Protein 3WY9 (pdb70)

Organism: Pyrococcus horikoshii (strain ATCC 700860 / DSM 12428 / JCM 9974 / NBRC 100139 / OT-3) (NCBI:txid70601)

Secondary structure (DSSP, 8-state):
--EEEEEEESSTTSSHHHHHHHHHHHHT---HHHHHHH----HHHHHHHHHHHHHTT--HHHH--EEE-SS-EEEEEE-SSSTTHHHHHHHTSS--SEEEEEEETTT-S-HHHHHHHHHHHHTT--EEEEEEE-GGGGTT-HHHHHHHHHHHHHHHHHHT--S--EEE--TTT-BTTTBPPSS-TT--S--HHHHHHTPPPPPPGGGSPPBEEEEEEEEETTTEEEEEEE--BS-EETT-EEEEETHHHHHTS--EEEEEEEEETTEEESEE-TT-EEEEEETT--GGG--TT-EEEESSSPPPEE-TT-EEEEEEEE-S--SPB-TT---EEEETTEEEEEEEEEEEEEE-TTT--EEEES-S-B-TT-EEEEEEEESS-EE---TTT-GGGTEEEEEETTEEEEEEEEEEEE--/--EEEEEEESSTTSSHHHHHHHHHHHHT---HHHHHHH----HHHHHHHHHHHHHTT--HHHH--EEEETTEEEEEEE-SSSTTHHHHHHHTSS--SEEEEEEETTT-S-HHHHHHHHHHHHTT--EEEEEEE-GGGGTT-HHHHHHHHHHHHHHHHHTT-----EEE--TTT-BTTTBPPSS-TT--S--HHHHHTTPPPPPPGGGSPPBEEEEEEEEETTTEEEEEEE--BS-EETT-EEEEETHHHHTTS--EEEEEEEEETTEEESEE-TT-EEEEEETT--TTT--TT-EEEETTSPPPEE-TTSEEEEEEEE-S--S-B-TT---EEEETTEEEEEEEEEEEEEE-TTT--EEEES-S-B-TT-EEEEEEEESS-EE---TTT-GGGSEEEEEETTEEEEEEEEEEEE--/-HHHHHHHHHHHHHHHHHHHHHHH--/-HHHHHHHHHHHHHHHHHHHHHHHH-

InterPro domains:
  IPR000795 Translational (tr)-type GTP-binding domain [PF00009] (5-209)
  IPR000795 Translational (tr)-type GTP-binding domain [PR00315] (9-22)
  IPR000795 Translational (tr)-type GTP-binding domain [PR00315] (66-74)
  IPR000795 Translational (tr)-type GTP-binding domain [PR00315] (86-96)
  IPR000795 Translational (tr)-type GTP-binding domain [PR00315] (102-113)
  IPR000795 Translational (tr)-type GTP-binding domain [PR00315] (139-148)
  IPR000795 Translational (tr)-type GTP-binding domain [PS51722] (5-217)
  IPR004161 Translation elongation factor EFTu-like, domain 2 [PF03144] (235-306)
  IPR004539 Translation elongation factor EF1A, eukaryotic/archaeal [MF_00118_A] (2-427)
  IPR004539 Translation elongation factor EF1A, eukaryotic/archaeal [TIGR00483] (1-426)
  IPR005225 Small GTP-binding domain [TIGR00231] (8-190)
  IPR009000 Translation protein, beta-barrel domain superfamily [SSF50447] (213-315)
  IPR009001 Translation elongation factor EF1A/initiation factor IF2gamma, C-terminal [SSF50465] (321-424)
  IPR027417 P-loop containing nucleoside triphosphate hydrolase [G3DSA:3.40.50.300] (1-213)
  IPR027417 P-loop containing nucleoside triphosphate hydrolase [SSF52540] (3-236)
  IPR031157 Tr-type G domain, conserved site [PS00301] (59-74)
  IPR050100 Translation factor GTPase superfamily members [PTHR23115] (3-426)
  IPR054696 GTP-eEF1A, C-terminal domain [PF22594] (323-421)

Sequence (884 aa):
KPHVNIVFIGHVDHGKSTTIGRLLYDTGNIPETIIKKFESFKFAWVMDRLKEERERGITIDVAHTKFETPHRYITIIDAPGHRDFVKNMITGASQADAAVLVVAATDGVMPQTKEHAFLARTLGIKHIIVTINKMDMVNYDQKVFEKVKAQVEKLLKTLGYKDFPVIPTSAWNGDNVVKKSDKMPWYNGPTLIEALDQIPEPEKPIDKPLRIPIQDVYSIKGVGTVPVGRVETGKLKVGDVVIFEPASTIFHKPIQGEVKSIEMHHEPLQEALPGDNIGFNVRGVSKNDIKRGDVAGHTDKPPTVVRTKDTFKAQIIVLNHPTAITVGYSPVLHAHTAQIPVRFEQILAKVDPRTGNIVEENPQFIKTGDSAIVVLRPMKPVVLEPVKEIPQLGRFAIRDMGMTIAAGMVISIQKGKPHVNIVFIGHVDHGKSTTIGRLLYDTGNIPETIIKKFESFKFAWVMDRLKEERERGITIDVAHTKFETPHRYITIIDAPGHRDFVKNMITGASQADAAVLVVAATDGVMPQTKEHAFLARTLGIKHIIVTINKMDMVNYDQKVFEKVKAQVEKLLKTLGYKDFPVIPTSAWNGDNVVKKSDKMPWYNGPTLIEALDQIPEPEKPIDKPLRIPIQDVYSIKGVGTVPVGRVETGKLKVGDVVIFEPASTIFHKPIQGEVKSIEMHHEPLQEALPGDNIGFNVRGVSKNDIKRGDVAGHTDKPPTVVRTKDTFKAQIIVLNHPTAITVGYSPVLHAHTAQIPVRFEQILAKVDPRTGNIVEENPQFIKTGDSAIVVLRPMKPVVLEPVKEIPQLGRFAIRDMGMTIAAGMVISIQKGEKKEEEEKEEEVSEEEALAGLSALFGEKKEEEEKEEEVSEEEALAGLSALFG

B-factor: mean 41.33, std 15.38, range [19.98, 108.2]

CATH classification: 3.40.50.300 (+2 more: 2.40.30.10, 2.40.30.10)

Radius of gyration: 32.59 Å; Cα contacts (8 Å, |Δi|>4): 2129; chains: 4; bounding box: 107×104×60 Å

Structure (mmCIF, N/CA/C/O backbone):
data_3WY9
#
_entry.id   3WY9
#
_cell.length_a   157.256
_cell.length_b   87.420
_cell.length_c   82.461
_cell.angle_alpha   90.00
_cell.angle_beta   92.26
_cell.angle_gamma   90.00
#
_symmetry.space_group_name_H-M   'C 1 2 1'
#
loop_
_entity.id
_entity.type
_entity.pdbx_description
1 polymer 'Elongation factor 1-alpha'
2 polymer '50S ribosomal protein L12'
3 non-polymer "GUANOSINE-5'-DIPHOSPHATE"
4 water water
#
loop_
_atom_site.group_PDB
_atom_site.id
_atom_site.type_symbol
_atom_site.label_atom_id
_atom_site.label_alt_id
_atom_site.label_comp_id
_atom_site.label_asym_id
_atom_site.label_entity_id
_atom_site.label_seq_id
_atom_site.pdbx_PDB_ins_code
_atom_site.Cartn_x
_atom_site.Cartn_y
_atom_site.Cartn_z
_atom_site.occupancy
_atom_site.B_iso_or_equiv
_atom_site.auth_seq_id
_atom_site.auth_comp_id
_atom_site.auth_asym_id
_atom_site.auth_atom_id
_atom_site.pdbx_PDB_model_num
ATOM 1 N N . LYS A 1 5 ? 18.968 -9.870 29.314 1.00 47.42 5 LYS A N 1
ATOM 2 C CA . LYS A 1 5 ? 20.460 -9.858 29.449 1.00 48.20 5 LYS A CA 1
ATOM 3 C C . LYS A 1 5 ? 21.085 -9.165 28.253 1.00 47.80 5 LYS A C 1
ATOM 4 O O . LYS A 1 5 ? 20.755 -9.496 27.099 1.00 47.47 5 LYS A O 1
ATOM 10 N N . PRO A 1 6 ? 22.001 -8.218 28.511 1.00 46.10 6 PRO A N 1
ATOM 11 C CA . PRO A 1 6 ? 22.673 -7.573 27.383 1.00 42.28 6 PRO A CA 1
ATOM 12 C C . PRO A 1 6 ? 23.652 -8.538 26.706 1.00 40.98 6 PRO A C 1
ATOM 13 O O . PRO A 1 6 ? 24.230 -9.413 27.373 1.00 36.83 6 PRO A O 1
ATOM 17 N N . HIS A 1 7 ? 23.795 -8.368 25.391 1.00 39.53 7 HIS A N 1
ATOM 18 C CA . HIS A 1 7 ? 24.736 -9.111 24.563 1.00 40.60 7 HIS A CA 1
ATOM 19 C C . HIS A 1 7 ? 26.023 -8.318 24.441 1.00 37.80 7 HIS A C 1
ATOM 20 O O . HIS A 1 7 ? 25.993 -7.122 24.237 1.00 37.13 7 HIS A O 1
ATOM 27 N N . VAL A 1 8 ? 27.149 -9.004 24.513 1.00 35.10 8 VAL A N 1
ATOM 28 C CA . VAL A 1 8 ? 28.431 -8.356 24.441 1.00 32.94 8 VAL A CA 1
ATOM 29 C C . VAL A 1 8 ? 29.411 -9.195 23.604 1.00 32.88 8 VAL A C 1
ATOM 30 O O . VAL A 1 8 ? 29.365 -10.438 23.615 1.00 32.24 8 VAL A O 1
ATOM 34 N N . ASN A 1 9 ? 30.241 -8.527 22.802 1.00 30.42 9 ASN A N 1
ATOM 35 C CA . ASN A 1 9 ? 31.181 -9.227 21.962 1.00 28.55 9 ASN A CA 1
ATOM 36 C C . ASN A 1 9 ? 32.594 -9.046 22.485 1.00 28.59 9 ASN A C 1
ATOM 37 O O . ASN A 1 9 ? 32.982 -7.959 22.923 1.00 26.62 9 ASN A O 1
ATOM 42 N N . ILE A 1 10 ? 33.389 -10.095 22.405 1.00 27.62 10 ILE A N 1
ATOM 43 C CA . ILE A 1 10 ? 34.765 -9.968 22.878 1.00 28.45 10 ILE A CA 1
ATOM 44 C C . ILE A 1 10 ? 35.745 -10.502 21.870 1.00 28.05 10 ILE A C 1
ATOM 45 O O . ILE A 1 10 ? 35.426 -11.371 21.072 1.00 26.94 10 ILE A O 1
ATOM 50 N N . VAL A 1 11 ? 36.943 -9.949 21.921 1.00 27.51 11 VAL A N 1
ATOM 51 C CA . VAL A 1 11 ? 38.030 -10.468 21.141 1.00 28.31 11 VAL A CA 1
ATOM 52 C C . VAL A 1 11 ? 39.201 -10.893 22.069 1.00 28.48 11 VAL A C 1
ATOM 53 O O . VAL A 1 11 ? 39.406 -10.328 23.146 1.00 28.31 11 VAL A O 1
ATOM 57 N N . PHE A 1 12 ? 39.936 -11.926 21.685 1.00 27.84 12 PHE A N 1
ATOM 58 C CA . PHE A 1 12 ? 41.132 -12.291 22.411 1.00 25.51 12 PHE A CA 1
ATOM 59 C C . PHE A 1 12 ? 42.345 -11.774 21.680 1.00 25.96 12 PHE A C 1
ATOM 60 O O . PHE A 1 12 ? 42.423 -11.909 20.460 1.00 25.91 12 PHE A O 1
ATOM 68 N N . ILE A 1 13 ? 43.251 -11.119 22.412 1.00 24.54 13 ILE A N 1
ATOM 69 C CA . ILE A 1 13 ? 44.505 -10.689 21.829 1.00 24.74 13 ILE A CA 1
ATOM 70 C C . ILE A 1 13 ? 45.709 -11.063 22.679 1.00 25.81 13 ILE A C 1
ATOM 71 O O . ILE A 1 13 ? 45.561 -11.583 23.770 1.00 27.29 13 ILE A O 1
ATOM 76 N N . GLY A 1 14 ? 46.906 -10.800 22.184 1.00 25.55 14 GLY A N 1
ATOM 77 C CA . GLY A 1 14 ? 48.104 -11.247 22.885 1.00 26.38 14 GLY A CA 1
ATOM 78 C C . GLY A 1 14 ? 49.057 -11.994 21.950 1.00 27.82 14 GLY A C 1
ATOM 79 O O . GLY A 1 14 ? 48.665 -12.469 20.862 1.00 25.60 14 GLY A O 1
ATOM 80 N N . HIS A 1 15 ? 50.305 -12.112 22.382 1.00 28.00 15 HIS A N 1
ATOM 81 C CA . HIS A 1 15 ? 51.364 -12.739 21.587 1.00 28.74 15 HIS A CA 1
ATOM 82 C C . HIS A 1 15 ? 51.053 -14.207 21.264 1.00 27.28 15 HIS A C 1
ATOM 83 O O . HIS A 1 15 ? 50.521 -14.945 22.107 1.00 27.26 15 HIS A O 1
ATOM 90 N N . VAL A 1 16 ? 51.374 -14.625 20.034 1.00 27.72 16 VAL A N 1
ATOM 91 C CA . VAL A 1 16 ? 51.286 -16.045 19.655 1.00 27.56 16 VAL A CA 1
ATOM 92 C C . VAL A 1 16 ? 51.894 -16.926 20.788 1.00 28.74 16 VAL A C 1
ATOM 93 O O . VAL A 1 16 ? 52.926 -16.578 21.394 1.00 29.06 16 VAL A O 1
ATOM 97 N N . ASP A 1 17 ? 51.222 -18.037 21.098 1.00 29.57 17 ASP A N 1
ATOM 98 C CA . ASP A 1 17 ? 51.632 -19.020 22.127 1.00 30.78 17 ASP A CA 1
ATOM 99 C C . ASP A 1 17 ? 51.387 -18.607 23.580 1.00 31.55 17 ASP A C 1
ATOM 100 O O . ASP A 1 17 ? 51.666 -19.386 24.483 1.00 30.66 17 ASP A O 1
ATOM 105 N N . HIS A 1 18 ? 50.875 -17.401 23.822 1.00 31.31 18 HIS A N 1
ATOM 106 C CA . HIS A 1 18 ? 50.710 -16.978 25.216 1.00 33.05 18 HIS A CA 1
ATOM 107 C C . HIS A 1 18 ? 49.471 -17.589 25.886 1.00 30.89 18 HIS A C 1
ATOM 108 O O . HIS A 1 18 ? 49.379 -17.591 27.113 1.00 31.38 18 HIS A O 1
ATOM 115 N N . GLY A 1 19 ? 48.534 -18.066 25.059 1.00 30.06 19 GLY A N 1
ATOM 116 C CA . GLY A 1 19 ? 47.453 -18.962 25.491 1.00 28.79 19 GLY A CA 1
ATOM 117 C C . GLY A 1 19 ? 46.036 -18.507 25.178 1.00 29.05 19 GLY A C 1
ATOM 118 O O . GLY A 1 19 ? 45.111 -18.860 25.909 1.00 28.76 19 GLY A O 1
ATOM 119 N N . LYS A 1 20 ? 45.858 -17.729 24.100 1.00 27.47 20 LYS A N 1
ATOM 120 C CA . LYS A 1 20 ? 44.528 -17.338 23.673 1.00 25.60 20 LYS A CA 1
ATOM 121 C C . LYS A 1 20 ? 43.590 -18.537 23.402 1.00 27.41 20 LYS A C 1
ATOM 122 O O . LYS A 1 20 ? 42.496 -18.601 23.990 1.00 25.15 20 LYS A O 1
ATOM 128 N N . SER A 1 21 ? 43.986 -19.467 22.513 1.00 27.95 21 SER A N 1
ATOM 129 C CA . SER A 1 21 ? 43.112 -20.647 22.203 1.00 28.03 21 SER A CA 1
ATOM 130 C C . SER A 1 21 ? 42.818 -21.490 23.397 1.00 26.99 21 SER A C 1
ATOM 131 O O . SER A 1 21 ? 41.706 -21.999 23.540 1.00 26.58 21 SER A O 1
ATOM 134 N N . THR A 1 22 ? 43.838 -21.689 24.236 1.00 27.11 22 THR A N 1
ATOM 135 C CA . THR A 1 22 ? 43.676 -22.516 25.429 1.00 27.70 22 THR A CA 1
ATOM 136 C C . THR A 1 22 ? 42.673 -21.860 26.405 1.00 27.87 22 THR A C 1
ATOM 137 O O . THR A 1 22 ? 41.823 -22.545 26.934 1.00 30.07 22 THR A O 1
ATOM 141 N N . THR A 1 23 ? 42.728 -20.538 26.573 1.00 27.45 23 THR A N 1
ATOM 142 C CA . THR A 1 23 ? 41.789 -19.804 27.461 1.00 27.17 23 THR A CA 1
ATOM 143 C C . THR A 1 23 ? 40.364 -19.844 26.934 1.00 26.18 23 THR A C 1
ATOM 144 O O . THR A 1 23 ? 39.419 -20.065 27.685 1.00 29.01 23 THR A O 1
ATOM 148 N N . ILE A 1 24 ? 40.195 -19.623 25.644 1.00 26.20 24 ILE A N 1
ATOM 149 C CA . ILE A 1 24 ? 38.867 -19.804 25.034 1.00 26.31 24 ILE A CA 1
ATOM 150 C C . ILE A 1 24 ? 38.358 -21.205 25.283 1.00 27.26 24 ILE A C 1
ATOM 151 O O . ILE A 1 24 ? 37.240 -21.389 25.775 1.00 29.02 24 ILE A O 1
ATOM 156 N N . GLY A 1 25 ? 39.205 -22.195 24.982 1.00 28.04 25 GLY A N 1
ATOM 157 C CA . GLY A 1 25 ? 38.845 -23.588 25.171 1.00 28.68 25 GLY A CA 1
ATOM 158 C C . GLY A 1 25 ? 38.412 -23.856 26.604 1.00 31.84 25 GLY A C 1
ATOM 159 O O . GLY A 1 25 ? 37.368 -24.499 26.851 1.00 32.30 25 GLY A O 1
ATOM 160 N N . ARG A 1 26 ? 39.207 -23.351 27.544 1.00 29.47 26 ARG A N 1
ATOM 161 C CA . ARG A 1 26 ? 38.933 -23.537 28.955 1.00 30.93 26 ARG A CA 1
ATOM 162 C C . ARG A 1 26 ? 37.615 -22.877 29.350 1.00 31.38 26 ARG A C 1
ATOM 163 O O . ARG A 1 26 ? 36.865 -23.441 30.149 1.00 31.67 26 ARG A O 1
ATOM 171 N N . LEU A 1 27 ? 37.332 -21.684 28.799 1.00 30.99 27 LEU A N 1
ATOM 172 C CA . LEU A 1 27 ? 36.031 -21.066 29.019 1.00 30.66 27 LEU A CA 1
ATOM 173 C C . LEU A 1 27 ? 34.891 -21.992 28.510 1.00 32.30 27 LEU A C 1
ATOM 174 O O . LEU A 1 27 ? 33.879 -22.215 29.195 1.00 32.77 27 LEU A O 1
ATOM 179 N N . LEU A 1 28 ? 35.054 -22.524 27.303 1.00 31.01 28 LEU A N 1
ATOM 180 C CA . LEU A 1 28 ? 34.022 -23.371 26.707 1.00 31.52 28 LEU A CA 1
ATOM 181 C C . LEU A 1 28 ? 33.834 -24.647 27.506 1.00 31.83 28 LEU A C 1
ATOM 182 O O . LEU A 1 28 ? 32.707 -25.015 27.887 1.00 32.06 28 LEU A O 1
ATOM 187 N N . TYR A 1 29 ? 34.953 -25.313 27.772 1.00 31.82 29 TYR A N 1
ATOM 188 C CA . TYR A 1 29 ? 34.982 -26.552 28.529 1.00 30.76 29 TYR A CA 1
ATOM 189 C C . TYR A 1 29 ? 34.342 -26.396 29.895 1.00 32.18 29 TYR A C 1
ATOM 190 O O . TYR A 1 29 ? 33.459 -27.179 30.269 1.00 31.95 29 TYR A O 1
ATOM 199 N N . ASP A 1 30 ? 34.774 -25.400 30.662 1.00 32.59 30 ASP A N 1
ATOM 200 C CA . ASP A 1 30 ? 34.298 -25.352 32.057 1.00 34.69 30 ASP A CA 1
ATOM 201 C C . ASP A 1 30 ? 32.856 -24.852 32.152 1.00 36.13 30 ASP A C 1
ATOM 202 O O . ASP A 1 30 ? 32.227 -25.005 33.193 1.00 36.22 30 ASP A O 1
ATOM 207 N N . THR A 1 31 ? 32.330 -24.241 31.079 1.00 35.30 31 THR A N 1
ATOM 208 C CA . THR A 1 31 ? 30.904 -23.815 31.089 1.00 35.33 31 THR A CA 1
ATOM 209 C C . THR A 1 31 ? 30.017 -24.817 30.369 1.00 35.57 31 THR A C 1
ATOM 210 O O . THR A 1 31 ? 28.782 -24.670 30.326 1.00 35.38 31 THR A O 1
ATOM 214 N N . GLY A 1 32 ? 30.657 -25.839 29.812 1.00 34.20 32 GLY A N 1
ATOM 215 C CA . GLY A 1 32 ? 29.952 -26.881 29.114 1.00 34.54 32 GLY A CA 1
ATOM 216 C C . GLY A 1 32 ? 29.444 -26.408 27.761 1.00 33.78 32 GLY A C 1
ATOM 217 O O . GLY A 1 32 ? 28.561 -27.037 27.202 1.00 33.48 32 GLY A O 1
ATOM 218 N N . ASN A 1 33 ? 29.993 -25.308 27.251 1.00 31.90 33 ASN A N 1
ATOM 219 C CA . ASN A 1 33 ? 29.617 -24.799 25.942 1.00 32.85 33 ASN A CA 1
ATOM 220 C C . ASN A 1 33 ? 30.524 -25.330 24.852 1.00 33.45 33 ASN A C 1
ATOM 221 O O . ASN A 1 33 ? 31.031 -24.567 24.045 1.00 32.29 33 ASN A O 1
ATOM 226 N N . ILE A 1 34 ? 30.741 -26.640 24.850 1.00 35.95 34 ILE A N 1
ATOM 227 C CA . ILE A 1 34 ? 31.529 -27.317 23.820 1.00 37.43 34 ILE A CA 1
ATOM 228 C C . ILE A 1 34 ? 30.813 -27.249 22.457 1.00 36.66 34 ILE A C 1
ATOM 229 O O . ILE A 1 34 ? 29.620 -27.549 22.369 1.00 38.25 34 ILE A O 1
ATOM 234 N N . PRO A 1 35 ? 31.536 -26.885 21.384 1.00 34.04 35 PRO A N 1
ATOM 235 C CA . PRO A 1 35 ? 30.861 -26.901 20.061 1.00 33.36 35 PRO A CA 1
ATOM 236 C C . PRO A 1 35 ? 30.213 -28.247 19.680 1.00 35.24 35 PRO A C 1
ATOM 237 O O . PRO A 1 35 ? 30.776 -29.333 19.914 1.00 35.71 35 PRO A O 1
ATOM 241 N N . GLU A 1 36 ? 29.035 -28.165 19.080 1.00 36.36 36 GLU A N 1
ATOM 242 C CA . GLU A 1 36 ? 28.249 -29.356 18.747 1.00 41.66 36 GLU A CA 1
ATOM 243 C C . GLU A 1 36 ? 29.034 -30.393 17.954 1.00 40.61 36 GLU A C 1
ATOM 244 O O . GLU A 1 36 ? 28.839 -31.601 18.144 1.00 37.18 36 GLU A O 1
ATOM 250 N N . THR A 1 37 ? 29.928 -29.938 17.071 1.00 39.23 37 THR A N 1
ATOM 251 C CA . THR A 1 37 ? 30.633 -30.892 16.199 1.00 39.29 37 THR A CA 1
ATOM 252 C C . THR A 1 37 ? 31.558 -31.718 17.070 1.00 38.40 37 THR A C 1
ATOM 253 O O . THR A 1 37 ? 31.789 -32.904 16.814 1.00 38.67 37 THR A O 1
ATOM 257 N N . ILE A 1 38 ? 32.048 -31.096 18.142 1.00 36.20 38 ILE A N 1
ATOM 258 C CA . ILE A 1 38 ? 32.975 -31.775 19.036 1.00 36.54 38 ILE A CA 1
ATOM 259 C C . ILE A 1 38 ? 32.215 -32.751 19.918 1.00 38.49 38 ILE A C 1
ATOM 260 O O . ILE A 1 38 ? 32.633 -33.890 20.095 1.00 37.47 38 ILE A O 1
ATOM 265 N N . ILE A 1 39 ? 31.060 -32.318 20.421 1.00 41.93 39 ILE A N 1
ATOM 266 C CA . ILE A 1 39 ? 30.167 -33.230 21.128 1.00 43.53 39 ILE A CA 1
ATOM 267 C C . ILE A 1 39 ? 29.868 -34.477 20.263 1.00 47.68 39 ILE A C 1
ATOM 268 O O . ILE A 1 39 ? 30.001 -35.606 20.770 1.00 47.38 39 ILE A O 1
ATOM 273 N N . LYS A 1 40 ? 29.523 -34.286 18.974 1.00 48.14 40 LYS A N 1
ATOM 274 C CA . LYS A 1 40 ? 29.283 -35.434 18.063 1.00 52.63 40 LYS A CA 1
ATOM 275 C C . LYS A 1 40 ? 30.532 -36.299 17.870 1.00 57.28 40 LYS A C 1
ATOM 276 O O . LYS A 1 40 ? 30.440 -37.531 17.938 1.00 59.69 40 LYS A O 1
ATOM 282 N N . LYS A 1 41 ? 31.688 -35.668 17.626 1.00 59.80 41 LYS A N 1
ATOM 283 C CA . LYS A 1 41 ? 32.954 -36.413 17.478 1.00 61.63 41 LYS A CA 1
ATOM 284 C C . LYS A 1 41 ? 33.075 -37.406 18.601 1.00 59.76 41 LYS A C 1
ATOM 285 O O . LYS A 1 41 ? 33.473 -38.552 18.390 1.00 65.07 41 LYS A O 1
ATOM 291 N N . PHE A 1 42 ? 32.698 -36.980 19.797 1.00 56.80 42 PHE A N 1
ATOM 292 C CA . PHE A 1 42 ? 32.874 -37.834 20.935 1.00 58.10 42 PHE A CA 1
ATOM 293 C C . PHE A 1 42 ? 31.940 -39.067 20.933 1.00 64.94 42 PHE A C 1
ATOM 294 O O . PHE A 1 42 ? 32.329 -40.156 21.383 1.00 65.36 42 PHE A O 1
ATOM 302 N N . GLU A 1 43 ? 30.728 -38.897 20.405 1.00 63.43 43 GLU A N 1
ATOM 303 C CA . GLU A 1 43 ? 29.698 -39.938 20.459 1.00 67.45 43 GLU A CA 1
ATOM 304 C C . GLU A 1 43 ? 30.069 -41.233 19.700 1.00 66.94 43 GLU A C 1
ATOM 305 O O . GLU A 1 43 ? 31.064 -41.270 18.962 1.00 68.71 43 GLU A O 1
ATOM 311 N N . SER A 1 51 ? 38.692 -40.735 26.179 1.00 74.33 51 SER A N 1
ATOM 312 C CA . SER A 1 51 ? 38.143 -40.124 27.396 1.00 78.85 51 SER A CA 1
ATOM 313 C C . SER A 1 51 ? 37.941 -38.590 27.244 1.00 80.39 51 SER A C 1
ATOM 314 O O . SER A 1 51 ? 38.724 -37.935 26.547 1.00 78.50 51 SER A O 1
ATOM 317 N N . PHE A 1 52 ? 36.901 -38.029 27.887 1.00 77.25 52 PHE A N 1
ATOM 318 C CA . PHE A 1 52 ? 36.498 -36.606 27.697 1.00 73.45 52 PHE A CA 1
ATOM 319 C C . PHE A 1 52 ? 37.275 -35.585 28.581 1.00 70.39 52 PHE A C 1
ATOM 320 O O . PHE A 1 52 ? 36.670 -34.755 29.279 1.00 67.11 52 PHE A O 1
ATOM 328 N N . LYS A 1 53 ? 38.613 -35.647 28.531 1.00 67.74 53 LYS A N 1
ATOM 329 C CA . LYS A 1 53 ? 39.501 -34.696 29.246 1.00 60.66 53 LYS A CA 1
ATOM 330 C C . LYS A 1 53 ? 39.725 -33.380 28.485 1.00 52.06 53 LYS A C 1
ATOM 331 O O . LYS A 1 53 ? 39.603 -33.326 27.258 1.00 49.50 53 LYS A O 1
ATOM 337 N N . PHE A 1 54 ? 40.079 -32.330 29.218 1.00 45.89 54 PHE A N 1
ATOM 338 C CA . PHE A 1 54 ? 40.349 -31.031 28.615 1.00 40.66 54 PHE A CA 1
ATOM 339 C C . PHE A 1 54 ? 41.323 -31.107 27.415 1.00 39.80 54 PHE A C 1
ATOM 340 O O . PHE A 1 54 ? 41.098 -30.474 26.375 1.00 38.87 54 PHE A O 1
ATOM 348 N N . ALA A 1 55 ? 42.389 -31.887 27.572 1.00 40.51 55 ALA A N 1
ATOM 349 C CA . ALA A 1 55 ? 43.459 -32.015 26.563 1.00 39.76 55 ALA A CA 1
ATOM 350 C C . ALA A 1 55 ? 42.900 -32.520 25.224 1.00 39.68 55 ALA A C 1
ATOM 351 O O . ALA A 1 55 ? 43.237 -32.003 24.169 1.00 41.25 55 ALA A O 1
ATOM 353 N N . TRP A 1 56 ? 42.030 -33.521 25.293 1.00 40.28 56 TRP A N 1
ATOM 354 C CA . TRP A 1 56 ? 41.361 -34.056 24.103 1.00 41.29 56 TRP A CA 1
ATOM 355 C C . TRP A 1 56 ? 40.498 -32.986 23.428 1.00 38.49 56 TRP A C 1
ATOM 356 O O . TRP A 1 56 ? 40.452 -32.893 22.198 1.00 41.79 56 TRP A O 1
ATOM 367 N N . VAL A 1 57 ? 39.802 -32.185 24.230 1.00 36.26 57 VAL A N 1
ATOM 368 C CA . VAL A 1 57 ? 38.938 -31.150 23.670 1.00 35.48 57 VAL A CA 1
ATOM 369 C C . VAL A 1 57 ? 39.821 -30.123 22.956 1.00 32.66 57 VAL A C 1
ATOM 370 O O . VAL A 1 57 ? 39.517 -29.755 21.861 1.00 30.68 57 VAL A O 1
ATOM 374 N N . MET A 1 58 ? 40.930 -29.703 23.577 1.00 33.47 58 MET A N 1
ATOM 375 C CA . MET A 1 58 ? 41.863 -28.764 22.929 1.00 33.22 58 MET A CA 1
ATOM 376 C C . MET A 1 58 ? 42.324 -29.323 21.590 1.00 34.56 58 MET A C 1
ATOM 377 O O . MET A 1 58 ? 42.314 -28.601 20.582 1.00 34.06 58 MET A O 1
ATOM 382 N N . ASP A 1 59 ? 42.678 -30.613 21.571 1.00 35.41 59 ASP A N 1
ATOM 383 C CA . ASP A 1 59 ? 43.044 -31.285 20.312 1.00 36.73 59 ASP A CA 1
ATOM 384 C C . ASP A 1 59 ? 41.945 -31.156 19.284 1.00 36.07 59 ASP A C 1
ATOM 385 O O . ASP A 1 59 ? 42.200 -30.834 18.112 1.00 36.33 59 ASP A O 1
ATOM 390 N N . ARG A 1 60 ? 40.708 -31.372 19.709 1.00 36.50 60 ARG A N 1
ATOM 391 C CA . ARG A 1 60 ? 39.593 -31.265 18.754 1.00 35.37 60 ARG A CA 1
ATOM 392 C C . ARG A 1 60 ? 39.292 -29.833 18.375 1.00 33.03 60 ARG A C 1
ATOM 393 O O . ARG A 1 60 ? 38.918 -29.582 17.245 1.00 31.88 60 ARG A O 1
ATOM 401 N N . LEU A 1 61 ? 39.452 -28.871 19.282 1.00 32.70 61 LEU A N 1
ATOM 402 C CA . LEU A 1 61 ? 39.277 -27.477 18.825 1.00 32.61 61 LEU A CA 1
ATOM 403 C C . LEU A 1 61 ? 40.357 -27.143 17.797 1.00 33.50 61 LEU A C 1
ATOM 404 O O . LEU A 1 61 ? 40.080 -26.516 16.774 1.00 32.83 61 LEU A O 1
ATOM 409 N N . LYS A 1 62 ? 41.586 -27.578 18.063 1.00 36.75 62 LYS A N 1
ATOM 410 C CA . LYS A 1 62 ? 42.686 -27.343 17.122 1.00 42.35 62 LYS A CA 1
ATOM 411 C C . LYS A 1 62 ? 42.369 -28.014 15.772 1.00 42.79 62 LYS A C 1
ATOM 412 O O . LYS A 1 62 ? 42.453 -27.395 14.702 1.00 42.87 62 LYS A O 1
ATOM 418 N N . GLU A 1 63 ? 41.936 -29.257 15.825 1.00 41.76 63 GLU A N 1
ATOM 419 C CA . GLU A 1 63 ? 41.575 -29.938 14.603 1.00 43.67 63 GLU A CA 1
ATOM 420 C C . GLU A 1 63 ? 40.479 -29.194 13.818 1.00 42.42 63 GLU A C 1
ATOM 421 O O . GLU A 1 63 ? 40.582 -29.081 12.590 1.00 39.28 63 GLU A O 1
ATOM 427 N N . GLU A 1 64 ? 39.458 -28.665 14.503 1.00 40.72 64 GLU A N 1
ATOM 428 C CA . GLU A 1 64 ? 38.421 -27.868 13.810 1.00 43.10 64 GLU A CA 1
ATOM 429 C C . GLU A 1 64 ? 39.037 -26.637 13.145 1.00 41.41 64 GLU A C 1
ATOM 430 O O . GLU A 1 64 ? 38.618 -26.219 12.056 1.00 38.66 64 GLU A O 1
ATOM 436 N N . ARG A 1 65 ? 40.044 -26.073 13.795 1.00 41.47 65 ARG A N 1
ATOM 437 C CA . ARG A 1 65 ? 40.686 -24.881 13.269 1.00 44.09 65 ARG A CA 1
ATOM 438 C C . ARG A 1 65 ? 41.386 -25.262 11.978 1.00 45.71 65 ARG A C 1
ATOM 439 O O . ARG A 1 65 ? 41.190 -24.613 10.961 1.00 48.08 65 ARG A O 1
ATOM 447 N N . GLU A 1 66 ? 42.152 -26.349 12.019 1.00 47.30 66 GLU A N 1
ATOM 448 C CA . GLU A 1 66 ? 42.864 -26.850 10.851 1.00 49.51 66 GLU A CA 1
ATOM 449 C C . GLU A 1 66 ? 41.938 -27.304 9.713 1.00 49.88 66 GLU A C 1
ATOM 450 O O . GLU A 1 66 ? 42.361 -27.394 8.575 1.00 51.55 66 GLU A O 1
ATOM 456 N N . ARG A 1 67 ? 40.684 -27.609 10.018 1.00 47.61 67 ARG A N 1
ATOM 457 C CA . ARG A 1 67 ? 39.723 -27.960 8.983 1.00 45.10 67 ARG A CA 1
ATOM 458 C C . ARG A 1 67 ? 39.161 -26.690 8.383 1.00 44.93 67 ARG A C 1
ATOM 459 O O . ARG A 1 67 ? 38.372 -26.748 7.455 1.00 47.92 67 ARG A O 1
ATOM 467 N N . GLY A 1 68 ? 39.566 -25.540 8.919 1.00 44.69 68 GLY A N 1
ATOM 468 C CA . GLY A 1 68 ? 39.164 -24.254 8.335 1.00 47.26 68 GLY A CA 1
ATOM 469 C C . GLY A 1 68 ? 38.059 -23.520 9.054 1.00 45.91 68 GLY A C 1
ATOM 470 O O . GLY A 1 68 ? 37.602 -22.466 8.598 1.00 44.21 68 GLY A O 1
ATOM 471 N N . ILE A 1 69 ? 37.620 -24.064 10.185 1.00 45.42 69 ILE A N 1
ATOM 472 C CA . ILE A 1 69 ? 36.681 -23.331 11.019 1.00 45.45 69 ILE A CA 1
ATOM 473 C C . ILE A 1 69 ? 37.478 -22.306 11.830 1.00 41.40 69 ILE A C 1
ATOM 474 O O . ILE A 1 69 ? 38.245 -22.653 12.716 1.00 43.78 69 ILE A O 1
ATOM 479 N N . THR A 1 70 ? 37.321 -21.042 11.491 1.00 38.73 70 THR A N 1
ATOM 480 C CA . THR A 1 70 ? 38.071 -19.988 12.167 1.00 37.29 70 THR A CA 1
ATOM 481 C C . THR A 1 70 ? 37.174 -19.398 13.274 1.00 34.94 70 THR A C 1
ATOM 482 O O . THR A 1 70 ? 35.948 -19.568 13.208 1.00 31.49 70 THR A O 1
ATOM 486 N N . ILE A 1 71 ? 37.758 -18.749 14.293 1.00 35.83 71 ILE A N 1
ATOM 487 C CA . ILE A 1 71 ? 36.927 -18.217 15.426 1.00 38.35 71 ILE A CA 1
ATOM 488 C C . ILE A 1 71 ? 35.830 -17.272 14.982 1.00 36.90 71 ILE A C 1
ATOM 489 O O . ILE A 1 71 ? 34.755 -17.268 15.573 1.00 37.92 71 ILE A O 1
ATOM 494 N N . ASP A 1 72 ? 36.095 -16.480 13.942 1.00 35.02 72 ASP A N 1
ATOM 495 C CA . ASP A 1 72 ? 35.111 -15.505 13.479 1.00 38.55 72 ASP A CA 1
ATOM 496 C C . ASP A 1 72 ? 33.870 -16.247 12.981 1.00 43.02 72 ASP A C 1
ATOM 497 O O . ASP A 1 72 ? 32.745 -15.877 13.322 1.00 46.74 72 ASP A O 1
ATOM 502 N N . VAL A 1 73 ? 34.108 -17.316 12.218 1.00 42.50 73 VAL A N 1
ATOM 503 C CA . VAL A 1 73 ? 33.074 -18.179 11.638 1.00 42.12 73 VAL A CA 1
ATOM 504 C C . VAL A 1 73 ? 32.383 -19.050 12.709 1.00 43.49 73 VAL A C 1
ATOM 505 O O . VAL A 1 73 ? 31.172 -19.259 12.671 1.00 44.26 73 VAL A O 1
ATOM 509 N N . ALA A 1 74 ? 33.154 -19.574 13.656 1.00 44.37 74 ALA A N 1
ATOM 510 C CA . ALA A 1 74 ? 32.572 -20.372 14.748 1.00 48.37 74 ALA A CA 1
ATOM 511 C C . ALA A 1 74 ? 31.709 -19.524 15.680 1.00 48.91 74 ALA A C 1
ATOM 512 O O . ALA A 1 74 ? 30.826 -20.055 16.329 1.00 49.93 74 ALA A O 1
ATOM 514 N N . HIS A 1 75 ? 31.982 -18.213 15.717 1.00 55.58 75 HIS A N 1
ATOM 515 C CA . HIS A 1 75 ? 31.440 -17.247 16.700 1.00 59.65 75 HIS A CA 1
ATOM 516 C C . HIS A 1 75 ? 30.778 -17.926 17.913 1.00 58.97 75 HIS A C 1
ATOM 517 O O . HIS A 1 75 ? 29.558 -17.882 18.083 1.00 60.91 75 HIS A O 1
ATOM 524 N N . THR A 1 76 ? 31.614 -18.580 18.723 1.00 52.55 76 THR A N 1
ATOM 525 C CA . THR A 1 76 ? 31.187 -19.300 19.902 1.00 50.09 76 THR A CA 1
ATOM 526 C C . THR A 1 76 ? 30.661 -18.334 20.967 1.00 50.20 76 THR A C 1
ATOM 527 O O . THR A 1 76 ? 31.157 -17.208 21.108 1.00 43.00 76 THR A O 1
ATOM 531 N N . LYS A 1 77 ? 29.628 -18.794 21.672 1.00 52.22 77 LYS A N 1
ATOM 532 C CA . LYS A 1 77 ? 28.829 -18.009 22.616 1.00 54.89 77 LYS A CA 1
ATOM 533 C C . LYS A 1 77 ? 28.718 -18.761 23.930 1.00 54.12 77 LYS A C 1
ATOM 534 O O . LYS A 1 77 ? 28.638 -19.990 23.937 1.00 56.80 77 LYS A O 1
ATOM 540 N N . PHE A 1 78 ? 28.709 -18.031 25.039 1.00 47.39 78 PHE A N 1
ATOM 541 C CA . PHE A 1 78 ? 28.259 -18.613 26.297 1.00 45.17 78 PHE A CA 1
ATOM 542 C C . PHE A 1 78 ? 27.519 -17.574 27.111 1.00 46.32 78 PHE A C 1
ATOM 543 O O . PHE A 1 78 ? 27.515 -16.384 26.770 1.00 42.31 78 PHE A O 1
ATOM 551 N N . GLU A 1 79 ? 26.911 -18.034 28.200 1.00 47.95 79 GLU A N 1
ATOM 552 C CA . GLU A 1 79 ? 26.085 -17.192 29.034 1.00 49.20 79 GLU A CA 1
ATOM 553 C C . GLU A 1 79 ? 26.737 -17.015 30.386 1.00 49.34 79 GLU A C 1
ATOM 554 O O . GLU A 1 79 ? 27.343 -17.933 30.904 1.00 51.97 79 GLU A O 1
ATOM 560 N N . THR A 1 80 ? 26.635 -15.819 30.951 1.00 47.44 80 THR A N 1
ATOM 561 C CA . THR A 1 80 ? 27.018 -15.627 32.330 1.00 44.26 80 THR A CA 1
ATOM 562 C C . THR A 1 80 ? 25.807 -15.064 33.037 1.00 44.00 80 THR A C 1
ATOM 563 O O . THR A 1 80 ? 24.792 -14.797 32.404 1.00 42.47 80 THR A O 1
ATOM 567 N N . PRO A 1 81 ? 25.898 -14.872 34.361 1.00 44.83 81 PRO A N 1
ATOM 568 C CA . PRO A 1 81 ? 24.697 -14.433 35.073 1.00 44.70 81 PRO A CA 1
ATOM 569 C C . PRO A 1 81 ? 24.066 -13.133 34.525 1.00 45.59 81 PRO A C 1
ATOM 570 O O . PRO A 1 81 ? 22.845 -12.978 34.597 1.00 46.08 81 PRO A O 1
ATOM 574 N N . HIS A 1 82 ? 24.864 -12.229 33.955 1.00 44.26 82 HIS A N 1
ATOM 575 C CA . HIS A 1 82 ? 24.321 -10.952 33.449 1.00 43.96 82 HIS A CA 1
ATOM 576 C C . HIS A 1 82 ? 24.586 -10.659 31.991 1.00 42.21 82 HIS A C 1
ATOM 577 O O . HIS A 1 82 ? 24.192 -9.600 31.513 1.00 42.36 82 HIS A O 1
ATOM 584 N N . ARG A 1 83 ? 25.247 -11.580 31.284 1.00 39.82 83 ARG A N 1
ATOM 585 C CA . ARG A 1 83 ? 25.595 -11.338 29.894 1.00 38.57 83 ARG A CA 1
ATOM 586 C C . ARG A 1 83 ? 25.333 -12.506 28.982 1.00 37.97 83 ARG A C 1
ATOM 587 O O . ARG A 1 83 ? 25.389 -13.658 29.415 1.00 38.95 83 ARG A O 1
ATOM 595 N N . TYR A 1 84 ? 25.099 -12.191 27.712 1.00 36.53 84 TYR A N 1
ATOM 596 C CA . TYR A 1 84 ? 25.410 -13.107 26.628 1.00 37.85 84 TYR A CA 1
ATOM 597 C C . TYR A 1 84 ? 26.726 -12.682 25.986 1.00 35.64 84 TYR A C 1
ATOM 598 O O . TYR A 1 84 ? 26.888 -11.539 25.559 1.00 34.45 84 TYR A O 1
ATOM 607 N N . ILE A 1 85 ? 27.647 -13.624 25.899 1.00 34.05 85 ILE A N 1
ATOM 608 C CA . ILE A 1 85 ? 28.974 -13.340 25.411 1.00 34.04 85 ILE A CA 1
ATOM 609 C C . ILE A 1 85 ? 29.284 -14.083 24.119 1.00 32.74 85 ILE A C 1
ATOM 610 O O . ILE A 1 85 ? 29.177 -15.301 24.070 1.00 32.94 85 ILE A O 1
ATOM 615 N N . THR A 1 86 ? 29.683 -13.335 23.092 1.00 30.11 86 THR A N 1
ATOM 616 C CA . THR A 1 86 ? 30.110 -13.925 21.824 1.00 30.85 86 THR A CA 1
ATOM 617 C C . THR A 1 86 ? 31.596 -13.657 21.660 1.00 28.31 86 THR A C 1
ATOM 618 O O . THR A 1 86 ? 32.065 -12.530 21.848 1.00 28.47 86 THR A O 1
ATOM 622 N N . ILE A 1 87 ? 32.342 -14.693 21.313 1.00 28.45 87 ILE A N 1
ATOM 623 C CA . ILE A 1 87 ? 33.750 -14.520 21.048 1.00 28.68 87 ILE A CA 1
ATOM 624 C C . ILE A 1 87 ? 33.772 -14.261 19.559 1.00 28.74 87 ILE A C 1
ATOM 625 O O . ILE A 1 87 ? 33.489 -15.159 18.797 1.00 29.62 87 ILE A O 1
ATOM 630 N N . ILE A 1 88 ? 34.024 -13.033 19.128 1.00 28.84 88 ILE A N 1
ATOM 631 C CA . ILE A 1 88 ? 33.826 -12.743 17.687 1.00 30.42 88 ILE A CA 1
ATOM 632 C C . ILE A 1 88 ? 35.058 -12.884 16.811 1.00 31.03 88 ILE A C 1
ATOM 633 O O . ILE A 1 88 ? 34.939 -12.897 15.586 1.00 30.91 88 ILE A O 1
ATOM 638 N N . ASP A 1 89 ? 36.243 -12.933 17.417 1.00 29.77 89 ASP A N 1
ATOM 639 C CA . ASP A 1 89 ? 37.439 -12.953 16.594 1.00 31.09 89 ASP A CA 1
ATOM 640 C C . ASP A 1 89 ? 38.696 -13.048 17.460 1.00 31.13 89 ASP A C 1
ATOM 641 O O . ASP A 1 89 ? 38.643 -12.864 18.677 1.00 31.11 89 ASP A O 1
ATOM 646 N N . ALA A 1 90 ? 39.821 -13.369 16.832 1.00 30.38 90 ALA A N 1
ATOM 647 C CA . ALA A 1 90 ? 41.120 -13.361 17.500 1.00 30.48 90 ALA A CA 1
ATOM 648 C C . ALA A 1 90 ? 42.136 -13.464 16.402 1.00 30.47 90 ALA A C 1
ATOM 649 O O . ALA A 1 90 ? 41.805 -13.948 15.317 1.00 28.31 90 ALA A O 1
ATOM 651 N N . PRO A 1 91 ? 43.366 -12.983 16.658 1.00 32.33 91 PRO A N 1
ATOM 652 C CA . PRO A 1 91 ? 44.383 -13.084 15.612 1.00 32.99 91 PRO A CA 1
ATOM 653 C C . PRO A 1 91 ? 44.586 -14.550 15.212 1.00 33.15 91 PRO A C 1
ATOM 654 O O . PRO A 1 91 ? 44.155 -15.439 15.936 1.00 29.87 91 PRO A O 1
ATOM 658 N N . GLY A 1 92 ? 45.188 -14.778 14.040 1.00 32.03 92 GLY A N 1
ATOM 659 C CA . GLY A 1 92 ? 45.584 -16.119 13.604 1.00 30.20 92 GLY A CA 1
ATOM 660 C C . GLY A 1 92 ? 44.779 -16.638 12.421 1.00 29.92 92 GLY A C 1
ATOM 661 O O . GLY A 1 92 ? 44.824 -17.807 12.108 1.00 28.86 92 GLY A O 1
ATOM 662 N N . HIS A 1 93 ? 44.023 -15.794 11.746 1.00 28.52 93 HIS A N 1
ATOM 663 C CA . HIS A 1 93 ? 43.329 -16.321 10.598 1.00 29.18 93 HIS A CA 1
ATOM 664 C C . HIS A 1 93 ? 43.282 -15.262 9.522 1.00 30.36 93 HIS A C 1
ATOM 665 O O . HIS A 1 93 ? 43.294 -14.052 9.814 1.00 28.40 93 HIS A O 1
ATOM 672 N N . ARG A 1 94 ? 43.222 -15.729 8.283 1.00 30.78 94 ARG A N 1
ATOM 673 C CA . ARG A 1 94 ? 43.390 -14.889 7.112 1.00 33.93 94 ARG A CA 1
ATOM 674 C C . ARG A 1 94 ? 42.722 -13.493 7.228 1.00 31.97 94 ARG A C 1
ATOM 675 O O . ARG A 1 94 ? 43.379 -12.493 6.977 1.00 31.75 94 ARG A O 1
ATOM 683 N N . ASP A 1 95 ? 41.446 -13.430 7.609 1.00 30.88 95 ASP A N 1
ATOM 684 C CA . ASP A 1 95 ? 40.698 -12.157 7.535 1.00 29.35 95 ASP A CA 1
ATOM 685 C C . ASP A 1 95 ? 40.560 -11.445 8.867 1.00 27.55 95 ASP A C 1
ATOM 686 O O . ASP A 1 95 ? 39.672 -10.606 9.054 1.00 28.66 95 ASP A O 1
ATOM 691 N N . PHE A 1 96 ? 41.433 -11.776 9.808 1.00 24.48 96 PHE A N 1
ATOM 692 C CA . PHE A 1 96 ? 41.336 -11.140 11.113 1.00 24.88 96 PHE A CA 1
ATOM 693 C C . PHE A 1 96 ? 41.323 -9.601 11.005 1.00 23.39 96 PHE A C 1
ATOM 694 O O . PHE A 1 96 ? 40.393 -8.972 11.456 1.00 25.60 96 PHE A O 1
ATOM 702 N N . VAL A 1 97 ? 42.355 -9.016 10.398 1.00 23.18 97 VAL A N 1
ATOM 703 C CA . VAL A 1 97 ? 42.493 -7.568 10.329 1.00 22.27 97 VAL A CA 1
ATOM 704 C C . VAL A 1 97 ? 41.367 -6.986 9.468 1.00 23.11 97 VAL A C 1
ATOM 705 O O . VAL A 1 97 ? 40.746 -6.009 9.842 1.00 22.58 97 VAL A O 1
ATOM 709 N N . LYS A 1 98 ? 41.061 -7.624 8.352 1.00 24.92 98 LYS A N 1
ATOM 710 C CA . LYS A 1 98 ? 39.936 -7.195 7.517 1.00 26.79 98 LYS A CA 1
ATOM 711 C C . LYS A 1 98 ? 38.622 -7.136 8.272 1.00 26.25 98 LYS A C 1
ATOM 712 O O . LYS A 1 98 ? 37.898 -6.151 8.157 1.00 27.45 98 LYS A O 1
ATOM 718 N N . ASN A 1 99 ? 38.305 -8.168 9.052 1.00 25.84 99 ASN A N 1
ATOM 719 C CA . ASN A 1 99 ? 37.064 -8.145 9.841 1.00 25.48 99 ASN A CA 1
ATOM 720 C C . ASN A 1 99 ? 37.041 -6.963 10.810 1.00 24.60 99 ASN A C 1
ATOM 721 O O . ASN A 1 99 ? 35.996 -6.395 11.050 1.00 25.15 99 ASN A O 1
ATOM 726 N N . MET A 1 100 ? 38.182 -6.637 11.423 1.00 25.67 100 MET A N 1
ATOM 727 C CA . MET A 1 100 ? 38.214 -5.554 12.449 1.00 25.63 100 MET A CA 1
ATOM 728 C C . MET A 1 100 ? 38.113 -4.186 11.750 1.00 26.40 100 MET A C 1
ATOM 729 O O . MET A 1 100 ? 37.414 -3.261 12.201 1.00 26.62 100 MET A O 1
ATOM 734 N N . ILE A 1 101 ? 38.827 -4.056 10.648 1.00 25.68 101 ILE A N 1
ATOM 735 C CA . ILE A 1 101 ? 38.809 -2.810 9.893 1.00 27.99 101 ILE A CA 1
ATOM 736 C C . ILE A 1 101 ? 37.427 -2.534 9.306 1.00 27.89 101 ILE A C 1
ATOM 737 O O . ILE A 1 101 ? 36.949 -1.433 9.434 1.00 27.36 101 ILE A O 1
ATOM 742 N N . THR A 1 102 ? 36.800 -3.535 8.672 1.00 28.25 102 THR A N 1
ATOM 743 C CA . THR A 1 102 ? 35.506 -3.311 8.029 1.00 30.82 102 THR A CA 1
ATOM 744 C C . THR A 1 102 ? 34.406 -3.133 9.066 1.00 32.38 102 THR A C 1
ATOM 745 O O . THR A 1 102 ? 33.384 -2.526 8.799 1.00 34.42 102 THR A O 1
ATOM 749 N N . GLY A 1 103 ? 34.615 -3.633 10.272 1.00 33.33 103 GLY A N 1
ATOM 750 C CA . GLY A 1 103 ? 33.575 -3.519 11.274 1.00 30.24 103 GLY A CA 1
ATOM 751 C C . GLY A 1 103 ? 32.702 -4.764 11.234 1.00 32.90 103 GLY A C 1
ATOM 752 O O . GLY A 1 103 ? 31.715 -4.828 11.947 1.00 33.01 103 GLY A O 1
ATOM 753 N N . ALA A 1 104 ? 33.065 -5.761 10.414 1.00 35.10 104 ALA A N 1
ATOM 754 C CA . ALA A 1 104 ? 32.348 -7.041 10.424 1.00 36.26 104 ALA A CA 1
ATOM 755 C C . ALA A 1 104 ? 32.479 -7.713 11.804 1.00 35.70 104 ALA A C 1
ATOM 756 O O . ALA A 1 104 ? 31.543 -8.302 12.295 1.00 38.99 104 ALA A O 1
ATOM 758 N N . SER A 1 105 ? 33.643 -7.610 12.427 1.00 32.89 105 SER A N 1
ATOM 759 C CA . SER A 1 105 ? 33.781 -7.970 13.818 1.00 32.83 105 SER A CA 1
ATOM 760 C C . SER A 1 105 ? 33.924 -6.661 14.573 1.00 35.22 105 SER A C 1
ATOM 761 O O . SER A 1 105 ? 34.817 -5.854 14.255 1.00 35.25 105 SER A O 1
ATOM 764 N N . GLN A 1 106 ? 33.010 -6.434 15.525 1.00 35.83 106 GLN A N 1
ATOM 765 C CA . GLN A 1 106 ? 33.052 -5.277 16.428 1.00 35.49 106 GLN A CA 1
ATOM 766 C C . GLN A 1 106 ? 33.108 -5.788 17.837 1.00 34.02 106 GLN A C 1
ATOM 767 O O . GLN A 1 106 ? 32.275 -6.593 18.222 1.00 36.10 106 GLN A O 1
ATOM 773 N N . ALA A 1 107 ? 34.097 -5.357 18.604 1.00 31.11 107 ALA A N 1
ATOM 774 C CA . ALA A 1 107 ? 34.255 -5.896 19.934 1.00 31.16 107 ALA A CA 1
ATOM 775 C C . ALA A 1 107 ? 33.915 -4.870 21.017 1.00 32.33 107 ALA A C 1
ATOM 776 O O . ALA A 1 107 ? 34.284 -3.714 20.893 1.00 34.07 107 ALA A O 1
ATOM 778 N N . ASP A 1 108 ? 33.163 -5.289 22.036 1.00 31.71 108 ASP A N 1
ATOM 779 C CA . ASP A 1 108 ? 32.972 -4.486 23.242 1.00 32.96 108 ASP A CA 1
ATOM 780 C C . ASP A 1 108 ? 34.202 -4.477 24.151 1.00 33.05 108 ASP A C 1
ATOM 781 O O . ASP A 1 108 ? 34.511 -3.470 24.769 1.00 31.32 108 ASP A O 1
ATOM 786 N N . ALA A 1 109 ? 34.862 -5.628 24.252 1.00 31.86 109 ALA A N 1
ATOM 787 C CA . ALA A 1 109 ? 36.024 -5.790 25.110 1.00 28.89 109 ALA A CA 1
ATOM 788 C C . ALA A 1 109 ? 37.057 -6.637 24.422 1.00 26.55 109 ALA A C 1
ATOM 789 O O . ALA A 1 109 ? 36.747 -7.451 23.562 1.00 25.96 109 ALA A O 1
ATOM 791 N N . ALA A 1 110 ? 38.298 -6.420 24.801 1.00 26.69 110 ALA A N 1
ATOM 792 C CA . ALA A 1 110 ? 39.393 -7.287 24.402 1.00 27.42 110 ALA A CA 1
ATOM 793 C C . ALA A 1 110 ? 39.964 -7.973 25.645 1.00 27.26 110 ALA A C 1
ATOM 794 O O . ALA A 1 110 ? 40.175 -7.336 26.665 1.00 28.46 110 ALA A O 1
ATOM 796 N N . VAL A 1 111 ? 40.193 -9.275 25.554 1.00 27.88 111 VAL A N 1
ATOM 797 C CA . VAL A 1 111 ? 40.900 -9.997 26.594 1.00 28.00 111 VAL A CA 1
ATOM 798 C C . VAL A 1 111 ? 42.324 -10.098 26.095 1.00 28.29 111 VAL A C 1
ATOM 799 O O . VAL A 1 111 ? 42.562 -10.721 25.049 1.00 29.25 111 VAL A O 1
ATOM 803 N N . LEU A 1 112 ? 43.255 -9.475 26.818 1.00 27.36 112 LEU A N 1
ATOM 804 C CA . LEU A 1 112 ? 44.648 -9.482 26.436 1.00 27.22 112 LEU A CA 1
ATOM 805 C C . LEU A 1 112 ? 45.411 -10.513 27.264 1.00 28.72 112 LEU A C 1
ATOM 806 O O . LEU A 1 112 ? 45.553 -10.363 28.479 1.00 28.88 112 LEU A O 1
ATOM 811 N N . VAL A 1 113 ? 45.869 -11.572 26.597 1.00 27.38 113 VAL A N 1
ATOM 812 C CA . VAL A 1 113 ? 46.546 -12.677 27.238 1.00 26.70 113 VAL A CA 1
ATOM 813 C C . VAL A 1 113 ? 48.054 -12.440 27.192 1.00 28.54 113 VAL A C 1
ATOM 814 O O . VAL A 1 113 ? 48.635 -12.298 26.111 1.00 26.34 113 VAL A O 1
ATOM 818 N N . VAL A 1 114 ? 48.691 -12.408 28.371 1.00 29.06 114 VAL A N 1
ATOM 819 C CA . VAL A 1 114 ? 50.133 -12.281 28.455 1.00 28.34 114 VAL A CA 1
ATOM 820 C C . VAL A 1 114 ? 50.663 -13.466 29.256 1.00 30.61 114 VAL A C 1
ATOM 821 O O . VAL A 1 114 ? 50.208 -13.702 30.390 1.00 32.16 114 VAL A O 1
ATOM 825 N N . ALA A 1 115 ? 51.625 -14.212 28.695 1.00 29.55 115 ALA A N 1
ATOM 826 C CA . ALA A 1 115 ? 52.174 -15.394 29.398 1.00 28.07 115 ALA A CA 1
ATOM 827 C C . ALA A 1 115 ? 53.093 -14.983 30.554 1.00 30.01 115 ALA A C 1
ATOM 828 O O . ALA A 1 115 ? 53.925 -14.064 30.405 1.00 29.72 115 ALA A O 1
ATOM 830 N N . ALA A 1 116 ? 52.976 -15.671 31.689 1.00 30.93 116 ALA A N 1
ATOM 831 C CA . ALA A 1 116 ? 53.768 -15.309 32.890 1.00 33.12 116 ALA A CA 1
ATOM 832 C C . ALA A 1 116 ? 55.223 -15.656 32.662 1.00 34.51 116 ALA A C 1
ATOM 833 O O . ALA A 1 116 ? 56.096 -15.068 33.227 1.00 35.83 116 ALA A O 1
ATOM 835 N N . THR A 1 117 ? 55.450 -16.620 31.791 1.00 36.26 117 THR A N 1
ATOM 836 C CA . THR A 1 117 ? 56.763 -17.117 31.457 1.00 38.11 117 THR A CA 1
ATOM 837 C C . THR A 1 117 ? 57.569 -16.158 30.552 1.00 40.88 117 THR A C 1
ATOM 838 O O . THR A 1 117 ? 58.782 -16.185 30.590 1.00 43.48 117 THR A O 1
ATOM 842 N N . ASP A 1 118 ? 56.903 -15.351 29.721 1.00 40.33 118 ASP A N 1
ATOM 843 C CA . ASP A 1 118 ? 57.589 -14.433 28.785 1.00 40.20 118 ASP A CA 1
ATOM 844 C C . ASP A 1 118 ? 57.408 -12.959 29.068 1.00 37.76 118 ASP A C 1
ATOM 845 O O . ASP A 1 118 ? 58.197 -12.169 28.598 1.00 37.10 118 ASP A O 1
ATOM 850 N N . GLY A 1 119 ? 56.357 -12.580 29.790 1.00 35.11 119 GLY A N 1
ATOM 851 C CA . GLY A 1 119 ? 56.031 -11.180 29.917 1.00 33.50 119 GLY A CA 1
ATOM 852 C C . GLY A 1 119 ? 55.500 -10.573 28.631 1.00 31.50 119 GLY A C 1
ATOM 853 O O . GLY A 1 119 ? 55.236 -11.271 27.654 1.00 31.52 119 GLY A O 1
ATOM 854 N N . VAL A 1 120 ? 55.301 -9.263 28.676 1.00 30.97 120 VAL A N 1
ATOM 855 C CA . VAL A 1 120 ? 54.902 -8.440 27.548 1.00 30.04 120 VAL A CA 1
ATOM 856 C C . VAL A 1 120 ? 55.972 -8.477 26.481 1.00 31.65 120 VAL A C 1
ATOM 857 O O . VAL A 1 120 ? 57.152 -8.245 26.769 1.00 31.25 120 VAL A O 1
ATOM 861 N N . MET A 1 121 ? 55.545 -8.759 25.243 1.00 30.28 121 MET A N 1
ATOM 862 C CA . MET A 1 121 ? 56.458 -8.872 24.125 1.00 30.61 121 MET A CA 1
ATOM 863 C C . MET A 1 121 ? 56.096 -7.781 23.104 1.00 30.31 121 MET A C 1
ATOM 864 O O . MET A 1 121 ? 55.024 -7.169 23.210 1.00 31.02 121 MET A O 1
ATOM 869 N N . PRO A 1 122 ? 56.991 -7.495 22.134 1.00 30.48 122 PRO A N 1
ATOM 870 C CA . PRO A 1 122 ? 56.638 -6.441 21.153 1.00 29.55 122 PRO A CA 1
ATOM 871 C C . PRO A 1 122 ? 55.267 -6.623 20.444 1.00 29.42 122 PRO A C 1
ATOM 872 O O . PRO A 1 122 ? 54.521 -5.669 20.298 1.00 30.05 122 PRO A O 1
ATOM 876 N N . GLN A 1 123 ? 54.917 -7.836 20.049 1.00 28.39 123 GLN A N 1
ATOM 877 C CA . GLN A 1 123 ? 53.610 -8.050 19.443 1.00 27.37 123 GLN A CA 1
ATOM 878 C C . GLN A 1 123 ? 52.411 -7.855 20.425 1.00 26.99 123 GLN A C 1
ATOM 879 O O . GLN A 1 123 ? 51.307 -7.497 20.003 1.00 28.57 123 GLN A O 1
ATOM 885 N N . THR A 1 124 ? 52.644 -8.027 21.724 1.00 27.83 124 THR A N 1
ATOM 886 C CA . THR A 1 124 ? 51.609 -7.765 22.753 1.00 27.28 124 THR A CA 1
ATOM 887 C C . THR A 1 124 ? 51.199 -6.317 22.689 1.00 27.84 124 THR A C 1
ATOM 888 O O . THR A 1 124 ? 50.002 -5.979 22.773 1.00 26.02 124 THR A O 1
ATOM 892 N N . LYS A 1 125 ? 52.217 -5.463 22.558 1.00 28.62 125 LYS A N 1
ATOM 893 C CA . LYS A 1 125 ? 52.009 -4.035 22.567 1.00 27.89 125 LYS A CA 1
ATOM 894 C C . LYS A 1 125 ? 51.295 -3.634 21.279 1.00 27.26 125 LYS A C 1
ATOM 895 O O . LYS A 1 125 ? 50.346 -2.843 21.312 1.00 25.90 125 LYS A O 1
ATOM 901 N N . GLU A 1 126 ? 51.754 -4.163 20.144 1.00 27.51 126 GLU A N 1
ATOM 902 C CA . GLU A 1 126 ? 51.054 -3.936 18.867 1.00 27.50 126 GLU A CA 1
ATOM 903 C C . GLU A 1 126 ? 49.544 -4.260 18.927 1.00 27.93 126 GLU A C 1
ATOM 904 O O . GLU A 1 126 ? 48.722 -3.446 18.455 1.00 28.06 126 GLU A O 1
ATOM 910 N N . HIS A 1 127 ? 49.156 -5.386 19.529 1.00 27.07 127 HIS A N 1
ATOM 911 C CA . HIS A 1 127 ? 47.681 -5.715 19.596 1.00 28.11 127 HIS A CA 1
ATOM 912 C C . HIS A 1 127 ? 46.912 -4.757 20.495 1.00 28.43 127 HIS A C 1
ATOM 913 O O . HIS A 1 127 ? 45.781 -4.389 20.197 1.00 30.94 127 HIS A O 1
ATOM 920 N N . ALA A 1 128 ? 47.519 -4.373 21.605 1.00 26.50 128 ALA A N 1
ATOM 921 C CA . ALA A 1 128 ? 46.938 -3.327 22.424 1.00 28.72 128 ALA A CA 1
ATOM 922 C C . ALA A 1 128 ? 46.673 -2.057 21.592 1.00 28.70 128 ALA A C 1
ATOM 923 O O . ALA A 1 128 ? 45.569 -1.519 21.642 1.00 28.86 128 ALA A O 1
ATOM 925 N N . PHE A 1 129 ? 47.649 -1.600 20.800 1.00 27.40 129 PHE A N 1
ATOM 926 C CA . PHE A 1 129 ? 47.386 -0.439 19.942 1.00 27.47 129 PHE A CA 1
ATOM 927 C C . PHE A 1 129 ? 46.239 -0.665 18.967 1.00 26.05 129 PHE A C 1
ATOM 928 O O . PHE A 1 129 ? 45.435 0.227 18.744 1.00 25.09 129 PHE A O 1
ATOM 936 N N . LEU A 1 130 ? 46.153 -1.873 18.411 1.00 26.62 130 LEU A N 1
ATOM 937 C CA . LEU A 1 130 ? 45.098 -2.190 17.486 1.00 26.78 130 LEU A CA 1
ATOM 938 C C . LEU A 1 130 ? 43.758 -2.060 18.237 1.00 28.78 130 LEU A C 1
ATOM 939 O O . LEU A 1 130 ? 42.791 -1.499 17.686 1.00 28.41 130 LEU A O 1
ATOM 944 N N . ALA A 1 131 ? 43.725 -2.520 19.497 1.00 27.16 131 ALA A N 1
ATOM 945 C CA . ALA A 1 131 ? 42.524 -2.438 20.304 1.00 28.44 131 ALA A CA 1
ATOM 946 C C . ALA A 1 131 ? 42.110 -0.981 20.549 1.00 29.94 131 ALA A C 1
ATOM 947 O O . ALA A 1 131 ? 40.951 -0.639 20.370 1.00 30.39 131 ALA A O 1
ATOM 949 N N . ARG A 1 132 ? 43.042 -0.131 20.971 1.00 31.14 132 ARG A N 1
ATOM 950 C CA . ARG A 1 132 ? 42.719 1.296 21.147 1.00 30.89 132 ARG A CA 1
ATOM 951 C C . ARG A 1 132 ? 42.228 1.933 19.831 1.00 30.76 132 ARG A C 1
ATOM 952 O O . ARG A 1 132 ? 41.200 2.603 19.806 1.00 31.13 132 ARG A O 1
ATOM 960 N N . THR A 1 133 ? 42.952 1.683 18.747 1.00 28.36 133 THR A N 1
ATOM 961 C CA . THR A 1 133 ? 42.601 2.197 17.435 1.00 27.77 133 THR A CA 1
ATOM 962 C C . THR A 1 133 ? 41.132 1.895 17.046 1.00 29.52 133 THR A C 1
ATOM 963 O O . THR A 1 133 ? 40.403 2.797 16.588 1.00 25.80 133 THR A O 1
ATOM 967 N N . LEU A 1 134 ? 40.680 0.658 17.306 1.00 30.04 134 LEU A N 1
ATOM 968 C CA . LEU A 1 134 ? 39.327 0.228 16.923 1.00 28.72 134 LEU A CA 1
ATOM 969 C C . LEU A 1 134 ? 38.249 0.841 17.801 1.00 30.28 134 LEU A C 1
ATOM 970 O O . LEU A 1 134 ? 37.058 0.698 17.516 1.00 33.84 134 LEU A O 1
ATOM 975 N N . GLY A 1 135 ? 38.648 1.476 18.894 1.00 30.54 135 GLY A N 1
ATOM 976 C CA . GLY A 1 135 ? 37.672 2.018 19.828 1.00 30.41 135 GLY A CA 1
ATOM 977 C C . GLY A 1 135 ? 37.203 1.046 20.919 1.00 31.78 135 GLY A C 1
ATOM 978 O O . GLY A 1 135 ? 36.213 1.302 21.612 1.00 32.02 135 GLY A O 1
ATOM 979 N N . ILE A 1 136 ? 37.911 -0.062 21.090 1.00 30.48 136 ILE A N 1
ATOM 980 C CA . ILE A 1 136 ? 37.602 -0.995 22.170 1.00 29.93 136 ILE A CA 1
ATOM 981 C C . ILE A 1 136 ? 37.925 -0.352 23.526 1.00 30.66 136 ILE A C 1
ATOM 982 O O . ILE A 1 136 ? 39.096 -0.142 23.859 1.00 31.48 136 ILE A O 1
ATOM 987 N N . LYS A 1 137 ? 36.900 -0.028 24.300 1.00 31.71 137 LYS A N 1
ATOM 988 C CA . LYS A 1 137 ? 37.102 0.736 25.575 1.00 33.99 137 LYS A CA 1
ATOM 989 C C . LYS A 1 137 ? 37.440 -0.152 26.774 1.00 33.50 137 LYS A C 1
ATOM 990 O O . LYS A 1 137 ? 37.967 0.326 27.790 1.00 34.48 137 LYS A O 1
ATOM 996 N N . HIS A 1 138 ? 37.105 -1.433 26.684 1.00 31.92 138 HIS A N 1
ATOM 997 C CA . HIS A 1 138 ? 37.227 -2.307 27.864 1.00 32.92 138 HIS A CA 1
ATOM 998 C C . HIS A 1 138 ? 38.267 -3.419 27.643 1.00 32.32 138 HIS A C 1
ATOM 999 O O . HIS A 1 138 ? 38.131 -4.257 26.719 1.00 30.66 138 HIS A O 1
ATOM 1006 N N . ILE A 1 139 ? 39.317 -3.378 28.454 1.00 31.19 139 ILE A N 1
ATOM 1007 C CA . ILE A 1 139 ? 40.389 -4.365 28.401 1.00 32.31 139 ILE A CA 1
ATOM 1008 C C . ILE A 1 139 ? 40.373 -5.235 29.659 1.00 32.06 139 ILE A C 1
ATOM 1009 O O . ILE A 1 139 ? 40.142 -4.767 30.773 1.00 32.40 139 ILE A O 1
ATOM 1014 N N . ILE A 1 140 ? 40.597 -6.523 29.465 1.00 30.45 140 ILE A N 1
ATOM 1015 C CA . ILE A 1 140 ? 40.713 -7.435 30.568 1.00 29.16 140 ILE A CA 1
ATOM 1016 C C . ILE A 1 140 ? 42.000 -8.145 30.235 1.00 30.31 140 ILE A C 1
ATOM 1017 O O . ILE A 1 140 ? 42.146 -8.704 29.128 1.00 30.08 140 ILE A O 1
ATOM 1022 N N . VAL A 1 141 ? 42.953 -8.046 31.153 1.00 30.31 141 VAL A N 1
ATOM 1023 C CA . VAL A 1 141 ? 44.225 -8.709 31.006 1.00 30.10 141 VAL A CA 1
ATOM 1024 C C . VAL A 1 141 ? 44.209 -9.979 31.843 1.00 30.69 141 VAL A C 1
ATOM 1025 O O . VAL A 1 141 ? 43.757 -9.978 33.003 1.00 29.70 141 VAL A O 1
ATOM 1029 N N . THR A 1 142 ? 44.668 -11.060 31.224 1.00 29.90 142 THR A N 1
ATOM 1030 C CA . THR A 1 142 ? 45.045 -12.245 31.947 1.00 32.11 142 THR A CA 1
ATOM 1031 C C . THR A 1 142 ? 46.579 -12.419 31.887 1.00 34.79 142 THR A C 1
ATOM 1032 O O . THR A 1 142 ? 47.237 -12.153 30.842 1.00 31.99 142 THR A O 1
ATOM 1036 N N . ILE A 1 143 ? 47.137 -12.820 33.030 1.00 33.58 143 ILE A N 1
ATOM 1037 C CA . ILE A 1 143 ? 48.517 -13.234 33.064 1.00 34.84 143 ILE A CA 1
ATOM 1038 C C . ILE A 1 143 ? 48.518 -14.751 33.183 1.00 34.74 143 ILE A C 1
ATOM 1039 O O . ILE A 1 143 ? 48.317 -15.336 34.263 1.00 37.43 143 ILE A O 1
ATOM 1044 N N . ASN A 1 144 ? 48.735 -15.365 32.037 1.00 32.60 144 ASN A N 1
ATOM 1045 C CA . ASN A 1 144 ? 48.508 -16.785 31.827 1.00 31.33 144 ASN A CA 1
ATOM 1046 C C . ASN A 1 144 ? 49.744 -17.619 32.100 1.00 31.26 144 ASN A C 1
ATOM 1047 O O . ASN A 1 144 ? 50.823 -17.071 32.361 1.00 31.05 144 ASN A O 1
ATOM 1052 N N . LYS A 1 145 ? 49.568 -18.946 32.062 1.00 32.94 145 LYS A N 1
ATOM 1053 C CA . LYS A 1 145 ? 50.623 -19.949 32.380 1.00 33.69 145 LYS A CA 1
ATOM 1054 C C . LYS A 1 145 ? 51.191 -19.808 33.795 1.00 34.96 145 LYS A C 1
ATOM 1055 O O . LYS A 1 145 ? 52.380 -20.054 34.044 1.00 35.45 145 LYS A O 1
ATOM 1061 N N . MET A 1 146 ? 50.340 -19.413 34.726 1.00 35.65 146 MET A N 1
ATOM 1062 C CA . MET A 1 146 ? 50.783 -19.258 36.118 1.00 37.62 146 MET A CA 1
ATOM 1063 C C . MET A 1 146 ? 51.396 -20.546 36.714 1.00 40.32 146 MET A C 1
ATOM 1064 O O . MET A 1 146 ? 52.331 -20.500 37.557 1.00 41.67 146 MET A O 1
ATOM 1069 N N . ASP A 1 147 ? 50.885 -21.686 36.246 1.00 40.33 147 ASP A N 1
ATOM 1070 C CA . ASP A 1 147 ? 51.378 -23.015 36.652 1.00 41.23 147 ASP A CA 1
ATOM 1071 C C . ASP A 1 147 ? 52.814 -23.251 36.261 1.00 41.91 147 ASP A C 1
ATOM 1072 O O . ASP A 1 147 ? 53.493 -24.033 36.900 1.00 44.89 147 ASP A O 1
ATOM 1077 N N . MET A 1 148 ? 53.277 -22.587 35.209 1.00 42.94 148 MET A N 1
ATOM 1078 C CA . MET A 1 148 ? 54.644 -22.784 34.756 1.00 43.90 148 MET A CA 1
ATOM 1079 C C . MET A 1 148 ? 55.636 -21.902 35.509 1.00 42.54 148 MET A C 1
ATOM 1080 O O . MET A 1 148 ? 56.843 -22.008 35.305 1.00 42.06 148 MET A O 1
ATOM 1085 N N . VAL A 1 149 ? 55.130 -21.041 36.382 1.00 41.15 149 VAL A N 1
ATOM 1086 C CA . VAL A 1 149 ? 56.010 -20.240 37.237 1.00 42.76 149 VAL A CA 1
ATOM 1087 C C . VAL A 1 149 ? 55.672 -20.454 38.709 1.00 44.71 149 VAL A C 1
ATOM 1088 O O . VAL A 1 149 ? 55.840 -19.557 39.523 1.00 47.39 149 VAL A O 1
ATOM 1092 N N . ASN A 1 150 ? 55.153 -21.641 39.030 1.00 47.19 150 ASN A N 1
ATOM 1093 C CA . ASN A 1 150 ? 54.862 -22.068 40.422 1.00 51.04 150 ASN A CA 1
ATOM 1094 C C . ASN A 1 150 ? 53.809 -21.226 41.161 1.00 49.63 150 ASN A C 1
ATOM 1095 O O . ASN A 1 150 ? 53.811 -21.145 42.391 1.00 52.16 150 ASN A O 1
ATOM 1100 N N . TYR A 1 151 ? 52.917 -20.610 40.398 1.00 46.49 151 TYR A N 1
ATOM 1101 C CA . TYR A 1 151 ? 51.828 -19.791 40.935 1.00 46.49 151 TYR A CA 1
ATOM 1102 C C . TYR A 1 151 ? 52.309 -18.605 41.757 1.00 47.66 151 TYR A C 1
ATOM 1103 O O . TYR A 1 151 ? 51.554 -18.042 42.553 1.00 47.59 151 TYR A O 1
ATOM 1112 N N . ASP A 1 152 ? 53.538 -18.180 41.466 1.00 49.19 152 ASP A N 1
ATOM 1113 C CA . ASP A 1 152 ? 54.247 -17.167 42.231 1.00 51.62 152 ASP A CA 1
ATOM 1114 C C . ASP A 1 152 ? 53.778 -15.725 42.019 1.00 50.99 152 ASP A C 1
ATOM 1115 O O . ASP A 1 152 ? 53.735 -15.206 40.880 1.00 48.83 152 ASP A O 1
ATOM 1120 N N . GLN A 1 153 ? 53.449 -15.083 43.140 1.00 51.14 153 GLN A N 1
ATOM 1121 C CA . GLN A 1 153 ? 52.944 -13.697 43.175 1.00 51.05 153 GLN A CA 1
ATOM 1122 C C . GLN A 1 153 ? 53.924 -12.677 42.579 1.00 50.44 153 GLN A C 1
ATOM 1123 O O . GLN A 1 153 ? 53.520 -11.746 41.858 1.00 47.70 153 GLN A O 1
ATOM 1129 N N . LYS A 1 154 ? 55.207 -12.851 42.910 1.00 51.81 154 LYS A N 1
ATOM 1130 C CA . LYS A 1 154 ? 56.277 -11.951 42.464 1.00 51.53 154 LYS A CA 1
ATOM 1131 C C . LYS A 1 154 ? 56.369 -11.933 40.938 1.00 47.48 154 LYS A C 1
ATOM 1132 O O . LYS A 1 154 ? 56.437 -10.876 40.351 1.00 46.20 154 LYS A O 1
ATOM 1138 N N . VAL A 1 155 ? 56.360 -13.107 40.308 1.00 45.77 155 VAL A N 1
ATOM 1139 C CA . VAL A 1 155 ? 56.321 -13.196 38.843 1.00 45.00 155 VAL A CA 1
ATOM 1140 C C . VAL A 1 155 ? 55.074 -12.487 38.286 1.00 42.63 155 VAL A C 1
ATOM 1141 O O . VAL A 1 155 ? 55.192 -11.581 37.450 1.00 43.26 155 VAL A O 1
ATOM 1145 N N . PHE A 1 156 ? 53.895 -12.869 38.775 1.00 41.46 156 PHE A N 1
ATOM 1146 C CA . PHE A 1 156 ? 52.664 -12.156 38.449 1.00 40.15 156 PHE A CA 1
ATOM 1147 C C . PHE A 1 156 ? 52.824 -10.638 38.564 1.00 41.00 156 PHE A C 1
ATOM 1148 O O . PHE A 1 156 ? 52.479 -9.901 37.648 1.00 41.00 156 PHE A O 1
ATOM 1156 N N . GLU A 1 157 ? 53.364 -10.177 39.683 1.00 43.55 157 GLU A N 1
ATOM 1157 C CA . GLU A 1 157 ? 53.472 -8.746 39.958 1.00 45.29 157 GLU A CA 1
ATOM 1158 C C . GLU A 1 157 ? 54.428 -8.046 38.994 1.00 43.02 157 GLU A C 1
ATOM 1159 O O . GLU A 1 157 ? 54.219 -6.896 38.598 1.00 44.03 157 GLU A O 1
ATOM 1165 N N . LYS A 1 158 ? 55.460 -8.754 38.586 1.00 41.83 158 LYS A N 1
ATOM 1166 C CA . LYS A 1 158 ? 56.435 -8.181 37.671 1.00 42.77 158 LYS A CA 1
ATOM 1167 C C . LYS A 1 158 ? 55.835 -8.055 36.261 1.00 40.81 158 LYS A C 1
ATOM 1168 O O . LYS A 1 158 ? 56.085 -7.075 35.562 1.00 40.60 158 LYS A O 1
ATOM 1174 N N . VAL A 1 159 ? 55.023 -9.026 35.847 1.00 41.01 159 VAL A N 1
ATOM 1175 C CA . VAL A 1 159 ? 54.376 -8.944 34.512 1.00 38.47 159 VAL A CA 1
ATOM 1176 C C . VAL A 1 159 ? 53.231 -7.928 34.530 1.00 38.93 159 VAL A C 1
ATOM 1177 O O . VAL A 1 159 ? 53.037 -7.163 33.561 1.00 38.07 159 VAL A O 1
ATOM 1181 N N . LYS A 1 160 ? 52.515 -7.885 35.651 1.00 40.02 160 LYS A N 1
ATOM 1182 C CA . LYS A 1 160 ? 51.421 -6.928 35.828 1.00 40.38 160 LYS A CA 1
ATOM 1183 C C . LYS A 1 160 ? 51.926 -5.508 35.654 1.00 41.44 160 LYS A C 1
ATOM 1184 O O . LYS A 1 160 ? 51.325 -4.718 34.918 1.00 40.79 160 LYS A O 1
ATOM 1190 N N . ALA A 1 161 ? 53.057 -5.210 36.294 1.00 41.62 161 ALA A N 1
ATOM 1191 C CA . ALA A 1 161 ? 53.689 -3.894 36.187 1.00 41.34 161 ALA A CA 1
ATOM 1192 C C . ALA A 1 161 ? 54.051 -3.570 34.749 1.00 39.05 161 ALA A C 1
ATOM 1193 O O . ALA A 1 161 ? 53.795 -2.453 34.298 1.00 38.87 161 ALA A O 1
ATOM 1195 N N . GLN A 1 162 ? 54.595 -4.541 34.009 1.00 38.41 162 GLN A N 1
ATOM 1196 C CA . GLN A 1 162 ? 54.827 -4.343 32.559 1.00 38.26 162 GLN A CA 1
ATOM 1197 C C . GLN A 1 162 ? 53.531 -3.981 31.842 1.00 37.28 162 GLN A C 1
ATOM 1198 O O . GLN A 1 162 ? 53.490 -3.047 31.031 1.00 36.65 162 GLN A O 1
ATOM 1204 N N . VAL A 1 163 ? 52.481 -4.745 32.140 1.00 36.92 163 VAL A N 1
ATOM 1205 C CA . VAL A 1 163 ? 51.166 -4.576 31.512 1.00 36.02 163 VAL A CA 1
ATOM 1206 C C . VAL A 1 163 ? 50.535 -3.219 31.858 1.00 35.87 163 VAL A C 1
ATOM 1207 O O . VAL A 1 163 ? 49.996 -2.541 30.989 1.00 33.93 163 VAL A O 1
ATOM 1211 N N . GLU A 1 164 ? 50.606 -2.847 33.133 1.00 37.47 164 GLU A N 1
ATOM 1212 C CA . GLU A 1 164 ? 50.124 -1.551 33.622 1.00 40.16 164 GLU A CA 1
ATOM 1213 C C . GLU A 1 164 ? 50.824 -0.414 32.901 1.00 39.80 164 GLU A C 1
ATOM 1214 O O . GLU A 1 164 ? 50.192 0.570 32.513 1.00 41.24 164 GLU A O 1
ATOM 1220 N N . LYS A 1 165 ? 52.124 -0.565 32.694 1.00 40.75 165 LYS A N 1
ATOM 1221 C CA . LYS A 1 165 ? 52.912 0.492 32.094 1.00 42.40 165 LYS A CA 1
ATOM 1222 C C . LYS A 1 165 ? 52.484 0.654 30.650 1.00 40.30 165 LYS A C 1
ATOM 1223 O O . LYS A 1 165 ? 52.239 1.775 30.178 1.00 41.47 165 LYS A O 1
ATOM 1229 N N . LEU A 1 166 ? 52.342 -0.466 29.958 1.00 38.01 166 LEU A N 1
ATOM 1230 C CA . LEU A 1 166 ? 51.888 -0.442 28.565 1.00 35.91 166 LEU A CA 1
ATOM 1231 C C . LEU A 1 166 ? 50.496 0.163 28.407 1.00 35.65 166 LEU A C 1
ATOM 1232 O O . LEU A 1 166 ? 50.310 1.066 27.592 1.00 36.77 166 LEU A O 1
ATOM 1237 N N . LEU A 1 167 ? 49.516 -0.347 29.157 1.00 35.60 167 LEU A N 1
ATOM 1238 C CA . LEU A 1 167 ? 48.107 0.043 28.935 1.00 34.56 167 LEU A CA 1
ATOM 1239 C C . LEU A 1 167 ? 47.815 1.458 29.414 1.00 36.29 167 LEU A C 1
ATOM 1240 O O . LEU A 1 167 ? 47.040 2.163 28.777 1.00 37.16 167 LEU A O 1
ATOM 1245 N N . LYS A 1 168 ? 48.462 1.890 30.504 1.00 39.39 168 LYS A N 1
ATOM 1246 C CA . LYS A 1 168 ? 48.355 3.293 30.940 1.00 41.01 168 LYS A CA 1
ATOM 1247 C C . LYS A 1 168 ? 48.869 4.272 29.864 1.00 40.26 168 LYS A C 1
ATOM 1248 O O . LYS A 1 168 ? 48.265 5.318 29.631 1.00 38.56 168 LYS A O 1
ATOM 1254 N N . THR A 1 169 ? 49.977 3.916 29.216 1.00 39.66 169 THR A N 1
ATOM 1255 C CA . THR A 1 169 ? 50.601 4.762 28.201 1.00 43.53 169 THR A CA 1
ATOM 1256 C C . THR A 1 169 ? 49.617 4.946 27.060 1.00 44.26 169 THR A C 1
ATOM 1257 O O . THR A 1 169 ? 49.560 6.007 26.457 1.00 42.92 169 THR A O 1
ATOM 1261 N N . LEU A 1 170 ? 48.845 3.893 26.803 1.00 46.05 170 LEU A N 1
ATOM 1262 C CA . LEU A 1 170 ? 47.819 3.866 25.771 1.00 45.53 170 LEU A CA 1
ATOM 1263 C C . LEU A 1 170 ? 46.534 4.570 26.173 1.00 48.19 170 LEU A C 1
ATOM 1264 O O . LEU A 1 170 ? 45.713 4.876 25.310 1.00 49.62 170 LEU A O 1
ATOM 1269 N N . GLY A 1 171 ? 46.351 4.807 27.472 1.00 45.59 171 GLY A N 1
ATOM 1270 C CA . GLY A 1 171 ? 45.220 5.582 27.935 1.00 42.93 171 GLY A CA 1
ATOM 1271 C C . GLY A 1 171 ? 44.155 4.825 28.698 1.00 43.34 171 GLY A C 1
ATOM 1272 O O . GLY A 1 171 ? 43.202 5.434 29.160 1.00 41.48 171 GLY A O 1
ATOM 1273 N N . TYR A 1 172 ? 44.306 3.504 28.826 1.00 42.45 172 TYR A N 1
ATOM 1274 C CA . TYR A 1 172 ? 43.394 2.701 29.638 1.00 42.07 172 TYR A CA 1
ATOM 1275 C C . TYR A 1 172 ? 43.731 2.839 31.111 1.00 44.43 172 TYR A C 1
ATOM 1276 O O . TYR A 1 172 ? 44.835 3.264 31.450 1.00 43.85 172 TYR A O 1
ATOM 1285 N N . LYS A 1 173 ? 42.804 2.385 31.961 1.00 47.65 173 LYS A N 1
ATOM 1286 C CA . LYS A 1 173 ? 42.854 2.585 33.405 1.00 54.88 173 LYS A CA 1
ATOM 1287 C C . LYS A 1 173 ? 41.879 1.619 34.091 1.00 53.90 173 LYS A C 1
ATOM 1288 O O . LYS A 1 173 ? 40.796 1.369 33.584 1.00 53.29 173 LYS A O 1
ATOM 1294 N N . ASP A 1 174 ? 42.270 1.080 35.240 1.00 55.45 174 ASP A N 1
ATOM 1295 C CA . ASP A 1 174 ? 41.374 0.252 36.080 1.00 59.70 174 ASP A CA 1
ATOM 1296 C C . ASP A 1 174 ? 40.792 -1.016 35.407 1.00 56.02 174 ASP A C 1
ATOM 1297 O O . ASP A 1 174 ? 39.703 -1.484 35.787 1.00 57.27 174 ASP A O 1
ATOM 1302 N N . PHE A 1 175 ? 41.518 -1.554 34.427 1.00 45.73 175 PHE A N 1
ATOM 1303 C CA . PHE A 1 175 ? 41.254 -2.856 33.849 1.00 41.74 175 PHE A CA 1
ATOM 1304 C C . PHE A 1 175 ? 41.714 -3.919 34.857 1.00 42.23 175 PHE A C 1
ATOM 1305 O O . PHE A 1 175 ? 42.641 -3.674 35.636 1.00 43.42 175 PHE A O 1
ATOM 1313 N N . PRO A 1 176 ? 41.052 -5.088 34.882 1.00 39.48 176 PRO A N 1
ATOM 1314 C CA . PRO A 1 176 ? 41.515 -6.151 35.777 1.00 38.34 176 PRO A CA 1
ATOM 1315 C C . PRO A 1 176 ? 42.762 -6.847 35.218 1.00 37.18 176 PRO A C 1
ATOM 1316 O O . PRO A 1 176 ? 42.992 -6.859 33.986 1.00 34.56 176 PRO A O 1
ATOM 1320 N N . VAL A 1 177 ? 43.559 -7.407 36.119 1.00 35.71 177 VAL A N 1
ATOM 1321 C CA . VAL A 1 177 ? 44.713 -8.206 35.742 1.00 35.73 177 VAL A CA 1
ATOM 1322 C C . VAL A 1 177 ? 44.630 -9.488 36.537 1.00 35.46 177 VAL A C 1
ATOM 1323 O O . VAL A 1 177 ? 44.802 -9.48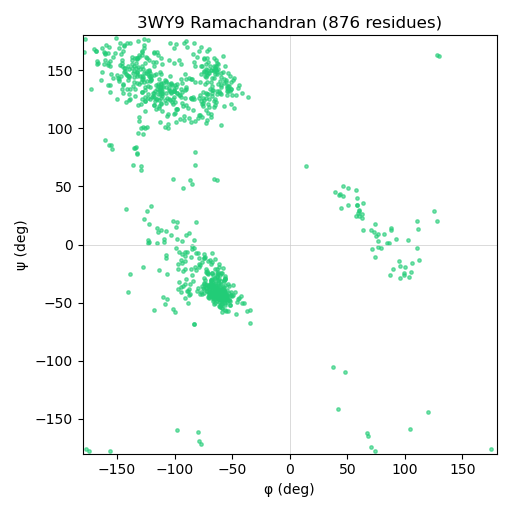5 37.754 1.00 36.53 177 VAL A O 1
ATOM 1327 N N . ILE A 1 178 ? 44.342 -10.576 35.842 1.00 34.27 178 ILE A N 1
ATOM 1328 C CA . ILE A 1 178 ? 43.946 -11.826 36.486 1.00 34.84 178 ILE A CA 1
ATOM 1329 C C . ILE A 1 178 ? 44.986 -12.897 36.213 1.00 34.58 178 ILE A C 1
ATOM 1330 O O . ILE A 1 178 ? 45.312 -13.163 35.051 1.00 36.19 178 ILE A O 1
ATOM 1335 N N . PRO A 1 179 ? 45.512 -13.513 37.274 1.00 35.58 179 PRO A N 1
ATOM 1336 C CA . PRO A 1 179 ? 46.436 -14.629 37.079 1.00 34.91 179 PRO A CA 1
ATOM 1337 C C . PRO A 1 179 ? 45.652 -15.884 36.751 1.00 34.73 179 PRO A C 1
ATOM 1338 O O . PRO A 1 179 ? 44.735 -16.256 37.498 1.00 35.54 179 PRO A O 1
ATOM 1342 N N . THR A 1 180 ? 45.994 -16.531 35.639 1.00 32.13 180 THR A N 1
ATOM 1343 C CA . THR A 1 180 ? 45.258 -17.705 35.208 1.00 31.11 180 THR A CA 1
ATOM 1344 C C . THR A 1 180 ? 46.192 -18.838 34.841 1.00 31.54 180 THR A C 1
ATOM 1345 O O . THR A 1 180 ? 47.377 -18.616 34.572 1.00 31.30 180 THR A O 1
ATOM 1349 N N . SER A 1 181 ? 45.634 -20.049 34.824 1.00 32.16 181 SER A N 1
ATOM 1350 C CA . SER A 1 181 ? 46.200 -21.169 34.081 1.00 33.09 181 SER A CA 1
ATOM 1351 C C . SER A 1 181 ? 45.097 -21.709 33.181 1.00 32.99 181 SER A C 1
ATOM 1352 O O . SER A 1 181 ? 44.218 -22.436 33.643 1.00 32.20 181 SER A O 1
ATOM 1355 N N . ALA A 1 182 ? 45.126 -21.344 31.894 1.00 33.15 182 ALA A N 1
ATOM 1356 C CA . ALA A 1 182 ? 44.091 -21.867 30.969 1.00 32.42 182 ALA A CA 1
ATOM 1357 C C . ALA A 1 182 ? 44.184 -23.386 31.027 1.00 33.05 182 ALA A C 1
ATOM 1358 O O . ALA A 1 182 ? 43.177 -24.062 31.056 1.00 34.55 182 ALA A O 1
ATOM 1360 N N . TRP A 1 183 ? 45.408 -23.897 31.122 1.00 32.59 183 TRP A N 1
ATOM 1361 C CA . TRP A 1 183 ? 45.627 -25.326 31.046 1.00 34.80 183 TRP A CA 1
ATOM 1362 C C . TRP A 1 183 ? 45.030 -26.133 32.252 1.00 35.26 183 TRP A C 1
ATOM 1363 O O . TRP A 1 183 ? 44.336 -27.134 32.042 1.00 34.49 183 TRP A O 1
ATOM 1374 N N . ASN A 1 184 ? 45.267 -25.678 33.479 1.00 35.41 184 ASN A N 1
ATOM 1375 C CA . ASN A 1 184 ? 44.705 -26.345 34.656 1.00 36.87 184 ASN A CA 1
ATOM 1376 C C . ASN A 1 184 ? 43.353 -25.757 35.046 1.00 37.66 184 ASN A C 1
ATOM 1377 O O . ASN A 1 184 ? 42.589 -26.390 35.761 1.00 37.98 184 ASN A O 1
ATOM 1382 N N . GLY A 1 185 ? 43.072 -24.529 34.620 1.00 36.72 185 GLY A N 1
ATOM 1383 C CA . GLY A 1 185 ? 41.763 -23.939 34.859 1.00 35.06 185 GLY A CA 1
ATOM 1384 C C . GLY A 1 185 ? 41.705 -22.762 35.815 1.00 34.74 185 GLY A C 1
ATOM 1385 O O . GLY A 1 185 ? 40.683 -22.069 35.884 1.00 35.21 185 GLY A O 1
ATOM 1386 N N . ASP A 1 186 ? 42.782 -22.539 36.558 1.00 33.27 186 ASP A N 1
ATOM 1387 C CA . ASP A 1 186 ? 42.817 -21.516 37.606 1.00 34.47 186 ASP A CA 1
ATOM 1388 C C . ASP A 1 186 ? 42.354 -20.159 37.146 1.00 34.07 186 ASP A C 1
ATOM 1389 O O . ASP A 1 186 ? 42.954 -19.567 36.235 1.00 32.93 186 ASP A O 1
ATOM 1394 N N . ASN A 1 187 ? 41.312 -19.665 37.809 1.00 33.61 187 ASN A N 1
ATOM 1395 C CA . ASN A 1 187 ? 40.800 -18.300 37.605 1.00 33.26 187 ASN A CA 1
ATOM 1396 C C . ASN A 1 187 ? 40.243 -17.978 36.208 1.00 31.08 187 ASN A C 1
ATOM 1397 O O . ASN A 1 187 ? 39.984 -16.801 35.874 1.00 31.24 187 ASN A O 1
ATOM 1402 N N . VAL A 1 188 ? 40.038 -19.007 35.401 1.00 31.10 188 VAL A N 1
ATOM 1403 C CA . VAL A 1 188 ? 39.349 -18.795 34.114 1.00 30.34 188 VAL A CA 1
ATOM 1404 C C . VAL A 1 188 ? 37.844 -18.807 34.382 1.00 30.90 188 VAL A C 1
ATOM 1405 O O . VAL A 1 188 ? 37.201 -17.768 34.310 1.00 31.71 188 VAL A O 1
ATOM 1409 N N . VAL A 1 189 ? 37.305 -19.964 34.738 1.00 32.63 189 VAL A N 1
ATOM 1410 C CA . VAL A 1 189 ? 35.924 -20.068 35.252 1.00 35.08 189 VAL A CA 1
ATOM 1411 C C . VAL A 1 189 ? 35.841 -20.337 36.775 1.00 37.70 189 VAL A C 1
ATOM 1412 O O . VAL A 1 189 ? 35.062 -19.703 37.476 1.00 37.90 189 VAL A O 1
ATOM 1416 N N . LYS A 1 190 ? 36.630 -21.297 37.251 1.00 41.00 190 LYS A N 1
ATOM 1417 C CA . LYS A 1 190 ? 36.659 -21.685 38.665 1.00 46.28 190 LYS A CA 1
ATOM 1418 C C . LYS A 1 190 ? 37.756 -20.909 39.387 1.00 46.50 190 LYS A C 1
ATOM 1419 O O . LYS A 1 190 ? 38.889 -20.835 38.896 1.00 45.90 190 LYS A O 1
ATOM 1425 N N . LYS A 1 191 ? 37.416 -20.317 40.528 1.00 47.94 191 LYS A N 1
ATOM 1426 C CA . LYS A 1 191 ? 38.404 -19.652 41.376 1.00 49.47 191 LYS A CA 1
ATOM 1427 C C . LYS A 1 191 ? 39.518 -20.647 41.681 1.00 48.91 191 LYS A C 1
ATOM 1428 O O . LYS A 1 191 ? 39.267 -21.813 41.931 1.00 48.70 191 LYS A O 1
ATOM 1434 N N . SER A 1 192 ? 40.756 -20.180 41.605 1.00 48.04 192 SER A N 1
ATOM 1435 C CA . SER A 1 192 ? 41.917 -20.991 41.929 1.00 48.27 192 SER A CA 1
ATOM 1436 C C . SER A 1 192 ? 41.978 -21.294 43.424 1.00 50.71 192 SER A C 1
ATOM 1437 O O . SER A 1 192 ? 41.494 -20.505 44.231 1.00 50.72 192 SER A O 1
ATOM 1440 N N . ASP A 1 193 ? 42.613 -22.402 43.790 1.00 53.37 193 ASP A N 1
ATOM 1441 C CA . ASP A 1 193 ? 43.013 -22.615 45.196 1.00 57.97 193 ASP A CA 1
ATOM 1442 C C . ASP A 1 193 ? 44.537 -22.586 45.365 1.00 57.93 193 ASP A C 1
ATOM 1443 O O . ASP A 1 193 ? 45.061 -22.957 46.420 1.00 58.17 193 ASP A O 1
ATOM 1448 N N . LYS A 1 194 ? 45.235 -22.133 44.320 1.00 55.30 194 LYS A N 1
ATOM 1449 C CA . LYS A 1 194 ? 46.698 -22.146 44.297 1.00 54.50 194 LYS A CA 1
ATOM 1450 C C . LYS A 1 194 ? 47.260 -20.753 44.451 1.00 52.57 194 LYS A C 1
ATOM 1451 O O . LYS A 1 194 ? 48.475 -20.574 44.626 1.00 52.01 194 LYS A O 1
ATOM 1457 N N . MET A 1 195 ? 46.374 -19.762 44.383 1.00 50.27 195 MET A N 1
ATOM 1458 C CA . MET A 1 195 ? 46.797 -18.361 44.433 1.00 47.68 195 MET A CA 1
ATOM 1459 C C . MET A 1 195 ? 46.022 -17.540 45.483 1.00 48.04 195 MET A C 1
ATOM 1460 O O . MET A 1 195 ? 45.314 -16.584 45.142 1.00 44.87 195 MET A O 1
ATOM 1465 N N . PRO A 1 196 ? 46.180 -17.897 46.785 1.00 49.01 196 PRO A N 1
ATOM 1466 C CA . PRO A 1 196 ? 45.422 -17.195 47.824 1.00 49.89 196 PRO A CA 1
ATOM 1467 C C . PRO A 1 196 ? 45.707 -15.687 47.810 1.00 50.22 196 PRO A C 1
ATOM 1468 O O . PRO A 1 196 ? 44.902 -14.897 48.331 1.00 50.36 196 PRO A O 1
ATOM 1472 N N . TRP A 1 197 ? 46.835 -15.292 47.208 1.00 48.92 197 TRP A N 1
ATOM 1473 C CA . TRP A 1 197 ? 47.247 -13.888 47.236 1.00 49.48 197 TRP A CA 1
ATOM 1474 C C . TRP A 1 197 ? 46.414 -13.016 46.298 1.00 48.55 197 TRP A C 1
ATOM 1475 O O . TRP A 1 197 ? 46.495 -11.795 46.361 1.00 48.58 197 TRP A O 1
ATOM 1486 N N . TYR A 1 198 ? 45.619 -13.637 45.422 1.00 48.58 198 TYR A N 1
ATOM 1487 C CA . TYR A 1 198 ? 44.775 -12.867 44.491 1.00 46.12 198 TYR A CA 1
ATOM 1488 C C . TYR A 1 198 ? 43.304 -12.854 44.938 1.00 47.41 198 TYR A C 1
ATOM 1489 O O . TYR A 1 198 ? 42.738 -13.896 45.245 1.00 47.01 198 TYR A O 1
ATOM 1498 N N . ASN A 1 199 ? 42.684 -11.680 44.984 1.00 50.07 199 ASN A N 1
ATOM 1499 C CA . ASN A 1 199 ? 41.297 -11.596 45.461 1.00 52.29 199 ASN A CA 1
ATOM 1500 C C . ASN A 1 199 ? 40.312 -10.985 44.465 1.00 50.84 199 ASN A C 1
ATOM 1501 O O . ASN A 1 199 ? 39.134 -10.854 44.781 1.00 52.15 199 ASN A O 1
ATOM 1506 N N . GLY A 1 200 ? 40.794 -10.634 43.271 1.00 49.31 200 GLY A N 1
ATOM 1507 C CA . GLY A 1 200 ? 39.967 -10.004 42.215 1.00 46.32 200 GLY A CA 1
ATOM 1508 C C . GLY A 1 200 ? 39.057 -10.982 41.474 1.00 43.17 200 GLY A C 1
ATOM 1509 O O . GLY A 1 200 ? 38.918 -12.134 41.865 1.00 43.13 200 GLY A O 1
ATOM 1510 N N . PRO A 1 201 ? 38.410 -10.529 40.397 1.00 41.41 201 PRO A N 1
ATOM 1511 C CA . PRO A 1 201 ? 37.512 -11.410 39.618 1.00 39.17 201 PRO A CA 1
ATOM 1512 C C . PRO A 1 201 ? 38.198 -12.575 38.886 1.00 37.52 201 PRO A C 1
ATOM 1513 O O . PRO A 1 201 ? 39.372 -12.489 38.548 1.00 36.95 201 PRO A O 1
ATOM 1517 N N . THR A 1 202 ? 37.463 -13.661 38.640 1.00 36.52 202 THR A N 1
ATOM 1518 C CA . THR A 1 202 ? 37.874 -14.648 37.649 1.00 34.65 202 THR A CA 1
ATOM 1519 C C . THR A 1 202 ? 37.701 -14.050 36.248 1.00 32.82 202 THR A C 1
ATOM 1520 O O . THR A 1 202 ? 37.046 -13.008 36.078 1.00 31.40 202 THR A O 1
ATOM 1524 N N . LEU A 1 203 ? 38.274 -14.691 35.236 1.00 30.96 203 LEU A N 1
ATOM 1525 C CA . LEU A 1 203 ? 38.041 -14.171 33.877 1.00 30.00 203 LEU A CA 1
ATOM 1526 C C . LEU A 1 203 ? 36.521 -14.118 33.549 1.00 30.15 203 LEU A C 1
ATOM 1527 O O . LEU A 1 203 ? 36.034 -13.093 33.051 1.00 31.36 203 LEU A O 1
ATOM 1532 N N . ILE A 1 204 ? 35.782 -15.183 33.849 1.00 29.67 204 ILE A N 1
ATOM 1533 C CA . ILE A 1 204 ? 34.348 -15.209 33.544 1.00 30.72 204 ILE A CA 1
ATOM 1534 C C . ILE A 1 204 ? 33.514 -14.150 34.321 1.00 32.45 204 ILE A C 1
ATOM 1535 O O . ILE A 1 204 ? 32.572 -13.579 33.766 1.00 32.64 204 ILE A O 1
ATOM 1540 N N . GLU A 1 205 ? 33.887 -13.885 35.577 1.00 33.66 205 GLU A N 1
ATOM 1541 C CA . GLU A 1 205 ? 33.341 -12.773 36.349 1.00 34.94 205 GLU A CA 1
ATOM 1542 C C . GLU A 1 205 ? 33.637 -11.407 35.719 1.00 33.40 205 GLU A C 1
ATOM 1543 O O . GLU A 1 205 ? 32.746 -10.564 35.631 1.00 33.02 205 GLU A O 1
ATOM 1549 N N . ALA A 1 206 ? 34.872 -11.197 35.278 1.00 32.40 206 ALA A N 1
ATOM 1550 C CA . ALA A 1 206 ? 35.239 -9.951 34.592 1.00 33.04 206 ALA A CA 1
ATOM 1551 C C . ALA A 1 206 ? 34.469 -9.792 33.278 1.00 33.18 206 ALA A C 1
ATOM 1552 O O . ALA A 1 206 ? 34.078 -8.684 32.904 1.00 34.95 206 ALA A O 1
ATOM 1554 N N . LEU A 1 207 ? 34.247 -10.899 32.583 1.00 33.04 207 LEU A N 1
ATOM 1555 C CA . LEU A 1 207 ? 33.427 -10.880 31.367 1.00 32.91 207 LEU A CA 1
ATOM 1556 C C . LEU A 1 207 ? 31.979 -10.481 31.693 1.00 33.16 207 LEU A C 1
ATOM 1557 O O . LEU A 1 207 ? 31.346 -9.714 30.968 1.00 32.45 207 LEU A O 1
ATOM 1562 N N . ASP A 1 208 ? 31.480 -10.992 32.804 1.00 34.83 208 ASP A N 1
ATOM 1563 C CA . ASP A 1 208 ? 30.116 -10.702 33.241 1.00 38.09 208 ASP A CA 1
ATOM 1564 C C . ASP A 1 208 ? 29.866 -9.205 33.513 1.00 38.86 208 ASP A C 1
ATOM 1565 O O . ASP A 1 208 ? 28.728 -8.778 33.523 1.00 41.82 208 ASP A O 1
ATOM 1570 N N . GLN A 1 209 ? 30.931 -8.436 33.717 1.00 40.12 209 GLN A N 1
ATOM 1571 C CA . GLN A 1 209 ? 30.846 -7.027 34.115 1.00 41.32 209 GLN A CA 1
ATOM 1572 C C . GLN A 1 209 ? 31.220 -6.059 32.982 1.00 40.16 209 GLN A C 1
ATOM 1573 O O . GLN A 1 209 ? 31.418 -4.876 33.240 1.00 40.99 209 GLN A O 1
ATOM 1579 N N . ILE A 1 210 ? 31.343 -6.554 31.750 1.00 37.25 210 ILE A N 1
ATOM 1580 C CA . ILE A 1 210 ? 31.627 -5.681 30.605 1.00 36.08 210 ILE A CA 1
ATOM 1581 C C . ILE A 1 210 ? 30.425 -4.767 30.422 1.00 38.00 210 ILE A C 1
ATOM 1582 O O . ILE A 1 210 ? 29.304 -5.250 30.294 1.00 39.09 210 ILE A O 1
ATOM 1587 N N . PRO A 1 211 ? 30.643 -3.439 30.441 1.00 40.60 211 PRO A N 1
ATOM 1588 C CA . PRO A 1 211 ? 29.497 -2.520 30.314 1.00 41.43 211 PRO A CA 1
ATOM 1589 C C . PRO A 1 211 ? 28.926 -2.497 28.886 1.00 42.94 211 PRO A C 1
ATOM 1590 O O . PRO A 1 211 ? 29.674 -2.733 27.904 1.00 38.33 211 PRO A O 1
ATOM 1594 N N . GLU A 1 212 ? 27.622 -2.221 28.778 1.00 44.22 212 GLU A N 1
ATOM 1595 C CA . GLU A 1 212 ? 26.949 -2.109 27.475 1.00 47.17 212 GLU A CA 1
ATOM 1596 C C . GLU A 1 212 ? 27.595 -1.008 26.644 1.00 45.84 212 GLU A C 1
ATOM 1597 O O . GLU A 1 212 ? 28.092 -0.032 27.201 1.00 41.56 212 GLU A O 1
ATOM 1603 N N . PRO A 1 213 ? 27.630 -1.163 25.309 1.00 47.44 213 PRO A N 1
ATOM 1604 C CA . PRO A 1 213 ? 28.339 -0.112 24.524 1.00 47.51 213 PRO A CA 1
ATOM 1605 C C . PRO A 1 213 ? 27.627 1.233 24.539 1.00 50.15 213 PRO A C 1
ATOM 1606 O O . PRO A 1 213 ? 26.394 1.279 24.664 1.00 49.50 213 PRO A O 1
ATOM 1610 N N . GLU A 1 214 ? 28.398 2.316 24.439 1.00 51.79 214 GLU A N 1
ATOM 1611 C CA . GLU A 1 214 ? 27.815 3.643 24.307 1.00 53.69 214 GLU A CA 1
ATOM 1612 C C . GLU A 1 214 ? 26.842 3.632 23.121 1.00 55.16 214 GLU A C 1
ATOM 1613 O O . GLU A 1 214 ? 27.122 3.054 22.065 1.00 54.28 214 GLU A O 1
ATOM 1619 N N . LYS A 1 215 ? 25.685 4.245 23.323 1.00 55.45 215 LYS A N 1
ATOM 1620 C CA . LYS A 1 215 ? 24.652 4.283 22.309 1.00 55.45 215 LYS A CA 1
ATOM 1621 C C . LYS A 1 215 ? 24.926 5.399 21.294 1.00 51.24 215 LYS A C 1
ATOM 1622 O O . LYS A 1 215 ? 25.359 6.492 21.676 1.00 50.47 215 LYS A O 1
ATOM 1628 N N . PRO A 1 216 ? 24.675 5.126 19.998 1.00 47.59 216 PRO A N 1
ATOM 1629 C CA . PRO A 1 216 ? 24.779 6.119 18.918 1.00 45.62 216 PRO A CA 1
ATOM 1630 C C . PRO A 1 216 ? 24.045 7.434 19.207 1.00 46.00 216 PRO A C 1
ATOM 1631 O O . PRO A 1 216 ? 24.531 8.497 18.807 1.00 44.42 216 PRO A O 1
ATOM 1635 N N . ILE A 1 217 ? 22.905 7.355 19.904 1.00 44.91 217 ILE A N 1
ATOM 1636 C CA . ILE A 1 217 ? 22.116 8.527 20.250 1.00 44.50 217 ILE A CA 1
ATOM 1637 C C . ILE A 1 217 ? 22.878 9.439 21.193 1.00 43.72 217 ILE A C 1
ATOM 1638 O O . ILE A 1 217 ? 22.570 10.621 21.290 1.00 45.13 217 ILE A O 1
ATOM 1643 N N . ASP A 1 218 ? 23.870 8.899 21.881 1.00 42.86 218 ASP A N 1
ATOM 1644 C CA . ASP A 1 218 ? 24.592 9.708 22.869 1.00 45.05 218 ASP A CA 1
ATOM 1645 C C . ASP A 1 218 ? 25.885 10.317 22.330 1.00 44.22 218 ASP A C 1
ATOM 1646 O O . ASP A 1 218 ? 26.524 11.136 23.005 1.00 43.42 218 ASP A O 1
ATOM 1651 N N . LYS A 1 219 ? 26.241 9.921 21.108 1.00 40.56 219 LYS A N 1
ATOM 1652 C CA . LYS A 1 219 ? 27.354 10.519 20.381 1.00 39.64 219 LYS A CA 1
ATOM 1653 C C . LYS A 1 219 ? 26.865 11.818 19.751 1.00 38.28 219 LYS A C 1
ATOM 1654 O O . LYS A 1 219 ? 25.664 12.021 19.627 1.00 38.66 219 LYS A O 1
ATOM 1660 N N . PRO A 1 220 ? 27.788 12.716 19.360 1.00 39.22 220 PRO A N 1
ATOM 1661 C CA . PRO A 1 220 ? 27.331 13.976 18.780 1.00 38.44 220 PRO A CA 1
ATOM 1662 C C . PRO A 1 220 ? 26.597 13.727 17.482 1.00 36.06 220 PRO A C 1
ATOM 1663 O O . PRO A 1 220 ? 26.874 12.754 16.793 1.00 37.08 220 PRO A O 1
ATOM 1667 N N . LEU A 1 221 ? 25.654 14.597 17.166 1.00 35.36 221 LEU A N 1
ATOM 1668 C CA . LEU A 1 221 ? 24.847 14.443 15.971 1.00 33.64 221 LEU A CA 1
ATOM 1669 C C . LEU A 1 221 ? 25.698 14.441 14.676 1.00 32.79 221 LEU A C 1
ATOM 1670 O O . LEU A 1 221 ? 26.544 15.323 14.466 1.00 32.77 221 LEU A O 1
ATOM 1675 N N . ARG A 1 222 ? 25.473 13.443 13.823 1.00 31.71 222 ARG A N 1
ATOM 1676 C CA . ARG A 1 222 ? 26.050 13.431 12.487 1.00 30.48 222 ARG A CA 1
ATOM 1677 C C . ARG A 1 222 ? 25.009 12.931 11.520 1.00 31.86 222 ARG A C 1
ATOM 1678 O O . ARG A 1 222 ? 24.457 11.843 11.705 1.00 31.98 222 ARG A O 1
ATOM 1686 N N . ILE A 1 223 ? 24.743 13.728 10.488 1.00 31.95 223 ILE A N 1
ATOM 1687 C CA . ILE A 1 223 ? 23.828 13.332 9.412 1.00 32.25 223 ILE A CA 1
ATOM 1688 C C . ILE A 1 223 ? 24.461 13.538 8.029 1.00 32.52 223 ILE A C 1
ATOM 1689 O O . ILE A 1 223 ? 24.486 14.658 7.521 1.00 32.88 223 ILE A O 1
ATOM 1694 N N . PRO A 1 224 ? 24.967 12.456 7.418 1.00 32.48 224 PRO A N 1
ATOM 1695 C CA . PRO A 1 224 ? 25.501 12.508 6.077 1.00 32.42 224 PRO A CA 1
ATOM 1696 C C . PRO A 1 224 ? 24.399 12.781 5.089 1.00 33.27 224 PRO A C 1
ATOM 1697 O O . PRO A 1 224 ? 23.372 12.105 5.099 1.00 35.00 224 PRO A O 1
ATOM 1701 N N . ILE A 1 225 ? 24.630 13.753 4.221 1.00 32.77 225 ILE A N 1
ATOM 1702 C CA . ILE A 1 225 ? 23.618 14.190 3.313 1.00 33.58 225 ILE A CA 1
ATOM 1703 C C . ILE A 1 225 ? 23.720 13.382 2.013 1.00 35.89 225 ILE A C 1
ATOM 1704 O O . ILE A 1 225 ? 24.786 13.329 1.386 1.00 35.32 225 ILE A O 1
ATOM 1709 N N . GLN A 1 226 ? 22.595 12.776 1.637 1.00 36.76 226 GLN A N 1
ATOM 1710 C CA . GLN A 1 226 ? 22.448 11.972 0.418 1.00 38.29 226 GLN A CA 1
ATOM 1711 C C . GLN A 1 226 ? 22.046 12.807 -0.752 1.00 37.60 226 GLN A C 1
ATOM 1712 O O . GLN A 1 226 ? 22.532 12.596 -1.842 1.00 37.88 226 GLN A O 1
ATOM 1718 N N . ASP A 1 227 ? 21.146 13.759 -0.532 1.00 38.36 227 ASP A N 1
ATOM 1719 C CA . ASP A 1 227 ? 20.550 14.503 -1.636 1.00 39.43 227 ASP A CA 1
ATOM 1720 C C . ASP A 1 227 ? 20.035 15.819 -1.026 1.00 39.96 227 ASP A C 1
ATOM 1721 O O . ASP A 1 227 ? 19.936 15.937 0.195 1.00 39.15 227 ASP A O 1
ATOM 1726 N N . VAL A 1 228 ? 19.724 16.797 -1.865 1.00 38.91 228 VAL A N 1
ATOM 1727 C CA . VAL A 1 228 ? 19.181 18.065 -1.397 1.00 42.04 228 VAL A CA 1
ATOM 1728 C C . VAL A 1 228 ? 18.078 18.539 -2.341 1.00 43.15 228 VAL A C 1
ATOM 1729 O O . VAL A 1 228 ? 18.286 18.611 -3.555 1.00 41.63 228 VAL A O 1
ATOM 1733 N N . TYR A 1 229 ? 16.924 18.883 -1.775 1.00 45.16 229 TYR A N 1
ATOM 1734 C CA . TYR A 1 229 ? 15.846 19.454 -2.563 1.00 48.71 229 TYR A CA 1
ATOM 1735 C C . TYR A 1 229 ? 15.608 20.900 -2.242 1.00 50.16 229 TYR A C 1
ATOM 1736 O O . TYR A 1 229 ? 15.922 21.366 -1.142 1.00 50.46 229 TYR A O 1
ATOM 1745 N N . SER A 1 230 ? 15.050 21.599 -3.224 1.00 49.68 230 SER A N 1
ATOM 1746 C CA . SER A 1 230 ? 14.569 22.934 -3.043 1.00 51.59 230 SER A CA 1
ATOM 1747 C C . SER A 1 230 ? 13.093 22.950 -3.454 1.00 56.45 230 SER A C 1
ATOM 1748 O O . SER A 1 230 ? 12.762 22.969 -4.640 1.00 55.34 230 SER A O 1
ATOM 1751 N N . ILE A 1 231 ? 12.213 22.929 -2.464 1.00 58.14 231 ILE A N 1
ATOM 1752 C CA . ILE A 1 231 ? 10.796 22.865 -2.731 1.00 62.56 231 ILE A CA 1
ATOM 1753 C C . ILE A 1 231 ? 10.158 24.267 -2.703 1.00 65.70 231 ILE A C 1
ATOM 1754 O O . ILE A 1 231 ? 10.356 25.034 -1.759 1.00 64.79 231 ILE A O 1
ATOM 1759 N N . LYS A 1 232 ? 9.421 24.593 -3.770 1.00 69.20 232 LYS A N 1
ATOM 1760 C CA . LYS A 1 232 ? 8.800 25.910 -3.950 1.00 71.12 232 LYS A CA 1
ATOM 1761 C C . LYS A 1 232 ? 7.927 26.247 -2.739 1.00 69.89 232 LYS A C 1
ATOM 1762 O O . LYS A 1 232 ? 7.085 25.440 -2.317 1.00 65.79 232 LYS A O 1
ATOM 1768 N N . GLY A 1 233 ? 8.161 27.434 -2.176 1.00 69.53 233 GLY A N 1
ATOM 1769 C CA . GLY A 1 233 ? 7.480 27.880 -0.959 1.00 69.13 233 GLY A CA 1
ATOM 1770 C C . GLY A 1 233 ? 7.675 27.025 0.290 1.00 69.13 233 GLY A C 1
ATOM 1771 O O . GLY A 1 233 ? 6.790 26.940 1.131 1.00 69.55 233 GLY A O 1
ATOM 1772 N N . VAL A 1 234 ? 8.824 26.365 0.408 1.00 67.20 234 VAL A N 1
ATOM 1773 C CA . VAL A 1 234 ? 9.197 25.655 1.646 1.00 62.49 234 VAL A CA 1
ATOM 1774 C C . VAL A 1 234 ? 10.684 25.859 1.908 1.00 58.33 234 VAL A C 1
ATOM 1775 O O . VAL A 1 234 ? 11.091 26.131 3.036 1.00 55.79 234 VAL A O 1
ATOM 1779 N N . GLY A 1 235 ? 11.460 25.786 0.829 1.00 56.44 235 GLY A N 1
ATOM 1780 C CA . GLY A 1 235 ? 12.879 26.051 0.847 1.00 53.61 235 GLY A CA 1
ATOM 1781 C C . GLY A 1 235 ? 13.672 24.761 0.779 1.00 51.01 235 GLY A C 1
ATOM 1782 O O . GLY A 1 235 ? 13.159 23.706 0.366 1.00 50.39 235 GLY A O 1
ATOM 1783 N N . THR A 1 236 ? 14.914 24.866 1.235 1.00 47.49 236 THR A N 1
ATOM 1784 C CA . THR A 1 236 ? 15.920 23.818 1.128 1.00 45.44 236 THR A CA 1
ATOM 1785 C C . THR A 1 236 ? 15.646 22.657 2.057 1.00 44.69 236 THR A C 1
ATOM 1786 O O . THR A 1 236 ? 15.409 22.847 3.252 1.00 46.60 236 THR A O 1
ATOM 1790 N N . VAL A 1 237 ? 15.668 21.453 1.493 1.00 43.55 237 VAL A N 1
ATOM 1791 C CA . VAL A 1 237 ? 15.391 20.229 2.229 1.00 41.96 237 VAL A CA 1
ATOM 1792 C C . VAL A 1 237 ? 16.493 19.216 1.910 1.00 41.61 237 VAL A C 1
ATOM 1793 O O . VAL A 1 237 ? 16.437 18.531 0.878 1.00 42.35 237 VAL A O 1
ATOM 1797 N N . PRO A 1 238 ? 17.527 19.138 2.770 1.00 39.99 238 PRO A N 1
ATOM 1798 C CA . PRO A 1 238 ? 18.488 18.047 2.630 1.00 37.51 238 PRO A CA 1
ATOM 1799 C C . PRO A 1 238 ? 17.840 16.747 3.043 1.00 37.47 238 PRO A C 1
ATOM 1800 O O . PRO A 1 238 ? 16.872 16.761 3.802 1.00 38.48 238 PRO A O 1
ATOM 1804 N N . VAL A 1 239 ? 18.388 15.640 2.549 1.00 36.45 239 VAL A N 1
ATOM 1805 C CA . VAL A 1 239 ? 17.937 14.297 2.868 1.00 36.36 239 VAL A CA 1
ATOM 1806 C C . VAL A 1 239 ? 19.171 13.500 3.244 1.00 36.32 239 VAL A C 1
ATOM 1807 O O . VAL A 1 239 ? 20.228 13.628 2.600 1.00 35.29 239 VAL A O 1
ATOM 1811 N N . GLY A 1 240 ? 19.049 12.689 4.297 1.00 37.67 240 GLY A N 1
ATOM 1812 C CA . GLY A 1 240 ? 20.127 11.816 4.716 1.00 37.99 240 GLY A CA 1
ATOM 1813 C C . GLY A 1 240 ? 19.710 10.957 5.891 1.00 40.96 240 GLY A C 1
ATOM 1814 O O . GLY A 1 240 ? 18.555 11.013 6.317 1.00 43.44 240 GLY A O 1
ATOM 1815 N N . ARG A 1 241 ? 20.651 10.168 6.421 1.00 41.54 241 ARG A N 1
ATOM 1816 C CA . ARG A 1 241 ? 20.407 9.331 7.593 1.00 43.58 241 ARG A CA 1
ATOM 1817 C C . ARG A 1 241 ? 21.062 9.902 8.856 1.00 42.20 241 ARG A C 1
ATOM 1818 O O . ARG A 1 241 ? 22.241 10.276 8.833 1.00 43.53 241 ARG A O 1
ATOM 1826 N N . VAL A 1 242 ? 20.308 9.957 9.955 1.00 40.37 242 VAL A N 1
ATOM 1827 C CA . VAL A 1 242 ? 20.873 10.252 11.264 1.00 39.73 242 VAL A CA 1
ATOM 1828 C C . VAL A 1 242 ? 21.761 9.063 11.678 1.00 43.05 242 VAL A C 1
ATOM 1829 O O . VAL A 1 242 ? 21.256 7.965 11.933 1.00 42.22 242 VAL A O 1
ATOM 1833 N N . GLU A 1 243 ? 23.076 9.272 11.743 1.00 41.91 243 GLU A N 1
ATOM 1834 C CA . GLU A 1 243 ? 24.002 8.191 12.138 1.00 40.53 243 GLU A CA 1
ATOM 1835 C C . GLU A 1 243 ? 24.193 8.172 13.633 1.00 39.58 243 GLU A C 1
ATOM 1836 O O . GLU A 1 243 ? 24.265 7.108 14.239 1.00 40.72 243 GLU A O 1
ATOM 1842 N N . THR A 1 244 ? 24.292 9.356 14.235 1.00 37.79 244 THR A N 1
ATOM 1843 C CA . THR A 1 244 ? 24.527 9.478 15.665 1.00 37.20 244 THR A CA 1
ATOM 1844 C C . THR A 1 244 ? 23.808 10.709 16.177 1.00 38.49 244 THR A C 1
ATOM 1845 O O . THR A 1 244 ? 23.413 11.577 15.392 1.00 36.63 244 THR A O 1
ATOM 1849 N N . GLY A 1 245 ? 23.648 10.789 17.494 1.00 39.45 245 GLY A N 1
ATOM 1850 C CA . GLY A 1 245 ? 22.933 11.891 18.122 1.00 40.48 245 GLY A CA 1
ATOM 1851 C C . GLY A 1 245 ? 21.448 11.897 17.783 1.00 42.39 245 GLY A C 1
ATOM 1852 O O . GLY A 1 245 ? 20.893 10.894 17.335 1.00 41.94 245 GLY A O 1
ATOM 1853 N N . LYS A 1 246 ? 20.803 13.038 18.003 1.00 44.24 246 LYS A N 1
ATOM 1854 C CA . LYS A 1 246 ? 19.400 13.190 17.658 1.00 45.99 246 LYS A CA 1
ATOM 1855 C C . LYS A 1 246 ? 19.066 14.601 17.141 1.00 46.23 246 LYS A C 1
ATOM 1856 O O . LYS A 1 246 ? 19.687 15.606 17.534 1.00 43.63 246 LYS A O 1
ATOM 1862 N N . LEU A 1 247 ? 18.086 14.650 16.245 1.00 44.04 247 LEU A N 1
ATOM 1863 C CA . LEU A 1 247 ? 17.710 15.894 15.611 1.00 44.54 247 LEU A CA 1
ATOM 1864 C C . LEU A 1 247 ? 16.294 16.309 16.012 1.00 45.93 247 LEU A C 1
ATOM 1865 O O . LEU A 1 247 ? 15.360 15.517 15.924 1.00 44.25 247 LEU A O 1
ATOM 1870 N N . LYS A 1 248 ? 16.162 17.564 16.441 1.00 49.41 248 LYS A N 1
ATOM 1871 C CA . LYS A 1 248 ? 14.883 18.134 16.826 1.00 52.45 248 LYS A CA 1
ATOM 1872 C C . LYS A 1 248 ? 14.528 19.366 16.002 1.00 51.19 248 LYS A C 1
ATOM 1873 O O . LYS A 1 248 ? 15.397 20.179 15.666 1.00 50.15 248 LYS A O 1
ATOM 1879 N N . VAL A 1 249 ? 13.234 19.498 15.714 1.00 51.09 249 VAL A N 1
ATOM 1880 C CA . VAL A 1 249 ? 12.662 20.723 15.193 1.00 50.96 249 VAL A CA 1
ATOM 1881 C C . VAL A 1 249 ? 13.064 21.802 16.200 1.00 51.40 249 VAL A C 1
ATOM 1882 O O . VAL A 1 249 ? 13.024 21.583 17.424 1.00 50.07 249 VAL A O 1
ATOM 1886 N N . GLY A 1 250 ? 13.525 22.935 15.681 1.00 48.80 250 GLY A N 1
ATOM 1887 C CA . GLY A 1 250 ? 14.066 23.955 16.539 1.00 48.42 250 GLY A CA 1
ATOM 1888 C C . GLY A 1 250 ? 15.580 23.962 16.617 1.00 46.81 250 GLY A C 1
ATOM 1889 O O . GLY A 1 250 ? 16.151 25.013 16.880 1.00 46.37 250 GLY A O 1
ATOM 1890 N N . ASP A 1 251 ? 16.233 22.817 16.390 1.00 45.60 251 ASP A N 1
ATOM 1891 C CA . ASP A 1 251 ? 17.709 22.753 16.458 1.00 45.47 251 ASP A CA 1
ATOM 1892 C C . ASP A 1 251 ? 18.376 23.603 15.388 1.00 44.34 251 ASP A C 1
ATOM 1893 O O . ASP A 1 251 ? 17.824 23.786 14.303 1.00 45.04 251 ASP A O 1
ATOM 1898 N N . VAL A 1 252 ? 19.564 24.112 15.701 1.00 42.31 252 VAL A N 1
ATOM 1899 C CA . VAL A 1 252 ? 20.419 24.712 14.693 1.00 39.94 252 VAL A CA 1
ATOM 1900 C C . VAL A 1 252 ? 21.429 23.632 14.307 1.00 39.58 252 VAL A C 1
ATOM 1901 O O . VAL A 1 252 ? 22.047 22.995 15.178 1.00 38.42 252 VAL A O 1
ATOM 1905 N N . VAL A 1 253 ? 21.571 23.427 12.998 1.00 39.02 253 VAL A N 1
ATOM 1906 C CA . VAL A 1 253 ? 22.585 22.535 12.422 1.00 36.29 253 VAL A CA 1
ATOM 1907 C C . VAL A 1 253 ? 23.509 23.277 11.438 1.00 35.67 253 VAL A C 1
ATOM 1908 O O . VAL A 1 253 ? 23.090 24.214 10.737 1.00 36.34 253 VAL A O 1
ATOM 1912 N N . ILE A 1 254 ? 24.773 22.866 11.422 1.00 33.33 254 ILE A N 1
ATOM 1913 C CA . ILE A 1 254 ? 25.805 23.415 10.550 1.00 32.48 254 ILE A CA 1
ATOM 1914 C C . ILE A 1 254 ? 26.268 22.283 9.601 1.00 31.96 254 ILE A C 1
ATOM 1915 O O . ILE A 1 254 ? 26.270 21.097 9.989 1.00 30.59 254 ILE A O 1
ATOM 1920 N N . PHE A 1 255 ? 26.627 22.653 8.366 1.00 31.89 255 PHE A N 1
ATOM 1921 C CA . PHE A 1 255 ? 27.040 21.697 7.353 1.00 30.56 255 PHE A CA 1
ATOM 1922 C C . PHE A 1 255 ? 28.512 21.862 7.057 1.00 30.59 255 PHE A C 1
ATOM 1923 O O . PHE A 1 255 ? 28.984 22.959 6.752 1.00 30.55 255 PHE A O 1
ATOM 1931 N N . GLU A 1 256 ? 29.204 20.735 7.091 1.00 29.96 256 GLU A N 1
ATOM 1932 C CA . GLU A 1 256 ? 30.611 20.641 6.773 1.00 30.19 256 GLU A CA 1
ATOM 1933 C C . GLU A 1 256 ? 30.758 19.528 5.726 1.00 30.59 256 GLU A C 1
ATOM 1934 O O . GLU A 1 256 ? 30.043 18.527 5.795 1.00 31.18 256 GLU A O 1
ATOM 1940 N N . PRO A 1 257 ? 31.699 19.673 4.776 1.00 30.39 257 PRO A N 1
ATOM 1941 C CA . PRO A 1 257 ? 32.661 20.766 4.713 1.00 31.10 257 PRO A CA 1
ATOM 1942 C C . PRO A 1 257 ? 32.156 22.065 4.053 1.00 32.01 257 PRO A C 1
ATOM 1943 O O . PRO A 1 257 ? 32.946 22.996 3.899 1.00 35.15 257 PRO A O 1
ATOM 1947 N N . ALA A 1 258 ? 30.876 22.128 3.661 1.00 31.50 258 ALA A N 1
ATOM 1948 C CA . ALA A 1 258 ? 30.251 23.377 3.186 1.00 30.63 258 ALA A CA 1
ATOM 1949 C C . ALA A 1 258 ? 30.772 24.627 3.904 1.00 31.33 258 ALA A C 1
ATOM 1950 O O . ALA A 1 258 ? 31.246 25.546 3.251 1.00 31.96 258 ALA A O 1
ATOM 1952 N N . SER A 1 259 ? 30.684 24.669 5.236 1.00 32.41 259 SER A N 1
ATOM 1953 C CA . SER A 1 259 ? 31.139 25.858 6.020 1.00 33.53 259 SER A CA 1
ATOM 1954 C C . SER A 1 259 ? 32.607 26.205 5.804 1.00 33.72 259 SER A C 1
ATOM 1955 O O . SER A 1 259 ? 32.965 27.366 5.670 1.00 34.09 259 SER A O 1
ATOM 1958 N N . THR A 1 260 ? 33.442 25.180 5.746 1.00 33.28 260 THR A N 1
ATOM 1959 C CA . THR A 1 260 ? 34.883 25.350 5.533 1.00 35.63 260 THR A CA 1
ATOM 1960 C C . THR A 1 260 ? 35.175 25.825 4.107 1.00 35.97 260 THR A C 1
ATOM 1961 O O . THR A 1 260 ? 35.965 26.732 3.903 1.00 36.92 260 THR A O 1
ATOM 1965 N N . ILE A 1 261 ? 34.537 25.200 3.124 1.00 35.41 261 ILE A N 1
ATOM 1966 C CA . ILE A 1 261 ? 34.749 25.574 1.734 1.00 35.45 261 ILE A CA 1
ATOM 1967 C C . ILE A 1 261 ? 34.297 27.011 1.519 1.00 36.91 261 ILE A C 1
ATOM 1968 O O . ILE A 1 261 ? 34.944 27.748 0.807 1.00 39.35 261 ILE A O 1
ATOM 1973 N N . PHE A 1 262 ? 33.194 27.420 2.140 1.00 37.81 262 PHE A N 1
ATOM 1974 C CA . PHE A 1 262 ? 32.655 28.769 1.881 1.00 40.05 262 PHE A CA 1
ATOM 1975 C C . PHE A 1 262 ? 33.212 29.857 2.810 1.00 40.23 262 PHE A C 1
ATOM 1976 O O . PHE A 1 262 ? 32.917 31.036 2.621 1.00 38.68 262 PHE A O 1
ATOM 1984 N N . HIS A 1 263 ? 33.996 29.461 3.819 1.00 40.37 263 HIS A N 1
ATOM 1985 C CA . HIS A 1 263 ? 34.591 30.408 4.760 1.00 41.19 263 HIS A CA 1
ATOM 1986 C C . HIS A 1 263 ? 33.544 31.216 5.511 1.00 40.96 263 HIS A C 1
ATOM 1987 O O . HIS A 1 263 ? 33.792 32.352 5.900 1.00 40.48 263 HIS A O 1
ATOM 1994 N N . LYS A 1 264 ? 32.367 30.612 5.696 1.00 38.57 264 LYS A N 1
ATOM 1995 C CA . LYS A 1 264 ? 31.292 31.181 6.504 1.00 39.64 264 LYS A CA 1
ATOM 1996 C C . LYS A 1 264 ? 30.436 30.004 6.953 1.00 38.11 264 LYS A C 1
ATOM 1997 O O . LYS A 1 264 ? 30.467 28.960 6.317 1.00 36.41 264 LYS A O 1
ATOM 2003 N N . PRO A 1 265 ? 29.676 30.174 8.046 1.00 38.65 265 PRO A N 1
ATOM 2004 C CA . PRO A 1 265 ? 28.834 29.102 8.541 1.00 37.29 265 PRO A CA 1
ATOM 2005 C C . PRO A 1 265 ? 27.664 28.868 7.614 1.00 36.61 265 PRO A C 1
ATOM 2006 O O . PRO A 1 265 ? 26.892 29.777 7.349 1.00 38.35 265 PRO A O 1
ATOM 2010 N N . ILE A 1 266 ? 27.571 27.661 7.095 1.00 33.66 266 ILE A N 1
ATOM 2011 C CA . ILE A 1 266 ? 26.392 27.228 6.378 1.00 34.11 266 ILE A CA 1
ATOM 2012 C C . ILE A 1 266 ? 25.629 26.427 7.408 1.00 34.43 266 ILE A C 1
ATOM 2013 O O . ILE A 1 266 ? 26.003 25.286 7.735 1.00 33.55 266 ILE A O 1
ATOM 2018 N N . GLN A 1 267 ? 24.566 27.034 7.900 1.00 36.17 267 GLN A N 1
ATOM 2019 C CA . GLN A 1 267 ? 23.852 26.562 9.076 1.00 38.66 267 GLN A CA 1
ATOM 2020 C C . GLN A 1 267 ? 22.521 27.265 9.177 1.00 38.86 267 GLN A C 1
ATOM 2021 O O . GLN A 1 267 ? 22.362 28.360 8.647 1.00 39.17 267 GLN A O 1
ATOM 2027 N N . GLY A 1 268 ? 21.572 26.649 9.861 1.00 38.62 268 GLY A N 1
ATOM 2028 C CA . GLY A 1 268 ? 20.296 27.289 10.099 1.00 40.67 268 GLY A CA 1
ATOM 2029 C C . GLY A 1 268 ? 19.441 26.446 11.018 1.00 43.07 268 GLY A C 1
ATOM 2030 O O . GLY A 1 268 ? 19.868 25.377 11.478 1.00 42.21 268 GLY A O 1
ATOM 2031 N N . GLU A 1 269 ? 18.225 26.928 11.258 1.00 44.97 269 GLU A N 1
ATOM 2032 C CA . GLU A 1 269 ? 17.275 26.315 12.175 1.00 46.92 269 GLU A CA 1
ATOM 2033 C C . GLU A 1 269 ? 16.405 25.298 11.443 1.00 45.76 269 GLU A C 1
ATOM 2034 O O . GLU A 1 269 ? 15.910 25.558 10.342 1.00 45.10 269 GLU A O 1
ATOM 2040 N N . VAL A 1 270 ? 16.226 24.137 12.064 1.00 45.54 270 VAL A N 1
ATOM 2041 C CA . VAL A 1 270 ? 15.383 23.093 11.510 1.00 45.85 270 VAL A CA 1
ATOM 2042 C C . VAL A 1 270 ? 13.900 23.473 11.627 1.00 48.05 270 VAL A C 1
ATOM 2043 O O . VAL A 1 270 ? 13.315 23.417 12.711 1.00 49.57 270 VAL A O 1
ATOM 2047 N N . LYS A 1 271 ? 13.310 23.873 10.502 1.00 49.50 271 LYS A N 1
ATOM 2048 C CA . LYS A 1 271 ? 11.891 24.266 10.453 1.00 53.38 271 LYS A CA 1
ATOM 2049 C C . LYS A 1 271 ? 10.989 23.029 10.579 1.00 53.64 271 LYS A C 1
ATOM 2050 O O . LYS A 1 271 ? 9.944 23.095 11.212 1.00 54.08 271 LYS A O 1
ATOM 2056 N N . SER A 1 272 ? 11.404 21.907 9.981 1.00 52.01 272 SER A N 1
ATOM 2057 C CA . SER A 1 272 ? 10.606 20.669 10.015 1.00 51.16 272 SER A CA 1
ATOM 2058 C C . SER A 1 272 ? 11.397 19.446 9.542 1.00 50.16 272 SER A C 1
ATOM 2059 O O . SER A 1 272 ? 12.399 19.560 8.801 1.00 46.71 272 SER A O 1
ATOM 2062 N N . ILE A 1 273 ? 10.922 18.278 9.965 1.00 49.43 273 ILE A N 1
ATOM 2063 C CA . ILE A 1 273 ? 11.570 17.001 9.668 1.00 49.61 273 ILE A CA 1
ATOM 2064 C C . ILE A 1 273 ? 10.537 16.056 9.073 1.00 51.75 273 ILE A C 1
ATOM 2065 O O . ILE A 1 273 ? 9.385 16.046 9.523 1.00 53.06 273 ILE A O 1
ATOM 2070 N N . GLU A 1 274 ? 10.926 15.245 8.093 1.00 53.37 274 GLU A N 1
ATOM 2071 C CA . GLU A 1 274 ? 10.020 14.187 7.636 1.00 58.33 274 GLU A CA 1
ATOM 2072 C C . GLU A 1 274 ? 10.666 12.864 7.202 1.00 58.92 274 GLU A C 1
ATOM 2073 O O . GLU A 1 274 ? 11.695 12.854 6.538 1.00 58.08 274 GLU A O 1
ATOM 2079 N N . MET A 1 275 ? 10.042 11.760 7.609 1.00 61.94 275 MET A N 1
ATOM 2080 C CA . MET A 1 275 ? 10.428 10.409 7.200 1.00 62.62 275 MET A CA 1
ATOM 2081 C C . MET A 1 275 ? 9.198 9.751 6.586 1.00 66.87 275 MET A C 1
ATOM 2082 O O . MET A 1 275 ? 8.074 9.944 7.080 1.00 68.37 275 MET A O 1
ATOM 2087 N N . HIS A 1 276 ? 9.402 8.986 5.512 1.00 68.82 276 HIS A N 1
ATOM 2088 C CA . HIS A 1 276 ? 8.289 8.448 4.700 1.00 75.59 276 HIS A CA 1
ATOM 2089 C C . HIS A 1 276 ? 7.211 9.520 4.440 1.00 78.24 276 HIS A C 1
ATOM 2090 O O . HIS A 1 276 ? 6.015 9.246 4.570 1.00 82.41 276 HIS A O 1
ATOM 2097 N N . HIS A 1 277 ? 7.639 10.739 4.108 1.00 77.51 277 HIS A N 1
ATOM 2098 C CA . HIS A 1 277 ? 6.731 11.846 3.757 1.00 80.56 277 HIS A CA 1
ATOM 2099 C C . HIS A 1 277 ? 5.697 12.215 4.836 1.00 79.04 277 HIS A C 1
ATOM 2100 O O . HIS A 1 277 ? 4.650 12.795 4.543 1.00 77.78 277 HIS A O 1
ATOM 2107 N N . GLU A 1 278 ? 6.021 11.896 6.087 1.00 76.63 278 GLU A N 1
ATOM 2108 C CA . GLU A 1 278 ? 5.168 12.209 7.229 1.00 73.26 278 GLU A CA 1
ATOM 2109 C C . GLU A 1 278 ? 5.978 12.941 8.291 1.00 70.09 278 GLU A C 1
ATOM 2110 O O . GLU A 1 278 ? 7.067 12.493 8.637 1.00 65.32 278 GLU A O 1
ATOM 2116 N N . PRO A 1 279 ? 5.448 14.069 8.808 1.00 69.68 279 PRO A N 1
ATOM 2117 C CA . PRO A 1 279 ? 6.093 14.933 9.821 1.00 69.64 279 PRO A CA 1
ATOM 2118 C C . PRO A 1 279 ? 6.610 14.209 11.087 1.00 69.65 279 PRO A C 1
ATOM 2119 O O . PRO A 1 279 ? 5.945 13.295 11.575 1.00 71.47 279 PRO A O 1
ATOM 2123 N N . LEU A 1 280 ? 7.791 14.611 11.587 1.00 68.16 280 LEU A N 1
ATOM 2124 C CA . LEU A 1 280 ? 8.340 14.165 12.895 1.00 65.24 280 LEU A CA 1
ATOM 2125 C C . LEU A 1 280 ? 8.792 15.380 13.714 1.00 63.18 280 LEU A C 1
ATOM 2126 O O . LEU A 1 280 ? 9.209 16.384 13.138 1.00 63.33 280 LEU A O 1
ATOM 2131 N N . GLN A 1 281 ? 8.747 15.286 15.043 1.00 63.47 281 GLN A N 1
ATOM 2132 C CA . GLN A 1 281 ? 9.317 16.347 15.903 1.00 62.64 281 GLN A CA 1
ATOM 2133 C C . GLN A 1 281 ? 10.768 16.058 16.298 1.00 60.44 281 GLN A C 1
ATOM 2134 O O . GLN A 1 281 ? 11.509 16.978 16.668 1.00 58.92 281 GLN A O 1
ATOM 2140 N N . GLU A 1 282 ? 11.164 14.783 16.256 1.00 60.07 282 GLU A N 1
ATOM 2141 C CA . GLU A 1 282 ? 12.572 14.428 16.455 1.00 60.28 282 GLU A CA 1
ATOM 2142 C C . GLU A 1 282 ? 13.000 13.184 15.668 1.00 58.17 282 GLU A C 1
ATOM 2143 O O . GLU A 1 282 ? 12.218 12.249 15.528 1.00 58.15 282 GLU A O 1
ATOM 2149 N N . ALA A 1 283 ? 14.220 13.214 15.121 1.00 53.45 283 ALA A N 1
ATOM 2150 C CA . ALA A 1 283 ? 14.787 12.075 14.387 1.00 52.35 283 ALA A CA 1
ATOM 2151 C C . ALA A 1 283 ? 15.880 11.388 15.178 1.00 50.78 283 ALA A C 1
ATOM 2152 O O . ALA A 1 283 ? 16.722 12.048 15.794 1.00 49.74 283 ALA A O 1
ATOM 2154 N N . LEU A 1 284 ? 15.872 10.059 15.101 1.00 51.51 284 LEU A N 1
ATOM 2155 C CA . LEU A 1 284 ? 16.763 9.187 15.872 1.00 51.10 284 LEU A CA 1
ATOM 2156 C C . LEU A 1 284 ? 17.757 8.403 14.993 1.00 47.72 284 LEU A C 1
ATOM 2157 O O . LEU A 1 284 ? 17.565 8.287 13.773 1.00 47.74 284 LEU A O 1
ATOM 2162 N N . PRO A 1 285 ? 18.825 7.858 15.609 1.00 45.04 285 PRO A N 1
ATOM 2163 C CA . PRO A 1 285 ? 19.804 7.111 14.824 1.00 45.33 285 PRO A CA 1
ATOM 2164 C C . PRO A 1 285 ? 19.113 6.062 13.969 1.00 45.69 285 PRO A C 1
ATOM 2165 O O . PRO A 1 285 ? 18.224 5.376 14.448 1.00 45.62 285 PRO A O 1
ATOM 2169 N N . GLY A 1 286 ? 19.483 5.981 12.695 1.00 46.99 286 GLY A N 1
ATOM 2170 C CA . GLY A 1 286 ? 18.882 5.019 11.774 1.00 44.92 286 GLY A CA 1
ATOM 2171 C C . GLY A 1 286 ? 17.754 5.597 10.943 1.00 47.45 286 GLY A C 1
ATOM 2172 O O . GLY A 1 286 ? 17.391 5.013 9.929 1.00 48.97 286 GLY A O 1
ATOM 2173 N N . ASP A 1 287 ? 17.188 6.730 11.362 1.00 46.81 287 ASP A N 1
ATOM 2174 C CA . ASP A 1 287 ? 16.109 7.359 10.594 1.00 48.40 287 ASP A CA 1
ATOM 2175 C C . ASP A 1 287 ? 16.573 7.985 9.275 1.00 49.37 287 ASP A C 1
ATOM 2176 O O . ASP A 1 287 ? 17.510 8.786 9.240 1.00 46.09 287 ASP A O 1
ATOM 2181 N N . ASN A 1 288 ? 15.880 7.637 8.197 1.00 52.59 288 ASN A N 1
ATOM 2182 C CA . ASN A 1 288 ? 16.051 8.317 6.925 1.00 52.64 288 ASN A CA 1
ATOM 2183 C C . ASN A 1 288 ? 15.079 9.480 6.740 1.00 52.67 288 ASN A C 1
ATOM 2184 O O . ASN A 1 288 ? 13.866 9.289 6.557 1.00 53.89 288 ASN A O 1
ATOM 2189 N N . ILE A 1 289 ? 15.626 10.693 6.772 1.00 47.62 289 ILE A N 1
ATOM 2190 C CA . ILE A 1 289 ? 14.785 11.868 6.901 1.00 45.84 289 ILE A CA 1
ATOM 2191 C C . ILE A 1 289 ? 15.015 12.896 5.803 1.00 45.76 289 ILE A C 1
ATOM 2192 O O . ILE A 1 289 ? 16.077 12.915 5.166 1.00 44.66 289 ILE A O 1
ATOM 2197 N N . GLY A 1 290 ? 13.984 13.710 5.569 1.00 44.88 290 GLY A N 1
ATOM 2198 C CA . GLY A 1 290 ? 14.130 15.024 4.962 1.00 44.69 290 GLY A CA 1
ATOM 2199 C C . GLY A 1 290 ? 13.986 16.093 6.048 1.00 46.22 290 GLY A C 1
ATOM 2200 O O . GLY A 1 290 ? 13.228 15.929 7.000 1.00 46.99 290 GLY A O 1
ATOM 2201 N N . PHE A 1 291 ? 14.734 17.185 5.929 1.00 46.08 291 PHE A N 1
ATOM 2202 C CA . PHE A 1 291 ? 14.586 18.283 6.870 1.00 44.18 291 PHE A CA 1
ATOM 2203 C C . PHE A 1 291 ? 14.704 19.645 6.203 1.00 44.00 291 PHE A C 1
ATOM 2204 O O . PHE A 1 291 ? 15.562 19.874 5.361 1.00 44.36 291 PHE A O 1
ATOM 2212 N N . ASN A 1 292 ? 13.782 20.525 6.555 1.00 44.12 292 ASN A N 1
ATOM 2213 C CA . ASN A 1 292 ? 13.756 21.847 6.011 1.00 45.28 292 ASN A CA 1
ATOM 2214 C C . ASN A 1 292 ? 14.601 22.733 6.920 1.00 44.86 292 ASN A C 1
ATOM 2215 O O . ASN A 1 292 ? 14.335 22.842 8.121 1.00 44.59 292 ASN A O 1
ATOM 2220 N N . VAL A 1 293 ? 15.640 23.325 6.336 1.00 43.64 293 VAL A N 1
ATOM 2221 C CA . VAL A 1 293 ? 16.538 24.212 7.055 1.00 44.71 293 VAL A CA 1
ATOM 2222 C C . VAL A 1 293 ? 16.408 25.630 6.524 1.00 45.18 293 VAL A C 1
ATOM 2223 O O . VAL A 1 293 ? 16.653 25.885 5.333 1.00 44.99 293 VAL A O 1
ATOM 2227 N N . ARG A 1 294 ? 16.017 26.551 7.402 1.00 45.47 294 ARG A N 1
ATOM 2228 C CA . ARG A 1 294 ? 15.891 27.956 7.021 1.00 44.97 294 ARG A CA 1
ATOM 2229 C C . ARG A 1 294 ? 17.244 28.604 6.812 1.00 43.98 294 ARG A C 1
ATOM 2230 O O . ARG A 1 294 ? 18.203 28.283 7.516 1.00 42.78 294 ARG A O 1
ATOM 2238 N N . GLY A 1 295 ? 17.309 29.536 5.865 1.00 45.30 295 GLY A N 1
ATOM 2239 C CA . GLY A 1 295 ? 18.482 30.387 5.692 1.00 45.88 295 GLY A CA 1
ATOM 2240 C C . GLY A 1 295 ? 19.651 29.671 5.041 1.00 48.79 295 GLY A C 1
ATOM 2241 O O . GLY A 1 295 ? 20.765 30.212 4.989 1.00 50.15 295 GLY A O 1
ATOM 2242 N N . VAL A 1 296 ? 19.415 28.439 4.581 1.00 46.30 296 VAL A N 1
ATOM 2243 C CA . VAL A 1 296 ? 20.419 27.693 3.846 1.00 45.15 296 VAL A CA 1
ATOM 2244 C C . VAL A 1 296 ? 19.942 27.589 2.396 1.00 46.29 296 VAL A C 1
ATOM 2245 O O . VAL A 1 296 ? 18.780 27.258 2.132 1.00 46.58 296 VAL A O 1
ATOM 2249 N N . SER A 1 297 ? 20.812 27.973 1.468 1.00 45.48 297 SER A N 1
ATOM 2250 C CA . SER A 1 297 ? 20.465 27.955 0.055 1.00 47.02 297 SER A CA 1
ATOM 2251 C C . SER A 1 297 ? 20.716 26.564 -0.516 1.00 45.82 297 SER A C 1
ATOM 2252 O O . SER A 1 297 ? 21.686 25.907 -0.132 1.00 44.34 297 SER A O 1
ATOM 2255 N N . LYS A 1 298 ? 19.842 26.125 -1.421 1.00 47.40 298 LYS A N 1
ATOM 2256 C CA . LYS A 1 298 ? 20.017 24.844 -2.117 1.00 47.78 298 LYS A CA 1
ATOM 2257 C C . LYS A 1 298 ? 21.450 24.657 -2.584 1.00 44.94 298 LYS A C 1
ATOM 2258 O O . LYS A 1 298 ? 22.026 23.612 -2.387 1.00 43.33 298 LYS A O 1
ATOM 2264 N N . ASN A 1 299 ? 22.016 25.695 -3.179 1.00 45.46 299 ASN A N 1
ATOM 2265 C CA . ASN A 1 299 ? 23.378 25.654 -3.699 1.00 46.94 299 ASN A CA 1
ATOM 2266 C C . ASN A 1 299 ? 24.499 25.541 -2.658 1.00 45.19 299 ASN A C 1
ATOM 2267 O O . ASN A 1 299 ? 25.640 25.264 -3.012 1.00 42.47 299 ASN A O 1
ATOM 2272 N N . ASP A 1 300 ? 24.180 25.788 -1.389 1.00 44.72 300 ASP A N 1
ATOM 2273 C CA . ASP A 1 300 ? 25.187 25.839 -0.331 1.00 42.14 300 ASP A CA 1
ATOM 2274 C C . ASP A 1 300 ? 25.520 24.429 0.159 1.00 40.08 300 ASP A C 1
ATOM 2275 O O . ASP A 1 300 ? 26.512 24.239 0.844 1.00 38.74 300 ASP A O 1
ATOM 2280 N N . ILE A 1 301 ? 24.647 23.462 -0.102 1.00 38.01 301 ILE A N 1
ATOM 2281 C CA . ILE A 1 301 ? 24.871 22.108 0.411 1.00 37.57 301 ILE A CA 1
ATOM 2282 C C . ILE A 1 301 ? 24.639 21.075 -0.668 1.00 38.24 301 ILE A C 1
ATOM 2283 O O . ILE A 1 301 ? 23.908 21.323 -1.638 1.00 37.19 301 ILE A O 1
ATOM 2288 N N . LYS A 1 302 ? 25.256 19.910 -0.488 1.00 37.29 302 LYS A N 1
ATOM 2289 C CA . LYS A 1 302 ? 25.226 18.902 -1.514 1.00 37.35 302 LYS A CA 1
ATOM 2290 C C . LYS A 1 302 ? 25.534 17.526 -0.931 1.00 36.01 302 LYS A C 1
ATOM 2291 O O . LYS A 1 302 ? 25.906 17.414 0.251 1.00 34.98 302 LYS A O 1
ATOM 2297 N N . ARG A 1 303 ? 25.367 16.497 -1.767 1.00 34.98 303 ARG A N 1
ATOM 2298 C CA . ARG A 1 303 ? 25.617 15.117 -1.391 1.00 35.39 303 ARG A CA 1
ATOM 2299 C C . ARG A 1 303 ? 27.023 15.026 -0.833 1.00 32.51 303 ARG A C 1
ATOM 2300 O O . ARG A 1 303 ? 27.945 15.553 -1.429 1.00 31.07 303 ARG A O 1
ATOM 2308 N N . GLY A 1 304 ? 27.210 14.379 0.313 1.00 31.97 304 GLY A N 1
ATOM 2309 C CA . GLY A 1 304 ? 28.567 14.294 0.874 1.00 30.86 304 GLY A CA 1
ATOM 2310 C C . GLY A 1 304 ? 28.882 15.370 1.907 1.00 32.15 304 GLY A C 1
ATOM 2311 O O . GLY A 1 304 ? 29.871 15.253 2.647 1.00 31.95 304 GLY A O 1
ATOM 2312 N N . ASP A 1 305 ? 28.052 16.414 1.990 1.00 31.81 305 ASP A N 1
ATOM 2313 C CA . ASP A 1 305 ? 28.062 17.248 3.229 1.00 32.56 305 ASP A CA 1
ATOM 2314 C C . ASP A 1 305 ? 27.568 16.430 4.412 1.00 30.34 305 ASP A C 1
ATOM 2315 O O . ASP A 1 305 ? 26.923 15.411 4.221 1.00 29.16 305 ASP A O 1
ATOM 2320 N N . VAL A 1 306 ? 27.887 16.882 5.625 1.00 30.04 306 VAL A N 1
ATOM 2321 C CA . VAL A 1 306 ? 27.403 16.260 6.842 1.00 28.52 306 VAL A CA 1
ATOM 2322 C C . VAL A 1 306 ? 26.909 17.376 7.782 1.00 29.26 306 VAL A C 1
ATOM 2323 O O . VAL A 1 306 ? 27.596 18.386 7.970 1.00 29.51 306 VAL A O 1
ATOM 2327 N N . ALA A 1 307 ? 25.721 17.178 8.362 1.00 29.38 307 ALA A N 1
ATOM 2328 C CA . ALA A 1 307 ? 25.134 18.091 9.344 1.00 30.90 307 ALA A CA 1
ATOM 2329 C C . ALA A 1 307 ? 25.459 17.651 10.768 1.00 32.24 307 ALA A C 1
ATOM 2330 O O . ALA A 1 307 ? 25.478 16.449 11.067 1.00 31.48 307 ALA A O 1
ATOM 2332 N N . GLY A 1 308 ? 25.700 18.633 11.638 1.00 33.99 308 GLY A N 1
ATOM 2333 C CA . GLY A 1 308 ? 25.876 18.398 13.086 1.00 35.34 308 GLY A CA 1
ATOM 2334 C C . GLY A 1 308 ? 25.337 19.600 13.875 1.00 38.56 308 GLY A C 1
ATOM 2335 O O . GLY A 1 308 ? 24.974 20.632 13.286 1.00 40.55 308 GLY A O 1
ATOM 2336 N N . HIS A 1 309 ? 25.289 19.501 15.201 1.00 37.42 309 HIS A N 1
ATOM 2337 C CA . HIS A 1 309 ? 24.941 20.676 15.995 1.00 37.24 309 HIS A CA 1
ATOM 2338 C C . HIS A 1 309 ? 26.145 21.585 15.985 1.00 37.54 309 HIS A C 1
ATOM 2339 O O . HIS A 1 309 ? 27.247 21.108 15.705 1.00 34.05 309 HIS A O 1
ATOM 2346 N N . THR A 1 310 ? 25.944 22.877 16.276 1.00 39.25 310 THR A N 1
ATOM 2347 C CA . THR A 1 310 ? 27.027 23.877 16.201 1.00 42.32 310 THR A CA 1
ATOM 2348 C C . THR A 1 310 ? 28.016 23.660 17.359 1.00 45.48 310 THR A C 1
ATOM 2349 O O . THR A 1 310 ? 29.174 24.063 17.305 1.00 45.69 310 THR A O 1
ATOM 2353 N N . ASP A 1 311 ? 27.477 23.054 18.409 1.00 49.65 311 ASP A N 1
ATOM 2354 C CA . ASP A 1 311 ? 28.137 22.515 19.584 1.00 53.02 311 ASP A CA 1
ATOM 2355 C C . ASP A 1 311 ? 29.380 21.663 19.200 1.00 50.36 311 ASP A C 1
ATOM 2356 O O . ASP A 1 311 ? 30.518 21.944 19.617 1.00 46.24 311 ASP A O 1
ATOM 2361 N N . LYS A 1 312 ? 29.143 20.609 18.419 1.00 45.44 312 LYS A N 1
ATOM 2362 C CA . LYS A 1 312 ? 30.192 19.695 17.996 1.00 44.92 312 LYS A CA 1
ATOM 2363 C C . LYS A 1 312 ? 30.091 19.444 16.490 1.00 41.64 312 LYS A C 1
ATOM 2364 O O . LYS A 1 312 ? 29.599 18.401 16.049 1.00 39.13 312 LYS A O 1
ATOM 2370 N N . PRO A 1 313 ? 30.564 20.412 15.697 1.00 39.68 313 PRO A N 1
ATOM 2371 C CA . PRO A 1 313 ? 30.410 20.337 14.245 1.00 38.30 313 PRO A CA 1
ATOM 2372 C C . PRO A 1 313 ? 31.188 19.141 13.698 1.00 35.88 313 PRO A C 1
ATOM 2373 O O . PRO A 1 313 ? 32.158 18.706 14.333 1.00 35.35 313 PRO A O 1
ATOM 2377 N N . PRO A 1 314 ? 30.755 18.592 12.549 1.00 33.80 314 PRO A N 1
ATOM 2378 C CA . PRO A 1 314 ? 31.455 17.425 11.970 1.00 32.88 314 PRO A CA 1
ATOM 2379 C C . PRO A 1 314 ? 32.888 17.798 11.686 1.00 31.06 314 PRO A C 1
ATOM 2380 O O . PRO A 1 314 ? 33.132 18.897 11.209 1.00 32.65 314 PRO A O 1
ATOM 2384 N N . THR A 1 315 ? 33.826 16.911 12.003 1.00 30.30 315 THR A N 1
ATOM 2385 C CA . THR A 1 315 ? 35.255 17.167 11.762 1.00 28.83 315 THR A CA 1
ATOM 2386 C C . THR A 1 315 ? 35.579 17.163 10.274 1.00 27.76 315 THR A C 1
ATOM 2387 O O . THR A 1 315 ? 35.155 16.252 9.541 1.00 25.36 315 THR A O 1
ATOM 2391 N N . VAL A 1 316 ? 36.338 18.161 9.837 1.00 27.73 316 VAL A N 1
ATOM 2392 C CA . VAL A 1 316 ? 36.746 18.290 8.436 1.00 27.53 316 VAL A CA 1
ATOM 2393 C C . VAL A 1 316 ? 38.236 18.056 8.236 1.00 27.94 316 VAL A C 1
ATOM 2394 O O . VAL A 1 316 ? 39.039 18.617 8.955 1.00 30.41 316 VAL A O 1
ATOM 2398 N N . VAL A 1 317 ? 38.613 17.239 7.251 1.00 27.92 317 VAL A N 1
ATOM 2399 C CA . VAL A 1 317 ? 40.007 17.176 6.813 1.00 26.98 317 VAL A CA 1
ATOM 2400 C C . VAL A 1 317 ? 40.111 18.046 5.555 1.00 28.42 317 VAL A C 1
ATOM 2401 O O . VAL A 1 317 ? 39.453 17.748 4.566 1.00 25.48 317 VAL A O 1
ATOM 2405 N N . ARG A 1 318 ? 40.902 19.134 5.611 1.00 30.31 318 ARG A N 1
ATOM 2406 C CA . ARG A 1 318 ? 41.045 20.068 4.476 1.00 32.53 318 ARG A CA 1
ATOM 2407 C C . ARG A 1 318 ? 42.193 19.519 3.659 1.00 32.99 318 ARG A C 1
ATOM 2408 O O . ARG A 1 318 ? 42.917 18.606 4.126 1.00 32.71 318 ARG A O 1
ATOM 2416 N N . THR A 1 319 ? 42.388 20.069 2.467 1.00 32.14 319 THR A N 1
ATOM 2417 C CA . THR A 1 319 ? 43.505 19.676 1.599 1.00 33.91 319 THR A CA 1
ATOM 2418 C C . THR A 1 319 ? 44.869 19.982 2.191 1.00 33.25 319 THR A C 1
ATOM 2419 O O . THR A 1 319 ? 45.859 19.359 1.824 1.00 32.96 319 THR A O 1
ATOM 2423 N N . LYS A 1 320 ? 44.920 20.950 3.093 1.00 35.06 320 LYS A N 1
ATOM 2424 C CA . LYS A 1 320 ? 46.146 21.234 3.828 1.00 38.21 320 LYS A CA 1
ATOM 2425 C C . LYS A 1 320 ? 46.322 20.341 5.073 1.00 36.28 320 LYS A C 1
ATOM 2426 O O . LYS A 1 320 ? 47.325 20.463 5.782 1.00 37.29 320 LYS A O 1
ATOM 2432 N N . ASP A 1 321 ? 45.354 19.466 5.333 1.00 32.23 321 ASP A N 1
ATOM 2433 C CA . ASP A 1 321 ? 45.452 18.514 6.430 1.00 30.46 321 ASP A CA 1
ATOM 2434 C C . ASP A 1 321 ? 45.867 17.130 5.900 1.00 31.14 321 ASP A C 1
ATOM 2435 O O . ASP A 1 321 ? 45.893 16.895 4.697 1.00 32.48 321 ASP A O 1
ATOM 2440 N N . THR A 1 322 ? 46.213 16.210 6.789 1.00 31.03 322 THR A N 1
ATOM 2441 C CA . THR A 1 322 ? 46.284 14.813 6.397 1.00 30.61 322 THR A CA 1
ATOM 2442 C C . THR A 1 322 ? 45.459 14.023 7.400 1.00 29.32 322 THR A C 1
ATOM 2443 O O . THR A 1 322 ? 45.051 14.563 8.449 1.00 27.63 322 THR A O 1
ATOM 2447 N N . PHE A 1 323 ? 45.175 12.766 7.060 1.00 25.76 323 PHE A N 1
ATOM 2448 C CA . PHE A 1 323 ? 44.722 11.839 8.072 1.00 24.78 323 PHE A CA 1
ATOM 2449 C C . PHE A 1 323 ? 45.444 10.538 7.935 1.00 23.33 323 PHE A C 1
ATOM 2450 O O . PHE A 1 323 ? 46.000 10.227 6.891 1.00 23.23 323 PHE A O 1
ATOM 2458 N N . LYS A 1 324 ? 45.407 9.781 9.018 1.00 23.62 324 LYS A N 1
ATOM 2459 C CA . LYS A 1 324 ? 46.125 8.529 9.146 1.00 22.87 324 LYS A CA 1
ATOM 2460 C C . LYS A 1 324 ? 45.076 7.441 9.254 1.00 22.06 324 LYS A C 1
ATOM 2461 O O . LYS A 1 324 ? 44.066 7.612 9.931 1.00 22.15 324 LYS A O 1
ATOM 2467 N N . ALA A 1 325 ? 45.282 6.346 8.543 1.00 22.54 325 ALA A N 1
ATOM 2468 C CA . ALA A 1 325 ? 44.276 5.285 8.439 1.00 20.87 325 ALA A CA 1
ATOM 2469 C C . ALA A 1 325 ? 44.999 3.954 8.507 1.00 22.33 325 ALA A C 1
ATOM 2470 O O . ALA A 1 325 ? 46.149 3.852 8.079 1.00 23.15 325 ALA A O 1
ATOM 2472 N N . GLN A 1 326 ? 44.318 2.932 9.008 1.00 21.81 326 GLN A N 1
ATOM 2473 C CA . GLN A 1 326 ? 44.770 1.579 8.773 1.00 22.71 326 GLN A CA 1
ATOM 2474 C C . GLN A 1 326 ? 43.899 0.964 7.697 1.00 22.18 326 GLN A C 1
ATOM 2475 O O . GLN A 1 326 ? 42.672 1.057 7.764 1.00 23.07 326 GLN A O 1
ATOM 2481 N N . ILE A 1 327 ? 44.530 0.352 6.707 1.00 22.30 327 ILE A N 1
ATOM 2482 C CA . ILE A 1 327 ? 43.796 -0.199 5.587 1.00 23.46 327 ILE A CA 1
ATOM 2483 C C . ILE A 1 327 ? 44.085 -1.683 5.399 1.00 24.11 327 ILE A C 1
ATOM 2484 O O . ILE A 1 327 ? 45.067 -2.197 5.929 1.00 24.69 327 ILE A O 1
ATOM 2489 N N . ILE A 1 328 ? 43.192 -2.368 4.690 1.00 23.67 328 ILE A N 1
ATOM 2490 C CA . ILE A 1 328 ? 43.491 -3.676 4.148 1.00 24.07 328 ILE A CA 1
ATOM 2491 C C . ILE A 1 328 ? 43.374 -3.540 2.629 1.00 24.70 328 ILE A C 1
ATOM 2492 O O . ILE A 1 328 ? 42.386 -2.981 2.131 1.00 22.88 328 ILE A O 1
ATOM 2497 N N . VAL A 1 329 ? 44.391 -4.021 1.906 1.00 25.03 329 VAL A N 1
ATOM 2498 C CA . VAL A 1 329 ? 44.372 -3.973 0.447 1.00 24.71 329 VAL A CA 1
ATOM 2499 C C . VAL A 1 329 ? 43.598 -5.172 -0.102 1.00 26.53 329 VAL A C 1
ATOM 2500 O O . VAL A 1 329 ? 44.017 -6.339 0.064 1.00 28.17 329 VAL A O 1
ATOM 2504 N N . LEU A 1 330 ? 42.479 -4.892 -0.759 1.00 26.53 330 LEU A N 1
ATOM 2505 C CA . LEU A 1 330 ? 41.564 -5.937 -1.216 1.00 29.00 330 LEU A CA 1
ATOM 2506 C C . LEU A 1 330 ? 41.833 -6.335 -2.634 1.00 31.29 330 LEU A C 1
ATOM 2507 O O . LEU A 1 330 ? 41.681 -7.497 -3.003 1.00 32.47 330 LEU A O 1
ATOM 2512 N N . ASN A 1 331 ? 42.201 -5.360 -3.456 1.00 34.35 331 ASN A N 1
ATOM 2513 C CA . ASN A 1 331 ? 42.372 -5.642 -4.862 1.00 35.78 331 ASN A CA 1
ATOM 2514 C C . ASN A 1 331 ? 43.297 -4.666 -5.574 1.00 35.75 331 ASN A C 1
ATOM 2515 O O . ASN A 1 331 ? 42.863 -3.699 -6.169 1.00 33.68 331 ASN A O 1
ATOM 2520 N N . HIS A 1 332 ? 44.583 -4.944 -5.524 1.00 35.40 332 HIS A N 1
ATOM 2521 C CA . HIS A 1 332 ? 45.533 -4.129 -6.248 1.00 38.42 332 HIS A CA 1
ATOM 2522 C C . HIS A 1 332 ? 46.752 -5.010 -6.343 1.00 42.60 332 HIS A C 1
ATOM 2523 O O . HIS A 1 332 ? 47.566 -5.047 -5.421 1.00 43.72 332 HIS A O 1
ATOM 2530 N N . PRO A 1 333 ? 46.838 -5.801 -7.413 1.00 44.68 333 PRO A N 1
ATOM 2531 C CA . PRO A 1 333 ? 47.943 -6.760 -7.438 1.00 46.50 333 PRO A CA 1
ATOM 2532 C C . PRO A 1 333 ? 49.313 -6.096 -7.713 1.00 45.64 333 PRO A C 1
ATOM 2533 O O . PRO A 1 333 ? 50.324 -6.611 -7.230 1.00 44.40 333 PRO A O 1
ATOM 2537 N N . THR A 1 334 ? 49.353 -4.986 -8.469 1.00 43.20 334 THR A N 1
ATOM 2538 C CA . THR A 1 334 ? 50.617 -4.250 -8.637 1.00 40.29 334 THR A CA 1
ATOM 2539 C C . THR A 1 334 ? 50.922 -3.436 -7.398 1.00 37.49 334 THR A C 1
ATOM 2540 O O . THR A 1 334 ? 50.074 -3.273 -6.509 1.00 37.30 334 THR A O 1
ATOM 2544 N N . ALA A 1 335 ? 52.125 -2.889 -7.345 1.00 35.05 335 ALA A N 1
ATOM 2545 C CA . ALA A 1 335 ? 52.570 -2.190 -6.162 1.00 33.80 335 ALA A CA 1
ATOM 2546 C C . ALA A 1 335 ? 51.800 -0.872 -5.904 1.00 32.22 335 ALA A C 1
ATOM 2547 O O . ALA A 1 335 ? 51.582 -0.090 -6.824 1.00 32.62 335 ALA A O 1
ATOM 2549 N N . ILE A 1 336 ? 51.354 -0.663 -4.664 1.00 29.89 336 ILE A N 1
ATOM 2550 C CA . ILE A 1 336 ? 50.891 0.664 -4.227 1.00 28.60 336 ILE A CA 1
ATOM 2551 C C . ILE A 1 336 ? 52.103 1.335 -3.574 1.00 28.83 336 ILE A C 1
ATOM 2552 O O . ILE A 1 336 ? 52.764 0.727 -2.711 1.00 28.06 336 ILE A O 1
ATOM 2557 N N . THR A 1 337 ? 52.433 2.543 -4.035 1.00 29.02 337 THR A N 1
ATOM 2558 C CA . THR A 1 337 ? 53.552 3.305 -3.509 1.00 30.12 337 THR A CA 1
ATOM 2559 C C . THR A 1 337 ? 53.066 4.725 -3.206 1.00 31.55 337 THR A C 1
ATOM 2560 O O . THR A 1 337 ? 52.013 5.137 -3.684 1.00 31.89 337 THR A O 1
ATOM 2564 N N . VAL A 1 338 ? 53.846 5.456 -2.412 1.00 31.73 338 VAL A N 1
ATOM 2565 C CA . VAL A 1 338 ? 53.624 6.856 -2.102 1.00 31.03 338 VAL A CA 1
ATOM 2566 C C . VAL A 1 338 ? 53.286 7.570 -3.389 1.00 32.99 338 VAL A C 1
ATOM 2567 O O . VAL A 1 338 ? 53.905 7.303 -4.422 1.00 35.72 338 VAL A O 1
ATOM 2571 N N . GLY A 1 339 ? 52.271 8.417 -3.376 1.00 31.41 339 GLY A N 1
ATOM 2572 C CA . GLY A 1 339 ? 51.890 9.094 -4.614 1.00 31.69 339 GLY A CA 1
ATOM 2573 C C . GLY A 1 339 ? 50.688 8.449 -5.308 1.00 32.13 339 GLY A C 1
ATOM 2574 O O . GLY A 1 339 ? 50.015 9.106 -6.102 1.00 30.11 339 GLY A O 1
ATOM 2575 N N . TYR A 1 340 ? 50.382 7.187 -4.989 1.00 30.91 340 TYR A N 1
ATOM 2576 C CA . TYR A 1 340 ? 49.101 6.598 -5.425 1.00 30.57 340 TYR A CA 1
ATOM 2577 C C . TYR A 1 340 ? 47.913 7.558 -5.158 1.00 31.09 340 TYR A C 1
ATOM 2578 O O . TYR A 1 340 ? 47.765 8.073 -4.042 1.00 29.48 340 TYR A O 1
ATOM 2587 N N . SER A 1 341 ? 47.078 7.816 -6.173 1.00 32.76 341 SER A N 1
ATOM 2588 C CA . SER A 1 341 ? 45.971 8.766 -5.990 1.00 33.38 341 SER A CA 1
ATOM 2589 C C . SER A 1 341 ? 44.598 8.259 -6.419 1.00 31.51 341 SER A C 1
ATOM 2590 O O . SER A 1 341 ? 44.005 8.801 -7.341 1.00 32.00 341 SER A O 1
ATOM 2593 N N . PRO A 1 342 ? 44.060 7.270 -5.697 1.00 30.80 342 PRO A N 1
ATOM 2594 C CA . PRO A 1 342 ? 42.718 6.769 -5.983 1.00 29.54 342 PRO A CA 1
ATOM 2595 C C . PRO A 1 342 ? 41.608 7.674 -5.394 1.00 29.40 342 PRO A C 1
ATOM 2596 O O . PRO A 1 342 ? 41.869 8.832 -5.053 1.00 29.53 342 PRO A O 1
ATOM 2600 N N . VAL A 1 343 ? 40.399 7.137 -5.267 1.00 29.25 343 VAL A N 1
ATOM 2601 C CA . VAL A 1 343 ? 39.213 7.877 -4.783 1.00 28.92 343 VAL A CA 1
ATOM 2602 C C . VAL A 1 343 ? 38.721 7.242 -3.482 1.00 29.45 343 VAL A C 1
ATOM 2603 O O . VAL A 1 343 ? 38.583 6.025 -3.376 1.00 29.09 343 VAL A O 1
ATOM 2607 N N . LEU A 1 344 ? 38.475 8.065 -2.482 1.00 29.20 344 LEU A N 1
ATOM 2608 C CA . LEU A 1 344 ? 38.022 7.557 -1.191 1.00 28.72 344 LEU A CA 1
ATOM 2609 C C . LEU A 1 344 ? 36.527 7.764 -1.124 1.00 27.81 344 LEU A C 1
ATOM 2610 O O . LEU A 1 344 ? 36.050 8.860 -1.465 1.00 28.06 344 LEU A O 1
ATOM 2615 N N . HIS A 1 345 ? 35.797 6.726 -0.719 1.00 27.74 345 HIS A N 1
ATOM 2616 C CA . HIS A 1 345 ? 34.346 6.795 -0.480 1.00 28.31 345 HIS A CA 1
ATOM 2617 C C . HIS A 1 345 ? 34.118 6.599 1.005 1.00 27.10 345 HIS A C 1
ATOM 2618 O O . HIS A 1 345 ? 34.567 5.612 1.561 1.00 26.90 345 HIS A O 1
ATOM 2625 N N . ALA A 1 346 ? 33.442 7.544 1.644 1.00 27.67 346 ALA A N 1
ATOM 2626 C CA . ALA A 1 346 ? 33.032 7.407 3.048 1.00 30.13 346 ALA A CA 1
ATOM 2627 C C . ALA A 1 346 ? 31.698 8.093 3.220 1.00 32.75 346 ALA A C 1
ATOM 2628 O O . ALA A 1 346 ? 31.516 9.259 2.770 1.00 35.43 346 ALA A O 1
ATOM 2630 N N . HIS A 1 347 ? 30.793 7.400 3.904 1.00 32.22 347 HIS A N 1
ATOM 2631 C CA . HIS A 1 347 ? 29.417 7.830 4.112 1.00 32.12 347 HIS A CA 1
ATOM 2632 C C . HIS A 1 347 ? 28.841 8.279 2.760 1.00 33.59 347 HIS A C 1
ATOM 2633 O O . HIS A 1 347 ? 28.655 7.447 1.888 1.00 37.68 347 HIS A O 1
ATOM 2640 N N . THR A 1 348 ? 28.594 9.551 2.522 1.00 32.84 348 THR A N 1
ATOM 2641 C CA . THR A 1 348 ? 28.053 9.893 1.210 1.00 35.25 348 THR A CA 1
ATOM 2642 C C . THR A 1 348 ? 29.070 10.642 0.318 1.00 34.73 348 THR A C 1
ATOM 2643 O O . THR A 1 348 ? 28.760 11.057 -0.797 1.00 35.95 348 THR A O 1
ATOM 2647 N N . ALA A 1 349 ? 30.285 10.841 0.825 1.00 31.35 349 ALA A N 1
ATOM 2648 C CA . ALA A 1 349 ? 31.251 11.595 0.065 1.00 29.84 349 ALA A CA 1
ATOM 2649 C C . ALA A 1 349 ? 32.155 10.713 -0.763 1.00 29.46 349 ALA A C 1
ATOM 2650 O O . ALA A 1 349 ? 32.417 9.528 -0.425 1.00 27.98 349 ALA A O 1
ATOM 2652 N N . GLN A 1 350 ? 32.669 11.322 -1.817 1.00 29.95 350 GLN A N 1
ATOM 2653 C CA . GLN A 1 350 ? 33.768 10.749 -2.579 1.00 35.32 350 GLN A CA 1
ATOM 2654 C C . GLN A 1 350 ? 34.764 11.803 -2.996 1.00 35.37 350 GLN A C 1
ATOM 2655 O O . GLN A 1 350 ? 34.395 12.775 -3.649 1.00 36.85 350 GLN A O 1
ATOM 2661 N N . ILE A 1 351 ? 36.028 11.597 -2.621 1.00 32.36 351 ILE A N 1
ATOM 2662 C CA . ILE A 1 351 ? 37.067 12.559 -2.949 1.00 33.18 351 ILE A CA 1
ATOM 2663 C C . ILE A 1 351 ? 38.366 11.862 -3.325 1.00 32.20 351 ILE A C 1
ATOM 2664 O O . ILE A 1 351 ? 38.707 10.805 -2.780 1.00 32.81 351 ILE A O 1
ATOM 2669 N N . PRO A 1 352 ? 39.113 12.459 -4.251 1.00 32.45 352 PRO A N 1
ATOM 2670 C CA . PRO A 1 352 ? 40.436 11.916 -4.499 1.00 31.87 352 PRO A CA 1
ATOM 2671 C C . PRO A 1 352 ? 41.326 12.092 -3.283 1.00 31.21 352 PRO A C 1
ATOM 2672 O O . PRO A 1 352 ? 41.199 13.047 -2.491 1.00 29.96 352 PRO A O 1
ATOM 2676 N N . VAL A 1 353 ? 42.248 11.167 -3.156 1.00 31.08 353 VAL A N 1
ATOM 2677 C CA . VAL A 1 353 ? 43.092 11.150 -2.005 1.00 32.32 353 VAL A CA 1
ATOM 2678 C C . VAL A 1 353 ? 44.491 10.777 -2.501 1.00 32.80 353 VAL A C 1
ATOM 2679 O O . VAL A 1 353 ? 44.617 10.019 -3.458 1.00 34.82 353 VAL A O 1
ATOM 2683 N N . ARG A 1 354 ? 45.531 11.332 -1.893 1.00 30.99 354 ARG A N 1
ATOM 2684 C CA . ARG A 1 354 ? 46.888 10.926 -2.231 1.00 30.50 354 ARG A CA 1
ATOM 2685 C C . ARG A 1 354 ? 47.555 10.182 -1.042 1.00 29.67 354 ARG A C 1
ATOM 2686 O O . ARG A 1 354 ? 47.466 10.618 0.117 1.00 27.47 354 ARG A O 1
ATOM 2694 N N . PHE A 1 355 ? 48.236 9.076 -1.350 1.00 28.99 355 PHE A N 1
ATOM 2695 C CA . PHE A 1 355 ? 49.039 8.354 -0.391 1.00 28.21 355 PHE A CA 1
ATOM 2696 C C . PHE A 1 355 ? 50.341 9.113 -0.173 1.00 29.58 355 PHE A C 1
ATOM 2697 O O . PHE A 1 355 ? 51.184 9.114 -1.054 1.00 30.17 355 PHE A O 1
ATOM 2705 N N . GLU A 1 356 ? 50.519 9.726 1.002 1.00 29.17 356 GLU A N 1
ATOM 2706 C CA . GLU A 1 356 ? 51.704 10.557 1.277 1.00 31.53 356 GLU A CA 1
ATOM 2707 C C . GLU A 1 356 ? 52.815 9.782 1.929 1.00 30.76 356 GLU A C 1
ATOM 2708 O O . GLU A 1 356 ? 53.969 10.077 1.706 1.00 30.70 356 GLU A O 1
ATOM 2714 N N . GLN A 1 357 ? 52.450 8.832 2.784 1.00 29.17 357 GLN A N 1
ATOM 2715 C CA . GLN A 1 357 ? 53.411 7.977 3.447 1.00 29.04 357 GLN A CA 1
ATOM 2716 C C . GLN A 1 357 ? 52.777 6.624 3.701 1.00 27.71 357 GLN A C 1
ATOM 2717 O O . GLN A 1 357 ? 51.577 6.527 4.013 1.00 26.51 357 GLN A O 1
ATOM 2723 N N . ILE A 1 358 ? 53.584 5.576 3.568 1.00 26.10 358 ILE A N 1
ATOM 2724 C CA . ILE A 1 358 ? 53.197 4.299 4.064 1.00 25.82 358 ILE A CA 1
ATOM 2725 C C . ILE A 1 358 ? 54.065 4.027 5.295 1.00 26.00 358 ILE A C 1
ATOM 2726 O O . ILE A 1 358 ? 55.217 3.622 5.143 1.00 25.58 358 ILE A O 1
ATOM 2731 N N . LEU A 1 359 ? 53.503 4.216 6.493 1.00 24.97 359 LEU A N 1
ATOM 2732 C CA . LEU A 1 359 ? 54.301 4.137 7.745 1.00 25.27 359 LEU A CA 1
ATOM 2733 C C . LEU A 1 359 ? 54.644 2.728 8.166 1.00 25.76 359 LEU A C 1
ATOM 2734 O O . LEU A 1 359 ? 55.713 2.490 8.711 1.00 27.73 359 LEU A O 1
ATOM 2739 N N . ALA A 1 360 ? 53.735 1.788 7.933 1.00 24.83 360 ALA A N 1
ATOM 2740 C CA . ALA A 1 360 ? 53.940 0.419 8.378 1.00 25.48 360 ALA A CA 1
ATOM 2741 C C . ALA A 1 360 ? 53.157 -0.559 7.539 1.00 25.55 360 ALA A C 1
ATOM 2742 O O . ALA A 1 360 ? 52.064 -0.256 7.046 1.00 25.48 360 ALA A O 1
ATOM 2744 N N . LYS A 1 361 ? 53.739 -1.739 7.375 1.00 26.05 361 LYS A N 1
ATOM 2745 C CA . LYS A 1 361 ? 53.046 -2.831 6.746 1.00 26.01 361 LYS A CA 1
ATOM 2746 C C . LYS A 1 361 ? 52.639 -3.722 7.897 1.00 25.81 361 LYS A C 1
ATOM 2747 O O . LYS A 1 361 ? 53.402 -3.892 8.851 1.00 25.15 361 LYS A O 1
ATOM 2753 N N . VAL A 1 362 ? 51.421 -4.244 7.834 1.00 24.72 362 VAL A N 1
ATOM 2754 C CA . VAL A 1 362 ? 50.848 -4.955 8.939 1.00 23.22 362 VAL A CA 1
ATOM 2755 C C . VAL A 1 362 ? 50.380 -6.330 8.460 1.00 24.15 362 VAL A C 1
ATOM 2756 O O . VAL A 1 362 ? 49.833 -6.462 7.388 1.00 22.78 362 VAL A O 1
ATOM 2760 N N . ASP A 1 363 ? 50.599 -7.345 9.291 1.00 26.28 363 ASP A N 1
ATOM 2761 C CA . ASP A 1 363 ? 50.189 -8.727 9.041 1.00 25.63 363 ASP A CA 1
ATOM 2762 C C . ASP A 1 363 ? 48.677 -8.834 9.159 1.00 24.75 363 ASP A C 1
ATOM 2763 O O . ASP A 1 363 ? 48.113 -8.664 10.242 1.00 23.34 363 ASP A O 1
ATOM 2768 N N . PRO A 1 364 ? 48.017 -9.116 8.031 1.00 25.47 364 PRO A N 1
ATOM 2769 C CA . PRO A 1 364 ? 46.568 -9.252 7.914 1.00 24.20 364 PRO A CA 1
ATOM 2770 C C . PRO A 1 364 ? 46.023 -10.362 8.811 1.00 25.94 364 PRO A C 1
ATOM 2771 O O . PRO A 1 364 ? 44.848 -10.335 9.205 1.00 25.41 364 PRO A O 1
ATOM 2775 N N . ARG A 1 365 ? 46.862 -11.329 9.150 1.00 26.99 365 ARG A N 1
ATOM 2776 C CA . ARG A 1 365 ? 46.395 -12.444 9.984 1.00 29.31 365 ARG A CA 1
ATOM 2777 C C . ARG A 1 365 ? 46.367 -12.133 11.468 1.00 27.65 365 ARG A C 1
ATOM 2778 O O . ARG A 1 365 ? 45.647 -12.801 12.183 1.00 27.01 365 ARG A O 1
ATOM 2786 N N . THR A 1 366 ? 47.139 -11.141 11.928 1.00 27.60 366 THR A N 1
ATOM 2787 C CA . THR A 1 366 ? 47.434 -11.011 13.370 1.00 26.06 366 THR A CA 1
ATOM 2788 C C . THR A 1 366 ? 47.382 -9.585 13.850 1.00 28.38 366 THR A C 1
ATOM 2789 O O . THR A 1 366 ? 47.176 -9.322 15.033 1.00 29.49 366 THR A O 1
ATOM 2793 N N . GLY A 1 367 ? 47.607 -8.645 12.942 1.00 29.71 367 GLY A N 1
ATOM 2794 C CA . GLY A 1 367 ? 47.699 -7.250 13.335 1.00 27.42 367 GLY A CA 1
ATOM 2795 C C . GLY A 1 367 ? 49.082 -6.916 13.859 1.00 27.99 367 GLY A C 1
ATOM 2796 O O . GLY A 1 367 ? 49.279 -5.826 14.375 1.00 27.79 367 GLY A O 1
ATOM 2797 N N . ASN A 1 368 ? 50.040 -7.845 13.726 1.00 27.07 368 ASN A N 1
ATOM 2798 C CA . ASN A 1 368 ? 51.446 -7.511 14.004 1.00 27.91 368 ASN A CA 1
ATOM 2799 C C . ASN A 1 368 ? 52.028 -6.662 12.885 1.00 26.58 368 ASN A C 1
ATOM 2800 O O . ASN A 1 368 ? 51.675 -6.827 11.695 1.00 25.44 368 ASN A O 1
ATOM 2805 N N . ILE A 1 369 ? 52.958 -5.800 13.262 1.00 25.97 369 ILE A N 1
ATOM 2806 C CA . ILE A 1 369 ? 53.704 -4.990 12.307 1.00 27.39 369 ILE A CA 1
ATOM 2807 C C . ILE A 1 369 ? 54.738 -5.868 11.602 1.00 28.27 369 ILE A C 1
ATOM 2808 O O . ILE A 1 369 ? 55.471 -6.647 12.244 1.00 27.25 369 ILE A O 1
ATOM 2813 N N . VAL A 1 370 ? 54.775 -5.776 10.279 1.00 26.88 370 VAL A N 1
ATOM 2814 C CA . VAL A 1 370 ? 55.715 -6.585 9.515 1.00 28.00 370 VAL A CA 1
ATOM 2815 C C . VAL A 1 370 ? 56.953 -5.744 9.224 1.00 28.79 370 VAL A C 1
ATOM 2816 O O . VAL A 1 370 ? 58.076 -6.264 9.159 1.00 30.29 370 VAL A O 1
ATOM 2820 N N . GLU A 1 371 ? 56.767 -4.441 9.067 1.00 27.76 371 GLU A N 1
ATOM 2821 C CA . GLU A 1 371 ? 57.826 -3.619 8.529 1.00 29.53 371 GLU A CA 1
ATOM 2822 C C . GLU A 1 371 ? 57.431 -2.174 8.615 1.00 29.11 371 GLU A C 1
ATOM 2823 O O . GLU A 1 371 ? 56.325 -1.801 8.245 1.00 27.84 371 GLU A O 1
ATOM 2829 N N . GLU A 1 372 ? 58.367 -1.372 9.090 1.00 29.43 372 GLU A N 1
ATOM 2830 C CA . GLU A 1 372 ? 58.190 0.039 9.204 1.00 32.53 372 GLU A CA 1
ATOM 2831 C C . GLU A 1 372 ? 58.601 0.673 7.866 1.00 31.83 372 GLU A C 1
ATOM 2832 O O . GLU A 1 372 ? 59.535 0.215 7.210 1.00 30.86 372 GLU A O 1
ATOM 2838 N N . ASN A 1 373 ? 57.899 1.720 7.446 1.00 32.17 373 ASN A N 1
ATOM 2839 C CA . ASN A 1 373 ? 58.239 2.410 6.180 1.00 32.92 373 ASN A CA 1
ATOM 2840 C C . ASN A 1 373 ? 58.508 1.487 4.972 1.00 32.95 373 ASN A C 1
ATOM 2841 O O . ASN A 1 373 ? 59.521 1.638 4.299 1.00 34.18 373 ASN A O 1
ATOM 2846 N N . PRO A 1 374 ? 57.594 0.538 4.690 1.00 30.03 374 PRO A N 1
ATOM 2847 C CA . PRO A 1 374 ? 57.813 -0.291 3.489 1.00 30.03 374 PRO A CA 1
ATOM 2848 C C . PRO A 1 374 ? 57.740 0.580 2.216 1.00 31.42 374 PRO A C 1
ATOM 2849 O O . PRO A 1 374 ? 57.039 1.603 2.185 1.00 30.31 374 PRO A O 1
ATOM 2853 N N . GLN A 1 375 ? 58.427 0.148 1.185 1.00 32.36 375 GLN A N 1
ATOM 2854 C CA . GLN A 1 375 ? 58.398 0.813 -0.105 1.00 34.71 375 GLN A CA 1
ATOM 2855 C C . GLN A 1 375 ? 57.074 0.674 -0.844 1.00 33.13 375 GLN A C 1
ATOM 2856 O O . GLN A 1 375 ? 56.665 1.587 -1.560 1.00 33.75 375 GLN A O 1
ATOM 2862 N N . PHE A 1 376 ? 56.422 -0.476 -0.694 1.00 32.62 376 PHE A N 1
ATOM 2863 C CA . PHE A 1 376 ? 55.165 -0.741 -1.392 1.00 31.49 376 PHE A CA 1
ATOM 2864 C C . PHE A 1 376 ? 54.272 -1.733 -0.667 1.00 30.67 376 PHE A C 1
ATOM 2865 O O . PHE A 1 376 ? 54.724 -2.488 0.205 1.00 29.38 376 PHE A O 1
ATOM 2873 N N . ILE A 1 377 ? 52.995 -1.729 -1.028 1.00 29.27 377 ILE A N 1
ATOM 2874 C CA . ILE A 1 377 ? 52.056 -2.723 -0.491 1.00 28.21 377 ILE A CA 1
ATOM 2875 C C . ILE A 1 377 ? 51.244 -3.292 -1.660 1.00 28.83 377 ILE A C 1
ATOM 2876 O O . ILE A 1 377 ? 51.162 -2.675 -2.729 1.00 29.64 377 ILE A O 1
ATOM 2881 N N . LYS A 1 378 ? 50.653 -4.459 -1.451 1.00 29.70 378 LYS A N 1
ATOM 2882 C CA . LYS A 1 378 ? 49.854 -5.143 -2.469 1.00 32.34 378 LYS A CA 1
ATOM 2883 C C . LYS A 1 378 ? 48.614 -5.809 -1.856 1.00 30.16 378 LYS A C 1
ATOM 2884 O O . LYS A 1 378 ? 48.441 -5.845 -0.620 1.00 28.54 378 LYS A O 1
ATOM 2890 N N . THR A 1 379 ? 47.767 -6.332 -2.745 1.00 29.82 379 THR A N 1
ATOM 2891 C CA . THR A 1 379 ? 46.621 -7.167 -2.388 1.00 29.60 379 THR A CA 1
ATOM 2892 C C . THR A 1 379 ? 46.963 -8.049 -1.214 1.00 28.34 379 THR A C 1
ATOM 2893 O O . THR A 1 379 ? 47.960 -8.769 -1.249 1.00 28.40 379 THR A O 1
ATOM 2897 N N . GLY A 1 380 ? 46.140 -7.997 -0.182 1.00 27.60 380 GLY A N 1
ATOM 2898 C CA . GLY A 1 380 ? 46.352 -8.864 0.967 1.00 27.26 380 GLY A CA 1
ATOM 2899 C C . GLY A 1 380 ? 47.125 -8.179 2.096 1.00 27.96 380 GLY A C 1
ATOM 2900 O O . GLY A 1 380 ? 46.943 -8.543 3.239 1.00 28.37 380 GLY A O 1
ATOM 2901 N N . ASP A 1 381 ? 47.996 -7.215 1.789 1.00 27.22 381 ASP A N 1
ATOM 2902 C CA . ASP A 1 381 ? 48.671 -6.450 2.853 1.00 26.41 381 ASP A CA 1
ATOM 2903 C C . ASP A 1 381 ? 47.703 -5.611 3.674 1.00 26.50 381 ASP A C 1
ATOM 2904 O O . ASP A 1 381 ? 46.679 -5.115 3.156 1.00 26.74 381 ASP A O 1
ATOM 2909 N N . SER A 1 382 ? 48.007 -5.453 4.960 1.00 24.60 382 SER A N 1
ATOM 2910 C CA . SER A 1 382 ? 47.430 -4.371 5.686 1.00 22.70 382 SER A CA 1
ATOM 2911 C C . SER A 1 382 ? 48.528 -3.311 5.856 1.00 23.23 382 SER A C 1
ATOM 2912 O O . SER A 1 382 ? 49.740 -3.613 5.763 1.00 22.36 382 SER A O 1
ATOM 2915 N N . ALA A 1 383 ? 48.123 -2.069 6.107 1.00 22.40 383 ALA A N 1
ATOM 2916 C CA . ALA A 1 383 ? 49.089 -0.985 6.256 1.00 22.37 383 ALA A CA 1
ATOM 2917 C C . ALA A 1 383 ? 48.557 0.184 7.021 1.00 22.35 383 ALA A C 1
ATOM 2918 O O . ALA A 1 383 ? 47.365 0.436 7.029 1.00 21.69 383 ALA A O 1
ATOM 2920 N N . ILE A 1 384 ? 49.473 0.931 7.628 1.00 23.46 384 ILE A N 1
ATOM 2921 C CA . ILE A 1 384 ? 49.153 2.200 8.228 1.00 23.59 384 ILE A CA 1
ATOM 2922 C C . ILE A 1 384 ? 49.627 3.265 7.241 1.00 24.42 384 ILE A C 1
ATOM 2923 O O . ILE A 1 384 ? 50.812 3.270 6.826 1.00 24.54 384 ILE A O 1
ATOM 2928 N N . VAL A 1 385 ? 48.703 4.151 6.857 1.00 23.05 385 VAL A N 1
ATOM 2929 C CA . VAL A 1 385 ? 48.980 5.125 5.801 1.00 24.75 385 VAL A CA 1
ATOM 2930 C C . VAL A 1 385 ? 48.572 6.559 6.161 1.00 24.78 385 VAL A C 1
ATOM 2931 O O . VAL A 1 385 ? 47.594 6.771 6.880 1.00 25.82 385 VAL A O 1
ATOM 2935 N N . VAL A 1 386 ? 49.316 7.527 5.629 1.00 26.32 386 VAL A N 1
ATOM 2936 C CA . VAL A 1 386 ? 48.935 8.931 5.741 1.00 26.37 386 VAL A CA 1
ATOM 2937 C C . VAL A 1 386 ? 48.391 9.362 4.374 1.00 28.25 386 VAL A C 1
ATOM 2938 O O . VAL A 1 386 ? 49.057 9.185 3.347 1.00 27.66 386 VAL A O 1
ATOM 2942 N N . LEU A 1 387 ? 47.166 9.901 4.372 1.00 28.35 387 LEU A N 1
ATOM 2943 C CA . LEU A 1 387 ? 46.491 10.315 3.142 1.00 27.44 387 LEU A CA 1
ATOM 2944 C C . LEU A 1 387 ? 46.168 11.800 3.181 1.00 28.31 387 LEU A C 1
ATOM 2945 O O . LEU A 1 387 ? 45.794 12.334 4.246 1.00 26.78 387 LEU A O 1
ATOM 2950 N N . ARG A 1 388 ? 46.316 12.467 2.024 1.00 27.99 388 ARG A N 1
ATOM 2951 C CA . ARG A 1 388 ? 45.914 13.861 1.868 1.00 26.90 388 ARG A CA 1
ATOM 2952 C C . ARG A 1 388 ? 44.730 13.901 0.917 1.00 27.63 388 ARG A C 1
ATOM 2953 O O . ARG A 1 388 ? 44.814 13.416 -0.197 1.00 27.00 388 ARG A O 1
ATOM 2961 N N . PRO A 1 389 ? 43.599 14.442 1.386 1.00 27.79 389 PRO A N 1
ATOM 2962 C CA . PRO A 1 389 ? 42.447 14.600 0.524 1.00 28.11 389 PRO A CA 1
ATOM 2963 C C . PRO A 1 389 ? 42.681 15.735 -0.508 1.00 31.18 389 PRO A C 1
ATOM 2964 O O . PRO A 1 389 ? 43.283 16.768 -0.188 1.00 29.71 389 PRO A O 1
ATOM 2968 N N . MET A 1 390 ? 42.241 15.532 -1.742 1.00 33.06 390 MET A N 1
ATOM 2969 C CA . MET A 1 390 ? 42.415 16.589 -2.727 1.00 37.72 390 MET A CA 1
ATOM 2970 C C . MET A 1 390 ? 41.212 17.527 -2.757 1.00 36.44 390 MET A C 1
ATOM 2971 O O . MET A 1 390 ? 41.266 18.557 -3.400 1.00 35.98 390 MET A O 1
ATOM 2976 N N . LYS A 1 391 ? 40.137 17.145 -2.067 1.00 34.38 391 LYS A N 1
ATOM 2977 C CA . LYS A 1 391 ? 39.021 18.032 -1.759 1.00 34.58 391 LYS A CA 1
ATOM 2978 C C . LYS A 1 391 ? 38.692 17.730 -0.298 1.00 32.72 391 LYS A C 1
ATOM 2979 O O . LYS A 1 391 ? 38.951 16.623 0.165 1.00 31.72 391 LYS A O 1
ATOM 2985 N N . PRO A 1 392 ? 38.143 18.716 0.430 1.00 31.57 392 PRO A N 1
ATOM 2986 C CA . PRO A 1 392 ? 37.824 18.575 1.853 1.00 29.43 392 PRO A CA 1
ATOM 2987 C C . PRO A 1 392 ? 36.775 17.495 2.095 1.00 27.93 392 PRO A C 1
ATOM 2988 O O . PRO A 1 392 ? 35.870 17.283 1.274 1.00 26.92 392 PRO A O 1
ATOM 2992 N N . VAL A 1 393 ? 36.888 16.821 3.227 1.00 25.12 393 VAL A N 1
ATOM 2993 C CA . VAL A 1 393 ? 36.015 15.708 3.517 1.00 24.76 393 VAL A CA 1
ATOM 2994 C C . VAL A 1 393 ? 35.780 15.616 5.025 1.00 25.23 393 VAL A C 1
ATOM 2995 O O . VAL A 1 393 ? 36.688 15.899 5.818 1.00 26.25 393 VAL A O 1
ATOM 2999 N N . VAL A 1 394 ? 34.559 15.264 5.427 1.00 24.87 394 VAL A N 1
ATOM 3000 C CA . VAL A 1 394 ? 34.283 14.949 6.834 1.00 24.39 394 VAL A CA 1
ATOM 3001 C C . VAL A 1 394 ? 34.665 13.481 7.136 1.00 24.70 394 VAL A C 1
ATOM 3002 O O . VAL A 1 394 ? 34.239 12.572 6.447 1.00 25.93 394 VAL A O 1
ATOM 3006 N N . LEU A 1 395 ? 35.506 13.285 8.131 1.00 24.27 395 LEU A N 1
ATOM 3007 C CA . LEU A 1 395 ? 35.912 11.977 8.602 1.00 24.97 395 LEU A CA 1
ATOM 3008 C C . LEU A 1 395 ? 36.045 12.099 10.112 1.00 27.21 395 LEU A C 1
ATOM 3009 O O . LEU A 1 395 ? 36.398 13.173 10.611 1.00 29.55 395 LEU A O 1
ATOM 3014 N N . GLU A 1 396 ? 35.785 11.021 10.843 1.00 27.08 396 GLU A N 1
ATOM 3015 C CA . GLU A 1 396 ? 36.053 11.008 12.291 1.00 27.49 396 GLU A CA 1
ATOM 3016 C C . GLU A 1 396 ? 36.920 9.793 12.588 1.00 26.05 396 GLU A C 1
ATOM 3017 O O . GLU A 1 396 ? 36.775 8.786 11.910 1.00 26.29 396 GLU A O 1
ATOM 3023 N N . PRO A 1 397 ? 37.828 9.886 13.596 1.00 26.04 397 PRO A N 1
ATOM 3024 C CA . PRO A 1 397 ? 38.542 8.678 14.068 1.00 26.04 397 PRO A CA 1
ATOM 3025 C C . PRO A 1 397 ? 37.551 7.553 14.440 1.00 27.22 397 PRO A C 1
ATOM 3026 O O . PRO A 1 397 ? 36.565 7.836 15.129 1.00 26.81 397 PRO A O 1
ATOM 3030 N N . VAL A 1 398 ? 37.793 6.304 13.999 1.00 28.70 398 VAL A N 1
ATOM 3031 C CA . VAL A 1 398 ? 36.792 5.239 14.251 1.00 28.97 398 VAL A CA 1
ATOM 3032 C C . VAL A 1 398 ? 36.547 5.033 15.727 1.00 28.01 398 VAL A C 1
ATOM 3033 O O . VAL A 1 398 ? 35.479 4.635 16.070 1.00 28.77 398 VAL A O 1
ATOM 3037 N N . LYS A 1 399 ? 37.556 5.256 16.554 1.00 29.18 399 LYS A N 1
ATOM 3038 C CA . LYS A 1 399 ? 37.441 5.055 18.000 1.00 32.79 399 LYS A CA 1
ATOM 3039 C C . LYS A 1 399 ? 36.524 6.066 18.671 1.00 33.73 399 LYS A C 1
ATOM 3040 O O . LYS A 1 399 ? 36.111 5.849 19.817 1.00 33.96 399 LYS A O 1
ATOM 3046 N N . GLU A 1 400 ? 36.229 7.164 17.969 1.00 33.71 400 GLU A N 1
ATOM 3047 C CA . GLU A 1 400 ? 35.316 8.211 18.475 1.00 35.20 400 GLU A CA 1
ATOM 3048 C C . GLU A 1 400 ? 33.916 8.079 17.878 1.00 33.63 400 GLU A C 1
ATOM 3049 O O . GLU A 1 400 ? 32.955 7.939 18.618 1.00 30.74 400 GLU A O 1
ATOM 3055 N N . ILE A 1 401 ? 33.818 8.123 16.538 1.00 31.01 401 ILE A N 1
ATOM 3056 C CA . ILE A 1 401 ? 32.534 8.041 15.847 1.00 29.90 401 ILE A CA 1
ATOM 3057 C C . ILE A 1 401 ? 32.680 7.071 14.673 1.00 29.88 401 ILE A C 1
ATOM 3058 O O . ILE A 1 401 ? 32.924 7.486 13.528 1.00 29.96 401 ILE A O 1
ATOM 3063 N N . PRO A 1 402 ? 32.560 5.763 14.966 1.00 29.93 402 PRO A N 1
ATOM 3064 C CA . PRO A 1 402 ? 32.836 4.709 13.963 1.00 29.32 402 PRO A CA 1
ATOM 3065 C C . PRO A 1 402 ? 31.986 4.861 12.720 1.00 30.01 402 PRO A C 1
ATOM 3066 O O . PRO A 1 402 ? 32.440 4.527 11.608 1.00 29.76 402 PRO A O 1
ATOM 3070 N N . GLN A 1 403 ? 30.780 5.401 12.875 1.00 29.25 403 GLN A N 1
ATOM 3071 C CA . GLN A 1 403 ? 29.885 5.542 11.723 1.00 31.00 403 GLN A CA 1
ATOM 3072 C C . GLN A 1 403 ? 30.479 6.442 10.668 1.00 30.32 403 GLN A C 1
ATOM 3073 O O . GLN A 1 403 ? 30.033 6.447 9.523 1.00 32.07 403 GLN A O 1
ATOM 3079 N N . LEU A 1 404 ? 31.484 7.222 11.043 1.00 29.93 404 LEU A N 1
ATOM 3080 C CA . LEU A 1 404 ? 32.097 8.152 10.093 1.00 31.07 404 LEU A CA 1
ATOM 3081 C C . LEU A 1 404 ? 33.620 7.948 10.043 1.00 29.86 404 LEU A C 1
ATOM 3082 O O . LEU A 1 404 ? 34.359 8.844 9.645 1.00 27.39 404 LEU A O 1
ATOM 3087 N N . GLY A 1 405 ? 34.058 6.748 10.464 1.00 29.20 405 GLY A N 1
ATOM 3088 C CA . GLY A 1 405 ? 35.479 6.400 10.575 1.00 26.38 405 GLY A CA 1
ATOM 3089 C C . GLY A 1 405 ? 35.952 5.297 9.649 1.00 26.33 405 GLY A C 1
ATOM 3090 O O . GLY A 1 405 ? 37.140 4.942 9.653 1.00 26.57 405 GLY A O 1
ATOM 3091 N N . ARG A 1 406 ? 35.054 4.784 8.820 1.00 25.52 406 ARG A N 1
ATOM 3092 C CA . ARG A 1 406 ? 35.381 3.716 7.860 1.00 26.40 406 ARG A CA 1
ATOM 3093 C C . ARG A 1 406 ? 35.167 4.221 6.448 1.00 26.65 406 ARG A C 1
ATOM 3094 O O . ARG A 1 406 ? 34.349 5.118 6.216 1.00 25.43 406 ARG A O 1
ATOM 3102 N N . PHE A 1 407 ? 35.890 3.633 5.498 1.00 25.05 407 PHE A N 1
ATOM 3103 C CA . PHE A 1 407 ? 35.853 4.109 4.135 1.00 24.96 407 PHE A CA 1
ATOM 3104 C C . PHE A 1 407 ? 36.344 3.031 3.218 1.00 25.12 407 PHE A C 1
ATOM 3105 O O . PHE A 1 407 ? 36.968 2.058 3.653 1.00 25.72 407 PHE A O 1
ATOM 3113 N N . ALA A 1 408 ? 36.070 3.225 1.941 1.00 25.36 408 ALA A N 1
ATOM 3114 C CA . ALA A 1 408 ? 36.584 2.331 0.919 1.00 26.16 408 ALA A CA 1
ATOM 3115 C C . ALA A 1 408 ? 37.372 3.215 -0.019 1.00 26.96 408 ALA A C 1
ATOM 3116 O O . ALA A 1 408 ? 37.184 4.431 -0.021 1.00 28.26 408 ALA A O 1
ATOM 3118 N N . ILE A 1 409 ? 38.275 2.590 -0.764 1.00 28.23 409 ILE A N 1
ATOM 3119 C CA . ILE A 1 409 ? 39.155 3.234 -1.721 1.00 29.00 409 ILE A CA 1
ATOM 3120 C C . ILE A 1 409 ? 38.788 2.569 -3.034 1.00 30.44 409 ILE A C 1
ATOM 3121 O O . ILE A 1 409 ? 38.773 1.334 -3.143 1.00 30.37 409 ILE A O 1
ATOM 3126 N N . ARG A 1 410 ? 38.485 3.392 -4.018 1.00 31.89 410 ARG A N 1
ATOM 3127 C CA . ARG A 1 410 ? 38.117 2.941 -5.338 1.00 35.81 410 ARG A CA 1
ATOM 3128 C C . ARG A 1 410 ? 39.074 3.476 -6.405 1.00 37.29 410 ARG A C 1
ATOM 3129 O O . ARG A 1 410 ? 39.575 4.621 -6.340 1.00 35.56 410 ARG A O 1
ATOM 3137 N N . ASP A 1 411 ? 39.318 2.652 -7.408 1.00 37.18 411 ASP A N 1
ATOM 3138 C CA . ASP A 1 411 ? 40.072 3.095 -8.561 1.00 39.51 411 ASP A CA 1
ATOM 3139 C C . ASP A 1 411 ? 39.689 2.194 -9.720 1.00 41.22 411 ASP A C 1
ATOM 3140 O O . ASP A 1 411 ? 39.563 0.961 -9.546 1.00 37.93 411 ASP A O 1
ATOM 3145 N N . MET A 1 412 ? 39.486 2.813 -10.887 1.00 45.54 412 MET A N 1
ATOM 3146 C CA . MET A 1 412 ? 39.283 2.085 -12.155 1.00 52.20 412 MET A CA 1
ATOM 3147 C C . MET A 1 412 ? 38.087 1.146 -12.047 1.00 51.34 412 MET A C 1
ATOM 3148 O O . MET A 1 412 ? 38.188 -0.030 -12.384 1.00 51.59 412 MET A O 1
ATOM 3153 N N . GLY A 1 413 ? 36.978 1.655 -11.516 1.00 51.78 413 GLY A N 1
ATOM 3154 C CA . GLY A 1 413 ? 35.785 0.837 -11.322 1.00 55.11 413 GLY A CA 1
ATOM 3155 C C . GLY A 1 413 ? 35.774 -0.181 -10.186 1.00 58.87 413 GLY A C 1
ATOM 3156 O O . GLY A 1 413 ? 34.713 -0.728 -9.877 1.00 60.94 413 GLY A O 1
ATOM 3157 N N . MET A 1 414 ? 36.917 -0.448 -9.549 1.00 54.11 414 MET A N 1
ATOM 3158 C CA . MET A 1 414 ? 36.940 -1.477 -8.498 1.00 50.06 414 MET A CA 1
ATOM 3159 C C . MET A 1 414 ? 37.303 -1.022 -7.083 1.00 46.06 414 MET A C 1
ATOM 3160 O O . MET A 1 414 ? 37.801 0.087 -6.884 1.00 41.18 414 MET A O 1
ATOM 3165 N N . THR A 1 415 ? 37.033 -1.889 -6.108 1.00 42.54 415 THR A N 1
ATOM 3166 C CA . THR A 1 415 ? 37.325 -1.609 -4.715 1.00 38.50 415 THR A CA 1
ATOM 3167 C C . THR A 1 415 ? 38.761 -2.022 -4.346 1.00 37.39 415 THR A C 1
ATOM 3168 O O . THR A 1 415 ? 39.070 -3.208 -4.254 1.00 35.98 415 THR A O 1
ATOM 3172 N N . ILE A 1 416 ? 39.624 -1.033 -4.119 1.00 33.36 416 ILE A N 1
ATOM 3173 C CA . ILE A 1 416 ? 41.036 -1.295 -3.871 1.00 31.42 416 ILE A CA 1
ATOM 3174 C C . ILE A 1 416 ? 41.280 -1.726 -2.412 1.00 29.57 416 ILE A C 1
ATOM 3175 O O . ILE A 1 416 ? 42.060 -2.639 -2.150 1.00 30.41 416 ILE A O 1
ATOM 3180 N N . ALA A 1 417 ? 40.595 -1.091 -1.474 1.00 26.81 417 ALA A N 1
ATOM 3181 C CA . ALA A 1 417 ? 40.915 -1.277 -0.059 1.00 28.50 417 ALA A CA 1
ATOM 3182 C C . ALA A 1 417 ? 39.740 -0.849 0.786 1.00 28.48 417 ALA A C 1
ATOM 3183 O O . ALA A 1 417 ? 38.857 -0.128 0.305 1.00 29.03 417 ALA A O 1
ATOM 3185 N N . ALA A 1 418 ? 39.761 -1.268 2.050 1.00 26.15 418 ALA A N 1
ATOM 3186 C CA . ALA A 1 418 ? 38.856 -0.718 3.059 1.00 25.15 418 ALA A CA 1
ATOM 3187 C C . ALA A 1 418 ? 39.738 -0.157 4.181 1.00 22.83 418 ALA A C 1
ATOM 3188 O O . ALA A 1 418 ? 40.834 -0.643 4.400 1.00 23.34 418 ALA A O 1
ATOM 3190 N N . GLY A 1 419 ? 39.288 0.878 4.875 1.00 22.13 419 GLY A N 1
ATOM 3191 C CA . GLY A 1 419 ? 40.155 1.522 5.855 1.00 21.44 419 GLY A CA 1
ATOM 3192 C C . GLY A 1 419 ? 39.379 2.014 7.052 1.00 21.67 419 GLY A C 1
ATOM 3193 O O . GLY A 1 419 ? 38.179 2.101 7.007 1.00 21.55 419 GLY A O 1
ATOM 3194 N N . MET A 1 420 ? 40.096 2.354 8.115 1.00 22.54 420 MET A N 1
ATOM 3195 C CA . MET A 1 420 ? 39.534 3.014 9.269 1.00 21.74 420 MET A CA 1
ATOM 3196 C C . MET A 1 420 ? 40.451 4.154 9.694 1.00 22.38 420 MET A C 1
ATOM 3197 O O . MET A 1 420 ? 41.700 4.050 9.637 1.00 23.85 420 MET A O 1
ATOM 3202 N N . VAL A 1 421 ? 39.841 5.231 10.155 1.00 21.68 421 VAL A N 1
ATOM 3203 C CA . VAL A 1 421 ? 40.579 6.434 10.429 1.00 21.38 421 VAL A CA 1
ATOM 3204 C C . VAL A 1 421 ? 41.155 6.294 11.821 1.00 23.53 421 VAL A C 1
ATOM 3205 O O . VAL A 1 421 ? 40.408 6.016 12.777 1.00 23.23 421 VAL A O 1
ATOM 3209 N N . ILE A 1 422 ? 42.471 6.495 11.907 1.00 23.42 422 ILE A N 1
ATOM 3210 C CA . ILE A 1 422 ? 43.214 6.514 13.158 1.00 26.99 422 ILE A CA 1
ATOM 3211 C C . ILE A 1 422 ? 43.251 7.932 13.783 1.00 29.17 422 ILE A C 1
ATOM 3212 O O . ILE A 1 422 ? 42.945 8.115 14.941 1.00 30.12 422 ILE A O 1
ATOM 3217 N N . SER A 1 423 ? 43.623 8.936 13.002 1.00 28.83 423 SER A N 1
ATOM 3218 C CA . SER A 1 423 ? 43.803 10.276 13.545 1.00 30.23 423 SER A CA 1
ATOM 3219 C C . SER A 1 423 ? 43.803 11.280 12.401 1.00 31.11 423 SER A C 1
ATOM 3220 O O . SER A 1 423 ? 43.879 10.886 11.238 1.00 29.21 423 SER A O 1
ATOM 3223 N N . ILE A 1 424 ? 43.739 12.572 12.748 1.00 32.38 424 ILE A N 1
ATOM 3224 C CA . ILE A 1 424 ? 43.747 13.649 11.766 1.00 31.19 424 ILE A CA 1
ATOM 3225 C C . ILE A 1 424 ? 44.856 14.627 12.102 1.00 32.53 424 ILE A C 1
ATOM 3226 O O . ILE A 1 424 ? 44.973 15.046 13.255 1.00 31.15 424 ILE A O 1
ATOM 3231 N N . GLN A 1 425 ? 45.649 15.008 11.098 1.00 30.73 425 GLN A N 1
ATOM 3232 C CA . GLN A 1 425 ? 46.731 15.965 11.331 1.00 33.53 425 GLN A CA 1
ATOM 3233 C C . GLN A 1 425 ? 46.349 17.319 10.757 1.00 37.25 425 GLN A C 1
ATOM 3234 O O . GLN A 1 425 ? 46.187 17.484 9.521 1.00 35.18 425 GLN A O 1
ATOM 3240 N N . LYS A 1 426 ? 46.143 18.282 11.659 1.00 40.10 426 LYS A N 1
ATOM 3241 C CA . LYS A 1 426 ? 45.770 19.619 11.228 1.00 44.54 426 LYS A CA 1
ATOM 3242 C C . LYS A 1 426 ? 47.002 20.316 10.647 1.00 48.73 426 LYS A C 1
ATOM 3243 O O . LYS A 1 426 ? 48.029 20.383 11.299 1.00 50.22 426 LYS A O 1
ATOM 3249 N N . GLY A 1 427 ? 46.898 20.788 9.402 1.00 50.18 427 GLY A N 1
ATOM 3250 C CA . GLY A 1 427 ? 48.036 21.357 8.684 1.00 51.84 427 GLY A CA 1
ATOM 3251 C C . GLY A 1 427 ? 47.896 22.840 8.380 1.00 57.41 427 GLY A C 1
ATOM 3252 O O . GLY A 1 427 ? 47.819 23.676 9.286 1.00 56.12 427 GLY A O 1
ATOM 3253 N N . LYS B 1 5 ? 96.034 27.341 8.201 1.00 49.51 5 LYS B N 1
ATOM 3254 C CA . LYS B 1 5 ? 95.414 26.012 8.524 1.00 47.40 5 LYS B CA 1
ATOM 3255 C C . LYS B 1 5 ? 94.165 26.131 9.389 1.00 45.38 5 LYS B C 1
ATOM 3256 O O . LYS B 1 5 ? 94.264 26.493 10.553 1.00 46.17 5 LYS B O 1
ATOM 3262 N N . PRO B 1 6 ? 92.989 25.800 8.832 1.00 43.13 6 PRO B N 1
ATOM 3263 C CA . PRO B 1 6 ? 91.722 25.793 9.566 1.00 41.69 6 PRO B CA 1
ATOM 3264 C C . PRO B 1 6 ? 91.808 25.030 10.893 1.00 40.37 6 PRO B C 1
ATOM 3265 O O . PRO B 1 6 ? 92.498 24.006 10.968 1.00 38.74 6 PRO B O 1
ATOM 3269 N N . HIS B 1 7 ? 91.137 25.541 11.925 1.00 38.89 7 HIS B N 1
ATOM 3270 C CA . HIS B 1 7 ? 91.043 24.858 13.216 1.00 39.87 7 HIS B CA 1
ATOM 3271 C C . HIS B 1 7 ? 89.699 24.177 13.273 1.00 38.03 7 HIS B C 1
ATOM 3272 O O . HIS B 1 7 ? 88.670 24.793 12.988 1.00 38.05 7 HIS B O 1
ATOM 3279 N N . VAL B 1 8 ? 89.703 22.916 13.671 1.00 35.59 8 VAL B N 1
ATOM 3280 C CA . VAL B 1 8 ? 88.481 22.115 13.690 1.00 34.56 8 VAL B CA 1
ATOM 3281 C C . VAL B 1 8 ? 88.393 21.392 15.039 1.00 32.65 8 VAL B C 1
ATOM 3282 O O . VAL B 1 8 ? 89.417 20.933 15.561 1.00 30.06 8 VAL B O 1
ATOM 3286 N N . ASN B 1 9 ? 87.181 21.335 15.603 1.00 30.50 9 ASN B N 1
ATOM 3287 C CA . ASN B 1 9 ? 86.908 20.641 16.860 1.00 30.12 9 ASN B CA 1
ATOM 3288 C C . ASN B 1 9 ? 86.216 19.282 16.613 1.00 29.47 9 ASN B C 1
ATOM 3289 O O . ASN B 1 9 ? 85.330 19.204 15.775 1.00 28.73 9 ASN B O 1
ATOM 3294 N N . ILE B 1 10 ? 86.602 18.230 17.330 1.00 26.54 10 ILE B N 1
ATOM 3295 C CA . ILE B 1 10 ? 85.945 16.928 17.177 1.00 26.00 10 ILE B CA 1
ATOM 3296 C C . ILE B 1 10 ? 85.460 16.349 18.520 1.00 26.30 10 ILE B C 1
ATOM 3297 O O . ILE B 1 10 ? 86.030 16.626 19.571 1.00 25.13 10 ILE B O 1
ATOM 3302 N N . VAL B 1 11 ? 84.401 15.553 18.471 1.00 25.48 11 VAL B N 1
ATOM 3303 C CA . VAL B 1 11 ? 83.951 14.812 19.636 1.00 26.38 11 VAL B CA 1
ATOM 3304 C C . VAL B 1 11 ? 83.952 13.344 19.249 1.00 26.83 11 VAL B C 1
ATOM 3305 O O . VAL B 1 11 ? 83.771 13.026 18.074 1.00 27.87 11 VAL B O 1
ATOM 3309 N N . PHE B 1 12 ? 84.200 12.467 20.214 1.00 26.53 12 PHE B N 1
ATOM 3310 C CA . PHE B 1 12 ? 84.071 11.034 19.997 1.00 25.50 12 PHE B CA 1
ATOM 3311 C C . PHE B 1 12 ? 82.760 10.567 20.611 1.00 26.08 12 PHE B C 1
ATOM 3312 O O . PHE B 1 12 ? 82.402 11.049 21.675 1.00 26.46 12 PHE B O 1
ATOM 3320 N N . ILE B 1 13 ? 82.024 9.707 19.902 1.00 24.29 13 ILE B N 1
ATOM 3321 C CA . ILE B 1 13 ? 80.773 9.153 20.395 1.00 24.16 13 ILE B CA 1
ATOM 3322 C C . ILE B 1 13 ? 80.740 7.683 20.030 1.00 23.90 13 ILE B C 1
ATOM 3323 O O . ILE B 1 13 ? 81.642 7.191 19.342 1.00 23.02 13 ILE B O 1
ATOM 3328 N N . GLY B 1 14 ? 79.721 6.979 20.524 1.00 23.01 14 GLY B N 1
ATOM 3329 C CA . GLY B 1 14 ? 79.637 5.533 20.389 1.00 23.18 14 GLY B CA 1
ATOM 3330 C C . GLY B 1 14 ? 79.401 4.873 21.751 1.00 23.65 14 GLY B C 1
ATOM 3331 O O . GLY B 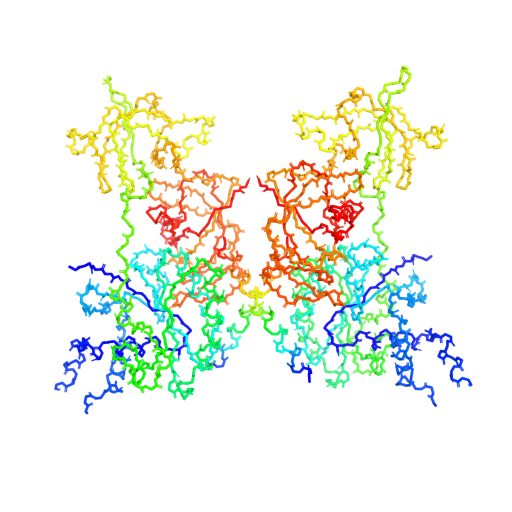1 14 ? 79.613 5.482 22.789 1.00 24.72 14 GLY B O 1
ATOM 3332 N N . HIS B 1 15 ? 78.965 3.628 21.730 1.00 23.03 15 HIS B N 1
ATOM 3333 C CA . HIS B 1 15 ? 78.616 2.867 22.914 1.00 24.42 15 HIS B CA 1
ATOM 3334 C C . HIS B 1 15 ? 79.810 2.724 23.875 1.00 25.62 15 HIS B C 1
ATOM 3335 O O . HIS B 1 15 ? 80.973 2.611 23.435 1.00 26.83 15 HIS B O 1
ATOM 3342 N N . VAL B 1 16 ? 79.537 2.739 25.187 1.00 25.62 16 VAL B N 1
ATOM 3343 C CA . VAL B 1 16 ? 80.584 2.516 26.210 1.00 25.04 16 VAL B CA 1
ATOM 3344 C C . VAL B 1 16 ? 81.326 1.220 25.851 1.00 26.33 16 VAL B C 1
ATOM 3345 O O . VAL B 1 16 ? 80.701 0.273 25.320 1.00 26.98 16 VAL B O 1
ATOM 3349 N N . ASP B 1 17 ? 82.639 1.182 26.118 1.00 25.73 17 ASP B N 1
ATOM 3350 C CA . ASP B 1 17 ? 83.488 0.020 25.792 1.00 26.76 17 ASP B CA 1
ATOM 3351 C C . ASP B 1 17 ? 83.818 -0.256 24.293 1.00 26.86 17 ASP B C 1
ATOM 3352 O O . ASP B 1 17 ? 84.589 -1.176 24.030 1.00 25.03 17 ASP B O 1
ATOM 3357 N N . HIS B 1 18 ? 83.263 0.507 23.345 1.00 24.06 18 HIS B N 1
ATOM 3358 C CA . HIS B 1 18 ? 83.532 0.223 21.936 1.00 24.75 18 HIS B CA 1
ATOM 3359 C C . HIS B 1 18 ? 84.906 0.707 21.458 1.00 23.91 18 HIS B C 1
ATOM 3360 O O . HIS B 1 18 ? 85.370 0.255 20.411 1.00 24.56 18 HIS B O 1
ATOM 3367 N N . GLY B 1 19 ? 85.526 1.621 22.213 1.00 23.56 19 GLY B N 1
ATOM 3368 C CA . GLY B 1 19 ? 86.905 2.036 21.975 1.00 23.62 19 GLY B CA 1
ATOM 3369 C C . GLY B 1 19 ? 87.212 3.520 21.842 1.00 24.63 19 GLY B C 1
ATOM 3370 O O . GLY B 1 19 ? 88.266 3.913 21.307 1.00 25.12 19 GLY B O 1
ATOM 3371 N N . LYS B 1 20 ? 86.330 4.374 22.341 1.00 24.25 20 LYS B N 1
ATOM 3372 C CA . LYS B 1 20 ? 86.603 5.806 22.247 1.00 23.54 20 LYS B CA 1
ATOM 3373 C C . LYS B 1 20 ? 87.953 6.227 22.857 1.00 24.86 20 LYS B C 1
ATOM 3374 O O . LYS B 1 20 ? 88.790 6.815 22.154 1.00 23.33 20 LYS B O 1
ATOM 3380 N N . SER B 1 21 ? 88.177 5.921 24.149 1.00 25.96 21 SER B N 1
ATOM 3381 C CA . SER B 1 21 ? 89.407 6.350 24.862 1.00 25.90 21 SER B CA 1
ATOM 3382 C C . SER B 1 21 ? 90.640 5.769 24.216 1.00 25.14 21 SER B C 1
ATOM 3383 O O . SER B 1 21 ? 91.675 6.427 24.140 1.00 23.48 21 SER B O 1
ATOM 3386 N N . THR B 1 22 ? 90.534 4.495 23.832 1.00 24.35 22 THR B N 1
ATOM 3387 C CA . THR B 1 22 ? 91.679 3.786 23.239 1.00 24.48 22 THR B CA 1
ATOM 3388 C C . THR B 1 22 ? 91.991 4.373 21.862 1.00 24.34 22 THR B C 1
ATOM 3389 O O . THR B 1 22 ? 93.147 4.479 21.489 1.00 25.56 22 THR B O 1
ATOM 3393 N N . THR B 1 23 ? 90.970 4.826 21.148 1.00 24.62 23 THR B N 1
ATOM 3394 C CA . THR B 1 23 ? 91.198 5.435 19.843 1.00 24.88 23 THR B CA 1
ATOM 3395 C C . THR B 1 23 ? 91.889 6.788 20.019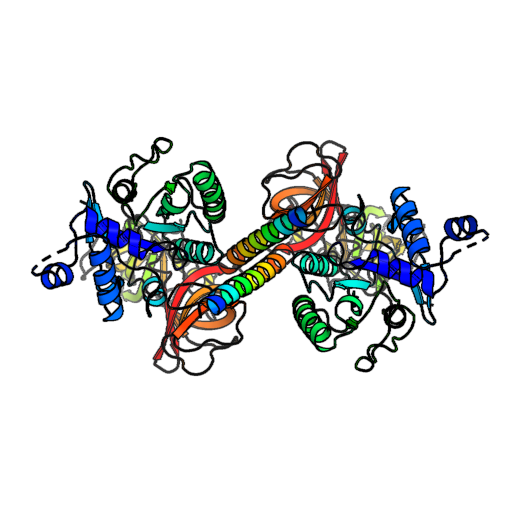 1.00 25.55 23 THR B C 1
ATOM 3396 O O . THR B 1 23 ? 92.823 7.130 19.289 1.00 26.02 23 THR B O 1
ATOM 3400 N N . ILE B 1 24 ? 91.424 7.557 20.991 1.00 25.34 24 ILE B N 1
ATOM 3401 C CA . ILE B 1 24 ? 92.051 8.860 21.297 1.00 24.91 24 ILE B CA 1
ATOM 3402 C C . ILE B 1 24 ? 93.503 8.640 21.725 1.00 25.27 24 ILE B C 1
ATOM 3403 O O . ILE B 1 24 ? 94.426 9.236 21.164 1.00 25.54 24 ILE B O 1
ATOM 3408 N N . GLY B 1 25 ? 93.698 7.766 22.721 1.00 25.83 25 GLY B N 1
ATOM 3409 C CA . GLY B 1 25 ? 95.027 7.363 23.144 1.00 25.44 25 GLY B CA 1
ATOM 3410 C C . GLY B 1 25 ? 95.944 6.892 22.000 1.00 26.22 25 GLY B C 1
ATOM 3411 O O . GLY B 1 25 ? 97.147 7.202 21.976 1.00 25.26 25 GLY B O 1
ATOM 3412 N N . ARG B 1 26 ? 95.394 6.123 21.060 1.00 26.16 26 ARG B N 1
ATOM 3413 C CA . ARG B 1 26 ? 96.212 5.638 19.958 1.00 26.37 26 ARG B CA 1
ATOM 3414 C C . ARG B 1 26 ? 96.590 6.779 19.016 1.00 26.57 26 ARG B C 1
ATOM 3415 O O . ARG B 1 26 ? 97.737 6.838 18.576 1.00 25.92 26 ARG B O 1
ATOM 3423 N N . LEU B 1 27 ? 95.669 7.711 18.767 1.00 26.22 27 LEU B N 1
ATOM 3424 C CA . LEU B 1 27 ? 96.012 8.950 18.034 1.00 26.17 27 LEU B CA 1
ATOM 3425 C C . LEU B 1 27 ? 97.188 9.718 18.687 1.00 26.72 27 LEU B C 1
ATOM 3426 O O . LEU B 1 27 ? 98.124 10.122 18.015 1.00 27.03 27 LEU B O 1
ATOM 3431 N N . LEU B 1 28 ? 97.106 9.940 19.992 1.00 27.33 28 LEU B N 1
ATOM 3432 C CA . LEU B 1 28 ? 98.162 10.625 20.743 1.00 28.67 28 LEU B CA 1
ATOM 3433 C C . LEU B 1 28 ? 99.493 9.883 20.655 1.00 29.01 28 LEU B C 1
ATOM 3434 O O . LEU B 1 28 ? 100.539 10.480 20.335 1.00 29.87 28 LEU B O 1
ATOM 3439 N N . TYR B 1 29 ? 99.450 8.581 20.948 1.00 28.45 29 TYR B N 1
ATOM 3440 C CA . TYR B 1 29 ? 100.640 7.726 20.961 1.00 28.62 29 TYR B CA 1
ATOM 3441 C C . TYR B 1 29 ? 101.340 7.659 19.604 1.00 29.62 29 TYR B C 1
ATOM 3442 O O . TYR B 1 29 ? 102.530 7.952 19.498 1.00 30.41 29 TYR B O 1
ATOM 3451 N N . ASP B 1 30 ? 100.608 7.310 18.556 1.00 29.93 30 ASP B N 1
ATOM 3452 C CA . ASP B 1 30 ? 101.231 7.153 17.245 1.00 31.73 30 ASP B CA 1
ATOM 3453 C C . ASP B 1 30 ? 101.624 8.476 16.597 1.00 32.08 30 ASP B C 1
ATOM 3454 O O . ASP B 1 30 ? 102.475 8.485 15.736 1.00 33.43 30 ASP B O 1
ATOM 3459 N N . THR B 1 31 ? 101.040 9.594 17.006 1.00 31.21 31 THR B N 1
ATOM 3460 C CA . THR B 1 31 ? 101.599 10.873 16.542 1.00 31.38 31 THR B CA 1
ATOM 3461 C C . THR B 1 31 ? 102.649 11.393 17.508 1.00 32.79 31 THR B C 1
ATOM 3462 O O . THR B 1 31 ? 103.293 12.411 17.257 1.00 34.86 31 THR B O 1
ATOM 3466 N N . GLY B 1 32 ? 102.808 10.738 18.645 1.00 32.45 32 GLY B N 1
ATOM 3467 C CA . GLY B 1 32 ? 103.761 11.268 19.619 1.00 33.89 32 GLY B CA 1
ATOM 3468 C C . GLY B 1 32 ? 103.328 12.522 20.374 1.00 32.37 32 GLY B C 1
ATOM 3469 O O . GLY B 1 32 ? 104.150 13.115 21.035 1.00 33.12 32 GLY B O 1
ATOM 3470 N N . ASN B 1 33 ? 102.059 12.928 20.280 1.00 32.04 33 ASN B N 1
ATOM 3471 C CA . ASN B 1 33 ? 101.504 14.007 21.105 1.00 34.32 33 ASN B CA 1
ATOM 3472 C C . ASN B 1 33 ? 101.088 13.483 22.484 1.00 35.14 33 ASN B C 1
ATOM 3473 O O . ASN B 1 33 ? 99.906 13.408 22.816 1.00 36.15 33 ASN B O 1
ATOM 3478 N N . ILE B 1 34 ? 102.057 13.111 23.292 1.00 35.98 34 ILE B N 1
ATOM 3479 C CA . ILE B 1 34 ? 101.744 12.546 24.594 1.00 34.85 34 ILE B CA 1
ATOM 3480 C C . ILE B 1 34 ? 101.857 13.667 25.632 1.00 32.59 34 ILE B C 1
ATOM 3481 O O . ILE B 1 34 ? 102.754 14.486 25.541 1.00 31.33 34 ILE B O 1
ATOM 3486 N N . PRO B 1 35 ? 100.922 13.741 26.598 1.00 32.18 35 PRO B N 1
ATOM 3487 C CA . PRO B 1 35 ? 101.021 14.817 27.604 1.00 31.96 35 PRO B CA 1
ATOM 3488 C C . PRO B 1 35 ? 102.383 14.868 28.293 1.00 33.35 35 PRO B C 1
ATOM 3489 O O . PRO B 1 35 ? 103.064 13.841 28.465 1.00 33.49 35 PRO B O 1
ATOM 3493 N N . GLU B 1 36 ? 102.792 16.071 28.648 1.00 33.94 36 GLU B N 1
ATOM 3494 C CA . GLU B 1 36 ? 104.113 16.262 29.212 1.00 37.03 36 GLU B CA 1
ATOM 3495 C C . GLU B 1 36 ? 104.292 15.586 30.575 1.00 35.44 36 GLU B C 1
ATOM 3496 O O . GLU B 1 36 ? 105.377 15.125 30.877 1.00 34.48 36 GLU B O 1
ATOM 3502 N N . THR B 1 37 ? 103.233 15.453 31.366 1.00 35.30 37 THR B N 1
ATOM 3503 C CA . THR B 1 37 ? 103.392 14.769 32.683 1.00 35.65 37 THR B CA 1
ATOM 3504 C C . THR B 1 37 ? 103.698 13.268 32.482 1.00 34.27 37 THR B C 1
ATOM 3505 O O . THR B 1 37 ? 104.532 12.692 33.185 1.00 33.58 37 THR B O 1
ATOM 3509 N N . ILE B 1 38 ? 103.092 12.671 31.455 1.00 31.96 38 ILE B N 1
ATOM 3510 C CA . ILE B 1 38 ? 103.398 11.275 31.092 1.00 31.64 38 ILE B CA 1
ATOM 3511 C C . ILE B 1 38 ? 104.845 11.108 30.591 1.00 33.79 38 ILE B C 1
ATOM 3512 O O . ILE B 1 38 ? 105.556 10.183 30.993 1.00 34.97 38 ILE B O 1
ATOM 3517 N N . ILE B 1 39 ? 105.291 12.023 29.733 1.00 35.32 39 ILE B N 1
ATOM 3518 C CA . ILE B 1 39 ? 106.689 12.038 29.298 1.00 36.67 39 ILE B CA 1
ATOM 3519 C C . ILE B 1 39 ? 107.640 12.143 30.475 1.00 40.06 39 ILE B C 1
ATOM 3520 O O . ILE B 1 39 ? 108.637 11.399 30.544 1.00 41.01 39 ILE B O 1
ATOM 3525 N N . LYS B 1 40 ? 107.329 13.059 31.398 1.00 42.08 40 LYS B N 1
ATOM 3526 C CA . LYS B 1 40 ? 108.162 13.251 32.600 1.00 48.45 40 LYS B CA 1
ATOM 3527 C C . LYS B 1 40 ? 108.197 11.947 33.407 1.00 49.11 40 LYS B C 1
ATOM 3528 O O . LYS B 1 40 ? 109.256 11.494 33.784 1.00 48.67 40 LYS B O 1
ATOM 3534 N N . LYS B 1 41 ? 107.016 11.350 33.600 1.00 51.80 41 LYS B N 1
ATOM 3535 C CA . LYS B 1 41 ? 106.839 10.116 34.342 1.00 53.62 41 LYS B CA 1
ATOM 3536 C C . LYS B 1 41 ? 107.709 9.030 33.745 1.00 53.12 41 LYS B C 1
ATOM 3537 O O . LYS B 1 41 ? 108.338 8.281 34.480 1.00 52.01 41 LYS B O 1
ATOM 3543 N N . PHE B 1 42 ? 107.804 8.983 32.420 1.00 51.41 42 PHE B N 1
ATOM 3544 C CA . PHE B 1 42 ? 108.697 8.023 31.813 1.00 53.64 42 PHE B CA 1
ATOM 3545 C C . PHE B 1 42 ? 110.218 8.214 32.054 1.00 57.30 42 PHE B C 1
ATOM 3546 O O . PHE B 1 42 ? 110.953 7.227 32.198 1.00 58.37 42 PHE B O 1
ATOM 3554 N N . GLU B 1 43 ? 110.672 9.465 32.119 1.00 55.68 43 GLU B N 1
ATOM 3555 C CA . GLU B 1 43 ? 112.092 9.793 32.278 1.00 56.96 43 GLU B CA 1
ATOM 3556 C C . GLU B 1 43 ? 112.738 9.368 33.628 1.00 57.10 43 GLU B C 1
ATOM 3557 O O . GLU B 1 43 ? 112.052 9.217 34.651 1.00 58.33 43 GLU B O 1
ATOM 3563 N N . SER B 1 51 ? 109.161 0.308 30.471 1.00 72.88 51 SER B N 1
ATOM 3564 C CA . SER B 1 51 ? 108.996 0.198 29.010 1.00 74.14 51 SER B CA 1
ATOM 3565 C C . SER B 1 51 ? 107.879 1.117 28.439 1.00 70.20 51 SER B C 1
ATOM 3566 O O . SER B 1 51 ? 106.784 1.188 29.018 1.00 65.09 51 SER B O 1
ATOM 3569 N N . PHE B 1 52 ? 108.157 1.797 27.311 1.00 64.81 52 PHE B N 1
ATOM 3570 C CA . PHE B 1 52 ? 107.230 2.803 26.719 1.00 60.74 52 PHE B CA 1
ATOM 3571 C C . PHE B 1 52 ? 106.182 2.174 25.773 1.00 56.87 52 PHE B C 1
ATOM 3572 O O . PHE B 1 52 ? 106.049 2.571 24.610 1.00 58.11 52 PHE B O 1
ATOM 3580 N N . LYS B 1 53 ? 105.432 1.206 26.299 1.00 55.49 53 LYS B N 1
ATOM 3581 C CA . LYS B 1 53 ? 104.404 0.472 25.548 1.00 50.98 53 LYS B CA 1
ATOM 3582 C C . LYS B 1 53 ? 103.110 1.246 25.508 1.00 46.15 53 LYS B C 1
ATOM 3583 O O . LYS B 1 53 ? 102.798 2.029 26.426 1.00 44.35 53 LYS B O 1
ATOM 3589 N N . PHE B 1 54 ? 102.323 0.998 24.464 1.00 41.84 54 PHE B N 1
ATOM 3590 C CA . PHE B 1 54 ? 101.013 1.616 24.361 1.00 35.24 54 PHE B CA 1
ATOM 3591 C C . PHE B 1 54 ? 100.141 1.333 25.599 1.00 34.19 54 PHE B C 1
ATOM 3592 O O . PHE B 1 54 ? 99.472 2.224 26.093 1.00 32.58 54 PHE B O 1
ATOM 3600 N N . ALA B 1 55 ? 100.164 0.096 26.096 1.00 34.04 55 ALA B N 1
ATOM 3601 C CA . ALA B 1 55 ? 99.384 -0.278 27.297 1.00 34.79 55 ALA B CA 1
ATOM 3602 C C . ALA B 1 55 ? 99.713 0.612 28.486 1.00 33.33 55 ALA B C 1
ATOM 3603 O O . ALA B 1 55 ? 98.825 1.020 29.225 1.00 33.19 55 ALA B O 1
ATOM 3605 N N . TRP B 1 56 ? 101.002 0.884 28.658 1.00 34.34 56 TRP B N 1
ATOM 3606 C CA . TRP B 1 56 ? 101.466 1.697 29.776 1.00 35.76 56 TRP B CA 1
ATOM 3607 C C . TRP B 1 56 ? 100.948 3.133 29.613 1.00 33.51 56 TRP B C 1
ATOM 3608 O O . TRP B 1 56 ? 100.485 3.751 30.568 1.00 33.98 56 TRP B O 1
ATOM 3619 N N . VAL B 1 57 ? 100.997 3.644 28.388 1.00 32.01 57 VAL B N 1
ATOM 3620 C CA . VAL B 1 57 ? 100.522 4.997 28.117 1.00 31.28 57 VAL B CA 1
ATOM 3621 C C . VAL B 1 57 ? 99.033 5.078 28.341 1.00 30.34 57 VAL B C 1
ATOM 3622 O O . VAL B 1 57 ? 98.553 6.027 28.960 1.00 30.88 57 VAL B O 1
ATOM 3626 N N . MET B 1 58 ? 98.304 4.069 27.887 1.00 31.63 58 MET B N 1
ATOM 3627 C CA . MET B 1 58 ? 96.851 4.039 28.141 1.00 32.26 58 MET B CA 1
ATOM 3628 C C . MET B 1 58 ? 96.535 4.070 29.643 1.00 31.63 58 MET B C 1
ATOM 3629 O O . MET B 1 58 ? 95.673 4.830 30.076 1.00 30.44 58 MET B O 1
ATOM 3634 N N . ASP B 1 59 ? 97.239 3.253 30.422 1.00 31.97 59 ASP B N 1
ATOM 3635 C CA . ASP B 1 59 ? 97.135 3.292 31.885 1.00 33.75 59 ASP B CA 1
ATOM 3636 C C . ASP B 1 59 ? 97.351 4.727 32.410 1.00 33.25 59 ASP B C 1
ATOM 3637 O O . ASP B 1 59 ? 96.560 5.226 33.209 1.00 31.46 59 ASP B O 1
ATOM 3642 N N . ARG B 1 60 ? 98.409 5.387 31.936 1.00 31.98 60 ARG B N 1
ATOM 3643 C CA . ARG B 1 60 ? 98.676 6.730 32.419 1.00 32.88 60 ARG B CA 1
ATOM 3644 C C . ARG B 1 60 ? 97.646 7.742 31.969 1.00 31.05 60 ARG B C 1
ATOM 3645 O O . ARG B 1 60 ? 97.415 8.687 32.704 1.00 31.33 60 ARG B O 1
ATOM 3653 N N . LEU B 1 61 ? 97.033 7.566 30.789 1.00 29.99 61 LEU B N 1
ATOM 3654 C CA . LEU B 1 61 ? 95.941 8.467 30.372 1.00 30.25 61 LEU B CA 1
ATOM 3655 C C . LEU B 1 61 ? 94.728 8.235 31.252 1.00 31.65 61 LEU B C 1
ATOM 3656 O O . LEU B 1 61 ? 94.010 9.173 31.595 1.00 29.24 61 LEU B O 1
ATOM 3661 N N . LYS B 1 62 ? 94.480 6.962 31.563 1.00 34.23 62 LYS B N 1
ATOM 3662 C CA . LYS B 1 62 ? 93.378 6.568 32.431 1.00 38.95 62 LYS B CA 1
ATOM 3663 C C . LYS B 1 62 ? 93.526 7.277 33.794 1.00 36.66 62 LYS B C 1
ATOM 3664 O O . LYS B 1 62 ? 92.571 7.905 34.272 1.00 34.76 62 LYS B O 1
ATOM 3670 N N . GLU B 1 63 ? 94.734 7.218 34.375 1.00 36.14 63 GLU B N 1
ATOM 3671 C CA . GLU B 1 63 ? 95.036 7.896 35.650 1.00 38.49 63 GLU B CA 1
ATOM 3672 C C . GLU B 1 63 ? 94.774 9.390 35.588 1.00 36.45 63 GLU B C 1
ATOM 3673 O O . GLU B 1 63 ? 94.255 9.989 36.535 1.00 34.00 63 GLU B O 1
ATOM 3679 N N . GLU B 1 64 ? 95.135 9.991 34.457 1.00 35.66 64 GLU B N 1
ATOM 3680 C CA . GLU B 1 64 ? 94.889 11.416 34.297 1.00 37.02 64 GLU B CA 1
ATOM 3681 C C . GLU B 1 64 ? 93.416 11.788 34.336 1.00 34.92 64 GLU B C 1
ATOM 3682 O O . GLU B 1 64 ? 93.051 12.822 34.910 1.00 33.58 64 GLU B O 1
ATOM 3688 N N . ARG B 1 65 ? 92.589 10.930 33.746 1.00 33.38 65 ARG B N 1
ATOM 3689 C CA . ARG B 1 65 ? 91.149 11.124 33.744 1.00 37.21 65 ARG B CA 1
ATOM 3690 C C . ARG B 1 65 ? 90.663 11.014 35.174 1.00 35.15 65 ARG B C 1
ATOM 3691 O O . ARG B 1 65 ? 89.963 11.875 35.636 1.00 32.88 65 ARG B O 1
ATOM 3699 N N . GLU B 1 66 ? 91.118 9.989 35.881 1.00 37.81 66 GLU B N 1
ATOM 3700 C CA . GLU B 1 66 ? 90.844 9.845 37.322 1.00 38.99 66 GLU B CA 1
ATOM 3701 C C . GLU B 1 66 ? 91.241 11.095 38.096 1.00 38.16 66 GLU B C 1
ATOM 3702 O O . GLU B 1 66 ? 90.577 11.445 39.047 1.00 36.32 66 GLU B O 1
ATOM 3708 N N . ARG B 1 67 ? 92.305 11.780 37.681 1.00 37.21 67 ARG B N 1
ATOM 3709 C CA . ARG B 1 67 ? 92.691 13.029 38.374 1.00 38.41 67 ARG B CA 1
ATOM 3710 C C . ARG B 1 67 ? 91.888 14.236 37.914 1.00 37.74 67 ARG B C 1
ATOM 3711 O O . ARG B 1 67 ? 92.309 15.377 38.104 1.00 39.09 67 ARG B O 1
ATOM 3719 N N . GLY B 1 68 ? 90.739 13.990 37.300 1.00 36.61 68 GLY B N 1
ATOM 3720 C CA . GLY B 1 68 ? 89.875 15.076 36.854 1.00 36.26 68 GLY B CA 1
ATOM 3721 C C . GLY B 1 68 ? 90.348 15.763 35.577 1.00 35.47 68 GLY B C 1
ATOM 3722 O O . GLY B 1 68 ? 89.735 16.718 35.125 1.00 35.74 68 GLY B O 1
ATOM 3723 N N . ILE B 1 69 ? 91.427 15.286 34.979 1.00 34.19 69 ILE B N 1
ATOM 3724 C CA . ILE B 1 69 ? 91.795 15.789 33.654 1.00 34.95 69 ILE B CA 1
ATOM 3725 C C . ILE B 1 69 ? 90.953 15.035 32.604 1.00 35.28 69 ILE B C 1
ATOM 3726 O O . ILE B 1 69 ? 91.378 14.058 31.996 1.00 34.21 69 ILE B O 1
ATOM 3731 N N . THR B 1 70 ? 89.710 15.469 32.451 1.00 34.48 70 THR B N 1
ATOM 3732 C CA . THR B 1 70 ? 88.796 14.799 31.569 1.00 33.64 70 THR B CA 1
ATOM 3733 C C . THR B 1 70 ? 89.068 15.339 30.172 1.00 33.78 70 THR B C 1
ATOM 3734 O O . THR B 1 70 ? 89.868 16.276 29.978 1.00 29.85 70 THR B O 1
ATOM 3738 N N . ILE B 1 71 ? 88.393 14.727 29.203 1.00 34.87 71 ILE B N 1
ATOM 3739 C CA . ILE B 1 71 ? 88.654 14.992 27.794 1.00 35.46 71 ILE B CA 1
ATOM 3740 C C . ILE B 1 71 ? 88.443 16.466 27.462 1.00 33.97 71 ILE B C 1
ATOM 3741 O O . ILE B 1 71 ? 89.298 17.080 26.806 1.00 34.55 71 ILE B O 1
ATOM 3746 N N . ASP B 1 72 ? 87.362 17.047 27.997 1.00 33.41 72 ASP B N 1
ATOM 3747 C CA . ASP B 1 72 ? 87.105 18.482 27.838 1.00 33.56 72 ASP B CA 1
ATOM 3748 C C . ASP B 1 72 ? 88.129 19.343 28.565 1.00 35.60 72 ASP B C 1
ATOM 3749 O O . ASP B 1 72 ? 88.322 20.488 28.187 1.00 39.02 72 ASP B O 1
ATOM 3754 N N . VAL B 1 73 ? 88.753 18.834 29.629 1.00 35.13 73 VAL B N 1
ATOM 3755 C CA . VAL B 1 73 ? 89.844 19.586 30.275 1.00 34.85 73 VAL B CA 1
ATOM 3756 C C . VAL B 1 73 ? 91.178 19.476 29.484 1.00 34.85 73 VAL B C 1
ATOM 3757 O O . VAL B 1 73 ? 91.856 20.462 29.307 1.00 35.23 73 VAL B O 1
ATOM 3761 N N . ALA B 1 74 ? 91.543 18.300 28.992 1.00 33.51 74 ALA B N 1
ATOM 3762 C CA . ALA B 1 74 ? 92.739 18.193 28.166 1.00 37.60 74 ALA B CA 1
ATOM 3763 C C . ALA B 1 74 ? 92.671 19.126 26.955 1.00 39.80 74 ALA B C 1
ATOM 3764 O O . ALA B 1 74 ? 93.662 19.778 26.606 1.00 39.11 74 ALA B O 1
ATOM 3766 N N . HIS B 1 75 ? 91.503 19.165 26.306 1.00 44.43 75 HIS B N 1
ATOM 3767 C CA . HIS B 1 75 ? 91.349 19.826 25.000 1.00 48.33 75 HIS B CA 1
ATOM 3768 C C . HIS B 1 75 ? 92.545 19.507 24.073 1.00 48.60 75 HIS B C 1
ATOM 3769 O O . HIS B 1 75 ? 93.065 20.395 23.382 1.00 49.02 75 HIS B O 1
ATOM 3776 N N . THR B 1 76 ? 92.978 18.241 24.073 1.00 44.84 76 THR B N 1
ATOM 3777 C CA . THR B 1 76 ? 94.146 17.809 23.308 1.00 42.56 76 THR B CA 1
ATOM 3778 C C . THR B 1 76 ? 94.102 18.270 21.829 1.00 39.84 76 THR B C 1
ATOM 3779 O O . THR B 1 76 ? 93.091 18.133 21.127 1.00 35.85 76 THR B O 1
ATOM 3783 N N . LYS B 1 77 ? 95.178 18.900 21.387 1.00 42.81 77 LYS B N 1
ATOM 3784 C CA . LYS B 1 77 ? 95.230 19.416 20.034 1.00 45.43 77 LYS B CA 1
ATOM 3785 C C . LYS B 1 77 ? 96.396 18.815 19.276 1.00 44.51 77 LYS B C 1
ATOM 3786 O O . LYS B 1 77 ? 97.472 18.661 19.818 1.00 43.21 77 LYS B O 1
ATOM 3792 N N . PHE B 1 78 ? 96.158 18.401 18.039 1.00 41.38 78 PHE B N 1
ATOM 3793 C CA . PHE B 1 78 ? 97.275 18.036 17.198 1.00 40.23 78 PHE B CA 1
ATOM 3794 C C . PHE B 1 78 ? 97.100 18.580 15.782 1.00 38.96 78 PHE B C 1
ATOM 3795 O O . PHE B 1 78 ? 95.989 18.961 15.379 1.00 35.34 78 PHE B O 1
ATOM 3803 N N . GLU B 1 79 ? 98.212 18.633 15.056 1.00 38.79 79 GLU B N 1
ATOM 3804 C CA . GLU B 1 79 ? 98.282 19.244 13.720 1.00 42.13 79 GLU B CA 1
ATOM 3805 C C . GLU B 1 79 ? 98.424 18.152 12.641 1.00 41.15 79 GLU B C 1
ATOM 3806 O O . GLU B 1 79 ? 99.113 17.146 12.849 1.00 38.73 79 GLU B O 1
ATOM 3812 N N . THR B 1 80 ? 97.739 18.351 11.517 1.00 38.73 80 THR B N 1
ATOM 3813 C CA . THR B 1 80 ? 97.844 17.466 10.363 1.00 37.39 80 THR B CA 1
ATOM 3814 C C . THR B 1 80 ? 98.178 18.354 9.189 1.00 38.62 80 THR B C 1
ATOM 3815 O O . THR B 1 80 ? 98.234 19.585 9.339 1.00 39.59 80 THR B O 1
ATOM 3819 N N . PRO B 1 81 ? 98.388 17.761 8.002 1.00 39.40 81 PRO B N 1
ATOM 3820 C CA . PRO B 1 81 ? 98.922 18.652 6.965 1.00 39.37 81 PRO B CA 1
ATOM 3821 C C . PRO B 1 81 ? 98.001 19.851 6.609 1.00 40.72 81 PRO B C 1
ATOM 3822 O O . PRO B 1 81 ? 98.496 20.895 6.200 1.00 43.21 81 PRO B O 1
ATOM 3826 N N . HIS B 1 82 ? 96.689 19.736 6.798 1.00 39.82 82 HIS B N 1
ATOM 3827 C CA . HIS B 1 82 ? 95.783 20.837 6.448 1.00 39.51 82 HIS B CA 1
ATOM 3828 C C . HIS B 1 82 ? 94.895 21.354 7.584 1.00 39.13 82 HIS B C 1
ATOM 3829 O O . HIS B 1 82 ? 94.043 22.207 7.361 1.00 40.15 82 HIS B O 1
ATOM 3836 N N . ARG B 1 83 ? 95.076 20.835 8.791 1.00 37.61 83 ARG B N 1
ATOM 3837 C CA . ARG B 1 83 ? 94.195 21.191 9.915 1.00 37.97 83 ARG B CA 1
ATOM 3838 C C . ARG B 1 83 ? 94.944 21.237 11.236 1.00 36.72 83 ARG B C 1
ATOM 3839 O O . ARG B 1 83 ? 95.989 20.603 11.401 1.00 35.89 83 ARG B O 1
ATOM 3847 N N . TYR B 1 84 ? 94.379 22.009 12.158 1.00 37.85 84 TYR B N 1
ATOM 3848 C CA . TYR B 1 84 ? 94.607 21.858 13.590 1.00 38.45 84 TYR B CA 1
ATOM 3849 C C . TYR B 1 84 ? 93.384 21.163 14.145 1.00 34.93 84 TYR B C 1
ATOM 3850 O O . TYR B 1 84 ? 92.247 21.623 13.962 1.00 34.57 84 TYR B O 1
ATOM 3859 N N . ILE B 1 85 ? 93.614 20.034 14.785 1.00 33.25 85 ILE B N 1
ATOM 3860 C CA . ILE B 1 85 ? 92.526 19.304 15.391 1.00 32.43 85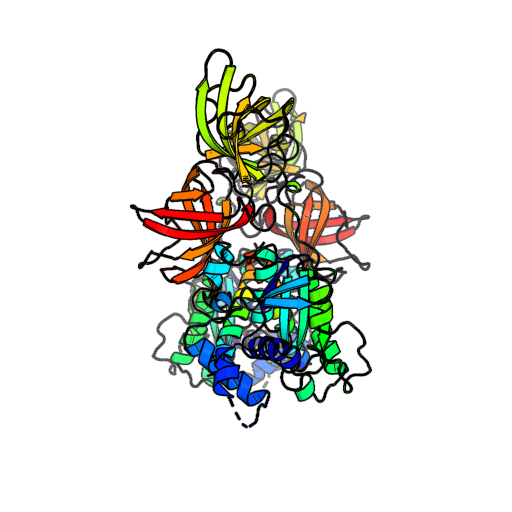 ILE B CA 1
ATOM 3861 C C . ILE B 1 85 ? 92.528 19.361 16.897 1.00 32.14 85 ILE B C 1
ATOM 3862 O O . ILE B 1 85 ? 93.515 19.011 17.552 1.00 34.78 85 ILE B O 1
ATOM 3867 N N . THR B 1 86 ? 91.395 19.808 17.432 1.00 31.44 86 THR B N 1
ATOM 3868 C CA . THR B 1 86 ? 91.148 19.785 18.871 1.00 29.83 86 THR B CA 1
ATOM 3869 C C . THR B 1 86 ? 90.049 18.774 19.152 1.00 28.27 86 THR B C 1
ATOM 3870 O O . THR B 1 86 ? 88.993 18.845 18.550 1.00 27.77 86 THR B O 1
ATOM 3874 N N . ILE B 1 87 ? 90.341 17.837 20.051 1.00 27.99 87 ILE B N 1
ATOM 3875 C CA . ILE B 1 87 ? 89.365 16.902 20.592 1.00 27.54 87 ILE B CA 1
ATOM 3876 C C . ILE B 1 87 ? 88.712 17.606 21.748 1.00 27.84 87 ILE B C 1
ATOM 3877 O O . ILE B 1 87 ? 89.315 17.757 22.793 1.00 28.74 87 ILE B O 1
ATOM 3882 N N . ILE B 1 88 ? 87.478 18.041 21.542 1.00 29.02 88 ILE B N 1
ATOM 3883 C CA . ILE B 1 88 ? 86.830 18.989 22.428 1.00 29.37 88 ILE B CA 1
ATOM 3884 C C . ILE B 1 88 ? 86.066 18.242 23.547 1.00 30.77 88 ILE B C 1
ATOM 3885 O O . ILE B 1 88 ? 85.927 18.757 24.654 1.00 29.56 88 ILE B O 1
ATOM 3890 N N . ASP B 1 89 ? 85.587 17.026 23.273 1.00 29.48 89 ASP B N 1
ATOM 3891 C CA . ASP B 1 89 ? 84.783 16.347 24.290 1.00 32.07 89 ASP B CA 1
ATOM 3892 C C . ASP B 1 89 ? 84.509 14.907 23.936 1.00 31.80 89 ASP B C 1
ATOM 3893 O O . ASP B 1 89 ? 84.751 14.493 22.799 1.00 31.45 89 ASP B O 1
ATOM 3898 N N . ALA B 1 90 ? 83.998 14.157 24.917 1.00 29.95 90 ALA B N 1
ATOM 3899 C CA . ALA B 1 90 ? 83.531 12.769 24.733 1.00 29.22 90 ALA B CA 1
ATOM 3900 C C . ALA B 1 90 ? 82.609 12.383 25.907 1.00 28.74 90 ALA B C 1
ATOM 3901 O O . ALA B 1 90 ? 82.669 12.988 26.979 1.00 29.63 90 ALA B O 1
ATOM 3903 N N . PRO B 1 91 ? 81.721 11.419 25.696 1.00 28.05 91 PRO B N 1
ATOM 3904 C CA . PRO B 1 91 ? 80.861 10.973 26.782 1.00 29.51 91 PRO B CA 1
ATOM 3905 C C . PRO B 1 91 ? 81.705 10.339 27.885 1.00 30.42 91 PRO B C 1
ATOM 3906 O O . PRO B 1 91 ? 82.811 9.882 27.620 1.00 31.16 91 PRO B O 1
ATOM 3910 N N . GLY B 1 92 ? 81.167 10.273 29.093 1.00 30.91 92 GLY B N 1
ATOM 3911 C CA . GLY B 1 92 ? 81.844 9.565 30.166 1.00 31.28 92 GLY B CA 1
ATOM 3912 C C . GLY B 1 92 ? 82.378 10.480 31.232 1.00 33.65 92 GLY B C 1
ATOM 3913 O O . GLY B 1 92 ? 83.271 10.093 31.961 1.00 36.34 92 GLY B O 1
ATOM 3914 N N . HIS B 1 93 ? 81.859 11.700 31.326 1.00 32.39 93 HIS B N 1
ATOM 3915 C CA . HIS B 1 93 ? 82.254 12.574 32.428 1.00 34.01 93 HIS B CA 1
ATOM 3916 C C . HIS B 1 93 ? 81.084 13.458 32.812 1.00 34.06 93 HIS B C 1
ATOM 3917 O O . HIS B 1 93 ? 80.215 13.736 31.985 1.00 31.47 93 HIS B O 1
ATOM 3924 N N . ARG B 1 94 ? 81.087 13.904 34.057 1.00 34.51 94 ARG B N 1
ATOM 3925 C CA . ARG B 1 94 ? 79.966 14.630 34.645 1.00 37.57 94 ARG B CA 1
ATOM 3926 C C . ARG B 1 94 ? 79.255 15.577 33.672 1.00 35.29 94 ARG B C 1
ATOM 3927 O O . ARG B 1 94 ? 78.042 15.432 33.443 1.00 34.81 94 ARG B O 1
ATOM 3935 N N . ASP B 1 95 ? 80.005 16.517 33.089 1.00 34.22 95 ASP B N 1
ATOM 3936 C CA . ASP B 1 95 ? 79.402 17.662 32.364 1.00 33.73 95 ASP B CA 1
ATOM 3937 C C . ASP B 1 95 ? 79.313 17.541 30.855 1.00 31.13 95 ASP B C 1
ATOM 3938 O O . ASP B 1 95 ? 79.175 18.551 30.145 1.00 30.52 95 ASP B O 1
ATOM 3943 N N . PHE B 1 96 ? 79.390 16.324 30.355 1.00 28.01 96 PHE B N 1
ATOM 3944 C CA . PHE B 1 96 ? 79.387 16.138 28.910 1.00 28.14 96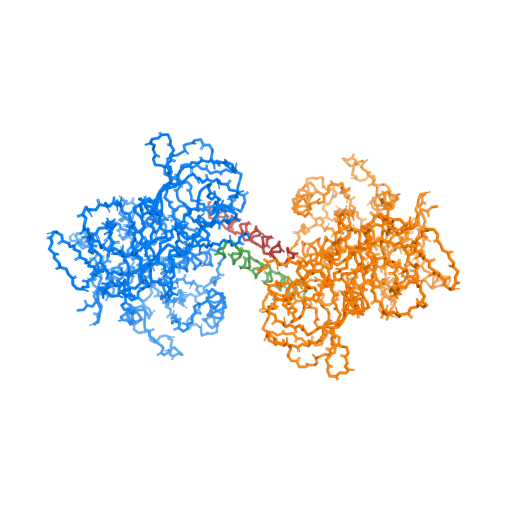 PHE B CA 1
ATOM 3945 C C . PHE B 1 96 ? 78.109 16.726 28.284 1.00 27.82 96 PHE B C 1
ATOM 3946 O O . PHE B 1 96 ? 78.189 17.510 27.353 1.00 27.71 96 PHE B O 1
ATOM 3954 N N . VAL B 1 97 ? 76.940 16.363 28.801 1.00 27.02 97 VAL B N 1
ATOM 3955 C CA . VAL B 1 97 ? 75.709 16.824 28.162 1.00 26.97 97 VAL B CA 1
ATOM 3956 C C . VAL B 1 97 ? 75.583 18.353 28.305 1.00 27.60 97 VAL B C 1
ATOM 3957 O O . VAL B 1 97 ? 75.255 19.056 27.321 1.00 24.77 97 VAL B O 1
ATOM 3961 N N . LYS B 1 98 ? 75.886 18.844 29.512 1.00 27.85 98 LYS B N 1
ATOM 3962 C CA . LYS B 1 98 ? 75.906 20.274 29.813 1.00 29.69 98 LYS B CA 1
ATOM 3963 C C . LYS B 1 98 ? 76.765 21.002 28.809 1.00 30.15 98 LYS B C 1
ATOM 3964 O O . LYS B 1 98 ? 76.305 21.964 28.205 1.00 33.24 98 LYS B O 1
ATOM 3970 N N . ASN B 1 99 ? 78.002 20.533 28.623 1.00 31.44 99 ASN B N 1
ATOM 3971 C CA . ASN B 1 99 ? 78.937 21.197 27.726 1.00 31.84 99 ASN B CA 1
ATOM 3972 C C . ASN B 1 99 ? 78.321 21.316 26.338 1.00 33.33 99 ASN B C 1
ATOM 3973 O O . ASN B 1 99 ? 78.349 22.388 25.748 1.00 34.87 99 ASN B O 1
ATOM 3978 N N . MET B 1 100 ? 77.748 20.219 25.848 1.00 29.26 100 MET B N 1
ATOM 3979 C CA . MET B 1 100 ? 77.206 20.172 24.525 1.00 29.25 100 MET B CA 1
ATOM 3980 C C . MET B 1 100 ? 75.989 21.129 24.396 1.00 29.36 100 MET B C 1
ATOM 3981 O O . MET B 1 100 ? 75.865 21.883 23.407 1.00 25.50 100 MET B O 1
ATOM 3986 N N . ILE B 1 101 ? 75.146 21.119 25.430 1.00 28.18 101 ILE B N 1
ATOM 3987 C CA . ILE B 1 101 ? 73.942 21.921 25.470 1.00 29.30 101 ILE B CA 1
ATOM 3988 C C . ILE B 1 101 ? 74.255 23.401 25.512 1.00 29.83 101 ILE B C 1
ATOM 3989 O O . ILE B 1 101 ? 73.678 24.155 24.767 1.00 33.63 101 ILE B O 1
ATOM 3994 N N . THR B 1 102 ? 75.116 23.823 26.421 1.00 31.34 102 THR B N 1
ATOM 3995 C CA . THR B 1 102 ? 75.394 25.243 26.568 1.00 34.60 102 THR B CA 1
ATOM 3996 C C . THR B 1 102 ? 76.278 25.753 25.432 1.00 36.41 102 THR B C 1
ATOM 3997 O O . THR B 1 102 ? 76.511 26.942 25.340 1.00 37.71 102 THR B O 1
ATOM 4001 N N . GLY B 1 103 ? 76.805 24.860 24.594 1.00 34.42 103 GLY B N 1
ATOM 4002 C CA . GLY B 1 103 ? 77.754 25.280 23.576 1.00 34.96 103 GLY B CA 1
ATOM 4003 C C . GLY B 1 103 ? 79.175 25.558 24.056 1.00 35.21 103 GLY B C 1
ATOM 4004 O O . GLY B 1 103 ? 79.992 26.076 23.293 1.00 36.00 103 GLY B O 1
ATOM 4005 N N . ALA B 1 104 ? 79.478 25.222 25.313 1.00 36.10 104 ALA B N 1
ATOM 4006 C CA . ALA B 1 104 ? 80.861 25.274 25.822 1.00 35.14 104 ALA B CA 1
ATOM 4007 C C . ALA B 1 104 ? 81.789 24.376 24.976 1.00 35.86 104 ALA B C 1
ATOM 4008 O O . ALA B 1 104 ? 82.944 24.727 24.727 1.00 34.37 104 ALA B O 1
ATOM 4010 N N . SER B 1 105 ? 81.261 23.221 24.550 1.00 34.23 105 SER B N 1
ATOM 4011 C CA . SER B 1 105 ? 81.912 22.347 23.578 1.00 35.08 105 SER B CA 1
ATOM 4012 C C . SER B 1 105 ? 81.082 22.383 22.320 1.00 37.21 105 SER B C 1
ATOM 4013 O O . SER B 1 105 ? 79.886 22.049 22.359 1.00 38.78 105 SER B O 1
ATOM 4016 N N . GLN B 1 106 ? 81.711 22.795 21.223 1.00 39.00 106 GLN B N 1
ATOM 4017 C CA . GLN B 1 106 ? 81.069 22.847 19.918 1.00 40.00 106 GLN B CA 1
ATOM 4018 C C . GLN B 1 106 ? 81.885 22.075 18.900 1.00 37.33 106 GLN B C 1
ATOM 4019 O O . GLN B 1 106 ? 83.087 22.313 18.746 1.00 36.92 106 GLN B O 1
ATOM 4025 N N . ALA B 1 107 ? 81.237 21.148 18.209 1.00 31.47 107 ALA B N 1
ATOM 4026 C CA . ALA B 1 107 ? 81.993 20.242 17.378 1.00 31.65 107 ALA B CA 1
ATOM 4027 C C . ALA B 1 107 ? 81.701 20.423 15.898 1.00 30.29 107 ALA B C 1
ATOM 4028 O O . ALA B 1 107 ? 80.551 20.587 15.505 1.00 29.34 107 ALA B O 1
ATOM 4030 N N . ASP B 1 108 ? 82.768 20.381 15.102 1.00 29.32 108 ASP B N 1
ATOM 4031 C CA . ASP B 1 108 ? 82.688 20.399 13.645 1.00 31.27 108 ASP B CA 1
ATOM 4032 C C . ASP B 1 108 ? 82.339 19.015 13.125 1.00 30.62 108 ASP B C 1
ATOM 4033 O O . ASP B 1 108 ? 81.565 18.874 12.158 1.00 30.19 108 ASP B O 1
ATOM 4038 N N . ALA B 1 109 ? 82.900 17.998 13.788 1.00 28.36 109 ALA B N 1
ATOM 4039 C CA . ALA B 1 109 ? 82.750 16.601 13.360 1.00 26.60 109 ALA B CA 1
ATOM 4040 C C . ALA B 1 109 ? 82.627 15.667 14.561 1.00 24.49 109 ALA B C 1
ATOM 4041 O O . ALA B 1 109 ? 83.150 15.948 15.611 1.00 24.18 109 ALA B O 1
ATOM 4043 N N . ALA B 1 110 ? 81.952 14.547 14.384 1.00 24.20 110 ALA B N 1
ATOM 4044 C CA . ALA B 1 110 ? 81.931 13.517 15.393 1.00 25.38 110 ALA B CA 1
ATOM 4045 C C . ALA B 1 110 ? 82.597 12.287 14.821 1.00 24.69 110 ALA B C 1
ATOM 4046 O O . ALA B 1 110 ? 82.365 11.918 13.663 1.00 25.00 110 ALA B O 1
ATOM 4048 N N . VAL B 1 111 ? 83.429 11.655 15.639 1.00 24.03 111 VAL B N 1
ATOM 4049 C CA . VAL B 1 111 ? 83.946 10.342 15.324 1.00 22.67 111 VAL B CA 1
ATOM 4050 C C . VAL B 1 111 ? 83.076 9.350 16.082 1.00 23.61 111 VAL B C 1
ATOM 4051 O O . VAL B 1 111 ? 83.006 9.376 17.323 1.00 22.87 111 VAL B O 1
ATOM 4055 N N . LEU B 1 112 ? 82.380 8.509 15.314 1.00 24.37 112 LEU B N 1
ATOM 4056 C CA . LEU B 1 112 ? 81.478 7.492 15.846 1.00 24.54 112 LEU B CA 1
ATOM 4057 C C . LEU B 1 112 ? 82.204 6.165 15.843 1.00 24.88 112 LEU B C 1
ATOM 4058 O O . LEU B 1 112 ? 82.508 5.619 14.783 1.00 25.01 112 LEU B O 1
ATOM 4063 N N . VAL B 1 113 ? 82.465 5.654 17.040 1.00 23.80 113 VAL B N 1
ATOM 4064 C CA . VAL B 1 113 ? 83.239 4.448 17.238 1.00 22.85 113 VAL B CA 1
ATOM 4065 C C . VAL B 1 113 ? 82.247 3.312 17.461 1.00 23.31 113 VAL B C 1
ATOM 4066 O O . VAL B 1 113 ? 81.383 3.399 18.336 1.00 21.80 113 VAL B O 1
ATOM 4070 N N . VAL B 1 114 ? 82.324 2.285 16.619 1.00 23.28 114 VAL B N 1
ATOM 4071 C CA . VAL B 1 114 ? 81.434 1.112 16.724 1.00 24.26 114 VAL B CA 1
ATOM 4072 C C . VAL B 1 114 ? 82.277 -0.168 16.796 1.00 25.79 114 VAL B C 1
ATOM 4073 O O . VAL B 1 114 ? 83.084 -0.416 15.911 1.00 29.07 114 VAL B O 1
ATOM 4077 N N . ALA B 1 115 ? 82.107 -0.977 17.834 1.00 25.91 115 ALA B N 1
ATOM 4078 C CA . ALA B 1 115 ? 82.920 -2.172 17.976 1.00 28.22 115 ALA B CA 1
ATOM 4079 C C . ALA B 1 115 ? 82.504 -3.256 16.960 1.00 29.98 115 ALA B C 1
ATOM 4080 O O . ALA B 1 115 ? 81.332 -3.564 16.801 1.00 31.12 115 ALA B O 1
ATOM 4082 N N . ALA B 1 116 ? 83.472 -3.807 16.263 1.00 29.51 116 ALA B N 1
ATOM 4083 C CA . ALA B 1 116 ? 83.173 -4.868 15.314 1.00 31.45 116 ALA B CA 1
ATOM 4084 C C . ALA B 1 116 ? 82.595 -6.086 16.025 1.00 31.86 116 ALA B C 1
ATOM 4085 O O . ALA B 1 116 ? 81.884 -6.871 15.424 1.00 30.73 116 ALA B O 1
ATOM 4087 N N . THR B 1 117 ? 82.913 -6.236 17.309 1.00 33.48 117 THR B N 1
ATOM 4088 C CA . THR B 1 117 ? 82.483 -7.397 18.076 1.00 34.50 117 THR B CA 1
ATOM 4089 C C . THR B 1 117 ? 80.989 -7.289 18.417 1.00 36.96 117 THR B C 1
ATOM 4090 O O . THR B 1 117 ? 80.289 -8.310 18.456 1.00 41.00 117 THR B O 1
ATOM 4094 N N . ASP B 1 118 ? 80.500 -6.063 18.631 1.00 35.35 118 ASP B N 1
ATOM 4095 C CA . ASP B 1 118 ? 79.142 -5.849 19.151 1.00 35.15 118 ASP B CA 1
ATOM 4096 C C . ASP B 1 118 ? 78.177 -5.343 18.107 1.00 32.51 118 ASP B C 1
ATOM 4097 O O . ASP B 1 118 ? 76.981 -5.517 18.250 1.00 33.89 118 ASP B O 1
ATOM 4102 N N . GLY B 1 119 ? 78.683 -4.685 17.078 1.00 29.42 119 GLY B N 1
ATOM 4103 C CA . GLY B 1 119 ? 77.806 -4.037 16.103 1.00 29.19 119 GLY B CA 1
ATOM 4104 C C . GLY B 1 119 ? 77.160 -2.772 16.653 1.00 28.55 119 GLY B C 1
ATOM 4105 O O . GLY B 1 119 ? 77.426 -2.357 17.802 1.00 28.07 119 GLY B O 1
ATOM 4106 N N . VAL B 1 120 ? 76.305 -2.155 15.840 1.00 28.37 120 VAL B N 1
ATOM 4107 C CA . VAL B 1 120 ? 75.574 -0.963 16.249 1.00 28.68 120 VAL B CA 1
ATOM 4108 C C . VAL B 1 120 ? 74.573 -1.344 17.343 1.00 30.29 120 VAL B C 1
ATOM 4109 O O . VAL B 1 120 ? 73.793 -2.291 17.181 1.00 31.81 120 VAL B O 1
ATOM 4113 N N . MET B 1 121 ? 74.608 -0.623 18.454 1.00 30.92 121 MET B N 1
ATOM 4114 C CA . MET B 1 121 ? 73.785 -0.953 19.621 1.00 32.03 121 MET B CA 1
ATOM 4115 C C . MET B 1 121 ? 72.785 0.164 19.864 1.00 31.99 121 MET B C 1
ATOM 4116 O O . MET B 1 121 ? 72.969 1.284 19.337 1.00 33.43 121 MET B O 1
ATOM 4121 N N . PRO B 1 122 ? 71.748 -0.091 20.700 1.00 31.85 122 PRO B N 1
ATOM 4122 C CA . PRO B 1 122 ? 70.799 1.012 20.921 1.00 29.59 122 PRO B CA 1
ATOM 4123 C C . PRO B 1 122 ? 71.449 2.354 21.298 1.00 30.05 122 PRO B C 1
ATOM 4124 O O . PRO B 1 122 ? 71.091 3.368 20.709 1.00 31.91 122 PRO B O 1
ATOM 4128 N N . GLN B 1 123 ? 72.421 2.368 22.198 1.00 28.02 123 GLN B N 1
ATOM 4129 C CA . GLN B 1 123 ? 73.065 3.630 22.598 1.00 27.06 123 GLN B CA 1
ATOM 4130 C C . GLN B 1 123 ? 73.966 4.242 21.515 1.00 26.44 123 GLN B C 1
ATOM 4131 O O . GLN B 1 123 ? 74.151 5.456 21.488 1.00 26.43 123 GLN B O 1
ATOM 4137 N N . THR B 1 124 ? 74.472 3.408 20.604 1.00 26.30 124 THR B N 1
ATOM 4138 C CA . THR B 1 124 ? 75.193 3.889 19.445 1.00 26.12 124 THR B CA 1
ATOM 4139 C C . THR B 1 124 ? 74.242 4.781 18.714 1.00 26.90 124 THR B C 1
ATOM 4140 O O . THR B 1 124 ? 74.622 5.879 18.324 1.00 26.81 124 THR B O 1
ATOM 4144 N N . LYS B 1 125 ? 73.001 4.318 18.527 1.00 28.08 125 LYS B N 1
ATOM 4145 C CA . LYS B 1 125 ? 72.014 5.086 17.748 1.00 29.05 125 LYS B CA 1
ATOM 4146 C C . LYS B 1 125 ? 71.630 6.408 18.395 1.00 28.92 125 LYS B C 1
ATOM 4147 O O . LYS B 1 125 ? 71.556 7.404 17.707 1.00 29.77 125 LYS B O 1
ATOM 4153 N N . GLU B 1 126 ? 71.400 6.400 19.709 1.00 28.46 126 GLU B N 1
ATOM 4154 C CA . GLU B 1 126 ? 71.098 7.603 20.474 1.00 29.14 126 GLU B CA 1
ATOM 4155 C C . GLU B 1 126 ? 72.169 8.650 20.277 1.00 29.64 126 GLU B C 1
ATOM 4156 O O . GLU B 1 126 ? 71.844 9.827 20.072 1.00 30.04 126 GLU B O 1
ATOM 4162 N N . HIS B 1 127 ? 73.447 8.239 20.375 1.00 29.66 127 HIS B N 1
ATOM 4163 C CA . HIS B 1 127 ? 74.573 9.183 20.155 1.00 27.92 127 HIS B CA 1
ATOM 4164 C C . HIS B 1 127 ? 74.501 9.810 18.758 1.00 25.67 127 HIS B C 1
ATOM 4165 O O . HIS B 1 127 ? 74.669 11.016 18.601 1.00 27.38 127 HIS B O 1
ATOM 4172 N N . ALA B 1 128 ? 74.209 9.009 17.749 1.00 24.43 128 ALA B N 1
ATOM 4173 C CA . ALA B 1 128 ? 74.170 9.566 16.388 1.00 26.92 128 ALA B CA 1
ATOM 4174 C C . ALA B 1 128 ? 73.036 10.612 16.279 1.00 28.11 128 ALA B C 1
ATOM 4175 O O . ALA B 1 128 ? 73.211 11.658 15.662 1.00 29.06 128 ALA B O 1
ATOM 4177 N N . PHE B 1 129 ? 71.907 10.346 16.951 1.00 29.37 129 PHE B N 1
ATOM 4178 C CA . PHE B 1 129 ? 70.741 11.257 16.959 1.00 28.48 129 PHE B CA 1
ATOM 4179 C C . PHE B 1 129 ? 71.080 12.530 17.675 1.00 29.93 129 PHE B C 1
ATOM 4180 O O . PHE B 1 129 ? 70.720 13.630 17.235 1.00 34.02 129 PHE B O 1
ATOM 4188 N N . LEU B 1 130 ? 71.791 12.401 18.786 1.00 29.82 130 LEU B N 1
ATOM 4189 C CA . LEU B 1 130 ? 72.237 13.587 19.482 1.00 32.07 130 LEU B CA 1
ATOM 4190 C C . LEU B 1 130 ? 73.185 14.457 18.643 1.00 32.23 130 LEU B C 1
ATOM 4191 O O . LEU B 1 130 ? 73.075 15.684 18.678 1.00 34.62 130 LEU B O 1
ATOM 4196 N N . ALA B 1 131 ? 74.091 13.826 17.885 1.00 31.43 131 ALA B N 1
ATOM 4197 C CA . ALA B 1 131 ? 75.046 14.557 17.039 1.00 31.37 131 ALA B CA 1
ATOM 4198 C C . ALA B 1 131 ? 74.292 15.379 16.000 1.00 32.14 131 ALA B C 1
ATOM 4199 O O . ALA B 1 131 ? 74.574 16.559 15.839 1.00 32.67 131 ALA B O 1
ATOM 4201 N N . ARG B 1 132 ? 73.342 14.756 15.298 1.00 32.75 132 ARG B N 1
ATOM 4202 C CA . ARG B 1 132 ? 72.459 15.503 14.384 1.00 36.18 132 ARG B CA 1
ATOM 4203 C C . ARG B 1 132 ? 71.701 16.649 15.073 1.00 33.42 132 ARG B C 1
ATOM 4204 O O . ARG B 1 132 ? 71.669 17.783 14.575 1.00 34.64 132 ARG B O 1
ATOM 4212 N N . THR B 1 133 ? 71.146 16.365 16.243 1.00 31.47 133 THR B N 1
ATOM 4213 C CA . THR B 1 133 ? 70.387 17.351 16.995 1.00 32.02 133 THR B CA 1
ATOM 4214 C C . THR B 1 133 ? 71.255 18.567 17.343 1.00 33.09 133 THR B C 1
ATOM 4215 O O . THR B 1 133 ? 70.758 19.713 17.342 1.00 30.70 133 THR B O 1
ATOM 4219 N N . LEU B 1 134 ? 72.548 18.320 17.588 1.00 30.61 134 LEU B N 1
ATOM 4220 C CA . LEU B 1 134 ? 73.477 19.383 17.964 1.00 31.69 134 LEU B CA 1
ATOM 4221 C C . LEU B 1 134 ? 73.843 20.266 16.779 1.00 32.67 134 LEU B C 1
ATOM 4222 O O . LEU B 1 134 ? 74.462 21.315 16.931 1.00 35.78 134 LEU B O 1
ATOM 4227 N N . GLY B 1 135 ? 73.493 19.829 15.590 1.00 32.01 135 GLY B N 1
ATOM 4228 C CA . GLY B 1 135 ? 73.968 20.533 14.429 1.00 33.26 135 GLY B CA 1
ATOM 4229 C C . GLY B 1 135 ? 75.309 20.066 13.909 1.00 34.67 135 GLY B C 1
ATOM 4230 O O . GLY B 1 135 ? 75.861 20.723 13.055 1.00 36.18 135 GLY B O 1
ATOM 4231 N N . ILE B 1 136 ? 75.818 18.914 14.366 1.00 34.05 136 ILE B N 1
ATOM 4232 C CA . ILE B 1 136 ? 77.112 18.404 13.861 1.00 32.79 136 ILE B CA 1
ATOM 4233 C C . ILE B 1 136 ? 76.887 17.842 12.463 1.00 33.69 136 ILE B C 1
ATOM 4234 O O . ILE B 1 136 ? 76.083 16.940 12.295 1.00 34.84 136 ILE B O 1
ATOM 4239 N N . LYS B 1 137 ? 77.595 18.370 11.468 1.00 33.30 137 LYS B N 1
ATOM 4240 C CA . LYS B 1 137 ? 77.309 18.040 10.077 1.00 34.70 137 LYS B CA 1
ATOM 4241 C C . LYS B 1 137 ? 78.182 16.957 9.498 1.00 34.75 137 LYS B C 1
ATOM 4242 O O . LYS B 1 137 ? 77.816 16.377 8.467 1.00 31.52 137 LYS B O 1
ATOM 4248 N N . HIS B 1 138 ? 79.352 16.714 10.108 1.00 31.73 138 HIS B N 1
ATOM 4249 C CA . HIS B 1 138 ? 80.306 15.767 9.539 1.00 30.46 138 HIS B CA 1
ATOM 4250 C C . HIS B 1 138 ? 80.505 14.634 10.514 1.00 29.60 138 HIS B C 1
ATOM 4251 O O . HIS B 1 138 ? 80.748 14.856 11.722 1.00 27.93 138 HIS B O 1
ATOM 4258 N N . ILE B 1 139 ? 80.389 13.414 9.999 1.00 28.34 139 ILE B N 1
ATOM 4259 C CA . ILE B 1 139 ? 80.633 12.243 10.816 1.00 27.87 139 ILE B CA 1
ATOM 4260 C C . ILE B 1 139 ? 81.764 11.430 10.219 1.00 26.98 139 ILE B C 1
ATOM 4261 O O . ILE B 1 139 ? 81.873 11.281 9.002 1.00 25.79 139 ILE B O 1
ATOM 4266 N N . ILE B 1 140 ? 82.592 10.871 11.096 1.00 25.37 140 ILE B N 1
ATOM 4267 C CA . ILE B 1 140 ? 83.556 9.880 10.654 1.00 24.29 140 ILE B CA 1
ATOM 4268 C C . ILE B 1 140 ? 83.301 8.636 11.479 1.00 24.84 140 ILE B C 1
ATOM 4269 O O . ILE B 1 140 ? 83.210 8.709 12.704 1.00 25.15 140 ILE B O 1
ATOM 4274 N N . VAL B 1 141 ? 83.157 7.490 10.822 1.00 24.16 141 VAL B N 1
ATOM 4275 C CA . VAL B 1 141 ? 82.888 6.269 11.560 1.00 23.63 141 VAL B CA 1
ATOM 4276 C C . VAL B 1 141 ? 84.143 5.410 11.613 1.00 23.86 141 VAL B C 1
ATOM 4277 O O . VAL B 1 141 ? 84.832 5.246 10.603 1.00 24.91 141 VAL B O 1
ATOM 4281 N N . THR B 1 142 ? 84.467 4.876 12.778 1.00 23.07 142 THR B N 1
ATOM 4282 C CA . THR B 1 142 ? 85.400 3.769 12.831 1.00 24.27 142 THR B CA 1
ATOM 4283 C C . THR B 1 142 ? 84.695 2.494 13.258 1.00 25.45 142 THR B C 1
ATOM 4284 O O . THR B 1 142 ? 83.867 2.501 14.168 1.00 25.93 142 THR B O 1
ATOM 4288 N N . ILE B 1 143 ? 85.022 1.380 12.617 1.00 25.80 143 ILE B N 1
ATOM 4289 C CA . ILE B 1 143 ? 84.490 0.112 13.082 1.00 25.86 143 ILE B CA 1
ATOM 4290 C C . ILE B 1 143 ? 85.677 -0.533 13.747 1.00 26.34 143 ILE B C 1
ATOM 4291 O O . ILE B 1 143 ? 86.596 -0.974 13.063 1.00 27.17 143 ILE B O 1
ATOM 4296 N N . ASN B 1 144 ? 85.682 -0.505 15.079 1.00 25.88 144 ASN B N 1
ATOM 4297 C CA . ASN B 1 144 ? 86.889 -0.721 15.883 1.00 26.79 144 ASN B CA 1
ATOM 4298 C C . ASN B 1 144 ? 86.963 -2.166 16.397 1.00 27.39 144 ASN B C 1
ATOM 4299 O O . ASN B 1 144 ? 86.050 -2.938 16.172 1.00 29.89 144 ASN B O 1
ATOM 4304 N N . LYS B 1 145 ? 88.076 -2.542 17.015 1.00 29.98 145 LYS B N 1
ATOM 4305 C CA . LYS B 1 145 ? 88.352 -3.929 17.527 1.00 30.12 145 LYS B CA 1
ATOM 4306 C C . LYS B 1 145 ? 88.408 -4.970 16.426 1.00 30.80 145 LYS B C 1
ATOM 4307 O O . LYS B 1 145 ? 87.972 -6.113 16.618 1.00 29.11 145 LYS B O 1
ATOM 4313 N N . MET B 1 146 ? 88.942 -4.570 15.272 1.00 30.79 146 MET B N 1
ATOM 4314 C CA . MET B 1 146 ? 89.070 -5.476 14.128 1.00 31.61 146 MET B CA 1
ATOM 4315 C C . MET B 1 146 ? 89.983 -6.656 14.442 1.00 32.34 146 MET B C 1
ATOM 4316 O O . MET B 1 146 ? 89.754 -7.740 13.944 1.00 32.86 146 MET B O 1
ATOM 4321 N N . ASP B 1 147 ? 90.982 -6.461 15.300 1.00 34.78 147 ASP B N 1
ATOM 4322 C CA . ASP B 1 147 ? 91.840 -7.567 15.734 1.00 36.89 147 ASP B CA 1
ATOM 4323 C C . ASP B 1 147 ? 91.067 -8.652 16.504 1.00 40.26 147 ASP B C 1
ATOM 4324 O O . ASP B 1 147 ? 91.439 -9.832 16.444 1.00 40.93 147 ASP B O 1
ATOM 4329 N N . MET B 1 148 ? 89.974 -8.283 17.182 1.00 40.07 148 MET B N 1
ATOM 4330 C CA . MET B 1 148 ? 89.210 -9.279 17.943 1.00 42.73 148 MET B CA 1
ATOM 4331 C C . MET B 1 148 ? 88.293 -10.115 17.059 1.00 43.54 148 MET B C 1
ATOM 4332 O O . MET B 1 148 ? 87.695 -11.088 17.520 1.00 44.75 148 MET B O 1
ATOM 4337 N N . VAL B 1 149 ? 88.179 -9.750 15.786 1.00 42.29 149 VAL B N 1
ATOM 4338 C CA . VAL B 1 149 ? 87.422 -10.585 14.847 1.00 41.19 149 VAL B CA 1
ATOM 4339 C C . VAL B 1 149 ? 88.354 -11.013 13.717 1.00 42.56 149 VAL B C 1
ATOM 4340 O O . VAL B 1 149 ? 87.960 -11.122 12.553 1.00 42.94 149 VAL B O 1
ATOM 4344 N N . ASN B 1 150 ? 89.618 -11.202 14.077 1.00 42.93 150 ASN B N 1
ATOM 4345 C CA . ASN B 1 150 ? 90.649 -11.645 13.140 1.00 46.55 150 ASN B CA 1
ATOM 4346 C C . ASN B 1 150 ? 90.727 -10.831 11.843 1.00 43.08 150 ASN B C 1
ATOM 4347 O O . ASN B 1 150 ? 91.019 -11.390 10.760 1.00 42.03 150 ASN B O 1
ATOM 4352 N N . TYR B 1 151 ? 90.442 -9.524 11.950 1.00 38.37 151 TYR B N 1
ATOM 4353 C CA . TYR B 1 151 ? 90.570 -8.609 10.819 1.00 37.28 151 TYR B CA 1
ATOM 4354 C C . TYR B 1 151 ? 89.675 -9.061 9.646 1.00 38.17 151 TYR B C 1
ATOM 4355 O O . TYR B 1 151 ? 90.023 -8.931 8.491 1.00 40.22 151 TYR B O 1
ATOM 4364 N N . ASP B 1 152 ? 88.523 -9.628 9.973 1.00 39.47 152 ASP B N 1
ATOM 4365 C CA . ASP B 1 152 ? 87.636 -10.244 8.984 1.00 40.88 152 ASP B CA 1
ATOM 4366 C C . ASP B 1 152 ? 86.817 -9.240 8.171 1.00 38.66 152 ASP B C 1
ATOM 4367 O O . ASP B 1 152 ? 86.090 -8.455 8.720 1.00 37.37 152 ASP B O 1
ATOM 4372 N N . GLN B 1 153 ? 86.940 -9.286 6.856 1.00 39.53 153 GLN B N 1
ATOM 4373 C CA . GLN B 1 153 ? 86.174 -8.405 5.985 1.00 39.95 153 GLN B CA 1
ATOM 4374 C C . GLN B 1 153 ? 84.642 -8.510 6.122 1.00 40.18 153 GLN B C 1
ATOM 4375 O O . GLN B 1 153 ? 83.961 -7.490 6.199 1.00 40.09 153 GLN B O 1
ATOM 4381 N N . LYS B 1 154 ? 84.108 -9.732 6.112 1.00 42.11 154 LYS B N 1
ATOM 4382 C CA . LYS B 1 154 ? 82.661 -9.933 6.243 1.00 42.83 154 LYS B CA 1
ATOM 4383 C C . LYS B 1 154 ? 82.063 -9.280 7.480 1.00 41.14 154 LYS B C 1
ATOM 4384 O O . LYS B 1 154 ? 81.012 -8.629 7.384 1.00 41.57 154 LYS B O 1
ATOM 4390 N N . VAL B 1 155 ? 82.723 -9.451 8.630 1.00 37.99 155 VAL B N 1
ATOM 4391 C CA . VAL B 1 155 ? 82.239 -8.867 9.877 1.00 36.26 155 VAL B CA 1
ATOM 4392 C C . VAL B 1 155 ? 82.211 -7.347 9.736 1.00 35.07 155 VAL B C 1
ATOM 4393 O O . VAL B 1 155 ? 81.231 -6.709 10.094 1.00 32.67 155 VAL B O 1
ATOM 4397 N N . PHE B 1 156 ? 83.280 -6.773 9.179 1.00 35.77 156 PHE B N 1
ATOM 4398 C CA . PHE B 1 156 ? 83.306 -5.325 8.939 1.00 35.80 156 PHE B CA 1
ATOM 4399 C C . PHE B 1 156 ? 82.129 -4.899 8.070 1.00 35.87 156 PHE B C 1
ATOM 4400 O O . PHE B 1 156 ? 81.460 -3.930 8.373 1.00 35.54 156 PHE B O 1
ATOM 4408 N N . GLU B 1 157 ? 81.867 -5.647 7.007 1.00 38.16 157 GLU B N 1
ATOM 4409 C CA . GLU B 1 157 ? 80.799 -5.290 6.076 1.00 40.00 157 GLU B CA 1
ATOM 4410 C C . GLU B 1 157 ? 79.417 -5.358 6.741 1.00 37.96 157 GLU B C 1
ATOM 4411 O O . GLU B 1 157 ? 78.564 -4.500 6.529 1.00 36.21 157 GLU B O 1
ATOM 4417 N N . LYS B 1 158 ? 79.227 -6.358 7.581 1.00 37.58 158 LYS B N 1
ATOM 4418 C CA . LYS B 1 158 ? 77.991 -6.490 8.337 1.00 39.07 158 LYS B CA 1
ATOM 4419 C C . LYS B 1 158 ? 77.749 -5.263 9.223 1.00 37.58 158 LYS B C 1
ATOM 4420 O O . LYS B 1 158 ? 76.649 -4.718 9.244 1.00 37.48 158 LYS B O 1
ATOM 4426 N N . VAL B 1 159 ? 78.781 -4.810 9.936 1.00 35.47 159 VAL B N 1
ATOM 4427 C CA . VAL B 1 159 ? 78.620 -3.653 10.833 1.00 32.57 159 VAL B CA 1
ATOM 4428 C C . VAL B 1 159 ? 78.527 -2.370 10.035 1.00 32.45 159 VAL B C 1
ATOM 4429 O O . VAL B 1 159 ? 77.768 -1.481 10.385 1.00 31.79 159 VAL B O 1
ATOM 4433 N N . LYS B 1 160 ? 79.240 -2.313 8.918 1.00 33.82 160 LYS B N 1
ATOM 4434 C CA . LYS B 1 160 ? 79.178 -1.132 8.047 1.00 35.97 160 LYS B CA 1
ATOM 4435 C C . LYS B 1 160 ? 77.753 -0.914 7.593 1.00 34.46 160 LYS B C 1
ATOM 4436 O O . LYS B 1 160 ? 77.201 0.158 7.781 1.00 33.81 160 LYS B O 1
ATOM 4442 N N . ALA B 1 161 ? 77.181 -1.961 7.002 1.00 35.80 161 ALA B N 1
ATOM 4443 C CA . ALA B 1 161 ? 75.769 -2.015 6.635 1.00 37.09 161 ALA B CA 1
ATOM 4444 C C . ALA B 1 161 ? 74.828 -1.503 7.744 1.00 36.61 161 ALA B C 1
ATOM 4445 O O . ALA B 1 161 ? 73.962 -0.674 7.455 1.00 37.53 161 ALA B O 1
ATOM 4447 N N . GLN B 1 162 ? 75.007 -1.932 8.999 1.00 35.09 162 GLN B N 1
ATOM 4448 C CA . GLN B 1 162 ? 74.196 -1.351 10.098 1.00 35.91 162 GLN B CA 1
ATOM 4449 C C . GLN B 1 162 ? 74.411 0.167 10.224 1.00 36.56 162 GLN B C 1
ATOM 4450 O O . GLN B 1 162 ? 73.453 0.947 10.335 1.00 36.23 162 GLN B O 1
ATOM 4456 N N . VAL B 1 163 ? 75.677 0.585 10.211 1.00 33.39 163 VAL B N 1
ATOM 4457 C CA . VAL B 1 163 ? 76.007 1.995 10.395 1.00 33.44 163 VAL B CA 1
ATOM 4458 C C . VAL B 1 163 ? 75.457 2.828 9.225 1.00 33.17 163 VAL B C 1
ATOM 4459 O O . VAL B 1 163 ? 75.016 3.972 9.392 1.00 30.92 163 VAL B O 1
ATOM 4463 N N . GLU B 1 164 ? 75.550 2.251 8.038 1.00 35.79 164 GLU B N 1
ATOM 4464 C CA . GLU B 1 164 ? 75.115 2.893 6.800 1.00 40.34 164 GLU B CA 1
ATOM 4465 C C . GLU B 1 164 ? 73.594 3.196 6.892 1.00 40.63 164 GLU B C 1
ATOM 4466 O O . GLU B 1 164 ? 73.144 4.315 6.587 1.00 39.09 164 GLU B O 1
ATOM 4472 N N . LYS B 1 165 ? 72.831 2.229 7.415 1.00 40.76 165 LYS B N 1
ATOM 4473 C CA . LYS B 1 165 ? 71.391 2.375 7.650 1.00 44.04 165 LYS B CA 1
ATOM 4474 C C . LYS B 1 165 ? 71.056 3.542 8.588 1.00 39.33 165 LYS B C 1
ATOM 4475 O O . LYS B 1 165 ? 70.321 4.456 8.215 1.00 38.31 165 LYS B O 1
ATOM 4481 N N . LEU B 1 166 ? 71.619 3.488 9.793 1.00 37.19 166 LEU B N 1
ATOM 4482 C CA . LEU B 1 166 ? 71.454 4.504 10.827 1.00 35.06 166 LEU B CA 1
ATOM 4483 C C . LEU B 1 166 ? 71.751 5.912 10.334 1.00 34.80 166 LEU B C 1
ATOM 4484 O O . LEU B 1 166 ? 70.948 6.823 10.527 1.00 33.83 16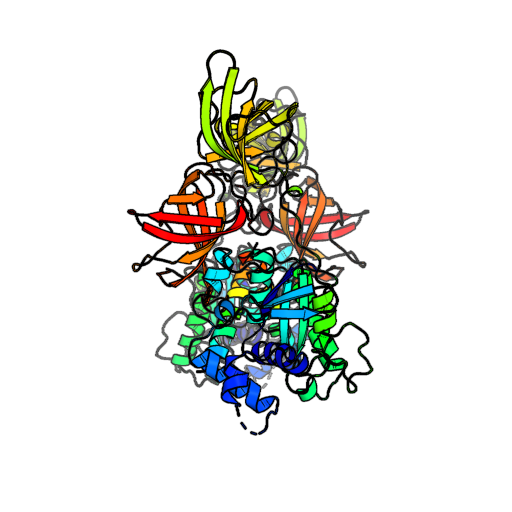6 LEU B O 1
ATOM 4489 N N . LEU B 1 167 ? 72.920 6.082 9.722 1.00 34.60 167 LEU B N 1
ATOM 4490 C CA . LEU B 1 167 ? 73.387 7.421 9.341 1.00 35.62 167 LEU B CA 1
ATOM 4491 C C . LEU B 1 167 ? 72.579 8.006 8.190 1.00 35.84 167 LEU B C 1
ATOM 4492 O O . LEU B 1 167 ? 72.302 9.203 8.178 1.00 35.25 167 LEU B O 1
ATOM 4497 N N . LYS B 1 168 ? 72.155 7.165 7.255 1.00 38.07 168 LYS B N 1
ATOM 4498 C CA . LYS B 1 168 ? 71.324 7.675 6.173 1.00 42.43 168 LYS B CA 1
ATOM 4499 C C . LYS B 1 168 ? 69.955 8.091 6.703 1.00 42.22 168 LYS B C 1
ATOM 4500 O O . LYS B 1 168 ? 69.390 9.034 6.210 1.00 44.68 168 LYS B O 1
ATOM 4506 N N . THR B 1 169 ? 69.458 7.443 7.754 1.00 39.92 169 THR B N 1
ATOM 4507 C CA . THR B 1 169 ? 68.154 7.816 8.295 1.00 40.15 169 THR B CA 1
ATOM 4508 C C . THR B 1 169 ? 68.237 9.230 8.840 1.00 40.38 169 THR B C 1
ATOM 4509 O O . THR B 1 169 ? 67.249 9.965 8.881 1.00 38.94 169 THR B O 1
ATOM 4513 N N . LEU B 1 170 ? 69.439 9.587 9.276 1.00 39.04 170 LEU B N 1
ATOM 4514 C CA . LEU B 1 170 ? 69.683 10.839 9.947 1.00 37.33 170 LEU B CA 1
ATOM 4515 C C . LEU B 1 170 ? 70.124 11.891 8.948 1.00 39.89 170 LEU B C 1
ATOM 4516 O O . LEU B 1 170 ? 70.453 12.998 9.337 1.00 40.91 170 LEU B O 1
ATOM 4521 N N . GLY B 1 171 ? 70.148 11.536 7.664 1.00 41.26 171 GLY B N 1
ATOM 4522 C CA . GLY B 1 171 ? 70.493 12.484 6.621 1.00 40.99 171 GLY B CA 1
ATOM 4523 C C . GLY B 1 171 ? 71.970 12.695 6.318 1.00 43.57 171 GLY B C 1
ATOM 4524 O O . GLY B 1 171 ? 72.289 13.502 5.445 1.00 43.75 171 GLY B O 1
ATOM 4525 N N . TYR B 1 172 ? 72.877 11.984 6.998 1.00 41.43 172 TYR B N 1
ATOM 4526 C CA . TYR B 1 172 ? 74.310 12.129 6.692 1.00 41.48 172 TYR B CA 1
ATOM 4527 C C . TYR B 1 172 ? 74.716 11.476 5.365 1.00 44.02 172 TYR B C 1
ATOM 4528 O O . TYR B 1 172 ? 74.213 10.410 4.994 1.00 42.72 172 TYR B O 1
ATOM 4537 N N . LYS B 1 173 ? 75.656 12.102 4.664 1.00 49.01 173 LYS B N 1
ATOM 4538 C CA . LYS B 1 173 ? 75.921 11.705 3.284 1.00 56.89 173 LYS B CA 1
ATOM 4539 C C . LYS B 1 173 ? 77.324 11.186 3.023 1.00 57.96 173 LYS B C 1
ATOM 4540 O O . LYS B 1 173 ? 77.491 10.076 2.519 1.00 62.99 173 LYS B O 1
ATOM 4546 N N . ASP B 1 174 ? 78.324 11.994 3.345 1.00 58.92 174 ASP B N 1
ATOM 4547 C CA . ASP B 1 174 ? 79.708 11.595 3.129 1.00 62.14 174 ASP B CA 1
ATOM 4548 C C . ASP B 1 174 ? 80.262 11.287 4.482 1.00 52.95 174 ASP B C 1
ATOM 4549 O O . ASP B 1 174 ? 80.422 12.180 5.305 1.00 56.30 174 ASP B O 1
ATOM 4554 N N . PHE B 1 175 ? 80.524 10.019 4.723 1.00 40.51 175 PHE B N 1
ATOM 4555 C CA . PHE B 1 175 ? 81.245 9.686 5.882 1.00 37.02 175 PHE B CA 1
ATOM 4556 C C . PHE B 1 175 ? 82.109 8.507 5.542 1.00 34.69 175 PHE B C 1
ATOM 4557 O O . PHE B 1 175 ? 81.657 7.552 4.950 1.00 33.85 175 PHE B O 1
ATOM 4565 N N . PRO B 1 176 ? 83.393 8.605 5.878 1.00 33.07 176 PRO B N 1
ATOM 4566 C CA . PRO B 1 176 ? 84.281 7.445 5.786 1.00 30.45 176 PRO B CA 1
ATOM 4567 C C . PRO B 1 176 ? 83.775 6.429 6.817 1.00 28.40 176 PRO B C 1
ATOM 4568 O O . PRO B 1 176 ? 83.201 6.836 7.861 1.00 26.39 176 PRO B O 1
ATOM 4572 N N . VAL B 1 177 ? 83.966 5.149 6.526 1.00 25.96 177 VAL B N 1
ATOM 4573 C CA . VAL B 1 177 ? 83.743 4.115 7.514 1.00 27.38 177 VAL B CA 1
ATOM 4574 C C . VAL B 1 177 ? 85.027 3.317 7.566 1.00 28.60 177 VAL B C 1
ATOM 4575 O O . VAL B 1 177 ? 85.390 2.687 6.584 1.00 28.24 177 VAL B O 1
ATOM 4579 N N . ILE B 1 178 ? 85.723 3.347 8.707 1.00 29.82 178 ILE B N 1
ATOM 4580 C CA . ILE B 1 178 ? 87.116 2.886 8.760 1.00 27.98 178 ILE B CA 1
ATOM 4581 C C . ILE B 1 178 ? 87.318 1.679 9.679 1.00 27.92 178 ILE B C 1
ATOM 4582 O O . ILE B 1 178 ? 87.052 1.757 10.868 1.00 28.75 178 ILE B O 1
ATOM 4587 N N . PRO B 1 179 ? 87.861 0.587 9.135 1.00 27.39 179 PRO B N 1
ATOM 4588 C CA . PRO B 1 179 ? 88.166 -0.530 9.985 1.00 28.27 179 PRO B CA 1
ATOM 4589 C C . PRO B 1 179 ? 89.430 -0.256 10.782 1.00 28.36 179 PRO B C 1
ATOM 4590 O O . PRO B 1 179 ? 90.496 -0.005 10.204 1.00 28.56 179 PRO B O 1
ATOM 4594 N N . THR B 1 180 ? 89.305 -0.278 12.110 1.00 27.26 180 THR B N 1
ATOM 4595 C CA . THR B 1 180 ? 90.434 0.043 12.952 1.00 27.26 180 THR B CA 1
ATOM 4596 C C . THR B 1 180 ? 90.680 -1.018 14.002 1.00 26.84 180 THR B C 1
ATOM 4597 O O . THR B 1 180 ? 89.808 -1.826 14.327 1.00 26.11 180 THR B O 1
ATOM 4601 N N . SER B 1 181 ? 91.875 -0.966 14.568 1.00 26.80 181 SER B N 1
ATOM 4602 C CA . SER B 1 181 ? 92.103 -1.588 15.857 1.00 26.51 181 SER B CA 1
ATOM 4603 C C . SER B 1 181 ? 92.795 -0.501 16.620 1.00 26.21 181 SER B C 1
ATOM 4604 O O . SER B 1 181 ? 93.948 -0.196 16.321 1.00 26.94 181 SER B O 1
ATOM 4607 N N . ALA B 1 182 ? 92.092 0.124 17.567 1.00 25.52 182 ALA B N 1
ATOM 4608 C CA . ALA B 1 182 ? 92.752 1.103 18.421 1.00 26.00 182 ALA B CA 1
ATOM 4609 C C . ALA B 1 182 ? 93.864 0.436 19.246 1.00 27.33 182 ALA B C 1
ATOM 4610 O O . ALA B 1 182 ? 94.871 1.076 19.533 1.00 26.81 182 ALA B O 1
ATOM 4612 N N . TRP B 1 183 ? 93.684 -0.830 19.624 1.00 28.02 183 TRP B N 1
ATOM 4613 C CA . TRP B 1 183 ? 94.674 -1.484 20.492 1.00 30.59 183 TRP B CA 1
ATOM 4614 C C . TRP B 1 183 ? 96.013 -1.795 19.777 1.00 31.87 183 TRP B C 1
ATOM 4615 O O . TRP B 1 183 ? 97.070 -1.513 20.339 1.00 32.87 183 TRP B O 1
ATOM 4626 N N . ASN B 1 184 ? 95.963 -2.341 18.558 1.00 32.24 184 ASN B N 1
ATOM 4627 C CA . ASN B 1 184 ? 97.177 -2.611 17.768 1.00 34.07 184 ASN B CA 1
ATOM 4628 C C . ASN B 1 184 ? 97.621 -1.488 16.839 1.00 32.83 184 ASN B C 1
ATOM 4629 O O . ASN B 1 184 ? 98.723 -1.543 16.334 1.00 34.40 184 ASN B O 1
ATOM 4634 N N . GLY B 1 185 ? 96.755 -0.503 16.590 1.00 30.91 185 GLY B N 1
ATOM 4635 C CA . GLY B 1 185 ? 97.098 0.686 15.816 1.00 28.59 185 GLY B CA 1
ATOM 4636 C C . GLY B 1 185 ? 96.518 0.733 14.396 1.00 29.00 185 GLY B C 1
ATOM 4637 O O . GLY B 1 185 ? 96.513 1.793 13.742 1.00 28.38 185 GLY B O 1
ATOM 4638 N N . ASP B 1 186 ? 96.050 -0.400 13.893 1.00 29.03 186 ASP B N 1
ATOM 4639 C CA . ASP B 1 186 ? 95.610 -0.469 12.484 1.00 30.41 186 ASP B CA 1
ATOM 4640 C C . ASP B 1 186 ? 94.664 0.671 12.046 1.00 29.20 186 ASP B C 1
ATOM 4641 O O . ASP B 1 186 ? 93.553 0.791 12.548 1.00 28.31 186 ASP B O 1
ATOM 4646 N N . ASN B 1 187 ? 95.108 1.480 11.090 1.00 28.81 187 ASN B N 1
ATOM 4647 C CA . ASN B 1 187 ? 94.244 2.482 10.429 1.00 27.57 187 ASN B CA 1
ATOM 4648 C C . ASN B 1 187 ? 93.843 3.666 11.301 1.00 27.58 187 ASN B C 1
ATOM 4649 O O . ASN B 1 187 ? 92.988 4.468 10.912 1.00 26.35 187 ASN B O 1
ATOM 4654 N N . VAL B 1 188 ? 94.509 3.814 12.461 1.00 27.30 188 VAL B N 1
ATOM 4655 C CA . VAL B 1 188 ? 94.283 5.012 13.273 1.00 25.92 188 VAL B CA 1
ATOM 4656 C C . VAL B 1 188 ? 95.157 6.143 12.718 1.00 25.80 188 VAL B C 1
ATOM 4657 O O . VAL B 1 188 ? 94.609 7.108 12.151 1.00 24.60 188 VAL B O 1
ATOM 4661 N N . VAL B 1 189 ? 96.478 6.012 12.868 1.00 26.17 189 VAL B N 1
ATOM 4662 C CA . VAL B 1 189 ? 97.443 6.899 12.236 1.00 27.31 189 VAL B CA 1
ATOM 4663 C C . VAL B 1 189 ? 98.180 6.106 11.149 1.00 30.24 189 VAL B C 1
ATOM 4664 O O . VAL B 1 189 ? 98.384 6.592 10.054 1.00 29.62 189 VAL B O 1
ATOM 4668 N N . LYS B 1 190 ? 98.597 4.884 11.473 1.00 31.91 190 LYS B N 1
ATOM 4669 C CA . LYS B 1 190 ? 99.368 4.065 10.548 1.00 34.31 190 LYS B CA 1
ATOM 4670 C C . LYS B 1 190 ? 98.439 3.145 9.766 1.00 34.34 190 LYS B C 1
ATOM 4671 O O . LYS B 1 190 ? 97.542 2.519 10.344 1.00 33.07 190 LYS B O 1
ATOM 4677 N N . LYS B 1 191 ? 98.650 3.079 8.451 1.00 33.24 191 LYS B N 1
ATOM 4678 C CA . LYS B 1 191 ? 97.949 2.129 7.609 1.00 33.40 191 LYS B CA 1
ATOM 4679 C C . LYS B 1 191 ? 98.206 0.695 8.036 1.00 34.71 191 LYS B C 1
ATOM 4680 O O . LYS B 1 191 ? 99.332 0.313 8.351 1.00 34.55 191 LYS B O 1
ATOM 4686 N N . SER B 1 192 ? 97.131 -0.084 8.084 1.00 36.57 192 SER B N 1
ATOM 4687 C CA . SER B 1 192 ? 97.201 -1.535 8.346 1.00 39.95 192 SER B CA 1
ATOM 4688 C C . SER B 1 192 ? 97.856 -2.391 7.216 1.00 40.83 192 SER B C 1
ATOM 4689 O O . SER B 1 192 ? 97.601 -2.180 6.022 1.00 38.89 192 SER B O 1
ATOM 4692 N N . ASP B 1 193 ? 98.663 -3.372 7.621 1.00 40.03 193 ASP B N 1
ATOM 4693 C CA . ASP B 1 193 ? 99.066 -4.441 6.728 1.00 39.79 193 ASP B CA 1
ATOM 4694 C C . ASP B 1 193 ? 98.207 -5.686 6.973 1.00 39.34 193 ASP B C 1
ATOM 4695 O O . ASP B 1 193 ? 98.541 -6.778 6.541 1.00 38.74 193 ASP B O 1
ATOM 4700 N N . LYS B 1 194 ? 97.095 -5.525 7.677 1.00 38.52 194 LYS B N 1
ATOM 4701 C CA . LYS B 1 194 ? 96.258 -6.685 8.011 1.00 38.04 194 LYS B CA 1
ATOM 4702 C C . LYS B 1 194 ? 94.955 -6.741 7.225 1.00 36.77 194 LYS B C 1
ATOM 4703 O O . LYS B 1 194 ? 94.284 -7.761 7.247 1.00 36.74 194 LYS B O 1
ATOM 4709 N N . MET B 1 195 ? 94.597 -5.668 6.526 1.00 35.76 195 MET B N 1
ATOM 4710 C CA . MET B 1 195 ? 93.284 -5.610 5.865 1.00 36.18 195 MET B CA 1
ATOM 4711 C C . MET B 1 195 ? 93.389 -5.054 4.443 1.00 37.71 195 MET B C 1
ATOM 4712 O O . MET B 1 195 ? 92.908 -3.954 4.159 1.00 36.86 195 MET B O 1
ATOM 4717 N N . PRO B 1 196 ? 94.018 -5.819 3.530 1.00 39.06 196 PRO B N 1
ATOM 4718 C CA . PRO B 1 196 ? 94.317 -5.278 2.204 1.00 39.04 196 PRO B CA 1
ATOM 4719 C C . PRO B 1 196 ? 93.044 -5.017 1.389 1.00 38.96 196 PRO B C 1
ATOM 4720 O O . PRO B 1 196 ? 93.121 -4.421 0.323 1.00 36.88 196 PRO B O 1
ATOM 4724 N N . TRP B 1 197 ? 91.879 -5.437 1.907 1.00 38.34 197 TRP B N 1
ATOM 4725 C CA . TRP B 1 197 ? 90.608 -5.223 1.220 1.00 37.35 197 TRP B CA 1
ATOM 4726 C C . TRP B 1 197 ? 90.076 -3.805 1.475 1.00 37.25 197 TRP B C 1
ATOM 4727 O O . TRP B 1 197 ? 89.078 -3.387 0.887 1.00 36.73 197 TRP B O 1
ATOM 4738 N N . TYR B 1 198 ? 90.742 -3.068 2.364 1.00 35.98 198 TYR B N 1
ATOM 4739 C CA . TYR B 1 198 ? 90.379 -1.668 2.624 1.00 35.40 198 TYR B CA 1
ATOM 4740 C C . TYR B 1 198 ? 91.476 -0.738 2.168 1.00 37.33 198 TYR B C 1
ATOM 4741 O O . TYR B 1 198 ? 92.665 -0.975 2.452 1.00 37.18 198 TYR B O 1
ATOM 4750 N N . ASN B 1 199 ? 91.104 0.317 1.451 1.00 38.07 199 ASN B N 1
ATOM 4751 C CA . ASN B 1 199 ? 92.112 1.271 1.055 1.00 38.45 199 ASN B CA 1
ATOM 4752 C C . ASN B 1 199 ? 91.596 2.705 1.102 1.00 38.26 199 ASN B C 1
ATOM 4753 O O . ASN B 1 199 ? 92.073 3.588 0.355 1.00 37.61 199 ASN B O 1
ATOM 4758 N N . GLY B 1 200 ? 90.658 2.947 2.019 1.00 35.12 200 GLY B N 1
ATOM 4759 C CA . GLY B 1 200 ? 90.204 4.303 2.266 1.00 33.69 200 GLY B CA 1
ATOM 4760 C C . GLY B 1 200 ? 91.204 5.053 3.137 1.00 32.69 200 GLY B C 1
ATOM 4761 O O . GLY B 1 200 ? 92.325 4.567 3.362 1.00 30.38 200 GLY B O 1
ATOM 4762 N N . PRO B 1 201 ? 90.797 6.248 3.640 1.00 32.80 201 PRO B N 1
ATOM 4763 C CA . PRO B 1 201 ? 91.643 7.018 4.580 1.00 31.03 201 PRO B CA 1
ATOM 4764 C C . PRO B 1 201 ? 91.772 6.333 5.931 1.00 30.48 201 PRO B C 1
ATOM 4765 O O . PRO B 1 201 ? 90.859 5.625 6.379 1.00 30.77 201 PRO B O 1
ATOM 4769 N N . THR B 1 202 ? 92.904 6.556 6.588 1.00 30.17 202 THR B N 1
ATOM 4770 C CA . THR B 1 202 ? 93.028 6.258 7.988 1.00 29.02 202 THR B CA 1
ATOM 4771 C C . THR B 1 202 ? 92.180 7.251 8.772 1.00 28.26 202 THR B C 1
ATOM 4772 O O . THR B 1 202 ? 91.694 8.256 8.218 1.00 27.43 202 THR B O 1
ATOM 4776 N N . LEU B 1 203 ? 91.975 6.983 10.060 1.00 26.58 203 LEU B N 1
ATOM 4777 C CA . LEU B 1 203 ? 91.279 7.980 10.872 1.00 26.17 203 LEU B CA 1
ATOM 4778 C C . LEU B 1 203 ? 91.921 9.357 10.760 1.00 26.06 203 LEU B C 1
ATOM 4779 O O . LEU B 1 203 ? 91.221 10.346 10.565 1.00 26.49 203 LEU B O 1
ATOM 4784 N N . ILE B 1 204 ? 93.244 9.411 10.898 1.00 26.45 204 ILE B N 1
ATOM 4785 C CA . ILE B 1 204 ? 93.915 10.683 10.927 1.00 27.03 204 ILE B CA 1
ATOM 4786 C C . ILE B 1 204 ? 93.839 11.400 9.554 1.00 27.13 204 ILE B C 1
ATOM 4787 O O . ILE B 1 204 ? 93.817 12.641 9.506 1.00 26.72 204 ILE B O 1
ATOM 4792 N N . GLU B 1 205 ? 93.773 10.642 8.463 1.00 26.16 205 GLU B N 1
ATOM 4793 C CA . GLU B 1 205 ? 93.578 11.270 7.145 1.00 27.47 205 GLU B CA 1
ATOM 4794 C C . GLU B 1 205 ? 92.167 11.843 7.044 1.00 27.55 205 GLU B C 1
ATOM 4795 O O . GLU B 1 205 ? 91.970 12.913 6.478 1.00 28.06 205 GLU B O 1
ATOM 4801 N N . ALA B 1 206 ? 91.187 11.124 7.601 1.00 26.28 206 ALA B N 1
ATOM 4802 C CA . ALA B 1 206 ? 89.810 11.583 7.548 1.00 26.31 206 ALA B CA 1
ATOM 4803 C C . ALA B 1 206 ? 89.636 12.869 8.363 1.00 26.39 206 ALA B C 1
ATOM 4804 O O . ALA B 1 206 ? 88.882 13.743 7.961 1.00 27.24 206 ALA B O 1
ATOM 4806 N N . LEU B 1 207 ? 90.308 12.962 9.511 1.00 25.68 207 LEU B N 1
ATOM 4807 C CA . LEU B 1 207 ? 90.275 14.198 10.326 1.00 25.91 207 LEU B CA 1
ATOM 4808 C C . LEU B 1 207 ? 90.834 15.379 9.540 1.00 27.84 207 LEU B C 1
ATOM 4809 O O . LEU B 1 207 ? 90.321 16.503 9.632 1.00 28.20 207 LEU B O 1
ATOM 4814 N N . ASP B 1 208 ? 91.893 15.106 8.771 1.00 28.41 208 ASP B N 1
ATOM 4815 C CA . ASP B 1 208 ? 92.568 16.114 8.007 1.00 31.43 208 ASP B CA 1
ATOM 4816 C C . ASP B 1 208 ? 91.655 16.682 6.921 1.00 33.51 208 ASP B C 1
ATOM 4817 O O . ASP B 1 208 ? 91.971 17.723 6.372 1.00 33.52 208 ASP B O 1
ATOM 4822 N N . GLN B 1 209 ? 90.518 16.024 6.654 1.00 33.32 209 GLN B N 1
ATOM 4823 C CA . GLN B 1 209 ? 89.641 16.417 5.555 1.00 36.05 209 GLN B CA 1
ATOM 4824 C C . GLN B 1 209 ? 88.263 16.934 6.015 1.00 34.61 209 GLN B C 1
ATOM 4825 O O . GLN B 1 209 ? 87.368 17.070 5.206 1.00 36.05 209 GLN B O 1
ATOM 4831 N N . ILE B 1 210 ? 88.090 17.176 7.308 1.00 31.55 210 ILE B N 1
ATOM 4832 C CA . ILE B 1 210 ? 86.873 17.766 7.825 1.00 30.79 210 ILE B CA 1
ATOM 4833 C C . ILE B 1 210 ? 86.723 19.186 7.271 1.00 32.32 210 ILE B C 1
ATOM 4834 O O . ILE B 1 210 ? 87.631 20.004 7.439 1.00 32.71 210 ILE B O 1
ATOM 4839 N N . PRO B 1 211 ? 85.595 19.477 6.588 1.00 34.61 211 PRO B N 1
ATOM 4840 C CA . PRO B 1 211 ? 85.391 20.827 6.038 1.00 36.43 211 PRO B CA 1
ATOM 4841 C C . PRO B 1 211 ? 85.326 21.873 7.122 1.00 38.83 211 PRO B C 1
ATOM 4842 O O . PRO B 1 211 ? 84.920 21.561 8.246 1.00 39.84 211 PRO B O 1
ATOM 4846 N N . GLU B 1 212 ? 85.798 23.080 6.789 1.00 44.22 212 GLU B N 1
ATOM 4847 C CA . GLU B 1 212 ? 85.662 24.269 7.626 1.00 47.21 212 GLU B CA 1
ATOM 4848 C C . GLU B 1 212 ? 84.192 24.470 7.920 1.00 45.74 212 GLU B C 1
ATOM 4849 O O . GLU B 1 212 ? 83.358 24.265 7.034 1.00 49.09 212 GLU B O 1
ATOM 4855 N N . PRO B 1 213 ? 83.863 24.895 9.141 1.00 46.30 213 PRO B N 1
ATOM 4856 C CA . PRO B 1 213 ? 82.465 25.151 9.555 1.00 46.23 213 PRO B CA 1
ATOM 4857 C C . PRO B 1 213 ? 81.817 26.259 8.731 1.00 49.26 213 PRO B C 1
ATOM 4858 O O . PRO B 1 213 ? 82.545 27.111 8.194 1.00 48.79 213 PRO B O 1
ATOM 4862 N N . GLU B 1 214 ? 80.483 26.262 8.617 1.00 50.86 214 GLU B N 1
ATOM 4863 C CA . GLU B 1 214 ? 79.793 27.434 8.035 1.00 53.40 214 GLU B CA 1
ATOM 4864 C C . GLU B 1 214 ? 80.058 28.659 8.934 1.00 55.17 214 GLU B C 1
ATOM 4865 O O . GLU B 1 214 ? 80.066 28.554 10.161 1.00 55.89 214 GLU B O 1
ATOM 4871 N N . LYS B 1 215 ? 80.327 29.801 8.315 1.00 57.31 215 LYS B N 1
ATOM 4872 C CA . LYS B 1 215 ? 80.562 31.033 9.069 1.00 57.52 215 LYS B CA 1
ATOM 4873 C C . LYS B 1 215 ? 79.258 31.765 9.400 1.00 53.16 215 LYS B C 1
ATOM 4874 O O . LYS B 1 215 ? 78.329 31.795 8.570 1.00 53.39 215 LYS B O 1
ATOM 4880 N N . PRO B 1 216 ? 79.186 32.360 10.608 1.00 49.31 216 PRO B N 1
ATOM 4881 C CA . PRO B 1 216 ? 78.037 33.166 11.025 1.00 49.70 216 PRO B CA 1
ATOM 4882 C C . PRO B 1 216 ? 77.485 34.121 9.935 1.00 50.78 216 PRO B C 1
ATOM 4883 O O . PRO B 1 216 ? 76.261 34.177 9.723 1.00 48.86 216 PRO B O 1
ATOM 4887 N N . ILE B 1 217 ? 78.378 34.818 9.228 1.00 51.82 217 ILE B N 1
ATOM 4888 C CA . ILE B 1 217 ? 77.998 35.776 8.180 1.00 54.38 217 ILE B CA 1
ATOM 4889 C C . ILE B 1 217 ? 77.126 35.138 7.095 1.00 52.28 217 ILE B C 1
ATOM 4890 O O . ILE B 1 217 ? 76.303 35.816 6.468 1.00 54.05 217 ILE B O 1
ATOM 4895 N N . ASP B 1 218 ? 77.285 33.835 6.897 1.00 51.15 218 ASP B N 1
ATOM 4896 C CA . ASP B 1 218 ? 76.518 33.103 5.878 1.00 52.67 218 ASP B CA 1
ATOM 4897 C C . ASP B 1 218 ? 75.127 32.600 6.318 1.00 51.05 218 ASP B C 1
ATOM 4898 O O . ASP B 1 218 ? 74.322 32.162 5.484 1.00 49.67 218 ASP B O 1
ATOM 4903 N N . LYS B 1 219 ? 74.841 32.669 7.615 1.00 48.11 219 LYS B N 1
ATOM 4904 C CA . LYS B 1 219 ? 73.493 32.367 8.103 1.00 48.82 219 LYS B CA 1
ATOM 4905 C C . LYS B 1 219 ? 72.600 33.602 7.986 1.00 49.83 219 LYS B C 1
ATOM 4906 O O . LYS B 1 219 ? 73.101 34.725 7.826 1.00 50.06 219 LYS B O 1
ATOM 4912 N N . PRO B 1 220 ? 71.270 33.402 8.068 1.00 49.59 220 PRO B N 1
ATOM 4913 C CA . PRO B 1 220 ? 70.362 34.540 7.984 1.00 48.04 220 PRO B CA 1
ATOM 4914 C C . PRO B 1 220 ? 70.702 35.547 9.063 1.00 46.50 220 PRO B C 1
ATOM 4915 O O . PRO B 1 220 ? 71.087 35.170 10.166 1.00 44.96 220 PRO B O 1
ATOM 4919 N N . LEU B 1 221 ? 70.584 36.819 8.726 1.00 46.54 221 LEU B N 1
ATOM 4920 C CA . LEU B 1 221 ? 70.795 37.887 9.680 1.00 45.99 221 LEU B CA 1
ATOM 4921 C C . LEU B 1 221 ? 69.923 37.735 10.927 1.00 44.01 221 LEU B C 1
ATOM 4922 O O . LEU B 1 221 ? 68.722 37.451 10.838 1.00 41.85 221 LEU B O 1
ATOM 4927 N N . ARG B 1 222 ? 70.541 37.882 12.092 1.00 42.11 222 ARG B N 1
ATOM 4928 C CA . ARG B 1 222 ? 69.781 37.881 13.332 1.00 42.23 222 ARG B CA 1
ATOM 4929 C C . ARG B 1 222 ? 70.359 38.885 14.316 1.00 43.12 222 ARG B C 1
ATOM 4930 O O . ARG B 1 222 ? 71.549 38.800 14.647 1.00 44.34 222 ARG B O 1
ATOM 4938 N N . ILE B 1 223 ? 69.539 39.845 14.766 1.00 43.50 223 ILE B N 1
ATOM 4939 C CA . ILE B 1 223 ? 70.011 40.857 15.722 1.00 43.76 223 ILE B CA 1
ATOM 4940 C C . ILE B 1 223 ? 69.115 40.954 16.953 1.00 43.36 223 ILE B C 1
ATOM 4941 O O . ILE B 1 223 ? 68.107 41.659 16.940 1.00 45.18 223 ILE B O 1
ATOM 4946 N N . PRO B 1 224 ? 69.480 40.239 18.030 1.00 43.20 224 PRO B N 1
ATOM 4947 C CA . PRO B 1 224 ? 68.751 40.408 19.289 1.00 43.35 224 PRO B CA 1
ATOM 4948 C C . PRO B 1 224 ? 68.861 41.847 19.775 1.00 44.98 224 PRO B C 1
ATOM 4949 O O . PRO B 1 224 ? 69.952 42.394 19.850 1.00 46.13 224 PRO B O 1
ATOM 4953 N N . ILE B 1 225 ? 67.723 42.433 20.106 1.00 46.62 225 ILE B N 1
ATOM 4954 C CA . ILE B 1 225 ? 67.637 43.827 20.500 1.00 49.20 225 ILE B CA 1
ATOM 4955 C C . ILE B 1 225 ? 67.751 43.962 22.024 1.00 50.58 225 ILE B C 1
ATOM 4956 O O . ILE B 1 225 ? 66.918 43.430 22.758 1.00 48.11 225 ILE B O 1
ATOM 4961 N N . GLN B 1 226 ? 68.782 44.673 22.482 1.00 54.31 226 GLN B N 1
ATOM 4962 C CA . GLN B 1 226 ? 69.019 44.887 23.923 1.00 58.30 226 GLN B CA 1
ATOM 4963 C C . GLN B 1 226 ? 68.278 46.095 24.467 1.00 60.31 226 GLN B C 1
ATOM 4964 O O . GLN B 1 226 ? 67.717 46.031 25.549 1.00 60.47 226 GLN B O 1
ATOM 4970 N N . ASP B 1 227 ? 68.305 47.201 23.724 1.00 63.67 227 ASP B N 1
ATOM 4971 C CA . ASP B 1 227 ? 67.576 48.421 24.100 1.00 65.43 227 ASP B CA 1
ATOM 4972 C C . ASP B 1 227 ? 67.052 49.162 22.885 1.00 66.01 227 ASP B C 1
ATOM 4973 O O . ASP B 1 227 ? 67.554 48.981 21.777 1.00 67.57 227 ASP B O 1
ATOM 4978 N N . VAL B 1 228 ? 66.039 49.992 23.109 1.00 67.43 228 VAL B N 1
ATOM 4979 C CA . VAL B 1 228 ? 65.514 50.906 22.093 1.00 69.18 228 VAL B CA 1
ATOM 4980 C C . VAL B 1 228 ? 65.503 52.353 22.644 1.00 74.02 228 VAL B C 1
ATOM 4981 O O . VAL B 1 228 ? 64.907 52.622 23.701 1.00 72.48 228 VAL B O 1
ATOM 4985 N N . TYR B 1 229 ? 66.166 53.270 21.928 1.00 78.74 229 TYR B N 1
ATOM 4986 C CA . TYR B 1 229 ? 66.288 54.685 22.339 1.00 81.84 229 TYR B CA 1
ATOM 4987 C C . TYR B 1 229 ? 65.622 55.667 21.370 1.00 83.56 229 TYR B C 1
ATOM 4988 O O . TYR B 1 229 ? 65.430 55.343 20.195 1.00 82.69 229 TYR B O 1
ATOM 4997 N N . SER B 1 230 ? 65.266 56.853 21.875 1.00 87.21 230 SER B N 1
ATOM 4998 C CA . SER B 1 230 ? 64.919 58.015 21.036 1.00 92.33 230 SER B CA 1
ATOM 4999 C C . SER B 1 230 ? 66.152 58.921 20.853 1.00 94.36 230 SER B C 1
ATOM 5000 O O . SER B 1 230 ? 66.784 59.293 21.841 1.00 93.99 230 SER B O 1
ATOM 5003 N N . ILE B 1 231 ? 66.490 59.266 19.603 1.00 96.63 231 ILE B N 1
ATOM 5004 C CA . ILE B 1 231 ? 67.657 60.128 19.283 1.00 97.42 231 ILE B CA 1
ATOM 5005 C C . ILE B 1 231 ? 67.310 61.263 18.311 1.00 97.11 231 ILE B C 1
ATOM 5006 O O . ILE B 1 231 ? 66.867 60.990 17.193 1.00 96.90 231 ILE B O 1
ATOM 5011 N N . LYS B 1 232 ? 67.518 62.514 18.752 1.00 98.70 232 LYS B N 1
ATOM 5012 C CA . LYS B 1 232 ? 67.419 63.769 17.927 1.00 97.14 232 LYS B CA 1
ATOM 5013 C C . LYS B 1 232 ? 66.239 63.849 16.948 1.00 96.09 232 LYS B C 1
ATOM 5014 O O . LYS B 1 232 ? 65.125 63.412 17.246 1.00 94.82 232 LYS B O 1
ATOM 5020 N N . GLY B 1 233 ? 66.518 64.414 15.774 1.00 95.67 233 GLY B N 1
ATOM 5021 C CA . GLY B 1 233 ? 65.667 64.270 14.599 1.00 95.81 233 GLY B CA 1
ATOM 5022 C C . GLY B 1 233 ? 66.297 63.225 13.696 1.00 94.34 233 GLY B C 1
ATOM 5023 O O . GLY B 1 233 ? 66.609 63.497 12.541 1.00 94.73 233 GLY B O 1
ATOM 5024 N N . VAL B 1 234 ? 66.504 62.034 14.262 1.00 93.51 234 VAL B N 1
ATOM 5025 C CA . VAL B 1 234 ? 67.018 60.849 13.574 1.00 89.30 234 VAL B CA 1
ATOM 5026 C C . VAL B 1 234 ? 65.840 59.890 13.448 1.00 88.10 234 VAL B C 1
ATOM 5027 O O . VAL B 1 234 ? 65.517 59.400 12.346 1.00 88.85 234 VAL B O 1
ATOM 5031 N N . GLY B 1 235 ? 65.194 59.655 14.597 1.00 86.65 235 GLY B N 1
ATOM 5032 C CA . GLY B 1 235 ? 64.087 58.715 14.729 1.00 85.66 235 GLY B CA 1
ATOM 5033 C C . GLY B 1 235 ? 64.421 57.618 15.732 1.00 83.64 235 GLY B C 1
ATOM 5034 O O . GLY B 1 235 ? 65.097 57.851 16.742 1.00 83.61 235 GLY B O 1
ATOM 5035 N N . THR B 1 236 ? 63.957 56.410 15.450 1.00 81.81 236 THR B N 1
ATOM 5036 C CA . THR B 1 236 ? 64.144 55.311 16.396 1.00 79.51 236 THR B CA 1
ATOM 5037 C C . THR B 1 236 ? 65.438 54.542 16.165 1.00 74.72 236 THR B C 1
ATOM 5038 O O . THR B 1 236 ? 65.787 54.203 15.017 1.00 74.44 236 THR B O 1
ATOM 5042 N N . VAL B 1 237 ? 66.145 54.288 17.274 1.00 70.39 237 VAL B N 1
ATOM 5043 C CA . VAL B 1 237 ? 67.420 53.574 17.248 1.00 67.16 237 VAL B CA 1
ATOM 5044 C C . VAL B 1 237 ? 67.509 52.344 18.211 1.00 64.49 237 VAL B C 1
ATOM 5045 O O . VAL B 1 237 ? 67.717 52.497 19.424 1.00 63.60 237 VAL B O 1
ATOM 5049 N N . PRO B 1 238 ? 67.352 51.121 17.666 1.00 62.65 238 PRO B N 1
ATOM 5050 C CA . PRO B 1 238 ? 67.625 49.917 18.460 1.00 60.12 238 PRO B CA 1
ATOM 5051 C C . PRO B 1 238 ? 69.118 49.658 18.599 1.00 60.02 238 PRO B C 1
ATOM 5052 O O . PRO B 1 238 ? 69.900 50.078 17.749 1.00 61.14 238 PRO B O 1
ATOM 5056 N N . VAL B 1 239 ? 69.492 48.975 19.677 1.00 58.72 239 VAL B N 1
ATOM 5057 C CA . VAL B 1 239 ? 70.871 48.581 19.941 1.00 58.30 239 VAL B CA 1
ATOM 5058 C C . VAL B 1 239 ? 70.937 47.083 20.262 1.00 55.94 239 VAL B C 1
ATOM 5059 O O . VAL B 1 239 ? 70.071 46.550 20.952 1.00 55.39 239 VAL B O 1
ATOM 5063 N N . GLY B 1 240 ? 71.967 46.411 19.750 1.00 56.67 240 GLY B N 1
ATOM 5064 C CA . GLY B 1 240 ? 72.157 44.977 19.990 1.00 55.08 240 GLY B CA 1
ATOM 5065 C C . GLY B 1 240 ? 73.315 44.411 19.203 1.00 56.40 240 GLY B C 1
ATOM 5066 O O . GLY B 1 240 ? 74.031 45.151 18.497 1.00 57.37 240 GLY B O 1
ATOM 5067 N N . ARG B 1 241 ? 73.492 43.096 19.305 1.00 54.58 241 ARG B N 1
ATOM 5068 C CA . ARG B 1 241 ? 74.641 42.426 18.719 1.00 55.29 241 ARG B CA 1
ATOM 5069 C C . ARG B 1 241 ? 74.256 41.620 17.482 1.00 53.31 241 ARG B C 1
ATOM 5070 O O . ARG B 1 241 ? 73.353 40.807 17.558 1.00 54.68 241 ARG B O 1
ATOM 5078 N N . VAL B 1 242 ? 74.929 41.849 16.351 1.00 52.38 242 VAL B N 1
ATOM 5079 C CA . VAL B 1 242 ? 74.768 41.014 15.150 1.00 50.01 242 VAL B CA 1
ATOM 5080 C C . VAL B 1 242 ? 75.281 39.625 15.473 1.00 48.87 242 VAL B C 1
ATOM 5081 O O . VAL B 1 242 ? 76.460 39.444 15.797 1.00 48.83 242 VAL B O 1
ATOM 5085 N N . GLU B 1 243 ? 74.383 38.649 15.395 1.00 46.66 243 GLU B N 1
ATOM 5086 C CA . GLU B 1 243 ? 74.722 37.287 15.732 1.00 46.14 243 GLU B CA 1
ATOM 5087 C C . GLU B 1 243 ? 75.056 36.537 14.474 1.00 43.46 243 GLU B C 1
ATOM 5088 O O . GLU B 1 243 ? 75.961 35.717 14.467 1.00 42.25 243 GLU B O 1
ATOM 5094 N N . THR B 1 244 ? 74.328 36.825 13.408 1.00 43.87 244 THR B N 1
ATOM 5095 C CA . THR B 1 244 ? 74.506 36.109 12.160 1.00 43.48 244 THR B CA 1
ATOM 5096 C C . THR B 1 244 ? 74.126 37.005 11.012 1.00 46.04 244 THR B C 1
ATOM 5097 O O . THR B 1 244 ? 73.457 38.024 11.202 1.00 46.42 244 THR B O 1
ATOM 5101 N N . GLY B 1 245 ? 74.533 36.603 9.812 1.00 46.82 245 GLY B N 1
ATOM 5102 C CA . GLY B 1 245 ? 74.249 37.356 8.603 1.00 49.68 245 GLY B CA 1
ATOM 5103 C C . GLY B 1 245 ? 74.986 38.680 8.577 1.00 51.11 245 GLY B C 1
ATOM 5104 O O . GLY B 1 245 ? 75.910 38.907 9.374 1.00 49.85 245 GLY B O 1
ATOM 5105 N N . LYS B 1 246 ? 74.553 39.558 7.677 1.00 53.55 246 LYS B N 1
ATOM 5106 C CA . LYS B 1 246 ? 75.152 40.881 7.545 1.00 58.48 246 LYS B CA 1
ATOM 5107 C C . LYS B 1 246 ? 74.124 41.989 7.389 1.00 60.85 246 LYS B C 1
ATOM 5108 O O . LYS B 1 246 ? 73.153 41.853 6.634 1.00 61.67 246 LYS B O 1
ATOM 5114 N N . LEU B 1 247 ? 74.361 43.092 8.104 1.00 62.33 247 LEU B N 1
ATOM 5115 C CA . LEU B 1 247 ? 73.526 44.289 8.003 1.00 61.80 247 LEU B CA 1
ATOM 5116 C C . LEU B 1 247 ? 74.196 45.400 7.199 1.00 64.96 247 LEU B C 1
ATOM 5117 O O . LEU B 1 247 ? 75.291 45.820 7.554 1.00 66.63 247 LEU B O 1
ATOM 5122 N N . LYS B 1 248 ? 73.525 45.888 6.150 1.00 66.54 248 LYS B N 1
ATOM 5123 C CA . LYS B 1 248 ? 74.031 46.998 5.316 1.00 69.29 248 LYS B CA 1
ATOM 5124 C C . LYS B 1 248 ? 73.165 48.257 5.489 1.00 70.94 248 LYS B C 1
ATOM 5125 O O . LYS B 1 248 ? 71.956 48.146 5.725 1.00 72.09 248 LYS B O 1
ATOM 5131 N N . VAL B 1 249 ? 73.768 49.442 5.370 1.00 71.48 249 VAL B N 1
ATOM 5132 C CA . VAL B 1 249 ? 72.992 50.710 5.199 1.00 72.22 249 VAL B CA 1
ATOM 5133 C C . VAL B 1 249 ? 72.221 50.675 3.831 1.00 72.62 249 VAL B C 1
ATOM 5134 O O . VAL B 1 249 ? 72.817 50.266 2.739 1.00 70.94 249 VAL B O 1
ATOM 5138 N N . GLY B 1 250 ? 70.898 50.879 3.904 1.00 72.48 250 GLY B N 1
ATOM 5139 C CA . GLY B 1 250 ? 70.009 50.497 2.781 1.00 70.53 250 GLY B CA 1
ATOM 5140 C C . GLY B 1 250 ? 69.182 49.201 2.951 1.00 70.28 250 GLY B C 1
ATOM 5141 O O . GLY B 1 250 ? 68.098 49.107 2.378 1.00 72.51 250 GLY B O 1
ATOM 5142 N N . ASP B 1 251 ? 69.649 48.212 3.729 1.00 67.06 251 ASP B N 1
ATOM 5143 C CA . ASP B 1 251 ? 68.883 46.952 3.925 1.00 65.95 251 ASP B CA 1
ATOM 5144 C C . ASP B 1 251 ? 67.488 47.251 4.469 1.00 66.02 251 ASP B C 1
ATOM 5145 O O . ASP B 1 251 ? 67.282 48.292 5.133 1.00 65.39 251 ASP B O 1
ATOM 5150 N N . VAL B 1 252 ? 66.540 46.343 4.184 1.00 64.82 252 VAL B N 1
ATOM 5151 C CA . VAL B 1 252 ? 65.267 46.329 4.912 1.00 64.01 252 VAL B CA 1
ATOM 5152 C C . VAL B 1 252 ? 65.360 45.247 6.012 1.00 62.23 252 VAL B C 1
ATOM 5153 O O . VAL B 1 252 ? 65.876 44.143 5.770 1.00 60.65 252 VAL B O 1
ATOM 5157 N N . VAL B 1 253 ? 64.899 45.596 7.219 1.00 61.04 253 VAL B N 1
ATOM 5158 C CA . VAL B 1 253 ? 64.833 44.674 8.366 1.00 57.31 253 VAL B CA 1
ATOM 5159 C C . VAL B 1 253 ? 63.441 44.660 8.968 1.00 56.68 253 VAL B C 1
ATOM 5160 O O . VAL B 1 253 ? 62.779 45.707 9.033 1.00 57.75 253 VAL B O 1
ATOM 5164 N N . ILE B 1 254 ? 63.034 43.470 9.418 1.00 53.13 254 ILE B N 1
ATOM 5165 C CA . ILE B 1 254 ? 61.759 43.234 10.070 1.00 52.33 254 ILE B CA 1
ATOM 5166 C C . ILE B 1 254 ? 62.001 42.733 11.506 1.00 51.82 254 ILE B C 1
ATOM 5167 O O . ILE B 1 254 ? 62.970 42.013 11.784 1.00 50.14 254 ILE B O 1
ATOM 5172 N N . PHE B 1 255 ? 61.118 43.126 12.411 1.00 52.03 255 PHE B N 1
ATOM 5173 C CA . PHE B 1 255 ? 61.264 42.810 13.799 1.00 50.47 255 PHE B CA 1
ATOM 5174 C C . PHE B 1 255 ? 60.246 41.754 14.220 1.00 50.26 255 PHE B C 1
ATOM 5175 O O . PHE B 1 255 ? 59.083 41.818 13.839 1.00 52.29 255 PHE B O 1
ATOM 5183 N N . GLU B 1 256 ? 60.706 40.772 14.986 1.00 47.78 256 GLU B N 1
ATOM 5184 C CA . GLU B 1 256 ? 59.849 39.740 15.524 1.00 46.36 256 GLU B CA 1
ATOM 5185 C C . GLU B 1 256 ? 60.183 39.596 16.988 1.00 45.81 256 GLU B C 1
ATOM 5186 O O . GLU B 1 256 ? 61.337 39.787 17.362 1.00 45.13 256 GLU B O 1
ATOM 5192 N N . PRO B 1 257 ? 59.184 39.273 17.834 1.00 46.57 257 PRO B N 1
ATOM 5193 C CA . PRO B 1 257 ? 57.785 38.981 17.496 1.00 47.13 257 PRO B CA 1
ATOM 5194 C C . PRO B 1 257 ? 56.869 40.204 17.421 1.00 49.36 257 PRO B C 1
ATOM 5195 O O . PRO B 1 257 ? 55.637 40.054 17.325 1.00 50.35 257 PRO B O 1
ATOM 5199 N N . ALA B 1 258 ? 57.467 41.391 17.457 1.00 49.53 258 ALA B N 1
ATOM 5200 C CA . ALA B 1 258 ? 56.751 42.642 17.215 1.00 52.00 258 ALA B CA 1
ATOM 5201 C C . ALA B 1 258 ? 55.741 42.550 16.058 1.00 52.72 258 ALA B C 1
ATOM 5202 O O . ALA B 1 258 ? 54.577 42.919 16.235 1.00 52.79 258 ALA B O 1
ATOM 5204 N N . SER B 1 259 ? 56.187 42.048 14.900 1.00 51.67 259 SER B N 1
ATOM 5205 C CA . SER B 1 259 ? 55.318 41.878 13.721 1.00 52.84 259 SER B CA 1
ATOM 5206 C C . SER B 1 259 ? 54.171 40.921 13.974 1.00 53.76 259 SER B C 1
ATOM 5207 O O . SER B 1 259 ? 53.040 41.198 13.578 1.00 55.29 259 SER B O 1
ATOM 5210 N N . THR B 1 260 ? 54.469 39.794 14.620 1.00 53.14 260 THR B N 1
ATOM 5211 C CA . THR B 1 260 ? 53.438 38.812 14.957 1.00 54.21 260 THR B CA 1
ATOM 5212 C C . THR B 1 260 ? 52.420 39.417 15.909 1.00 55.40 260 THR B C 1
ATOM 5213 O O . THR B 1 260 ? 51.219 39.212 15.730 1.00 55.49 260 THR B O 1
ATOM 5217 N N . ILE B 1 261 ? 52.910 40.172 16.900 1.00 57.37 261 ILE B N 1
ATOM 5218 C CA . ILE B 1 261 ? 52.051 40.755 17.937 1.00 59.11 261 ILE B CA 1
ATOM 5219 C C . ILE B 1 261 ? 51.101 41.783 17.346 1.00 62.68 261 ILE B C 1
ATOM 5220 O O . ILE B 1 261 ? 49.920 41.776 17.655 1.00 63.90 261 ILE B O 1
ATOM 5225 N N . PHE B 1 262 ? 51.629 42.639 16.479 1.00 67.11 262 PHE B N 1
ATOM 5226 C CA . PHE B 1 262 ? 50.844 43.677 15.835 1.00 72.13 262 PHE B CA 1
ATOM 5227 C C . PHE B 1 262 ? 50.218 43.211 14.519 1.00 74.60 262 PHE B C 1
ATOM 5228 O O . PHE B 1 262 ? 49.652 44.020 13.790 1.00 75.36 262 PHE B O 1
ATOM 5236 N N . HIS B 1 263 ? 50.328 41.912 14.221 1.00 75.28 263 HIS B N 1
ATOM 5237 C CA . HIS B 1 263 ? 49.741 41.304 13.004 1.00 78.64 263 HIS B CA 1
ATOM 5238 C C . HIS B 1 263 ? 49.956 42.104 11.706 1.00 78.61 263 HIS B C 1
ATOM 5239 O O . HIS B 1 263 ? 49.110 42.086 10.801 1.00 80.73 263 HIS B O 1
ATOM 5246 N N . LYS B 1 264 ? 51.092 42.802 11.638 1.00 74.41 264 LYS B N 1
ATOM 5247 C CA . LYS B 1 264 ? 51.475 43.636 10.493 1.00 73.03 264 LYS B CA 1
ATOM 5248 C C . LYS B 1 264 ? 52.997 43.726 10.459 1.00 71.74 264 LYS B C 1
ATOM 5249 O O . LYS B 1 264 ? 53.626 43.772 11.521 1.00 68.06 264 LYS B O 1
ATOM 5255 N N . PRO B 1 265 ? 53.596 43.744 9.249 1.00 71.87 265 PRO B N 1
ATOM 5256 C CA . PRO B 1 265 ? 55.064 43.826 9.159 1.00 70.39 265 PRO B CA 1
ATOM 5257 C C . PRO B 1 265 ? 55.645 45.082 9.820 1.00 69.08 265 PRO B C 1
ATOM 5258 O O . PRO B 1 265 ? 55.568 46.174 9.254 1.00 69.26 265 PRO B O 1
ATOM 5262 N N . ILE B 1 266 ? 56.209 44.905 11.016 1.00 65.49 266 ILE B N 1
ATOM 5263 C CA . ILE B 1 266 ? 56.943 45.954 11.722 1.00 64.21 266 ILE B CA 1
ATOM 5264 C C . ILE B 1 266 ? 58.357 45.977 11.160 1.00 63.43 266 ILE B C 1
ATOM 5265 O O . ILE B 1 266 ? 59.170 45.080 11.435 1.00 62.04 266 ILE B O 1
ATOM 5270 N N . GLN B 1 267 ? 58.646 47.004 10.369 1.00 63.98 267 GLN B N 1
ATOM 5271 C CA . GLN B 1 267 ? 59.851 47.025 9.552 1.00 64.16 267 GLN B CA 1
ATOM 5272 C C . GLN B 1 267 ? 60.131 48.392 8.942 1.00 65.03 267 GLN B C 1
ATOM 5273 O O . GLN B 1 267 ? 59.276 49.267 8.924 1.00 65.90 267 GLN B O 1
ATOM 5279 N N . GLY B 1 268 ? 61.345 48.543 8.431 1.00 64.51 268 GLY B N 1
ATOM 5280 C CA . GLY B 1 268 ? 61.797 49.795 7.868 1.00 66.79 268 GLY B CA 1
ATOM 5281 C C . GLY B 1 268 ? 63.193 49.650 7.319 1.00 66.86 268 GLY B C 1
ATOM 5282 O O . GLY B 1 268 ? 63.815 48.580 7.435 1.00 65.19 268 GLY B O 1
ATOM 5283 N N . GLU B 1 269 ? 63.679 50.730 6.716 1.00 68.54 269 GLU B N 1
ATOM 5284 C CA . GLU B 1 269 ? 65.005 50.764 6.108 1.00 69.30 269 GLU B CA 1
ATOM 5285 C C . GLU B 1 269 ? 66.047 51.241 7.119 1.00 69.07 269 GLU B C 1
ATOM 5286 O O . GLU B 1 269 ? 65.836 52.232 7.842 1.00 69.24 269 GLU B O 1
ATOM 5292 N N . VAL B 1 270 ? 67.163 50.519 7.182 1.00 66.86 270 VAL B N 1
ATOM 5293 C CA . VAL B 1 270 ? 68.296 50.948 7.987 1.00 66.96 270 VAL B CA 1
ATOM 5294 C C . VAL B 1 270 ? 68.932 52.181 7.332 1.00 69.72 270 VAL B C 1
ATOM 5295 O O . VAL B 1 270 ? 69.414 52.112 6.191 1.00 70.17 270 VAL B O 1
ATOM 5299 N N . LYS B 1 271 ? 68.922 53.295 8.064 1.00 70.46 271 LYS B N 1
ATOM 5300 C CA . LYS B 1 271 ? 69.474 54.561 7.582 1.00 73.98 271 LYS B CA 1
ATOM 5301 C C . LYS B 1 271 ? 70.945 54.733 7.939 1.00 73.76 271 LYS B C 1
ATOM 5302 O O . LYS B 1 271 ? 71.691 55.338 7.181 1.00 73.53 271 LYS B O 1
ATOM 5308 N N . SER B 1 272 ? 71.349 54.208 9.097 1.00 73.54 272 SER B N 1
ATOM 5309 C CA . SER B 1 272 ? 72.724 54.369 9.599 1.00 75.00 272 SER B CA 1
ATOM 5310 C C . SER B 1 272 ? 73.066 53.324 10.654 1.00 73.13 272 SER B C 1
ATOM 5311 O O . SER B 1 272 ? 72.185 52.750 11.292 1.00 72.89 272 SER B O 1
ATOM 5314 N N . ILE B 1 273 ? 74.357 53.102 10.845 1.00 75.30 273 ILE B N 1
ATOM 5315 C CA . ILE B 1 273 ? 74.851 52.093 11.767 1.00 76.27 273 ILE B CA 1
ATOM 5316 C C . ILE B 1 273 ? 75.988 52.714 12.567 1.00 79.42 273 ILE B C 1
ATOM 5317 O O . ILE B 1 273 ? 76.798 53.449 12.009 1.00 83.52 273 ILE B O 1
ATOM 5322 N N . GLU B 1 274 ? 76.053 52.413 13.863 1.00 80.94 274 GLU B N 1
ATOM 5323 C CA . GLU B 1 274 ? 77.101 52.955 14.739 1.00 84.79 274 GLU B CA 1
ATOM 5324 C C . GLU B 1 274 ? 77.671 51.927 15.733 1.00 83.90 274 GLU B C 1
ATOM 5325 O O . GLU B 1 274 ? 76.926 51.192 16.374 1.00 82.65 274 GLU B O 1
ATOM 5331 N N . MET B 1 275 ? 78.996 51.880 15.839 1.00 86.46 275 MET B N 1
ATOM 5332 C CA . MET B 1 275 ? 79.688 51.029 16.811 1.00 86.14 275 MET B CA 1
ATOM 5333 C C . MET B 1 275 ? 80.680 51.891 17.582 1.00 89.22 275 MET B C 1
ATOM 5334 O O . MET B 1 275 ? 81.453 52.636 16.975 1.00 84.01 275 MET B O 1
ATOM 5339 N N . HIS B 1 276 ? 80.659 51.780 18.912 1.00 92.97 276 HIS B N 1
ATOM 5340 C CA . HIS B 1 276 ? 81.465 52.649 19.776 1.00 97.38 276 HIS B CA 1
ATOM 5341 C C . HIS B 1 276 ? 81.309 54.096 19.301 1.00 97.60 276 HIS B C 1
ATOM 5342 O O . HIS B 1 276 ? 82.280 54.846 19.213 1.00 99.30 276 HIS B O 1
ATOM 5349 N N . HIS B 1 277 ? 80.066 54.446 18.967 1.00 96.66 277 HIS B N 1
ATOM 5350 C CA . HIS B 1 277 ? 79.656 55.788 18.527 1.00 95.37 277 HIS B CA 1
ATOM 5351 C C . HIS B 1 277 ? 80.300 56.299 17.201 1.00 94.35 277 HIS B C 1
ATOM 5352 O O . HIS B 1 277 ? 80.349 57.501 16.961 1.00 95.33 277 HIS B O 1
ATOM 5359 N N . GLU B 1 278 ? 80.765 55.391 16.339 1.00 89.66 278 GLU B N 1
ATOM 5360 C CA . GLU B 1 278 ? 81.266 55.767 14.998 1.00 88.37 278 GLU B CA 1
ATOM 5361 C C . GLU B 1 278 ? 80.510 55.032 13.887 1.00 84.70 278 GLU B C 1
ATOM 5362 O O . GLU B 1 278 ? 80.267 53.827 14.008 1.00 83.97 278 GLU B O 1
ATOM 5368 N N . PRO B 1 279 ? 80.139 55.747 12.804 1.00 83.53 279 PRO B N 1
ATOM 5369 C CA . PRO B 1 279 ? 79.356 55.186 11.688 1.00 82.47 279 PRO B CA 1
ATOM 5370 C C . PRO B 1 279 ? 79.984 53.980 10.972 1.00 82.19 279 PRO B C 1
ATOM 5371 O O . PRO B 1 279 ? 81.209 53.865 10.908 1.00 80.81 279 PRO B O 1
ATOM 5375 N N . LEU B 1 280 ? 79.129 53.088 10.462 1.00 83.16 280 LEU B N 1
ATOM 5376 C CA . LEU B 1 280 ? 79.550 51.921 9.673 1.00 82.40 280 LEU B CA 1
ATOM 5377 C C . LEU B 1 280 ? 78.668 51.763 8.441 1.00 83.48 280 LEU B C 1
ATOM 5378 O O . LEU B 1 280 ? 77.495 52.139 8.466 1.00 82.93 280 LEU B O 1
ATOM 5383 N N . GLN B 1 281 ? 79.220 51.225 7.356 1.00 85.51 281 GLN B N 1
ATOM 5384 C CA . GLN B 1 281 ? 78.377 50.922 6.190 1.00 89.21 281 GLN B CA 1
ATOM 5385 C C . GLN B 1 281 ? 77.726 49.533 6.299 1.00 84.71 281 GLN B C 1
ATOM 5386 O O . GLN B 1 281 ? 76.595 49.331 5.846 1.00 82.75 281 GLN B O 1
ATOM 5392 N N . GLU B 1 282 ? 78.446 48.590 6.899 1.00 81.76 282 GLU B N 1
ATOM 5393 C CA . GLU B 1 282 ? 77.883 47.276 7.217 1.00 81.19 282 GLU B CA 1
ATOM 5394 C C . GLU B 1 282 ? 78.329 46.744 8.584 1.00 77.44 282 GLU B C 1
ATOM 5395 O O . GLU B 1 282 ? 79.448 47.002 9.028 1.00 76.22 282 GLU B O 1
ATOM 5401 N N . ALA B 1 283 ? 77.424 46.034 9.256 1.00 73.96 283 ALA B N 1
ATOM 5402 C CA . ALA B 1 283 ? 77.739 45.399 10.531 1.00 71.28 283 ALA B CA 1
ATOM 5403 C C . ALA B 1 283 ? 77.909 43.895 10.366 1.00 69.20 283 ALA B C 1
ATOM 5404 O O . ALA B 1 283 ? 77.131 43.239 9.655 1.00 71.02 283 ALA B O 1
ATOM 5406 N N . LEU B 1 284 ? 78.929 43.362 11.036 1.00 65.65 284 LEU B N 1
ATOM 5407 C CA . LEU B 1 284 ? 79.305 41.962 10.919 1.00 62.15 284 LEU B CA 1
ATOM 5408 C C . LEU B 1 284 ? 79.016 41.212 12.224 1.00 58.93 284 LEU B C 1
ATOM 5409 O O . LEU B 1 284 ? 78.871 41.828 13.282 1.00 58.73 284 LEU B O 1
ATOM 5414 N N . PRO B 1 285 ? 78.933 39.877 12.159 1.00 55.43 285 PRO B N 1
ATOM 5415 C CA . PRO B 1 285 ? 78.728 39.106 13.382 1.00 55.19 285 PRO B CA 1
ATOM 5416 C C . PRO B 1 285 ? 79.701 39.535 14.473 1.00 54.24 285 PRO B C 1
ATOM 5417 O O . PRO B 1 285 ? 80.842 39.858 14.171 1.00 57.13 285 PRO B O 1
ATOM 5421 N N . GLY B 1 286 ? 79.245 39.545 15.721 1.00 52.58 286 GLY B N 1
ATOM 5422 C CA . GLY B 1 286 ? 80.043 40.028 16.842 1.00 53.21 286 GLY B CA 1
ATOM 5423 C C . GLY B 1 286 ? 79.942 41.531 17.107 1.00 56.12 286 GLY B C 1
ATOM 5424 O O . GLY B 1 286 ? 80.159 41.985 18.234 1.00 57.10 286 GLY B O 1
ATOM 5425 N N . ASP B 1 287 ? 79.632 42.310 16.075 1.00 56.53 287 ASP B N 1
ATOM 5426 C CA . ASP B 1 287 ? 79.456 43.750 16.236 1.00 59.01 287 ASP B CA 1
ATOM 5427 C C . ASP B 1 287 ? 78.249 44.063 17.125 1.00 61.37 287 ASP B C 1
ATOM 5428 O O . ASP B 1 287 ? 77.114 43.654 16.823 1.00 61.81 287 ASP B O 1
ATOM 5433 N N . ASN B 1 288 ? 78.517 44.747 18.239 1.00 63.03 288 ASN B N 1
ATOM 5434 C CA . ASN B 1 288 ? 77.481 45.325 19.093 1.00 63.34 288 ASN B CA 1
ATOM 5435 C C . ASN B 1 288 ? 77.199 46.718 18.533 1.00 65.13 288 ASN B C 1
ATOM 5436 O O . ASN B 1 288 ? 78.096 47.553 18.486 1.00 70.10 288 ASN B O 1
ATOM 5441 N N . ILE B 1 289 ? 75.973 46.966 18.074 1.00 62.90 289 ILE B N 1
ATOM 5442 C CA . ILE B 1 289 ? 75.687 48.151 17.262 1.00 60.12 289 ILE B CA 1
ATOM 5443 C C . ILE B 1 289 ? 74.400 48.853 17.645 1.00 60.54 289 ILE B C 1
ATOM 5444 O O . ILE B 1 289 ? 73.524 48.256 18.254 1.00 59.97 289 ILE B O 1
ATOM 5449 N N . GLY B 1 290 ? 74.307 50.135 17.278 1.00 61.82 290 GLY B N 1
ATOM 5450 C CA . GLY B 1 290 ? 73.044 50.884 17.240 1.00 60.22 290 GLY B CA 1
ATOM 5451 C C . GLY B 1 290 ? 72.710 51.190 15.780 1.00 60.50 290 GLY B C 1
ATOM 5452 O O . GLY B 1 290 ? 73.608 51.380 14.959 1.00 59.12 290 GLY B O 1
ATOM 5453 N N . PHE B 1 291 ? 71.427 51.224 15.434 1.00 60.56 291 PHE B N 1
ATOM 5454 C CA . PHE B 1 291 ? 71.052 51.451 14.034 1.00 62.51 291 PHE B CA 1
ATOM 5455 C C . PHE B 1 291 ? 69.707 52.166 13.857 1.00 63.89 291 PHE B C 1
ATOM 5456 O O . PHE B 1 291 ? 68.696 51.720 14.384 1.00 63.22 291 PHE B O 1
ATOM 5464 N N . ASN B 1 292 ? 69.710 53.279 13.123 1.00 66.34 292 ASN B N 1
ATOM 5465 C CA . ASN B 1 292 ? 68.478 53.996 12.817 1.00 67.37 292 ASN B CA 1
ATOM 5466 C C . ASN B 1 292 ? 67.617 53.277 11.799 1.00 67.14 292 ASN B C 1
ATOM 5467 O O . ASN B 1 292 ? 68.079 52.959 10.704 1.00 67.84 292 ASN B O 1
ATOM 5472 N N . VAL B 1 293 ? 66.357 53.052 12.161 1.00 66.41 293 VAL B N 1
ATOM 5473 C CA . VAL B 1 293 ? 65.419 52.354 11.293 1.00 66.35 293 VAL B CA 1
ATOM 5474 C C . VAL B 1 293 ? 64.271 53.286 10.946 1.00 69.24 293 VAL B C 1
ATOM 5475 O O . VAL B 1 293 ? 63.552 53.761 11.822 1.00 69.95 293 VAL B O 1
ATOM 5479 N N . ARG B 1 294 ? 64.120 53.531 9.649 1.00 72.09 294 ARG B N 1
ATOM 5480 C CA . ARG B 1 294 ? 63.206 54.525 9.121 1.00 75.24 294 ARG B CA 1
ATOM 5481 C C . ARG B 1 294 ? 61.760 54.086 9.324 1.00 75.69 294 ARG B C 1
ATOM 5482 O O . ARG B 1 294 ? 61.382 52.984 8.920 1.00 73.08 294 ARG B O 1
ATOM 5490 N N . GLY B 1 295 ? 60.968 54.953 9.962 1.00 78.11 295 GLY B N 1
ATOM 5491 C CA . GLY B 1 295 ? 59.539 54.713 10.185 1.00 79.18 295 GLY B CA 1
ATOM 5492 C C . GLY B 1 295 ? 59.161 53.449 10.956 1.00 79.76 295 GLY B C 1
ATOM 5493 O O . GLY B 1 295 ? 58.201 52.759 10.595 1.00 81.04 295 GLY B O 1
ATOM 5494 N N . VAL B 1 296 ? 59.925 53.113 11.998 1.00 76.77 296 VAL B N 1
ATOM 5495 C CA . VAL B 1 296 ? 59.460 52.160 12.999 1.00 72.29 296 VAL B CA 1
ATOM 5496 C C . VAL B 1 296 ? 59.413 52.911 14.318 1.00 73.59 296 VAL B C 1
ATOM 5497 O O . VAL B 1 296 ? 60.405 53.575 14.712 1.00 74.33 296 VAL B O 1
ATOM 5501 N N . SER B 1 297 ? 58.256 52.857 14.987 1.00 76.25 297 SER B N 1
ATOM 5502 C CA . SER B 1 297 ? 58.040 53.659 16.194 1.00 80.89 297 SER B CA 1
ATOM 5503 C C . SER B 1 297 ? 58.826 53.128 17.398 1.00 79.49 297 SER B C 1
ATOM 5504 O O . SER B 1 297 ? 59.176 51.956 17.442 1.00 75.29 297 SER B O 1
ATOM 5507 N N . LYS B 1 298 ? 59.109 54.020 18.348 1.00 83.48 298 LYS B N 1
ATOM 5508 C CA . LYS B 1 298 ? 59.766 53.701 19.617 1.00 84.57 298 LYS B CA 1
ATOM 5509 C C . LYS B 1 298 ? 58.988 52.626 20.365 1.00 81.20 298 LYS B C 1
ATOM 5510 O O . LYS B 1 298 ? 59.559 51.853 21.124 1.00 81.69 298 LYS B O 1
ATOM 5516 N N . ASN B 1 299 ? 57.681 52.586 20.137 1.00 79.90 299 ASN B N 1
ATOM 5517 C CA . ASN B 1 299 ? 56.785 51.719 20.896 1.00 79.20 299 ASN B CA 1
ATOM 5518 C C . ASN B 1 299 ? 56.365 50.480 20.113 1.00 74.19 299 ASN B C 1
ATOM 5519 O O . ASN B 1 299 ? 55.481 49.765 20.544 1.00 72.29 299 ASN B O 1
ATOM 5524 N N . ASP B 1 300 ? 56.975 50.248 18.955 1.00 71.95 300 ASP B N 1
ATOM 5525 C CA . ASP B 1 300 ? 56.670 49.054 18.156 1.00 69.05 300 ASP B CA 1
ATOM 5526 C C . ASP B 1 300 ? 57.685 47.946 18.418 1.00 64.84 300 ASP B C 1
ATOM 5527 O O . ASP B 1 300 ? 57.445 46.774 18.103 1.00 59.77 300 ASP B O 1
ATOM 5532 N N . ILE B 1 301 ? 58.814 48.336 18.999 1.00 62.34 301 ILE B N 1
ATOM 5533 C CA . ILE B 1 301 ? 59.899 47.418 19.250 1.00 60.40 301 ILE B CA 1
ATOM 5534 C C . ILE B 1 301 ? 60.435 47.652 20.639 1.00 60.24 301 ILE B C 1
ATOM 5535 O O . ILE B 1 301 ? 60.415 48.777 21.140 1.00 60.56 301 ILE B O 1
ATOM 5540 N N . LYS B 1 302 ? 60.908 46.582 21.266 1.00 58.59 302 LYS B N 1
ATOM 5541 C CA . LYS B 1 302 ? 61.463 46.691 22.605 1.00 58.38 302 LYS B CA 1
ATOM 5542 C C . LYS B 1 302 ? 62.518 45.621 22.776 1.00 55.84 302 LYS B C 1
ATOM 5543 O O . LYS B 1 302 ? 62.739 44.832 21.867 1.00 53.26 302 LYS B O 1
ATOM 5549 N N . ARG B 1 303 ? 63.164 45.610 23.941 1.00 56.50 303 ARG B N 1
ATOM 5550 C CA . ARG B 1 303 ? 64.064 44.537 24.353 1.00 55.27 303 ARG B CA 1
ATOM 5551 C C . ARG B 1 303 ? 63.410 43.148 24.203 1.00 51.43 303 ARG B C 1
ATOM 5552 O O . ARG B 1 303 ? 62.268 42.939 24.604 1.00 50.29 303 ARG B O 1
ATOM 5560 N N . GLY B 1 304 ? 64.143 42.200 23.634 1.00 49.85 304 GLY B N 1
ATOM 5561 C CA . GLY B 1 304 ? 63.583 40.861 23.379 1.00 46.72 304 GLY B CA 1
ATOM 5562 C C . GLY B 1 304 ? 63.247 40.605 21.916 1.00 45.89 304 GLY B C 1
ATOM 5563 O O . GLY B 1 304 ? 63.192 39.462 21.482 1.00 44.74 304 GLY B O 1
ATOM 5564 N N . ASP B 1 305 ? 63.014 41.672 21.155 1.00 46.84 305 ASP B N 1
ATOM 5565 C CA . ASP B 1 305 ? 62.777 41.547 19.736 1.00 46.90 305 ASP B CA 1
ATOM 5566 C C . ASP B 1 305 ? 64.084 41.194 19.052 1.00 45.41 305 ASP B C 1
ATOM 5567 O O . ASP B 1 305 ? 65.166 41.383 19.610 1.00 44.71 305 ASP B O 1
ATOM 5572 N N . VAL B 1 306 ? 63.953 40.657 17.845 1.00 44.31 306 VAL B N 1
ATOM 5573 C CA . VAL B 1 306 ? 65.073 40.260 17.027 1.00 43.36 306 VAL B CA 1
ATOM 5574 C C . VAL B 1 306 ? 64.816 40.762 15.616 1.00 45.00 306 VAL B C 1
ATOM 5575 O O . VAL B 1 306 ? 63.738 40.524 15.037 1.00 44.29 306 VAL B O 1
ATOM 5579 N N . ALA B 1 307 ? 65.812 41.469 15.080 1.00 45.54 307 ALA B N 1
ATOM 5580 C CA . ALA B 1 307 ? 65.780 41.966 13.709 1.00 45.91 307 ALA B CA 1
ATOM 5581 C C . ALA B 1 307 ? 66.386 40.943 12.772 1.00 45.75 307 ALA B C 1
ATOM 5582 O O . ALA B 1 307 ? 67.387 40.270 13.128 1.00 43.21 307 ALA B O 1
ATOM 5584 N N . GLY B 1 308 ? 65.778 40.835 11.586 1.00 46.42 308 GLY B N 1
ATOM 5585 C CA . GLY B 1 308 ? 66.290 40.017 10.467 1.00 48.08 308 GLY B CA 1
ATOM 5586 C C . GLY B 1 308 ? 65.920 40.616 9.105 1.00 51.85 308 GLY B C 1
ATOM 5587 O O . GLY B 1 308 ? 65.113 41.553 9.035 1.00 51.70 308 GLY B O 1
ATOM 5588 N N . HIS B 1 309 ? 66.507 40.096 8.016 1.00 54.26 309 HIS B N 1
ATOM 5589 C CA . HIS B 1 309 ? 66.059 40.470 6.646 1.00 54.83 309 HIS B CA 1
ATOM 5590 C C . HIS B 1 309 ? 64.671 39.873 6.368 1.00 57.07 309 HIS B C 1
ATOM 5591 O O . HIS B 1 309 ? 64.332 38.790 6.881 1.00 57.42 309 HIS B O 1
ATOM 5598 N N . THR B 1 310 ? 63.864 40.582 5.579 1.00 60.12 310 THR B N 1
ATOM 5599 C CA . THR B 1 310 ? 62.503 40.134 5.219 1.00 61.67 310 THR B CA 1
ATOM 5600 C C . THR B 1 310 ? 62.556 38.804 4.455 1.00 61.06 310 THR B C 1
ATOM 5601 O O . THR B 1 310 ? 61.621 38.014 4.481 1.00 60.69 310 THR B O 1
ATOM 5605 N N . ASP B 1 311 ? 63.661 38.616 3.746 1.00 63.68 311 ASP B N 1
ATOM 5606 C CA . ASP B 1 311 ? 64.118 37.355 3.171 1.00 65.75 311 ASP B CA 1
ATOM 5607 C C . ASP B 1 311 ? 63.789 36.114 4.030 1.00 63.06 311 ASP B C 1
ATOM 5608 O O . ASP B 1 311 ? 62.997 35.249 3.644 1.00 61.35 311 ASP B O 1
ATOM 5613 N N . LYS B 1 312 ? 64.432 36.031 5.189 1.00 59.63 312 LYS B N 1
ATOM 5614 C CA . LYS B 1 312 ? 64.287 34.911 6.110 1.00 56.65 312 LYS B CA 1
ATOM 5615 C C . LYS B 1 312 ? 64.100 35.529 7.509 1.00 52.59 312 LYS B C 1
ATOM 5616 O O . LYS B 1 312 ? 65.075 35.699 8.247 1.00 49.70 312 LYS B O 1
ATOM 5622 N N . PRO B 1 313 ? 62.850 35.906 7.855 1.00 52.15 313 PRO B N 1
ATOM 5623 C CA . PRO B 1 313 ? 62.556 36.549 9.135 1.00 51.28 313 PRO B CA 1
ATOM 5624 C C . PRO B 1 313 ? 62.843 35.658 10.343 1.00 48.28 313 PRO B C 1
ATOM 5625 O O . PRO B 1 313 ? 62.873 34.425 10.220 1.00 47.80 313 PRO B O 1
ATOM 5629 N N . PRO B 1 314 ? 63.082 36.275 11.506 1.00 46.10 314 PRO B N 1
ATOM 5630 C CA . PRO B 1 314 ? 63.329 35.480 12.703 1.00 43.12 314 PRO B CA 1
ATOM 5631 C C . PRO B 1 314 ? 62.125 34.594 13.046 1.00 43.03 314 PRO B C 1
ATOM 5632 O O . PRO B 1 314 ? 60.987 35.071 13.046 1.00 44.06 314 PRO B O 1
ATOM 5636 N N . THR B 1 315 ? 62.384 33.311 13.314 1.00 41.07 315 THR B N 1
ATOM 5637 C CA . THR B 1 315 ? 61.335 32.353 13.658 1.00 39.36 315 THR B CA 1
ATOM 5638 C C . THR B 1 315 ? 60.653 32.742 14.959 1.00 38.07 315 THR B C 1
ATOM 5639 O O . THR B 1 315 ? 61.300 33.054 15.948 1.00 36.34 315 THR B O 1
ATOM 5643 N N . VAL B 1 316 ? 59.333 32.735 14.941 1.00 38.74 316 VAL B N 1
ATOM 5644 C CA . VAL B 1 316 ? 58.559 33.050 16.144 1.00 38.10 316 VAL B CA 1
ATOM 5645 C C . VAL B 1 316 ? 57.812 31.817 16.627 1.00 37.80 316 VAL B C 1
ATOM 5646 O O . VAL B 1 316 ? 57.123 31.152 15.840 1.00 37.72 316 VAL B O 1
ATOM 5650 N N . VAL B 1 317 ? 57.966 31.512 17.918 1.00 35.98 317 VAL B N 1
ATOM 5651 C CA . VAL B 1 317 ? 57.113 30.554 18.563 1.00 35.26 317 VAL B CA 1
ATOM 5652 C C . VAL B 1 317 ? 55.976 31.299 19.252 1.00 37.36 317 VAL B C 1
ATOM 5653 O O . VAL B 1 317 ? 56.203 31.965 20.279 1.00 37.21 317 VAL B O 1
ATOM 5657 N N . ARG B 1 318 ? 54.769 31.180 18.680 1.00 38.58 318 ARG B N 1
ATOM 5658 C CA . ARG B 1 318 ? 53.545 31.716 19.270 1.00 40.44 318 ARG B CA 1
ATOM 5659 C C . ARG B 1 318 ? 53.049 30.891 20.467 1.00 40.77 318 ARG B C 1
ATOM 5660 O O . ARG B 1 318 ? 53.402 29.701 20.637 1.00 38.54 318 ARG B O 1
ATOM 5668 N N . THR B 1 319 ? 52.210 31.523 21.286 1.00 40.87 319 THR B N 1
ATOM 5669 C CA . THR B 1 319 ? 51.619 30.849 22.436 1.00 41.92 319 THR B CA 1
ATOM 5670 C C . THR B 1 319 ? 50.755 29.665 21.971 1.00 41.39 319 THR B C 1
ATOM 5671 O O . THR B 1 319 ? 50.555 28.730 22.705 1.00 41.23 319 THR B O 1
ATOM 5675 N N . LYS B 1 320 ? 50.284 29.701 20.727 1.00 44.28 320 LYS B N 1
ATOM 5676 C CA . LYS B 1 320 ? 49.552 28.568 20.157 1.00 44.62 320 LYS B CA 1
ATOM 5677 C C . LYS B 1 320 ? 50.482 27.435 19.690 1.00 43.02 320 LYS B C 1
ATOM 5678 O O . LYS B 1 320 ? 50.033 26.335 19.387 1.00 43.06 320 LYS B O 1
ATOM 5684 N N . ASP B 1 321 ? 51.784 27.702 19.641 1.00 41.37 321 ASP B N 1
ATOM 5685 C CA . ASP B 1 321 ? 52.729 26.690 19.229 1.00 38.62 321 ASP B CA 1
ATOM 5686 C C . ASP B 1 321 ? 53.459 26.151 20.464 1.00 37.85 321 ASP B C 1
ATOM 5687 O O . ASP B 1 321 ? 53.328 26.693 21.564 1.00 38.88 321 ASP B O 1
ATOM 5692 N N . THR B 1 322 ? 54.262 25.107 20.267 1.00 36.51 322 THR B N 1
ATOM 5693 C CA . THR B 1 322 ? 55.257 24.690 21.275 1.00 34.81 322 THR B CA 1
ATOM 5694 C C . THR B 1 322 ? 56.676 24.580 20.659 1.00 32.76 322 THR B C 1
ATOM 5695 O O . THR B 1 322 ? 56.830 24.627 19.433 1.00 34.20 322 THR B O 1
ATOM 5699 N N . PHE B 1 323 ? 57.702 24.427 21.495 1.00 31.36 323 PHE B N 1
ATOM 5700 C CA . PHE B 1 323 ? 59.014 23.985 20.993 1.00 30.73 323 PHE B CA 1
ATOM 5701 C C . PHE B 1 323 ? 59.578 22.875 21.858 1.00 30.62 323 PHE B C 1
ATOM 5702 O O . PHE B 1 323 ? 59.205 22.718 23.027 1.00 31.30 323 PHE B O 1
ATOM 5710 N N . LYS B 1 324 ? 60.509 22.135 21.267 1.00 29.99 324 LYS B N 1
ATOM 5711 C CA . LYS B 1 324 ? 61.154 20.997 21.904 1.00 28.50 324 LYS B CA 1
ATOM 5712 C C . LYS B 1 324 ? 62.602 21.355 22.153 1.00 28.10 324 LYS B C 1
ATOM 5713 O O . LYS B 1 324 ? 63.296 21.917 21.291 1.00 27.29 324 LYS B O 1
ATOM 5719 N N . ALA B 1 325 ? 63.046 21.065 23.368 1.00 28.54 325 ALA B N 1
ATOM 5720 C CA . ALA B 1 325 ? 64.392 21.404 23.800 1.00 26.28 325 ALA B CA 1
ATOM 5721 C C . ALA B 1 325 ? 64.993 20.235 24.559 1.00 26.89 325 ALA B C 1
ATOM 5722 O O . ALA B 1 325 ? 64.279 19.414 25.149 1.00 24.02 325 ALA B O 1
ATOM 5724 N N . GLN B 1 326 ? 66.325 20.187 24.563 1.00 26.02 326 GLN B N 1
ATOM 5725 C CA . GLN B 1 326 ? 67.025 19.342 25.468 1.00 24.48 326 GLN B CA 1
ATOM 5726 C C . GLN B 1 326 ? 67.589 20.252 26.556 1.00 24.22 326 GLN B C 1
ATOM 5727 O O . GLN B 1 326 ? 68.202 21.277 26.253 1.00 25.05 326 GLN B O 1
ATOM 5733 N N . ILE B 1 327 ? 67.390 19.870 27.813 1.00 23.27 327 ILE B N 1
ATOM 5734 C CA . ILE B 1 327 ? 67.855 20.689 28.942 1.00 24.64 327 ILE B CA 1
ATOM 5735 C C . ILE B 1 327 ? 68.761 19.915 29.889 1.00 24.70 327 ILE B C 1
ATOM 5736 O O . ILE B 1 327 ? 68.782 18.675 29.895 1.00 24.41 327 ILE B O 1
ATOM 5741 N N . ILE B 1 328 ? 69.513 20.650 30.696 1.00 25.78 328 ILE B N 1
ATOM 5742 C CA . ILE B 1 328 ? 70.165 20.044 31.852 1.00 25.98 328 ILE B CA 1
ATOM 5743 C C . ILE B 1 328 ? 69.589 20.785 33.043 1.00 26.81 328 ILE B C 1
ATOM 5744 O O . ILE B 1 328 ? 69.593 22.018 33.057 1.00 27.24 328 ILE B O 1
ATOM 5749 N N . VAL B 1 329 ? 69.066 20.057 34.028 1.00 28.47 329 VAL B N 1
ATOM 5750 C CA . VAL B 1 329 ? 68.547 20.711 35.227 1.00 29.01 329 VAL B CA 1
ATOM 5751 C C . VAL B 1 329 ? 69.723 21.084 36.120 1.00 32.81 329 VAL B C 1
ATOM 5752 O O . VAL B 1 329 ? 70.398 20.221 36.683 1.00 33.36 329 VAL B O 1
ATOM 5756 N N . LEU B 1 330 ? 69.973 22.373 36.243 1.00 36.36 330 LEU B N 1
ATOM 5757 C CA . LEU B 1 330 ? 71.135 22.846 37.020 1.00 40.12 330 LEU B CA 1
ATOM 5758 C C . LEU B 1 330 ? 70.798 23.013 38.475 1.00 39.70 330 LEU B C 1
ATOM 5759 O O . LEU B 1 330 ? 71.617 22.718 39.319 1.00 41.16 330 LEU B O 1
ATOM 5764 N N . ASN B 1 331 ? 69.600 23.501 38.774 1.00 39.49 331 ASN B N 1
ATOM 5765 C CA . ASN B 1 331 ? 69.236 23.771 40.158 1.00 39.83 331 ASN B CA 1
ATOM 5766 C C . ASN B 1 331 ? 67.726 23.719 40.409 1.00 39.17 331 ASN B C 1
ATOM 5767 O O . ASN B 1 331 ? 67.046 24.751 40.432 1.00 42.08 331 ASN B O 1
ATOM 5772 N N . HIS B 1 332 ? 67.205 22.512 40.586 1.00 38.67 332 HIS B N 1
ATOM 5773 C CA . HIS B 1 332 ? 65.809 22.301 40.981 1.00 38.64 332 HIS B CA 1
ATOM 5774 C C . HIS B 1 332 ? 65.718 20.946 41.683 1.00 40.60 332 HIS B C 1
ATOM 5775 O O . HIS B 1 332 ? 65.451 19.912 41.042 1.00 41.47 332 HIS B O 1
ATOM 5782 N N . PRO B 1 333 ? 66.000 20.944 42.999 1.00 39.32 333 PRO B N 1
ATOM 5783 C CA . PRO B 1 333 ? 66.135 19.722 43.793 1.00 38.64 333 PRO B CA 1
ATOM 5784 C C . PRO B 1 333 ? 64.879 18.837 43.829 1.00 37.62 333 PRO B C 1
ATOM 5785 O O . PRO B 1 333 ? 65.007 17.614 43.836 1.00 36.71 333 PRO B O 1
ATOM 5789 N N . THR B 1 334 ? 63.690 19.433 43.880 1.00 36.44 334 THR B N 1
ATOM 5790 C CA . THR B 1 334 ? 62.472 18.623 43.873 1.00 36.02 334 THR B CA 1
ATOM 5791 C C . THR B 1 334 ? 61.974 18.375 42.438 1.00 34.55 334 THR B C 1
ATOM 5792 O O . THR B 1 334 ? 62.520 18.918 41.469 1.00 32.62 334 THR B O 1
ATOM 5796 N N . ALA B 1 335 ? 60.925 17.569 42.335 1.00 34.39 335 ALA B N 1
ATOM 5797 C CA . ALA B 1 335 ? 60.329 17.151 41.070 1.00 34.46 335 ALA B CA 1
ATOM 5798 C C . ALA B 1 335 ? 59.872 18.319 40.162 1.00 33.28 335 ALA B C 1
ATOM 5799 O O . ALA B 1 335 ? 59.057 19.108 40.568 1.00 33.87 335 ALA B O 1
ATOM 5801 N N . ILE B 1 336 ? 60.440 18.425 38.956 1.00 32.04 336 ILE B N 1
ATOM 5802 C CA . ILE B 1 336 ? 59.801 19.158 37.877 1.00 31.53 336 ILE B CA 1
ATOM 5803 C C . ILE B 1 336 ? 58.828 18.189 37.207 1.00 32.90 336 ILE B C 1
ATOM 5804 O O . ILE B 1 336 ? 59.224 17.058 36.832 1.00 32.22 336 ILE B O 1
ATOM 5809 N N . THR B 1 337 ? 57.560 18.587 37.108 1.00 32.57 337 THR B N 1
ATOM 5810 C CA . THR B 1 337 ? 56.586 17.793 36.396 1.00 33.56 337 THR B CA 1
ATOM 5811 C C . THR B 1 337 ? 55.895 18.668 35.357 1.00 35.86 337 THR B C 1
ATOM 5812 O O . THR B 1 337 ? 56.061 19.892 35.358 1.00 36.45 337 THR B O 1
ATOM 5816 N N . VAL B 1 338 ? 55.093 18.031 34.494 1.00 35.21 338 VAL B N 1
ATOM 5817 C CA . VAL B 1 338 ? 54.265 18.717 33.512 1.00 34.55 338 VAL B CA 1
ATOM 5818 C C . VAL B 1 338 ? 53.428 19.761 34.232 1.00 35.60 338 VAL B C 1
ATOM 5819 O O . VAL B 1 338 ? 52.891 19.480 35.274 1.00 35.30 338 VAL B O 1
ATOM 5823 N N . GLY B 1 339 ? 53.321 20.964 33.671 1.00 37.82 339 GLY B N 1
ATOM 5824 C CA . GLY B 1 339 ? 52.651 22.087 34.351 1.00 38.16 339 GLY B CA 1
ATOM 5825 C C . GLY B 1 339 ? 53.604 23.070 35.027 1.00 39.19 339 GLY B C 1
ATOM 5826 O O . GLY B 1 339 ? 53.257 24.225 35.237 1.00 41.35 339 GLY B O 1
ATOM 5827 N N . TYR B 1 340 ? 54.808 22.629 35.383 1.00 38.09 340 TYR B N 1
ATOM 5828 C CA . TYR B 1 340 ? 55.817 23.552 35.913 1.00 37.39 340 TYR B CA 1
ATOM 5829 C C . TYR B 1 340 ? 55.951 24.724 34.957 1.00 37.96 340 TYR B C 1
ATOM 5830 O O . TYR B 1 340 ? 56.086 24.533 33.728 1.00 35.80 340 TYR B O 1
ATOM 5839 N N . SER B 1 341 ? 55.923 25.925 35.521 1.00 39.07 341 SER B N 1
ATOM 5840 C CA . SER B 1 341 ? 55.780 27.139 34.742 1.00 41.41 341 SER B CA 1
ATOM 5841 C C . SER B 1 341 ? 56.796 28.201 35.160 1.00 43.36 341 SER B C 1
ATOM 5842 O O . SER B 1 341 ? 56.469 29.141 35.890 1.00 43.62 341 SER B O 1
ATOM 5845 N N . PRO B 1 342 ? 58.047 28.052 34.700 1.00 42.66 342 PRO B N 1
ATOM 5846 C CA . PRO B 1 342 ? 59.054 29.016 35.089 1.00 40.12 342 PRO B CA 1
ATOM 5847 C C . PRO B 1 342 ? 59.234 30.074 33.999 1.00 41.38 342 PRO B C 1
ATOM 5848 O O . PRO B 1 342 ? 58.349 30.263 33.144 1.00 44.21 342 PRO B O 1
ATOM 5852 N N . VAL B 1 343 ? 60.367 30.754 34.018 1.00 39.41 343 VAL B N 1
ATOM 5853 C CA . VAL B 1 343 ? 60.622 31.809 33.062 1.00 41.92 343 VAL B CA 1
ATOM 5854 C C . VAL B 1 343 ? 61.739 31.377 32.125 1.00 41.90 343 VAL B C 1
ATOM 5855 O O . VAL B 1 343 ? 62.759 30.819 32.564 1.00 41.40 343 VAL B O 1
ATOM 5859 N N . LEU B 1 344 ? 61.536 31.632 30.835 1.00 40.56 344 LEU B N 1
ATOM 5860 C CA . LEU B 1 344 ? 62.554 31.332 29.847 1.00 39.16 344 LEU B CA 1
ATOM 5861 C C . LEU B 1 344 ? 63.324 32.597 29.536 1.00 40.34 344 LEU B C 1
ATOM 5862 O O . LEU B 1 344 ? 62.701 33.628 29.273 1.00 40.49 344 LEU B O 1
ATOM 5867 N N . HIS B 1 345 ? 64.659 32.503 29.576 1.00 41.00 345 HIS B N 1
ATOM 5868 C CA . HIS B 1 345 ? 65.581 33.582 29.190 1.00 44.04 345 HIS B CA 1
ATOM 5869 C C . HIS B 1 345 ? 66.351 33.165 27.943 1.00 42.01 345 HIS B C 1
ATOM 5870 O O . HIS B 1 345 ? 67.113 32.206 27.982 1.00 40.65 345 HIS B O 1
ATOM 5877 N N . ALA B 1 346 ? 66.167 33.899 26.847 1.00 42.63 346 ALA B N 1
ATOM 5878 C CA . ALA B 1 346 ? 66.800 33.582 25.565 1.00 42.56 346 ALA B CA 1
ATOM 5879 C C . ALA B 1 346 ? 67.147 34.859 24.846 1.00 45.03 346 ALA B C 1
ATOM 5880 O O . ALA B 1 346 ? 66.316 35.780 24.756 1.00 43.77 346 ALA B O 1
ATOM 5882 N N . HIS B 1 347 ? 68.353 34.855 24.278 1.00 48.36 347 HIS B N 1
ATOM 5883 C CA . HIS B 1 347 ? 69.053 36.036 23.786 1.00 49.72 347 HIS B CA 1
ATOM 5884 C C . HIS B 1 347 ? 68.744 37.172 24.761 1.00 50.97 347 HIS B C 1
ATOM 5885 O O . HIS B 1 347 ? 69.252 37.123 25.871 1.00 55.25 347 HIS B O 1
ATOM 5892 N N . THR B 1 348 ? 67.893 38.137 24.414 1.00 49.80 348 THR B N 1
ATOM 5893 C CA . THR B 1 348 ? 67.537 39.200 25.370 1.00 51.02 348 THR B CA 1
ATOM 5894 C C . THR B 1 348 ? 66.101 39.153 25.927 1.00 50.99 348 THR B C 1
ATOM 5895 O O . THR B 1 348 ? 65.682 40.060 26.680 1.00 52.47 348 THR B O 1
ATOM 5899 N N . ALA B 1 349 ? 65.357 38.110 25.562 1.00 47.14 349 ALA B N 1
ATOM 5900 C CA . ALA B 1 349 ? 63.973 37.957 25.988 1.00 47.96 349 ALA B CA 1
ATOM 5901 C C . ALA B 1 349 ? 63.807 37.178 27.292 1.00 48.96 349 ALA B C 1
ATOM 5902 O O . ALA B 1 349 ? 64.559 36.242 27.585 1.00 48.16 349 ALA B O 1
ATOM 5904 N N . GLN B 1 350 ? 62.803 37.557 28.068 1.00 51.12 350 GLN B N 1
ATOM 5905 C CA . GLN B 1 350 ? 62.359 36.702 29.159 1.00 51.44 350 GLN B CA 1
ATOM 5906 C C . GLN B 1 350 ? 60.866 36.512 29.050 1.00 49.20 350 GLN B C 1
ATOM 5907 O O . GLN B 1 350 ? 60.117 37.475 28.971 1.00 51.89 350 GLN B O 1
ATOM 5913 N N . ILE B 1 351 ? 60.426 35.266 29.005 1.00 45.94 351 ILE B N 1
ATOM 5914 C CA . ILE B 1 351 ? 58.994 34.990 28.911 1.00 45.53 351 ILE B CA 1
ATOM 5915 C C . ILE B 1 351 ? 58.598 33.772 29.751 1.00 43.50 351 ILE B C 1
ATOM 5916 O O . ILE B 1 351 ? 59.387 32.813 29.892 1.00 42.92 351 ILE B O 1
ATOM 5921 N N . PRO B 1 352 ? 57.371 33.799 30.309 1.00 42.50 352 PRO B N 1
ATOM 5922 C CA . PRO B 1 352 ? 56.882 32.636 31.026 1.00 40.98 352 PRO B CA 1
ATOM 5923 C C . PRO B 1 352 ? 56.710 31.479 30.046 1.00 39.65 352 PRO B C 1
ATOM 5924 O O . PRO B 1 352 ? 56.310 31.678 28.887 1.00 39.14 352 PRO B O 1
ATOM 5928 N N . VAL B 1 353 ? 57.016 30.280 30.513 1.00 38.59 353 VAL B N 1
ATOM 5929 C CA . VAL B 1 353 ? 56.940 29.114 29.672 1.00 38.33 353 VAL B CA 1
ATOM 5930 C C . VAL B 1 353 ? 56.360 27.961 30.498 1.00 39.43 353 VAL B C 1
ATOM 5931 O O . VAL B 1 353 ? 56.618 27.864 31.698 1.00 39.88 353 VAL B O 1
ATOM 5935 N N . ARG B 1 354 ? 55.563 27.103 29.866 1.00 38.87 354 ARG B N 1
ATOM 5936 C CA . ARG B 1 354 ? 54.984 25.952 30.560 1.00 38.41 354 ARG B CA 1
ATOM 5937 C C . ARG B 1 354 ? 55.566 24.626 30.062 1.00 35.26 354 ARG B C 1
ATOM 5938 O O . ARG B 1 354 ? 55.663 24.391 28.858 1.00 36.33 354 ARG B O 1
ATOM 5946 N N . PHE B 1 355 ? 55.901 23.743 30.995 1.00 33.13 355 PHE B N 1
ATOM 5947 C CA . PHE B 1 355 ? 56.252 22.368 30.656 1.00 31.90 355 PHE B CA 1
ATOM 5948 C C . PHE B 1 355 ? 55.052 21.534 30.226 1.00 32.12 355 PHE B C 1
ATOM 5949 O O . PHE B 1 355 ? 54.203 21.177 31.054 1.00 30.72 355 PHE B O 1
ATOM 5957 N N . GLU B 1 356 ? 54.984 21.248 28.918 1.00 32.06 356 GLU B N 1
ATOM 5958 C CA . GLU B 1 356 ? 53.865 20.496 28.360 1.00 33.30 356 GLU B CA 1
ATOM 5959 C C . GLU B 1 356 ? 54.093 18.983 28.452 1.00 32.19 356 GLU B C 1
ATOM 5960 O O . GLU B 1 356 ? 53.188 18.245 28.780 1.00 31.29 356 GLU B O 1
ATOM 5966 N N . GLN B 1 357 ? 55.299 18.527 28.147 1.00 31.85 357 GLN B N 1
ATOM 5967 C CA . GLN B 1 357 ? 55.603 17.095 28.138 1.00 32.05 357 GLN B CA 1
ATOM 5968 C C . GLN B 1 357 ? 57.038 16.870 28.573 1.00 30.68 357 GLN B C 1
ATOM 5969 O O . GLN B 1 357 ? 57.916 17.684 28.292 1.00 30.06 357 GLN B O 1
ATOM 5975 N N . ILE B 1 358 ? 57.283 15.770 29.280 1.00 30.96 358 ILE B N 1
ATOM 5976 C CA . ILE B 1 358 ? 58.640 15.347 29.490 1.00 29.94 358 ILE B CA 1
ATOM 5977 C C . ILE B 1 358 ? 58.836 14.043 28.743 1.00 28.81 358 ILE B C 1
ATOM 5978 O O . ILE B 1 358 ? 58.356 12.975 29.184 1.00 26.65 358 ILE B O 1
ATOM 5983 N N . LEU B 1 359 ? 59.546 14.140 27.613 1.00 27.06 359 LEU B N 1
ATOM 5984 C CA . LEU B 1 359 ? 59.552 13.021 26.669 1.00 27.92 359 LEU B CA 1
ATOM 5985 C C . LEU B 1 359 ? 60.583 11.971 27.067 1.00 27.94 359 LEU B C 1
ATOM 5986 O O . LEU B 1 359 ? 60.396 10.782 26.818 1.00 27.58 359 LEU B O 1
ATOM 5991 N N . ALA B 1 360 ? 61.670 12.416 27.686 1.00 25.53 360 ALA B N 1
ATOM 5992 C CA . ALA B 1 360 ? 62.697 11.483 28.064 1.00 26.75 360 ALA B CA 1
ATOM 5993 C C . ALA B 1 360 ? 63.633 12.078 29.087 1.00 27.70 360 ALA B C 1
ATOM 5994 O O . ALA B 1 360 ? 63.898 13.291 29.091 1.00 27.79 360 ALA B O 1
ATOM 5996 N N . LYS B 1 361 ? 64.145 11.208 29.944 1.00 28.41 361 LYS B N 1
ATOM 5997 C CA . LYS B 1 361 ? 65.205 11.582 30.856 1.00 29.05 361 LYS B CA 1
ATOM 5998 C C . LYS B 1 361 ? 66.486 11.068 30.211 1.00 27.78 361 LYS B C 1
ATOM 5999 O O . LYS B 1 361 ? 66.519 9.940 29.703 1.00 26.23 361 LYS B O 1
ATOM 6005 N N . VAL B 1 362 ? 67.529 11.894 30.243 1.00 26.44 362 VAL B N 1
ATOM 6006 C CA . VAL B 1 362 ? 68.805 11.625 29.598 1.00 25.77 362 VAL B CA 1
ATOM 6007 C C . VAL B 1 362 ? 69.950 11.640 30.630 1.00 27.03 362 VAL B C 1
ATOM 6008 O O . VAL B 1 362 ? 69.971 12.471 31.534 1.00 27.26 362 VAL B O 1
ATOM 6012 N N . ASP B 1 363 ? 70.901 10.726 30.476 1.00 27.69 363 ASP B N 1
ATOM 6013 C CA . ASP B 1 363 ? 72.065 10.646 31.336 1.00 29.01 363 ASP B CA 1
ATOM 6014 C C . ASP B 1 363 ? 73.026 11.811 31.025 1.00 29.34 363 ASP B C 1
ATOM 6015 O O . ASP B 1 363 ? 73.606 11.867 29.942 1.00 27.55 363 ASP B O 1
ATOM 6020 N N . PRO B 1 364 ? 73.228 12.714 32.001 1.00 29.20 364 PRO B N 1
ATOM 6021 C CA . PRO B 1 364 ? 74.096 13.895 31.803 1.00 29.46 364 PRO B CA 1
ATOM 6022 C C . PRO B 1 364 ? 75.563 13.559 31.417 1.00 30.94 364 PRO B C 1
ATOM 6023 O O . PRO B 1 364 ? 76.252 14.370 30.800 1.00 32.54 364 PRO B O 1
ATOM 6027 N N . ARG B 1 365 ? 76.012 12.370 31.777 1.00 31.09 365 ARG B N 1
ATOM 6028 C CA . ARG B 1 365 ? 77.386 11.950 31.543 1.00 32.34 365 ARG B CA 1
ATOM 6029 C C . ARG B 1 365 ? 77.615 11.384 30.171 1.00 30.41 365 ARG B C 1
ATOM 6030 O O . ARG B 1 365 ? 78.747 11.378 29.683 1.00 28.20 365 ARG B O 1
ATOM 6038 N N . THR B 1 366 ? 76.559 10.845 29.567 1.00 29.57 366 THR B N 1
ATOM 6039 C CA . THR B 1 366 ? 76.739 10.123 28.312 1.00 28.09 366 THR B CA 1
ATOM 6040 C C . THR B 1 366 ? 75.822 10.606 27.189 1.00 26.96 366 THR B C 1
ATOM 6041 O O . THR B 1 366 ? 76.075 10.321 26.030 1.00 26.03 366 THR B O 1
ATOM 6045 N N . GLY B 1 367 ? 74.743 11.301 27.507 1.00 25.76 367 GLY B N 1
ATOM 6046 C CA . GLY B 1 367 ? 73.792 11.620 26.457 1.00 26.97 367 GLY B CA 1
ATOM 6047 C C . GLY B 1 367 ? 72.880 10.453 26.132 1.00 28.72 367 GLY B C 1
ATOM 6048 O O . GLY B 1 367 ? 71.980 10.600 25.325 1.00 31.77 367 GLY B O 1
ATOM 6049 N N . ASN B 1 368 ? 73.087 9.304 26.782 1.00 28.85 368 ASN B N 1
ATOM 6050 C CA . ASN B 1 368 ? 72.175 8.178 26.635 1.00 30.59 368 ASN B CA 1
ATOM 6051 C C . ASN B 1 368 ? 70.814 8.353 27.324 1.00 29.95 368 ASN B C 1
ATOM 6052 O O . ASN B 1 368 ? 70.671 9.032 28.358 1.00 26.73 368 ASN B O 1
ATOM 6057 N N . ILE B 1 369 ? 69.807 7.721 26.744 1.00 29.13 369 ILE B N 1
ATOM 6058 C CA . ILE B 1 369 ? 68.484 7.779 27.318 1.00 28.74 369 ILE B CA 1
ATOM 6059 C C . ILE B 1 369 ? 68.356 6.838 28.501 1.00 29.13 369 ILE B C 1
ATOM 6060 O O . ILE B 1 369 ? 68.714 5.653 28.403 1.00 28.98 369 ILE B O 1
ATOM 6065 N N . VAL B 1 370 ? 67.872 7.390 29.613 1.00 27.87 370 VAL B N 1
ATOM 6066 C CA . VAL B 1 370 ? 67.675 6.651 30.859 1.00 30.04 370 VAL B CA 1
ATOM 6067 C C . VAL B 1 370 ? 66.236 6.138 30.959 1.00 29.00 370 VAL B C 1
ATOM 6068 O O . VAL B 1 370 ? 66.004 5.003 31.370 1.00 29.31 370 VAL B O 1
ATOM 6072 N N . GLU B 1 371 ? 65.280 6.972 30.563 1.00 28.82 371 GLU B N 1
ATOM 6073 C CA . GLU B 1 371 ? 63.866 6.640 30.669 1.00 29.05 371 GLU B CA 1
ATOM 6074 C C . GLU B 1 371 ? 63.053 7.432 29.677 1.00 28.35 371 GLU B C 1
ATOM 6075 O O . GLU B 1 371 ? 63.187 8.653 29.596 1.00 30.02 371 GLU B O 1
ATOM 6081 N N . GLU B 1 372 ? 62.189 6.739 28.945 1.00 27.07 372 GLU B N 1
ATOM 6082 C CA . GLU B 1 372 ? 61.186 7.399 28.104 1.00 28.67 372 GLU B CA 1
ATOM 6083 C C . GLU B 1 372 ? 60.031 7.900 28.974 1.00 28.05 372 GLU B C 1
ATOM 6084 O O . GLU B 1 372 ? 59.637 7.205 29.902 1.00 27.37 372 GLU B O 1
ATOM 6090 N N . ASN B 1 373 ? 59.495 9.096 28.693 1.00 27.74 373 ASN B N 1
ATOM 6091 C CA . ASN B 1 373 ? 58.291 9.601 29.410 1.00 28.33 373 ASN B CA 1
ATOM 6092 C C . ASN B 1 373 ? 58.382 9.527 30.959 1.00 29.00 373 ASN B C 1
ATOM 6093 O O . ASN B 1 373 ? 57.444 9.068 31.627 1.00 29.59 373 ASN B O 1
ATOM 6098 N N . PRO B 1 374 ? 59.490 9.999 31.534 1.00 27.67 374 PRO B N 1
ATOM 6099 C CA . PRO B 1 374 ? 59.541 9.955 33.011 1.00 27.84 374 PRO B CA 1
ATOM 6100 C C . PRO B 1 374 ? 58.461 10.873 33.557 1.00 30.36 374 PRO B C 1
ATOM 6101 O O . PRO B 1 374 ? 58.055 11.847 32.897 1.00 31.60 374 PRO B O 1
ATOM 6105 N N . GLN B 1 375 ? 57.972 10.549 34.728 1.00 31.93 375 GLN B N 1
ATOM 6106 C CA . GLN B 1 375 ? 56.974 11.352 35.382 1.00 36.01 375 GLN B CA 1
ATOM 6107 C C . GLN B 1 375 ? 57.547 12.683 35.934 1.00 33.83 375 GLN B C 1
ATOM 6108 O O . GLN B 1 375 ? 56.814 13.660 36.084 1.00 33.12 375 GLN B O 1
ATOM 6114 N N . PHE B 1 376 ? 58.856 12.731 36.199 1.00 31.26 376 PHE B N 1
ATOM 6115 C CA . PHE B 1 376 ? 59.465 13.917 36.768 1.00 30.12 376 PHE B CA 1
ATOM 6116 C C . PHE B 1 376 ? 60.978 13.966 36.487 1.00 29.47 376 PHE B C 1
ATOM 6117 O O . PHE B 1 376 ? 61.639 12.941 36.239 1.00 28.69 376 PHE B O 1
ATOM 6125 N N . ILE B 1 377 ? 61.527 15.170 36.510 1.00 27.71 377 ILE B N 1
ATOM 6126 C CA . ILE B 1 377 ? 62.985 15.326 36.480 1.00 26.88 377 ILE B CA 1
ATOM 6127 C C . ILE B 1 377 ? 63.388 16.241 37.626 1.00 26.21 377 ILE B C 1
ATOM 6128 O O . ILE B 1 377 ? 62.528 16.934 38.225 1.00 26.08 377 ILE B O 1
ATOM 6133 N N . LYS B 1 378 ? 64.683 16.233 37.909 1.00 27.55 378 LYS B N 1
ATOM 6134 C CA . LYS B 1 378 ? 65.290 17.088 38.922 1.00 29.22 378 LYS B CA 1
ATOM 6135 C C . LYS B 1 378 ? 66.797 17.340 38.689 1.00 29.98 378 LYS B C 1
ATOM 6136 O O . LYS B 1 378 ? 67.381 16.886 37.683 1.00 28.97 378 LYS B O 1
ATOM 6142 N N . THR B 1 379 ? 67.398 18.088 39.626 1.00 30.50 379 THR B N 1
ATOM 6143 C CA . THR B 1 379 ? 68.794 18.557 39.551 1.00 29.56 379 THR B CA 1
ATOM 6144 C C . THR B 1 379 ? 69.691 17.468 39.040 1.00 29.81 379 THR B C 1
ATOM 6145 O O . THR B 1 379 ? 69.659 16.361 39.540 1.00 31.10 379 THR B O 1
ATOM 6149 N N . GLY B 1 380 ? 70.509 17.792 38.056 1.00 31.72 380 GLY B N 1
ATOM 6150 C CA . GLY B 1 380 ? 71.458 16.810 37.509 1.00 31.72 380 GLY B CA 1
ATOM 6151 C C . GLY B 1 380 ? 70.908 15.977 36.363 1.00 30.68 380 GLY B C 1
ATOM 6152 O O . GLY B 1 380 ? 71.675 15.405 35.612 1.00 32.45 380 GLY B O 1
ATOM 6153 N N . ASP B 1 381 ? 69.589 15.870 36.226 1.00 31.07 381 ASP B N 1
ATOM 6154 C CA . ASP B 1 381 ? 69.021 15.187 35.049 1.00 29.54 381 ASP B CA 1
ATOM 6155 C C . ASP B 1 381 ? 69.145 16.046 33.777 1.00 28.68 381 ASP B C 1
ATOM 6156 O O . ASP B 1 381 ? 69.017 17.275 33.814 1.00 30.49 381 ASP B O 1
ATOM 6161 N N . SER B 1 382 ? 69.371 15.400 32.646 1.00 26.40 382 SER B N 1
ATOM 6162 C CA . SER B 1 382 ? 69.114 16.043 31.371 1.00 24.78 382 SER B CA 1
ATOM 6163 C C . SER B 1 382 ? 67.750 15.494 30.889 1.00 24.07 382 SER B C 1
ATOM 6164 O O . SER B 1 382 ? 67.353 14.419 31.308 1.00 22.17 382 SER B O 1
ATOM 6167 N N . ALA B 1 383 ? 67.038 16.226 30.030 1.00 23.82 383 ALA B N 1
ATOM 6168 C CA . ALA B 1 383 ? 65.708 15.771 29.570 1.00 24.33 383 ALA B CA 1
ATOM 6169 C C . ALA B 1 383 ? 65.339 16.371 28.240 1.00 24.31 383 ALA B C 1
ATOM 6170 O O . ALA B 1 383 ? 65.839 17.432 27.908 1.00 25.14 383 ALA B O 1
ATOM 6172 N N . ILE B 1 384 ? 64.488 15.681 27.477 1.00 25.34 384 ILE B N 1
ATOM 6173 C CA . ILE B 1 384 ? 63.936 16.212 26.238 1.00 26.14 384 ILE B CA 1
ATOM 6174 C C . ILE B 1 384 ? 62.524 16.653 26.641 1.00 25.99 384 ILE B C 1
ATOM 6175 O O . ILE B 1 384 ? 61.738 15.857 27.139 1.00 24.68 384 ILE B O 1
ATOM 6180 N N . VAL B 1 385 ? 62.228 17.937 26.472 1.00 25.54 385 VAL B N 1
ATOM 6181 C CA . VAL B 1 385 ? 60.960 18.477 26.934 1.00 27.13 385 VAL B CA 1
ATOM 6182 C C . VAL B 1 385 ? 60.246 19.237 25.823 1.00 28.56 385 VAL B C 1
ATOM 6183 O O . VAL B 1 385 ? 60.887 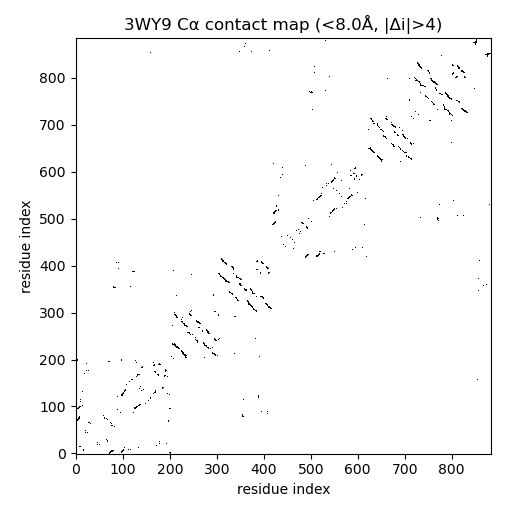19.735 24.881 1.00 29.02 385 VAL B O 1
ATOM 6187 N N . VAL B 1 386 ? 58.913 19.286 25.927 1.00 29.36 386 VAL B N 1
ATOM 6188 C CA . VAL B 1 386 ? 58.083 20.167 25.093 1.00 28.94 386 VAL B CA 1
ATOM 6189 C C . VAL B 1 386 ? 57.569 21.316 25.957 1.00 30.16 386 VAL B C 1
ATOM 6190 O O . VAL B 1 386 ? 57.081 21.121 27.099 1.00 30.53 386 VAL B O 1
ATOM 6194 N N . LEU B 1 387 ? 57.750 22.524 25.432 1.00 31.04 387 LEU B N 1
ATOM 6195 C CA . LEU B 1 387 ? 57.448 23.746 26.150 1.00 31.01 387 LEU B CA 1
ATOM 6196 C C . LEU B 1 387 ? 56.545 24.652 25.344 1.00 33.08 387 LEU B C 1
ATOM 6197 O O . LEU B 1 387 ? 56.694 24.746 24.128 1.00 32.47 387 LEU B O 1
ATOM 6202 N N . ARG B 1 388 ? 55.611 25.319 26.027 1.00 34.63 388 ARG B N 1
ATOM 6203 C CA . ARG B 1 388 ? 54.743 26.326 25.392 1.00 36.41 388 ARG B CA 1
ATOM 6204 C C . ARG B 1 388 ? 54.971 27.700 26.017 1.00 36.48 388 ARG B C 1
ATOM 6205 O O . ARG B 1 388 ? 54.811 27.884 27.219 1.00 35.14 388 ARG B O 1
ATOM 6213 N N . PRO B 1 389 ? 55.390 28.659 25.197 1.00 36.17 389 PRO B N 1
ATOM 6214 C CA . PRO B 1 389 ? 55.674 29.990 25.719 1.00 37.48 389 PRO B CA 1
ATOM 6215 C C . PRO B 1 389 ? 54.362 30.671 26.042 1.00 40.24 389 PRO B C 1
ATOM 6216 O O . PRO B 1 389 ? 53.356 30.388 25.394 1.00 41.42 389 PRO B O 1
ATOM 6220 N N . MET B 1 390 ? 54.349 31.535 27.042 1.00 41.82 390 MET B N 1
ATOM 6221 C CA . MET B 1 390 ? 53.093 32.170 27.407 1.00 47.16 390 MET B CA 1
ATOM 6222 C C . MET B 1 390 ? 52.943 33.523 26.724 1.00 46.21 390 MET B C 1
ATOM 6223 O O . MET B 1 390 ? 51.859 34.096 26.730 1.00 46.10 390 MET B O 1
ATOM 6228 N N . LYS B 1 391 ? 54.046 34.010 26.156 1.00 43.74 391 LYS B N 1
ATOM 6229 C CA . LYS B 1 391 ? 54.090 35.185 25.273 1.00 45.22 391 LYS B CA 1
ATOM 6230 C C . LYS B 1 391 ? 54.945 34.751 24.096 1.00 43.64 391 LYS B C 1
ATOM 6231 O O . LYS B 1 391 ? 55.795 33.870 24.254 1.00 42.03 391 LYS B O 1
ATOM 6237 N N . PRO B 1 392 ? 54.728 35.336 22.903 1.00 44.05 392 PRO B N 1
ATOM 6238 C CA . PRO B 1 392 ? 55.562 34.914 21.752 1.00 41.50 392 PRO B CA 1
ATOM 6239 C C . PRO B 1 392 ? 57.057 35.194 21.952 1.00 40.18 392 PRO B C 1
ATOM 6240 O O . PRO B 1 392 ? 57.433 36.123 22.666 1.00 40.92 392 PRO B O 1
ATOM 6244 N N . VAL B 1 393 ? 57.902 34.377 21.331 1.00 37.29 393 VAL B N 1
ATOM 6245 C CA . VAL B 1 393 ? 59.340 34.519 21.467 1.00 35.65 393 VAL B CA 1
ATOM 6246 C C . VAL B 1 393 ? 60.055 34.041 20.201 1.00 34.51 393 VAL B C 1
ATOM 6247 O O . VAL B 1 393 ? 59.621 33.083 19.549 1.00 32.90 393 VAL B O 1
ATOM 6251 N N . VAL B 1 394 ? 61.159 34.700 19.864 1.00 34.79 394 VAL B N 1
ATOM 6252 C CA . VAL B 1 394 ? 61.990 34.248 18.761 1.00 34.69 394 VAL B CA 1
ATOM 6253 C C . VAL B 1 394 ? 62.964 33.210 19.283 1.00 34.65 394 VAL B C 1
ATOM 6254 O O . VAL B 1 394 ? 63.660 33.462 20.273 1.00 34.76 394 VAL B O 1
ATOM 6258 N N . LEU B 1 395 ? 62.968 32.041 18.637 1.00 34.21 395 LEU B N 1
ATOM 6259 C CA . LEU B 1 395 ? 63.885 30.940 18.920 1.00 33.20 395 LEU B CA 1
ATOM 6260 C C . LEU B 1 395 ? 64.183 30.237 17.601 1.00 33.21 395 LEU B C 1
ATOM 6261 O O . LEU B 1 395 ? 63.364 30.278 16.702 1.00 33.83 395 LEU B O 1
ATOM 6266 N N . GLU B 1 396 ? 65.344 29.588 17.498 1.00 31.99 396 GLU B N 1
ATOM 6267 C CA . GLU B 1 396 ? 65.720 28.837 16.318 1.00 32.30 396 GLU B CA 1
ATOM 6268 C C . GLU B 1 396 ? 66.241 27.492 16.784 1.00 31.93 396 GLU B C 1
ATOM 6269 O O . GLU B 1 396 ? 66.907 27.426 17.826 1.00 32.53 396 GLU B O 1
ATOM 6275 N N . PRO B 1 397 ? 65.988 26.416 16.005 1.00 31.33 397 PRO B N 1
ATOM 6276 C CA . PRO B 1 397 ? 66.626 25.142 16.339 1.00 30.68 397 PRO B CA 1
ATOM 6277 C C . PRO B 1 397 ? 68.137 25.339 16.360 1.00 31.90 397 PRO B C 1
ATOM 6278 O O . PRO B 1 397 ? 68.665 26.045 15.464 1.00 31.87 397 PRO B O 1
ATOM 6282 N N . VAL B 1 398 ? 68.830 24.734 17.341 1.00 30.76 398 VAL B N 1
ATOM 6283 C CA . VAL B 1 398 ? 70.274 24.888 17.403 1.00 33.02 398 VAL B CA 1
ATOM 6284 C C . VAL B 1 398 ? 70.943 24.444 16.129 1.00 31.16 398 VAL B C 1
ATOM 6285 O O . VAL B 1 398 ? 71.920 25.004 15.750 1.00 32.61 398 VAL B O 1
ATOM 6289 N N . LYS B 1 399 ? 70.450 23.406 15.506 1.00 31.28 399 LYS B N 1
ATOM 6290 C CA . LYS B 1 399 ? 71.128 22.901 14.339 1.00 35.20 399 LYS B CA 1
ATOM 6291 C C . LYS B 1 399 ? 71.045 23.862 13.127 1.00 35.75 399 LYS B C 1
ATOM 6292 O O . LYS B 1 399 ? 71.751 23.659 12.145 1.00 35.75 399 LYS B O 1
ATOM 6298 N N . GLU B 1 400 ? 70.170 24.867 13.176 1.00 36.52 400 GLU B N 1
ATOM 6299 C CA . GLU B 1 400 ? 70.089 25.864 12.087 1.00 37.83 400 GLU B CA 1
ATOM 6300 C C . GLU B 1 400 ? 70.802 27.161 12.462 1.00 37.96 400 GLU B C 1
ATOM 6301 O O . GLU B 1 400 ? 71.683 27.607 11.747 1.00 37.67 400 GLU B O 1
ATOM 6307 N N . ILE B 1 401 ? 70.429 27.764 13.588 1.00 36.36 401 ILE B N 1
ATOM 6308 C CA . ILE B 1 401 ? 71.040 29.016 14.020 1.00 34.13 401 ILE B CA 1
ATOM 6309 C C . ILE B 1 401 ? 71.371 28.905 15.512 1.00 34.17 401 ILE B C 1
ATOM 6310 O O . ILE B 1 401 ? 70.587 29.356 16.383 1.00 33.07 401 ILE B O 1
ATOM 6315 N N . PRO B 1 402 ? 72.528 28.284 15.819 1.00 33.30 402 PRO B N 1
ATOM 6316 C CA . PRO B 1 402 ? 72.870 27.922 17.207 1.00 34.70 402 PRO B CA 1
ATOM 6317 C C . PRO B 1 402 ? 72.853 29.122 18.139 1.00 36.39 402 PRO B C 1
ATOM 6318 O O . PRO B 1 402 ? 72.509 28.979 19.302 1.00 38.62 402 PRO B O 1
ATOM 6322 N N . GLN B 1 403 ? 73.153 30.297 17.606 1.00 36.93 403 GLN B N 1
ATOM 6323 C CA . GLN B 1 403 ? 73.295 31.488 18.423 1.00 40.47 403 GLN B CA 1
ATOM 6324 C C . GLN B 1 403 ? 71.954 31.950 18.960 1.00 40.40 403 GLN B C 1
ATOM 6325 O O . GLN B 1 403 ? 71.891 32.825 19.832 1.00 39.99 403 GLN B O 1
ATOM 6331 N N . LEU B 1 404 ? 70.873 31.416 18.401 1.00 38.07 404 LEU B N 1
ATOM 6332 C CA . LEU B 1 404 ? 69.563 31.790 18.891 1.00 36.73 404 LEU B CA 1
ATOM 6333 C C . LEU B 1 404 ? 68.810 30.567 19.335 1.00 36.51 404 LEU B C 1
ATOM 6334 O O . LEU B 1 404 ? 67.611 30.622 19.479 1.00 36.95 404 LEU B O 1
ATOM 6339 N N . GLY B 1 405 ? 69.533 29.471 19.563 1.00 35.48 405 GLY B N 1
ATOM 6340 C CA . GLY B 1 405 ? 68.908 28.198 19.881 1.00 32.81 405 GLY B CA 1
ATOM 6341 C C . GLY B 1 405 ? 69.248 27.730 21.272 1.00 34.12 405 GLY B C 1
ATOM 6342 O O . GLY B 1 405 ? 69.014 26.570 21.607 1.00 32.72 405 GLY B O 1
ATOM 6343 N N . ARG B 1 406 ? 69.795 28.634 22.087 1.00 33.61 406 ARG B N 1
ATOM 6344 C CA . ARG B 1 406 ? 70.193 28.285 23.425 1.00 34.08 406 ARG B CA 1
ATOM 6345 C C . ARG B 1 406 ? 69.514 29.202 24.397 1.00 34.31 406 ARG B C 1
ATOM 6346 O O . ARG B 1 406 ? 69.225 30.337 24.067 1.00 33.67 406 ARG B O 1
ATOM 6354 N N . PHE B 1 407 ? 69.243 28.712 25.600 1.00 32.18 407 PHE B N 1
ATOM 6355 C CA . PHE B 1 407 ? 68.522 29.511 26.566 1.00 32.69 407 PHE B CA 1
ATOM 6356 C C . PHE B 1 407 ? 68.802 29.038 27.981 1.00 32.86 407 PHE B C 1
ATOM 6357 O O . PHE B 1 407 ? 69.367 27.950 28.189 1.00 33.18 407 PHE B O 1
ATOM 6365 N N . ALA B 1 408 ? 68.356 29.835 28.943 1.00 31.68 408 ALA B N 1
ATOM 6366 C CA . ALA B 1 408 ? 68.335 29.410 30.330 1.00 32.50 408 ALA B CA 1
ATOM 6367 C C . ALA B 1 408 ? 66.904 29.409 30.824 1.00 33.49 408 ALA B C 1
ATOM 6368 O O . ALA B 1 408 ? 66.062 30.090 30.266 1.00 34.01 408 ALA B O 1
ATOM 6370 N N . ILE B 1 409 ? 66.626 28.629 31.862 1.00 36.23 409 ILE B N 1
ATOM 6371 C CA . ILE B 1 409 ? 65.336 28.689 32.566 1.00 38.39 409 ILE B CA 1
ATOM 6372 C C . ILE B 1 409 ? 65.582 29.282 33.956 1.00 40.62 409 ILE B C 1
ATOM 6373 O O . ILE B 1 409 ? 66.488 28.843 34.678 1.00 39.84 409 ILE B O 1
ATOM 6378 N N . ARG B 1 410 ? 64.792 30.285 34.316 1.00 42.93 410 ARG B N 1
ATOM 6379 C CA . ARG B 1 410 ? 64.937 30.958 35.606 1.00 47.11 410 ARG B CA 1
ATOM 6380 C C . ARG B 1 410 ? 63.657 30.906 36.388 1.00 47.06 410 ARG B C 1
ATOM 6381 O O . ARG B 1 410 ? 62.573 30.917 35.816 1.00 45.66 410 ARG B O 1
ATOM 6389 N N . ASP B 1 411 ? 63.791 30.835 37.705 1.00 48.07 411 ASP B N 1
ATOM 6390 C CA . ASP B 1 411 ? 62.644 30.772 38.585 1.00 50.57 411 ASP B CA 1
ATOM 6391 C C . ASP B 1 411 ? 63.045 31.253 39.983 1.00 54.16 411 ASP B C 1
ATOM 6392 O O . ASP B 1 411 ? 64.136 30.914 40.488 1.00 50.15 411 ASP B O 1
ATOM 6397 N N . MET B 1 412 ? 62.173 32.065 40.588 1.00 56.77 412 MET B N 1
ATOM 6398 C CA . MET B 1 412 ? 62.397 32.609 41.930 1.00 61.73 412 MET B CA 1
ATOM 6399 C C . MET B 1 412 ? 63.853 33.010 42.176 1.00 60.46 412 MET B C 1
ATOM 6400 O O . MET B 1 412 ? 64.429 32.679 43.200 1.00 58.50 412 MET B O 1
ATOM 6405 N N . GLY B 1 413 ? 64.449 33.696 41.204 1.00 62.74 413 GLY B N 1
ATOM 6406 C CA . GLY B 1 413 ? 65.778 34.278 41.373 1.00 63.19 413 GLY B CA 1
ATOM 6407 C C . GLY B 1 413 ? 66.990 33.406 41.087 1.00 65.38 413 GLY B C 1
ATOM 6408 O O . GLY B 1 413 ? 68.111 33.867 41.245 1.00 68.17 413 GLY B O 1
ATOM 6409 N N . MET B 1 414 ? 66.801 32.157 40.666 1.00 64.26 414 MET B N 1
ATOM 6410 C CA . MET B 1 414 ? 67.961 31.335 40.306 1.00 60.69 414 MET B CA 1
ATOM 6411 C C . MET B 1 414 ? 67.844 30.638 38.949 1.00 55.00 414 MET B C 1
ATOM 6412 O O . MET B 1 414 ? 66.749 30.519 38.399 1.00 52.07 414 MET B O 1
ATOM 6417 N N . THR B 1 415 ? 68.986 30.215 38.403 1.00 50.11 415 THR B N 1
ATOM 6418 C CA . THR B 1 415 ? 69.008 29.466 37.155 1.00 47.57 415 THR B CA 1
ATOM 6419 C C . THR B 1 415 ? 68.612 28.006 37.379 1.00 44.87 415 THR B C 1
ATOM 6420 O O . THR B 1 415 ? 69.351 27.261 37.993 1.00 46.11 415 THR B O 1
ATOM 6424 N N . ILE B 1 416 ? 67.444 27.619 36.875 1.00 41.23 416 ILE B N 1
ATOM 6425 C CA . ILE B 1 416 ? 66.940 26.257 36.998 1.00 38.10 416 ILE B CA 1
ATOM 6426 C C . ILE B 1 416 ? 67.636 25.300 36.020 1.00 34.95 416 ILE B C 1
ATOM 6427 O O . ILE B 1 416 ? 67.979 24.150 36.358 1.00 34.26 416 ILE B O 1
ATOM 6432 N N . ALA B 1 417 ? 67.851 25.766 34.801 1.00 31.23 417 ALA B N 1
ATOM 6433 C CA . ALA B 1 417 ? 68.318 24.871 33.751 1.00 29.04 417 ALA B CA 1
ATOM 6434 C C . ALA B 1 417 ? 68.919 25.652 32.623 1.00 29.62 417 ALA B C 1
ATOM 6435 O O . ALA B 1 417 ? 68.739 26.870 32.544 1.00 30.34 417 ALA B O 1
ATOM 6437 N N . ALA B 1 418 ? 69.634 24.954 31.746 1.00 28.09 418 ALA B N 1
ATOM 6438 C CA . ALA B 1 418 ? 70.034 25.521 30.470 1.00 27.51 418 ALA B CA 1
ATOM 6439 C C . ALA B 1 418 ? 69.534 24.557 29.376 1.00 27.11 418 ALA B C 1
ATOM 6440 O O . ALA B 1 418 ? 69.487 23.344 29.589 1.00 26.90 418 ALA B O 1
ATOM 6442 N N . GLY B 1 419 ? 69.177 25.072 28.211 1.00 26.60 419 GLY B N 1
ATOM 6443 C CA . GLY B 1 419 ? 68.665 24.192 27.178 1.00 26.16 419 GLY B CA 1
ATOM 6444 C C . GLY B 1 419 ? 69.073 24.595 25.784 1.00 26.24 419 GLY B C 1
ATOM 6445 O O . GLY B 1 419 ? 69.622 25.673 25.559 1.00 26.44 419 GLY B O 1
ATOM 6446 N N . MET B 1 420 ? 68.784 23.721 24.843 1.00 26.16 420 MET B N 1
ATOM 6447 C CA . MET B 1 420 ? 68.954 24.047 23.462 1.00 26.35 420 MET B CA 1
ATOM 6448 C C . MET B 1 420 ? 67.682 23.622 22.745 1.00 26.93 420 MET B C 1
ATOM 6449 O O . MET B 1 420 ? 67.036 22.644 23.128 1.00 27.73 420 MET B O 1
ATOM 6454 N N . VAL B 1 421 ? 67.336 24.358 21.697 1.00 28.06 421 VAL B N 1
ATOM 6455 C CA . VAL B 1 421 ? 66.108 24.119 20.959 1.00 28.90 421 VAL B CA 1
ATOM 6456 C C . VAL B 1 421 ? 66.328 23.043 19.882 1.00 29.07 421 VAL B C 1
ATOM 6457 O O . VAL B 1 421 ? 67.228 23.133 19.027 1.00 26.67 421 VAL B O 1
ATOM 6461 N N . ILE B 1 422 ? 65.481 22.029 19.930 1.00 28.80 422 ILE B N 1
ATOM 6462 C CA . ILE B 1 422 ? 65.576 20.920 18.996 1.00 29.61 422 ILE B CA 1
ATOM 6463 C C . ILE B 1 422 ? 64.724 21.203 17.772 1.00 30.56 422 ILE B C 1
ATOM 6464 O O . ILE B 1 422 ? 65.142 20.976 16.659 1.00 29.94 422 ILE B O 1
ATOM 6469 N N . SER B 1 423 ? 63.494 21.665 17.995 1.00 31.01 423 SER B N 1
ATOM 6470 C CA . SER B 1 423 ? 62.526 21.829 16.921 1.00 30.57 423 SER B CA 1
ATOM 6471 C C . SER B 1 423 ? 61.375 22.617 17.473 1.00 32.38 423 SER B C 1
ATOM 6472 O O . SER B 1 423 ? 61.226 22.755 18.696 1.00 30.65 423 SER B O 1
ATOM 6475 N N . ILE B 1 424 ? 60.544 23.084 16.550 1.00 32.99 424 ILE B N 1
ATOM 6476 C CA . ILE B 1 424 ? 59.411 23.930 16.840 1.00 35.05 424 ILE B CA 1
ATOM 6477 C C . ILE B 1 424 ? 58.194 23.245 16.233 1.00 37.04 424 ILE B C 1
ATOM 6478 O O . ILE B 1 424 ? 58.280 22.752 15.112 1.00 36.96 424 ILE B O 1
ATOM 6483 N N . GLN B 1 425 ? 57.084 23.185 16.981 1.00 37.42 425 GLN B N 1
ATOM 6484 C CA . GLN B 1 425 ? 55.824 22.628 16.461 1.00 39.95 425 GLN B CA 1
ATOM 6485 C C . GLN B 1 425 ? 54.773 23.738 16.279 1.00 42.90 425 GLN B C 1
ATOM 6486 O O . GLN B 1 425 ? 54.338 24.351 17.253 1.00 44.35 425 GLN B O 1
ATOM 6492 N N . LYS B 1 426 ? 54.369 23.998 15.041 1.00 46.16 426 LYS B N 1
ATOM 6493 C CA . LYS B 1 426 ? 53.298 24.980 14.777 1.00 51.95 426 LYS B CA 1
ATOM 6494 C C . LYS B 1 426 ? 51.877 24.468 15.121 1.00 55.38 426 LYS B C 1
ATOM 6495 O O . LYS B 1 426 ? 51.404 23.470 14.570 1.00 55.57 426 LYS B O 1
ATOM 6501 N N . GLY B 1 427 ? 51.204 25.155 16.047 1.00 60.87 427 GLY B N 1
ATOM 6502 C CA . GLY B 1 427 ? 49.910 24.699 16.568 1.00 62.16 427 GLY B CA 1
ATOM 6503 C C . GLY B 1 427 ? 48.828 25.762 16.559 1.00 67.38 427 GLY B C 1
ATOM 6504 O O . GLY B 1 427 ? 48.243 26.056 15.514 1.00 70.28 427 GLY B O 1
ATOM 6505 N N . GLU C 2 7 ? 78.783 -6.663 36.046 1.00 81.32 83 GLU C N 1
ATOM 6506 C CA . GLU C 2 7 ? 77.976 -5.397 36.023 1.00 80.95 83 GLU C CA 1
ATOM 6507 C C . GLU C 2 7 ? 77.840 -4.785 34.613 1.00 77.05 83 GLU C C 1
ATOM 6508 O O . GLU C 2 7 ? 77.048 -3.852 34.395 1.00 75.87 83 GLU C O 1
ATOM 6514 N N . LYS C 2 8 ? 78.611 -5.314 33.663 1.00 74.05 84 LYS C N 1
ATOM 6515 C CA . LYS C 2 8 ? 78.371 -5.080 32.239 1.00 71.85 84 LYS C CA 1
ATOM 6516 C C . LYS C 2 8 ? 76.954 -5.563 31.877 1.00 69.44 84 LYS C C 1
ATOM 6517 O O . LYS C 2 8 ? 76.246 -4.903 31.102 1.00 65.45 84 LYS C O 1
ATOM 6523 N N . LYS C 2 9 ? 76.563 -6.700 32.467 1.00 69.70 85 LYS C N 1
ATOM 6524 C CA . LYS C 2 9 ? 75.232 -7.312 32.341 1.00 67.81 85 LYS C CA 1
ATOM 6525 C C . LYS C 2 9 ? 74.081 -6.382 32.775 1.00 63.24 85 LYS C C 1
ATOM 6526 O O . LYS C 2 9 ? 73.048 -6.314 32.101 1.00 60.04 85 LYS C O 1
ATOM 6532 N N . GLU C 2 10 ? 74.272 -5.677 33.891 1.00 60.40 86 GLU C N 1
ATOM 6533 C CA . GLU C 2 10 ? 73.309 -4.698 34.364 1.00 60.67 86 GLU C CA 1
ATOM 6534 C C . GLU C 2 10 ? 73.106 -3.585 33.313 1.00 55.49 86 GLU C C 1
ATOM 6535 O O . GLU C 2 10 ? 71.972 -3.291 32.942 1.00 49.70 86 GLU C O 1
ATOM 6541 N N . GLU C 2 11 ? 74.212 -2.994 32.846 1.00 52.95 87 GLU C N 1
ATOM 6542 C CA . GLU C 2 11 ? 74.213 -1.975 31.776 1.00 49.95 87 GLU C CA 1
ATOM 6543 C C . GLU C 2 11 ? 73.491 -2.470 30.511 1.00 45.20 87 GLU C C 1
ATOM 6544 O O . GLU C 2 11 ? 72.768 -1.724 29.869 1.00 38.81 87 GLU C O 1
ATOM 6550 N N . GLU C 2 12 ? 73.683 -3.737 30.170 1.00 46.45 88 GLU C N 1
ATOM 6551 C CA . GLU C 2 12 ? 73.087 -4.297 28.967 1.00 45.76 88 GLU C CA 1
ATOM 6552 C C . GLU C 2 12 ? 71.576 -4.473 29.124 1.00 45.74 88 GLU C C 1
ATOM 6553 O O . GLU C 2 12 ? 70.806 -4.180 28.183 1.00 44.94 88 GLU C O 1
ATOM 6559 N N . GLU C 2 13 ? 71.159 -4.913 30.313 1.00 44.71 89 GLU C N 1
ATOM 6560 C CA . GLU C 2 13 ? 69.737 -5.019 30.650 1.00 46.21 89 GLU C CA 1
ATOM 6561 C C . GLU C 2 13 ? 69.080 -3.647 30.591 1.00 41.21 89 GLU C C 1
ATOM 6562 O O . GLU C 2 13 ? 68.052 -3.497 29.977 1.00 40.07 89 GLU C O 1
ATOM 6568 N N . LYS C 2 14 ? 69.700 -2.635 31.177 1.00 41.30 90 LYS C N 1
ATOM 6569 C CA . LYS C 2 14 ? 69.121 -1.290 31.121 1.00 42.20 90 LYS C CA 1
ATOM 6570 C C . LYS C 2 14 ? 69.004 -0.793 29.672 1.00 36.35 90 LYS C C 1
ATOM 6571 O O . LYS C 2 14 ? 67.943 -0.325 29.259 1.00 37.53 90 LYS C O 1
ATOM 6577 N N . GLU C 2 15 ? 70.074 -0.963 28.901 1.00 32.72 91 GLU C N 1
ATOM 6578 C CA . GLU C 2 15 ? 70.115 -0.533 27.508 1.00 31.17 91 GLU C CA 1
ATOM 6579 C C . GLU C 2 15 ? 68.985 -1.178 26.722 1.00 29.70 91 GLU C C 1
ATOM 6580 O O . GLU C 2 15 ? 68.304 -0.526 25.925 1.00 29.95 91 GLU C O 1
ATOM 6586 N N . GLU C 2 16 ? 68.806 -2.466 26.948 1.00 31.02 92 GLU C N 1
ATOM 6587 C CA . GLU C 2 16 ? 67.769 -3.240 26.283 1.00 32.73 92 GLU C CA 1
ATOM 6588 C C . GLU C 2 16 ? 66.396 -2.803 26.790 1.00 31.91 92 GLU C C 1
ATOM 6589 O O . GLU C 2 16 ? 65.472 -2.703 26.016 1.00 31.32 92 GLU C O 1
ATOM 6595 N N . GLU C 2 17 ? 66.277 -2.502 28.078 1.00 31.98 93 GLU C N 1
ATOM 6596 C CA . GLU C 2 17 ? 65.008 -2.005 28.584 1.00 35.02 93 GLU C CA 1
ATOM 6597 C C . GLU C 2 17 ? 64.604 -0.677 27.919 1.00 30.78 93 GLU C C 1
ATOM 6598 O O . GLU C 2 17 ? 63.484 -0.528 27.464 1.00 32.37 93 GLU C O 1
ATOM 6604 N N . VAL C 2 18 ? 65.541 0.257 27.836 1.00 28.79 94 VAL C N 1
ATOM 6605 C CA . VAL C 2 18 ? 65.328 1.545 27.192 1.00 26.35 94 VAL C CA 1
ATOM 6606 C C . VAL C 2 18 ? 64.983 1.361 25.712 1.00 26.14 94 VAL C C 1
ATOM 6607 O O . VAL C 2 18 ? 64.090 2.028 25.169 1.00 25.41 94 VAL C O 1
ATOM 6611 N N . SER C 2 19 ? 65.667 0.434 25.056 1.00 27.46 95 SER C N 1
ATOM 6612 C CA . SER C 2 19 ? 65.371 0.169 23.659 1.00 28.78 95 SER C CA 1
ATOM 6613 C C . SER C 2 19 ? 63.892 -0.208 23.511 1.00 29.16 95 SER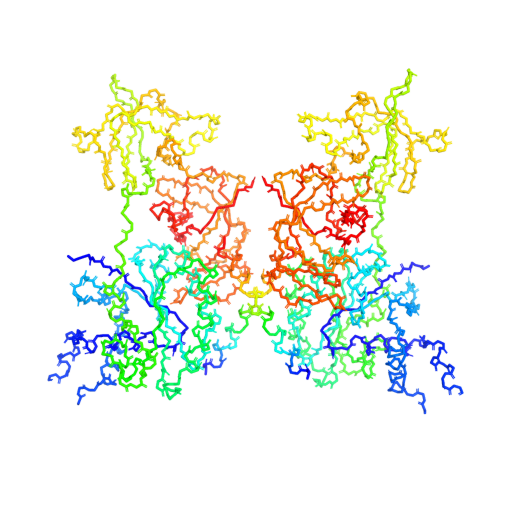 C C 1
ATOM 6614 O O . SER C 2 19 ? 63.195 0.295 22.620 1.00 28.56 95 SER C O 1
ATOM 6617 N N . GLU C 2 20 ? 63.409 -1.057 24.415 1.00 30.81 96 GLU C N 1
ATOM 6618 C CA . GLU C 2 20 ? 62.002 -1.481 24.380 1.00 33.31 96 GLU C CA 1
ATOM 6619 C C . GLU C 2 20 ? 61.050 -0.315 24.639 1.00 30.84 96 GLU C C 1
ATOM 6620 O O . GLU C 2 20 ? 60.000 -0.223 23.985 1.00 31.93 96 GLU C O 1
ATOM 6626 N N . GLU C 2 21 ? 61.430 0.593 25.547 1.00 27.84 97 GLU C N 1
ATOM 6627 C CA . GLU C 2 21 ? 60.663 1.845 25.745 1.00 27.48 97 GLU C CA 1
ATOM 6628 C C . GLU C 2 21 ? 60.658 2.732 24.491 1.00 27.17 97 GLU C C 1
ATOM 6629 O O . GLU C 2 21 ? 59.638 3.371 24.183 1.00 26.88 97 GLU C O 1
ATOM 6635 N N . GLU C 2 22 ? 61.793 2.776 23.781 1.00 25.56 98 GLU C N 1
ATOM 6636 C CA . GLU C 2 22 ? 61.884 3.516 22.506 1.00 25.39 98 GLU C CA 1
ATOM 6637 C C . GLU C 2 22 ? 60.947 2.894 21.484 1.00 24.83 98 GLU C C 1
ATOM 6638 O O . GLU C 2 22 ? 60.288 3.602 20.752 1.00 26.94 98 GLU C O 1
ATOM 6644 N N . ALA C 2 23 ? 60.864 1.568 21.474 1.00 24.54 99 ALA C N 1
ATOM 6645 C CA . ALA C 2 23 ? 59.947 0.843 20.596 1.00 24.71 99 ALA C CA 1
ATOM 6646 C C . ALA C 2 23 ? 58.480 1.216 20.888 1.00 25.22 99 ALA C C 1
ATOM 6647 O O . ALA C 2 23 ? 57.694 1.459 19.953 1.00 26.61 99 ALA C O 1
ATOM 6649 N N . LEU C 2 24 ? 58.130 1.280 22.176 1.00 25.55 100 LEU C N 1
ATOM 6650 C CA . LEU C 2 24 ? 56.797 1.694 22.610 1.00 26.85 100 LEU C CA 1
ATOM 6651 C C . LEU C 2 24 ? 56.513 3.085 22.059 1.00 26.50 100 LEU C C 1
ATOM 6652 O O . LEU C 2 24 ? 55.452 3.322 21.489 1.00 28.91 100 LEU C O 1
ATOM 6657 N N . ALA C 2 25 ? 57.489 3.973 22.173 1.00 24.34 101 ALA C N 1
ATOM 6658 C CA . ALA C 2 25 ? 57.324 5.351 21.686 1.00 25.86 101 ALA C CA 1
ATOM 6659 C C . ALA C 2 25 ? 57.148 5.389 20.174 1.00 24.87 101 ALA C C 1
ATOM 6660 O O . ALA C 2 25 ? 56.447 6.250 19.668 1.00 26.09 101 ALA C O 1
ATOM 6662 N N . GLY C 2 26 ? 57.800 4.467 19.469 1.00 24.98 102 GLY C N 1
ATOM 6663 C CA . GLY C 2 26 ? 57.659 4.381 18.017 1.00 27.09 102 GLY C CA 1
ATOM 6664 C C . GLY C 2 26 ? 56.242 3.954 17.700 1.00 26.85 102 GLY C C 1
ATOM 6665 O O . GLY C 2 26 ? 55.651 4.411 16.720 1.00 28.36 102 GLY C O 1
ATOM 6666 N N . LEU C 2 27 ? 55.685 3.089 18.546 1.00 25.67 103 LEU C N 1
ATOM 6667 C CA . LEU C 2 27 ? 54.310 2.649 18.350 1.00 25.15 103 LEU C CA 1
ATOM 6668 C C . LEU C 2 27 ? 53.344 3.804 18.644 1.00 25.55 103 LEU C C 1
ATOM 6669 O O . LEU C 2 27 ? 52.371 4.009 17.903 1.00 26.38 103 LEU C O 1
ATOM 6674 N N . SER C 2 28 ? 53.605 4.557 19.715 1.00 23.86 104 SER C N 1
ATOM 6675 C CA . SER C 2 28 ? 52.777 5.737 20.022 1.00 25.29 104 SER C CA 1
ATOM 6676 C C . SER C 2 28 ? 52.747 6.734 18.881 1.00 25.06 104 SER C C 1
ATOM 6677 O O . SER C 2 28 ? 51.701 7.320 18.620 1.00 25.38 104 SER C O 1
ATOM 6680 N N . ALA C 2 29 ? 53.906 6.939 18.238 1.00 24.49 105 ALA C N 1
ATOM 6681 C CA . ALA C 2 29 ? 54.003 7.806 17.065 1.00 26.64 105 ALA C CA 1
ATOM 6682 C C . ALA C 2 29 ? 53.284 7.231 15.868 1.00 26.31 105 ALA C C 1
ATOM 6683 O O . ALA C 2 29 ? 52.618 7.962 15.167 1.00 28.85 105 ALA C O 1
ATOM 6685 N N . LEU C 2 30 ? 53.455 5.932 15.619 1.00 24.34 106 LEU C N 1
ATOM 6686 C CA . LEU C 2 30 ? 52.794 5.273 14.509 1.00 24.94 106 LEU C CA 1
ATOM 6687 C C . LEU C 2 30 ? 51.263 5.357 14.635 1.00 24.90 106 LEU C C 1
ATOM 6688 O O . LEU C 2 30 ? 50.547 5.600 13.647 1.00 25.77 106 LEU C O 1
ATOM 6693 N N . PHE C 2 31 ? 50.759 5.132 15.842 1.00 23.37 107 PHE C N 1
ATOM 6694 C CA . PHE C 2 31 ? 49.305 5.064 16.010 1.00 24.51 107 PHE C CA 1
ATOM 6695 C C . PHE C 2 31 ? 48.731 6.374 16.502 1.00 24.95 107 PHE C C 1
ATOM 6696 O O . PHE C 2 31 ? 47.544 6.479 16.746 1.00 27.58 107 PHE C O 1
ATOM 6704 N N . GLY C 2 32 ? 49.575 7.380 16.617 1.00 24.99 108 GLY C N 1
ATOM 6705 C CA . GLY C 2 32 ? 49.141 8.711 17.058 1.00 26.97 108 GLY C CA 1
ATOM 6706 C C . GLY C 2 32 ? 48.481 9.501 15.957 1.00 28.66 108 GLY C C 1
ATOM 6707 O O . GLY C 2 32 ? 48.418 9.148 14.770 1.00 28.95 108 GLY C O 1
ATOM 6709 N N . GLU D 2 7 ? 61.306 -22.402 11.510 1.00 68.99 83 GLU D N 1
ATOM 6710 C CA . GLU D 2 7 ? 60.256 -21.350 11.354 1.00 67.34 83 GLU D CA 1
ATOM 6711 C C . GLU D 2 7 ? 60.090 -20.489 12.603 1.00 65.72 83 GLU D C 1
ATOM 6712 O O . GLU D 2 7 ? 59.965 -19.253 12.513 1.00 58.96 83 GLU D O 1
ATOM 6718 N N . LYS D 2 8 ? 60.063 -21.142 13.764 1.00 65.79 84 LYS D N 1
ATOM 6719 C CA . LYS D 2 8 ? 59.875 -20.431 15.023 1.00 62.67 84 LYS D CA 1
ATOM 6720 C C . LYS D 2 8 ? 61.053 -19.517 15.348 1.00 61.32 84 LYS D C 1
ATOM 6721 O O . LYS D 2 8 ? 60.854 -18.477 15.950 1.00 58.30 84 LYS D O 1
ATOM 6727 N N . LYS D 2 9 ? 62.272 -19.886 14.952 1.00 62.98 85 LYS D N 1
ATOM 6728 C CA . LYS D 2 9 ? 63.387 -18.963 15.152 1.00 64.61 85 LYS D CA 1
ATOM 6729 C C . LYS D 2 9 ? 63.227 -17.753 14.211 1.00 61.50 85 LYS D C 1
ATOM 6730 O O . LYS D 2 9 ? 63.527 -16.634 14.612 1.00 61.06 85 LYS D O 1
ATOM 6736 N N . GLU D 2 10 ? 62.705 -17.986 12.999 1.00 62.14 86 GLU D N 1
ATOM 6737 C CA . GLU D 2 10 ? 62.409 -16.917 12.017 1.00 61.56 86 GLU D CA 1
ATOM 6738 C C . GLU D 2 10 ? 61.420 -15.885 12.588 1.00 54.96 86 GLU D C 1
ATOM 6739 O O . GLU D 2 10 ? 61.615 -14.678 12.451 1.00 51.89 86 GLU D O 1
ATOM 6745 N N . GLU D 2 11 ? 60.381 -16.383 13.251 1.00 52.24 87 GLU D N 1
ATOM 6746 C CA . GLU D 2 11 ? 59.413 -15.556 13.954 1.00 50.71 87 GLU D CA 1
ATOM 6747 C C . GLU D 2 11 ? 60.031 -14.711 15.052 1.00 49.34 87 GLU D C 1
ATOM 6748 O O . GLU D 2 11 ? 59.715 -13.527 15.166 1.00 46.21 87 GLU D O 1
ATOM 6754 N N . GLU D 2 12 ? 60.901 -15.326 15.850 1.00 50.78 88 GLU D N 1
ATOM 6755 C CA . GLU D 2 12 ? 61.528 -14.648 16.972 1.00 53.57 88 GLU D CA 1
ATOM 6756 C C . GLU D 2 12 ? 62.423 -13.537 16.458 1.00 49.99 88 GLU D C 1
ATOM 6757 O O . GLU D 2 12 ? 62.411 -12.436 17.001 1.00 46.68 88 GLU D O 1
ATOM 6763 N N . GLU D 2 13 ? 63.176 -13.845 15.399 1.00 50.86 89 GLU D N 1
ATOM 6764 C CA . GLU D 2 13 ? 64.098 -12.903 14.772 1.00 51.33 89 GLU D CA 1
ATOM 6765 C C . GLU D 2 13 ? 63.354 -11.771 14.074 1.00 47.04 89 GLU D C 1
ATOM 6766 O O . GLU D 2 13 ? 63.827 -10.640 14.060 1.00 44.83 89 GLU D O 1
ATOM 6772 N N . LYS D 2 14 ? 62.193 -12.072 13.503 1.00 44.78 90 LYS D N 1
ATOM 6773 C CA . LYS D 2 14 ? 61.413 -11.019 12.852 1.00 44.02 90 LYS D CA 1
ATOM 6774 C C . LYS D 2 14 ? 60.830 -10.055 13.888 1.00 38.03 90 LYS D C 1
ATOM 6775 O O . LYS D 2 14 ? 60.814 -8.835 13.677 1.00 33.66 90 LYS D O 1
ATOM 6781 N N . GLU D 2 15 ? 60.360 -10.614 14.999 1.00 35.63 91 GLU D N 1
ATOM 6782 C CA . GLU D 2 15 ? 59.744 -9.799 16.029 1.00 36.19 91 GLU D CA 1
ATOM 6783 C C . GLU D 2 15 ? 60.782 -8.830 16.635 1.00 34.39 91 GLU D C 1
ATOM 6784 O O . GLU D 2 15 ? 60.501 -7.658 16.886 1.00 32.90 91 GLU D O 1
ATOM 6790 N N . GLU D 2 16 ? 61.982 -9.329 16.851 1.00 36.77 92 GLU D N 1
ATOM 6791 C CA . GLU D 2 16 ? 63.040 -8.520 17.423 1.00 38.46 92 GLU D CA 1
ATOM 6792 C C . GLU D 2 16 ? 63.488 -7.449 16.420 1.00 37.24 92 GLU D C 1
ATOM 6793 O O . GLU D 2 16 ? 63.696 -6.287 16.782 1.00 34.78 92 GLU D O 1
ATOM 6799 N N . GLU D 2 17 ? 63.611 -7.835 15.158 1.00 36.87 93 GLU D N 1
ATOM 6800 C CA . GLU D 2 17 ? 63.940 -6.863 14.110 1.00 38.61 93 GLU D CA 1
ATOM 6801 C C . GLU D 2 17 ? 62.882 -5.731 14.000 1.00 33.74 93 GLU D C 1
ATOM 6802 O O . GLU D 2 17 ? 63.241 -4.550 13.952 1.00 32.96 93 GLU D O 1
ATOM 6808 N N . VAL D 2 18 ? 61.599 -6.085 13.976 1.00 29.94 94 VAL D N 1
ATOM 6809 C CA . VAL D 2 18 ? 60.534 -5.084 13.963 1.00 27.44 94 VAL D CA 1
ATOM 6810 C C . VAL D 2 18 ? 60.614 -4.203 15.202 1.00 26.67 94 VAL D C 1
ATOM 6811 O O . VAL D 2 18 ? 60.438 -3.010 15.112 1.00 26.27 94 VAL D O 1
ATOM 6815 N N . SER D 2 19 ? 60.895 -4.797 16.356 1.00 28.02 95 SER D N 1
ATOM 6816 C CA . SER D 2 19 ? 61.102 -4.019 17.583 1.00 30.20 95 SER D CA 1
ATOM 6817 C C . SER D 2 19 ? 62.190 -2.937 17.398 1.00 30.42 95 SER D C 1
ATOM 6818 O O . SER D 2 19 ? 62.012 -1.789 17.814 1.00 31.86 95 SER D O 1
ATOM 6821 N N . GLU D 2 20 ? 63.300 -3.299 16.761 1.00 30.08 96 GLU D N 1
ATOM 6822 C CA . GLU D 2 20 ? 64.373 -2.346 16.531 1.00 31.91 96 GLU D CA 1
ATOM 6823 C C . GLU D 2 20 ? 63.934 -1.235 15.559 1.00 29.87 96 GLU D C 1
ATOM 6824 O O . GLU D 2 20 ? 64.249 -0.073 15.743 1.00 29.60 96 GLU D O 1
ATOM 6830 N N . GLU D 2 21 ? 63.128 -1.585 14.575 1.00 29.46 97 GLU D N 1
ATOM 6831 C CA . GLU D 2 21 ? 62.581 -0.586 13.651 1.00 29.45 97 GLU D CA 1
ATOM 6832 C C . GLU D 2 21 ? 61.707 0.413 14.401 1.00 26.98 97 GLU D C 1
ATOM 6833 O O . GLU D 2 21 ? 61.825 1.623 14.195 1.00 27.55 97 GLU D O 1
ATOM 6839 N N . GLU D 2 22 ? 60.823 -0.104 15.253 1.00 25.28 98 GLU D N 1
ATOM 6840 C CA . GLU D 2 22 ? 59.974 0.734 16.084 1.00 26.50 98 GLU D CA 1
ATOM 6841 C C . GLU D 2 22 ? 60.813 1.643 17.010 1.00 25.53 98 GLU D C 1
ATOM 6842 O O . GLU D 2 22 ? 60.488 2.812 17.176 1.00 26.55 98 GLU D O 1
ATOM 6848 N N . ALA D 2 23 ? 61.869 1.091 17.616 1.00 24.93 99 ALA D N 1
ATOM 6849 C CA . ALA D 2 23 ? 62.779 1.879 18.462 1.00 25.18 99 ALA D CA 1
ATOM 6850 C C . ALA D 2 23 ? 63.395 3.004 17.620 1.00 26.24 99 ALA D C 1
ATOM 6851 O O . ALA D 2 23 ? 63.586 4.131 18.092 1.00 25.18 99 ALA D O 1
ATOM 6853 N N . LEU D 2 24 ? 63.701 2.696 16.358 1.00 24.96 100 LEU D N 1
ATOM 6854 C CA . LEU D 2 24 ? 64.288 3.707 15.541 1.00 27.16 100 LEU D CA 1
ATOM 6855 C C . LEU D 2 24 ? 63.222 4.799 15.283 1.00 28.00 100 LEU D C 1
ATOM 6856 O O . LEU D 2 24 ? 63.504 6.001 15.372 1.00 29.68 100 LEU D O 1
ATOM 6861 N N . ALA D 2 25 ? 61.995 4.381 15.002 1.00 26.24 101 ALA D N 1
ATOM 6862 C CA . ALA D 2 25 ? 60.955 5.359 14.781 1.00 27.06 101 ALA D CA 1
ATOM 6863 C C . ALA D 2 25 ? 60.744 6.179 16.068 1.00 25.72 101 ALA D C 1
ATOM 6864 O O . ALA D 2 25 ? 60.364 7.347 15.999 1.00 27.97 101 ALA D O 1
ATOM 6866 N N . GLY D 2 26 ? 60.981 5.563 17.222 1.00 24.66 102 GLY D N 1
ATOM 6867 C CA . GLY D 2 26 ? 60.785 6.229 18.528 1.00 24.53 102 GLY D CA 1
ATOM 6868 C C . GLY D 2 26 ? 61.843 7.329 18.705 1.00 25.14 102 GLY D C 1
ATOM 6869 O O . GLY D 2 26 ? 61.516 8.434 19.154 1.00 25.33 102 GLY D O 1
ATOM 6870 N N . LEU D 2 27 ? 63.102 7.031 18.360 1.00 23.20 103 LEU D N 1
ATOM 6871 C CA . LEU D 2 27 ? 64.134 8.046 18.387 1.00 25.56 103 LEU D CA 1
ATOM 6872 C C . LEU D 2 27 ? 63.829 9.190 17.436 1.00 25.33 103 LEU D C 1
ATOM 6873 O O . LEU D 2 27 ? 64.013 10.353 17.803 1.00 24.74 103 LEU D O 1
ATOM 6878 N N . SER D 2 28 ? 63.355 8.885 16.222 1.00 27.40 104 SER D N 1
ATOM 6879 C CA . SER D 2 28 ? 63.017 9.989 15.278 1.00 27.49 104 SER D CA 1
ATOM 6880 C C . SER D 2 28 ? 61.933 10.867 15.833 1.00 27.30 104 SER D C 1
ATOM 6881 O O . SER D 2 28 ? 61.969 12.062 15.630 1.00 28.09 104 SER D O 1
ATOM 6884 N N . ALA D 2 29 ? 60.930 10.283 16.495 1.00 26.88 105 ALA D N 1
ATOM 6885 C CA . ALA D 2 29 ? 59.865 11.126 17.070 1.00 28.86 105 ALA D CA 1
ATOM 6886 C C . ALA D 2 29 ? 60.406 11.925 18.249 1.00 28.57 105 ALA D C 1
ATOM 6887 O O . ALA D 2 29 ? 60.088 13.090 18.412 1.00 31.54 105 ALA D O 1
ATOM 6889 N N . LEU D 2 30 ? 61.232 11.292 19.077 1.00 27.77 106 LEU D N 1
ATOM 6890 C CA . LEU D 2 30 ? 61.776 11.954 20.250 1.00 26.17 106 LEU D CA 1
ATOM 6891 C C . LEU D 2 30 ? 62.602 13.196 19.844 1.00 27.25 106 LEU D C 1
ATOM 6892 O O . LEU D 2 30 ? 62.396 14.290 20.411 1.00 26.89 106 LEU D O 1
ATOM 6897 N N . PHE D 2 31 ? 63.491 13.030 18.846 1.00 25.45 107 PHE D N 1
ATOM 6898 C CA . PHE D 2 31 ? 64.392 14.108 18.454 1.00 27.75 107 PHE D CA 1
ATOM 6899 C C . PHE D 2 31 ? 63.871 14.970 17.306 1.00 29.11 107 PHE D C 1
ATOM 6900 O O . PHE D 2 31 ? 64.481 15.991 16.997 1.00 32.21 107 PHE D O 1
ATOM 6908 N N . GLY D 2 32 ? 62.767 14.559 16.685 1.00 28.89 108 GLY D N 1
ATOM 6909 C CA . GLY D 2 32 ? 62.185 15.299 15.546 1.00 31.10 108 GLY D CA 1
ATOM 6910 C C . GLY D 2 32 ? 61.487 16.582 15.983 1.00 33.79 108 GLY D C 1
ATOM 6911 O O . GLY D 2 32 ? 61.312 16.943 17.164 1.00 32.26 108 GLY D O 1
#

Solvent-accessible surface area: 39416 Å² total; per-residue (Å²): 115,39,119,1,45,0,2,0,6,0,16,75,94,4,10,24,84,34,0,15,0,21,0,1,58,28,44,55,56,16,34,140,59,0,74,135,89,91,163,106,76,105,16,37,48,0,22,78,48,37,135,51,19,88,125,172,46,75,21,36,29,94,40,105,24,115,6,88,5,99,110,29,75,0,8,0,19,0,5,17,33,5,182,43,2,0,66,18,4,0,58,9,85,9,107,19,25,0,0,0,0,0,0,0,6,61,80,4,26,48,16,25,0,20,2,5,1,0,6,2,52,0,25,18,7,118,59,8,5,0,0,0,4,56,0,46,137,28,132,31,56,80,171,43,6,79,138,3,62,60,65,0,38,103,6,0,130,59,9,58,27,150,132,19,38,8,0,0,0,0,2,133,80,5,13,6,0,32,136,139,26,123,106,6,113,64,41,132,27,40,2,0,25,72,5,0,17,112,3,65,110,80,108,126,37,58,106,32,37,4,9,0,5,0,56,70,16,111,66,84,197,78,63,30,7,14,0,35,0,103,0,38,0,3,80,0,88,50,42,32,63,0,20,0,18,10,3,10,40,83,89,167,113,88,6,68,12,59,0,96,54,3,66,40,152,159,117,107,52,133,66,0,77,42,51,27,61,2,7,1,7,2,128,85,8,51,102,135,27,6,135,131,6,7,0,0,0,48,68,109,100,58,4,42,12,0,73,58,128,0,18,0,16,0,2,0,8,2,59,59,24,95,94,46,1,63,78,26,36,59,1,51,0,54,5,59,14,12,96,9,38,0,96,1,34,86,8,30,0,52,2,34,36,102,26,4,20,5,70,71,22,92,8,148,101,0,87,67,35,23,0,0,0,0,9,0,81,0,104,106,31,1,0,0,2,14,1,46,98,9,37,64,0,0,57,12,29,0,80,36,169,67,90,50,8,0,13,1,0,0,1,16,38,58,120,70,116,40,118,1,42,0,2,0,6,0,6,64,81,2,10,24,45,32,0,14,0,22,0,5,52,28,49,53,65,19,29,134,71,2,65,136,129,90,164,105,67,132,16,42,62,0,21,75,41,22,102,64,25,79,116,195,45,76,25,31,30,94,43,75,26,122,8,98,8,99,107,32,71,0,19,0,13,0,6,17,39,11,178,37,2,2,72,18,8,2,55,12,75,3,94,21,23,0,0,0,0,0,0,0,5,58,75,3,21,49,27,25,0,37,1,3,1,1,8,2,51,0,32,18,7,118,51,3,4,0,0,0,4,53,0,40,131,26,135,35,58,78,171,46,6,76,145,4,67,63,55,0,44,132,5,0,132,72,13,56,19,185,136,23,42,11,0,0,0,0,1,137,83,5,14,7,0,34,130,152,26,126,112,3,123,75,42,147,27,39,3,0,26,66,4,0,15,114,4,64,101,68,107,131,50,64,102,34,34,3,8,0,7,0,53,51,26,118,80,78,186,87,59,38,16,15,0,37,0,115,0,40,0,3,82,0,93,50,36,31,68,0,18,0,20,11,3,9,35,84,87,167,116,97,8,68,12,69,0,93,53,3,59,60,174,158,117,104,56,131,71,0,79,38,41,24,71,2,1,1,8,1,162,75,6,51,102,116,35,4,140,135,8,6,0,0,0,40,66,108,110,59,4,42,14,0,73,57,118,0,15,0,15,0,2,0,10,1,63,56,26,94,97,53,1,50,80,24,41,72,3,51,0,59,2,55,34,12,119,10,54,0,104,1,41,86,10,29,0,44,2,36,34,111,29,4,17,4,71,48,14,82,8,133,86,0,89,65,33,24,0,0,0,0,8,0,72,0,79,121,28,1,0,0,2,16,4,58,100,6,29,62,2,0,63,13,30,0,79,45,183,64,98,48,4,1,12,1,1,0,2,18,37,63,130,68,171,80,152,76,78,80,102,103,6,70,99,9,10,70,25,2,1,21,16,1,1,41,44,5,7,53,156,144,160,87,79,96,107,115,8,76,82,7,7,76,38,1,9,37,25,1,2,43,46,5,6,53

Foldseek 3Di:
DEEFEEEEAEDPPLARLLLVLLLCVVQVVQDPVLVVVPCVPDSVVSSVVVVVCVVVPCFLQNVQGWDDDPQYIYTHRHYFFDQQRLVCLFVVVDQHQEYEQGAELVPAHDQLSLLVLVVCLLSQRQAYAYEHEPCVVVQVDPVSLVVSVVVVCVSNVVVPHDDHYYHYAYSPVNDLSPDDDPRHPVDDDHRVSRSVSPRDDDDDQQPAFWKWQFAFWDQDPPQGIKTKTFTAGHKDFQQAKKFKPPLCVVVVHTQIAGFNWKDAPNDTDGMDDGGTTIITGGPPHHRVSDGGQIMITGPVDHFDKQALQKKFKKKKAFADFADWDAFQDWFWKFFRGDIFIKGFHFFQFKAQSRHSHTDDGRDGTDHHSIITITIMGTPHMHGADRCSRRVNRFKIFTDDPHDTGIIIGTRGMGDD/DAEFEEEEAEDPPLAPLLLVLLLCVVVVVQDPVVVVVPCVPDSVVSSVVVVVCVVVVCALQNCQDWDDDPQYIYTHRYYFFDQFRLVCLFQVVGDGQEYEQGAELVPAHDPRSLLRLLVCLLSQHQYYEYEHEPCVVVQVDPVSLVVRVVVVVVSNVVSPHDDYHYHYYYSNVNDLSQDHDPRHPVDDDHRVVVRVSPRDRDDDQQPAFWKWQFAFWDQDDVLAIKTWTFTAGHKDFQQAKKFKPPLCVVVVHTQIAGWHWKAAPRDTDGMDDGGTTIMTGGPPHHSPSDGGQMMMTGPVDHFDKQALQKKFKKKKAFADFADWDAFQDWFWKFFDGDIFIKTFHFFQFKAQSRRSHTDDGRDRTDHHSIITITMMGTNHMHGADRCSRRVNGFKIFTDHPHDTGIIIGTRGMGRD/DVVVVVVVVVVVVVVVVVVVVVVVVD/DVVVVVVVVVVVVVVVVVVVVVVVVD

Nearest PDB structures (foldseek):
  3wy9-assembly2_B  TM=1.002E+00  e=3.716E-98  Pyrococcus horikoshii OT3
  3wya-assembly1_A  TM=9.827E-01  e=7.122E-85  Pyrococcus horikoshii OT3
  7csl-assembly2_B  TM=6.552E-01  e=6.304E-83  Pyrococcus horikoshii OT3
  6ra9-assembly1_A  TM=9.021E-01  e=1.651E-57  Oryctolagus cuniculus
  4c0s-assembly1_A  TM=9.032E-01  e=9.505E-56  Oryctolagus cuniculus